Protein 6TP9 (pdb70)

Foldseek 3Di:
DDDVVVVVVVVCCQAPVCVVVQDFPDDDPDHGLALVVCVPPDLVVQLCCQQPNDPPDPRHHCCVVAPSVRSSVVSCCSNVSPSHD/DDPVVVVVVVVCCCQPVCQVVQDFQDDDPDHGLALVRCVVPDLVVQLCCAQDNDPPDPRHHDPVVAPSVRSSVVSVCSNVRPPHD/DDPVVVVVVVVCCQAPVCVVVNDFQCDDLHHGLALVVCPPPPLVVQLVCAQCNDPPGPTHHCVVPADSVRSSVVSVCSNVVVPRD/DDPVVVVVVVCCCCPPVCPVVPPFQDDDPDHGLALVVCPPPDLVNQLCCQQCNDDPDPTHHCNPVADSVRSSVVSVVSND/DDPVVVVVVVVCCVPPVVLPDDDDDDPDDDDDLALVRCVPPDLVVQLCCAQPNDPPDPSHHCVVPAPSVRSSVVSVCSNVVVSHD/DDPVVVVVVVVCCQAVVCVVVNDFQCDDLHHGLALVVCVPPDLVVQLCCAQPNDPPGPGHHCVVPDDSVRSSVVSVCSNVVVPGD/DDPVVVVVLLCCCQVPVCVQCNNQQCGHVHHRLALVVCVPPDLVVQLCCAQPNDPPGPRHHCVVVAPSVSSSVVSVCSNVVPSGD/DDPVVVVVVVVCCCPPVVVPDDDDDDDDDQQALVVPVDDDLLVQLVCAQPPDPPDPDHHCVVPADSVRSSVVSVVSNHD/DDPVVVVVVVCCCQAVVCVVVHDFQCDDLHHGLALVVCVPPDLVVQLCCAQPPDPPGPGHHCCVVAPSVRSSVVNVCSNVGHDGD/DDPVVVVVVVCCCCPPVVVPDDDDQPDLRDDDLAQVRCPPPDLVVQLCCAQDPPPPGNRHHCPVVAPSVRSSVVSVCSNVVPPDD/DDPVVVVVVVCCCCPPVCVPDPDDQDDLRDDDLAQVRCVPPDLVVQLCCAQDNDPPGNRHHCNVVAPSVRSSVVSVCSNVVNPDD

Secondary structure (DSSP, 8-state):
--HHHHHHHHHIIIIIIHHHTTEES-SSSSPP-STTTTTTS-HHHHHHHHHH--TTSS----TTTS-HHHHHHHHHHHHTT-S--/--HHHHHHHHHIIIIIIHHHTTEES-SSSS---SHHHHTTS-HHHHHHHHHH--TTSS----TTTS-HHHHHHHHHHHHHT-S--/--HHHHHHHHHHIIIIIHHHH--EE--SSSPP-STTTTTT--HHHHHHHHHH--TTSS----TTT--HHHHHHHHHHHHH-----/--HHHHHHHHHHIIIIITTTTTEES-SSSS---STTTTTT--HHHHHHHHHH--TTSS----BTTB-HHHHHHHHHHHH-/--HHHHHHHHHHIIIIIHHHS--SPP-S---B-STTTTSSS-HHHHHHHHHH--TTSS----TTT--HHHHHHHHHHHHHT----/--HHHHHHHHHHIIIIIHHHH--EE--SSSPP-STTTTTTS-HHHHHHHHHH--TTSS----TTT--HHHHHHHHHHHHHT----/--HHHHHHHHHHIIIIIHHHH-TTSS-SSS---STTTTTTS-HHHHHHHHHH--TTSS----TTTS-HHHHHHHHHHHHHT-S--/--HHHHHHHHHHHHHTGGGTS--S-------STTTTSSS-HHHHHHHHHTT-TT-SS---TTTS-HHHHHHHHHHHHT-/--HHHHHHHHHHIIIIIHHHS-----TT-----STTTTSSS-HHHHHHHHHH--TTSS----TTTS-HHHHHHHHHHHHHT----/--HHHHHHHHHHIIIIIHHHH--EE--SSS---SHHHHTTS-HHHHHHHHHH--TTSS----TTTS-HHHHHHHHHHHHH-----/--HHHHHHHHHIIIIIIHHHSB----SS-----STTTTTT--HHHHHHHHHS--TTSS----TTTS-HHHHHHHHHHHHTT----

B-factor: mean 35.27, std 17.25, range [4.65, 140.79]

Nearest PDB structures (foldseek):
  6tp9-assembly5_G  TM=7.086E-01  e=2.129E-14  Pseudomonas aeruginosa PAO1
  6tp9-assembly3_D  TM=8.929E-01  e=5.628E-13  Pseudomonas aeruginosa PAO1
  6tp9-assembly4_K  TM=6.549E-01  e=8.337E-13  Pseudomonas aeruginosa PAO1
  6tp9-assembly6_H  TM=6.369E-01  e=4.243E-11  Pseudomonas aeruginosa PAO1
  6rte-assembly1_A  TM=7.461E-01  e=1.902E-03  Pseudomonas aeruginosa

CATH classification: 1.10.760.10

Radius of gyration: 40.91 Å; Cα contacts (8 Å, |Δi|>4): 1411; chains: 11; bounding box: 80×92×128 Å

Structure (mmCIF, N/CA/C/O backbone):
data_6TP9
#
_entry.id   6TP9
#
_cell.length_a   78.017
_cell.length_b   81.366
_cell.length_c   198.314
_cell.angle_alpha   90.000
_cell.angle_beta   90.000
_cell.angle_gamma   90.000
#
_symmetry.space_group_name_H-M   'P 21 21 21'
#
loop_
_entity.id
_entity.type
_entity.pdbx_description
1 polymer 'Cytochrome c55X'
2 non-polymer 'HEME C'
3 water water
#
loop_
_atom_site.group_PDB
_atom_site.id
_atom_site.type_symbol
_atom_site.label_atom_id
_atom_site.label_alt_id
_atom_site.label_comp_id
_atom_site.label_asym_id
_atom_site.label_entity_id
_atom_site.label_seq_id
_atom_site.pdbx_PDB_ins_code
_atom_site.Cartn_x
_atom_site.Cartn_y
_atom_site.Cartn_z
_atom_site.occupancy
_atom_site.B_iso_or_equiv
_atom_site.auth_seq_id
_atom_site.auth_comp_id
_atom_site.auth_asym_id
_atom_site.auth_atom_id
_atom_site.pdbx_PDB_model_num
ATOM 1 N N . PRO A 1 8 ? 6.922 40.546 172.601 1.00 38.35 4 PRO A N 1
ATOM 2 C CA . PRO A 1 8 ? 6.778 39.182 173.127 1.00 38.50 4 PRO A CA 1
ATOM 3 C C . PRO A 1 8 ? 5.333 38.699 173.091 1.00 39.16 4 PRO A C 1
ATOM 4 O O . PRO A 1 8 ? 4.432 39.461 173.439 1.00 38.87 4 PRO A O 1
ATOM 15 N N . ASP A 1 9 ? 5.116 37.450 172.691 1.00 42.45 5 ASP A N 1
ATOM 16 C CA . ASP A 1 9 ? 3.768 36.924 172.559 1.00 45.04 5 ASP A CA 1
ATOM 17 C C . ASP A 1 9 ? 3.270 36.384 173.900 1.00 49.81 5 ASP A C 1
ATOM 18 O O . ASP A 1 9 ? 3.961 36.430 174.920 1.00 50.89 5 ASP A O 1
ATOM 27 N N . ALA A 1 10 ? 2.048 35.848 173.884 1.00 51.69 6 ALA A N 1
ATOM 28 C CA . ALA A 1 10 ? 1.397 35.380 175.103 1.00 46.42 6 ALA A CA 1
ATOM 29 C C . ALA A 1 10 ? 2.309 34.470 175.920 1.00 39.84 6 ALA A C 1
ATOM 30 O O . ALA A 1 10 ? 2.662 34.783 177.062 1.00 37.91 6 ALA A O 1
ATOM 37 N N . ARG A 1 11 ? 2.689 33.325 175.348 1.00 40.15 7 ARG A N 1
ATOM 38 C CA . ARG A 1 11 ? 3.472 32.350 176.101 1.00 39.53 7 ARG A CA 1
ATOM 39 C C . ARG A 1 11 ? 4.775 32.956 176.605 1.00 36.26 7 ARG A C 1
ATOM 40 O O . ARG A 1 11 ? 5.239 32.626 177.703 1.00 31.91 7 ARG A O 1
ATOM 44 N N . ARG A 1 12 ? 5.377 33.850 175.818 1.00 37.16 8 ARG A N 1
ATOM 45 C CA . ARG A 1 12 ? 6.653 34.442 176.208 1.00 33.19 8 ARG A CA 1
ATOM 46 C C . ARG A 1 12 ? 6.485 35.400 177.380 1.00 31.43 8 ARG A C 1
ATOM 47 O O . ARG A 1 12 ? 7.290 35.386 178.318 1.00 34.72 8 ARG A O 1
ATOM 68 N N . GLN A 1 13 ? 5.448 36.240 177.347 1.00 29.89 9 GLN A N 1
ATOM 69 C CA . GLN A 1 13 ? 5.210 37.154 178.459 1.00 31.05 9 GLN A CA 1
ATOM 70 C C . GLN A 1 13 ? 5.129 36.398 179.779 1.00 26.72 9 GLN A C 1
ATOM 71 O O . GLN A 1 13 ? 5.576 36.895 180.818 1.00 26.99 9 GLN A O 1
ATOM 85 N N . ALA A 1 14 ? 4.568 35.187 179.756 1.00 28.04 10 ALA A N 1
ATOM 86 C CA . ALA A 1 14 ? 4.483 34.392 180.975 1.00 29.12 10 ALA A CA 1
ATOM 87 C C . ALA A 1 14 ? 5.864 33.946 181.441 1.00 30.53 10 ALA A C 1
ATOM 88 O O . ALA A 1 14 ? 6.169 34.000 182.638 1.00 32.31 10 ALA A O 1
ATOM 95 N N . GLN A 1 15 ? 6.710 33.496 180.511 1.00 29.05 11 GLN A N 1
ATOM 96 C CA . GLN A 1 15 ? 8.076 33.136 180.875 1.00 26.44 11 GLN A CA 1
ATOM 97 C C . GLN A 1 15 ? 8.798 34.309 181.518 1.00 21.94 11 GLN A C 1
ATOM 98 O O . GLN A 1 15 ? 9.524 34.142 182.504 1.00 24.86 11 GLN A O 1
ATOM 112 N N . LEU A 1 16 ? 8.625 35.504 180.955 1.00 19.22 12 LEU A N 1
ATOM 113 C CA . LEU A 1 16 ? 9.294 36.680 181.493 1.00 23.29 12 LEU A CA 1
ATOM 114 C C . LEU A 1 16 ? 8.751 37.035 182.871 1.00 24.20 12 LEU A C 1
ATOM 115 O O . LEU A 1 16 ? 9.517 37.410 183.767 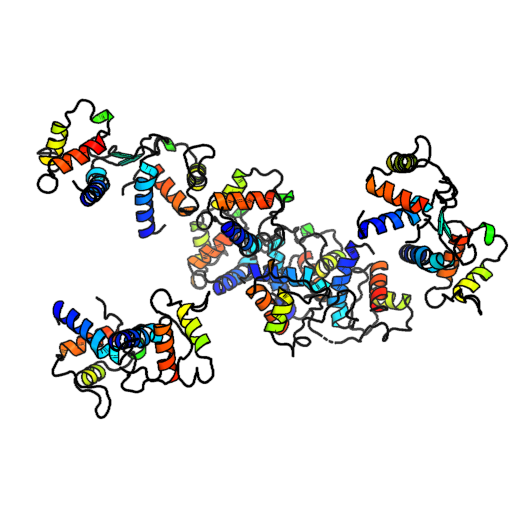1.00 27.24 12 LEU A O 1
ATOM 131 N N . ARG A 1 17 ? 7.435 36.912 183.066 1.00 27.01 13 ARG A N 1
ATOM 132 C CA . ARG A 1 17 ? 6.867 37.136 184.392 1.00 25.02 13 ARG A CA 1
ATOM 133 C C . ARG A 1 17 ? 7.422 36.140 185.400 1.00 22.44 13 ARG A C 1
ATOM 134 O O . ARG A 1 17 ? 7.760 36.511 186.530 1.00 23.62 13 ARG A O 1
ATOM 155 N N . HIS A 1 18 ? 7.520 34.867 185.014 1.00 20.72 14 HIS A N 1
ATOM 156 C CA . HIS A 1 18 ? 8.089 33.875 185.919 1.00 22.49 14 HIS A CA 1
ATOM 157 C C . HIS A 1 18 ? 9.546 34.196 186.222 1.00 21.42 14 HIS A C 1
ATOM 158 O O . HIS A 1 18 ? 9.963 34.216 187.386 1.00 24.97 14 HIS A O 1
ATOM 172 N N . LEU A 1 19 ? 10.336 34.458 185.179 1.00 19.01 15 LEU A N 1
ATOM 173 C CA . LEU A 1 19 ? 11.736 34.818 185.370 1.00 17.61 15 LEU A CA 1
ATOM 174 C C . LEU A 1 19 ? 11.871 35.997 186.325 1.00 19.28 15 LEU A C 1
ATOM 175 O O . LEU A 1 19 ? 12.693 35.978 187.248 1.00 18.00 15 LEU A O 1
ATOM 191 N N . LEU A 1 20 ? 11.062 37.038 186.114 1.00 19.11 16 LEU A N 1
ATOM 192 C CA . LEU A 1 20 ? 11.142 38.219 186.967 1.00 20.60 16 LEU A CA 1
ATOM 193 C C . LEU A 1 20 ? 10.889 37.862 188.425 1.00 21.91 16 LEU A C 1
ATOM 194 O O . LEU A 1 20 ? 11.609 38.318 189.323 1.00 16.98 16 LEU A O 1
ATOM 210 N N . LEU A 1 21 ? 9.874 37.042 188.680 1.00 26.41 17 LEU A N 1
ATOM 211 C CA . LEU A 1 21 ? 9.436 36.817 190.049 1.00 21.96 17 LEU A CA 1
ATOM 212 C C . LEU A 1 21 ? 10.347 35.847 190.791 1.00 17.19 17 LEU A C 1
ATOM 213 O O . LEU A 1 21 ? 10.600 36.034 191.986 1.00 20.90 17 LEU A O 1
ATOM 229 N N . GLN A 1 22 ? 10.860 34.819 190.115 1.00 20.78 18 GLN A N 1
ATOM 230 C CA . GLN A 1 22 ? 11.599 33.771 190.810 1.00 27.91 18 GLN A CA 1
ATOM 231 C C . GLN A 1 22 ? 13.108 33.843 190.622 1.00 20.12 18 GLN A C 1
ATOM 232 O O . GLN A 1 22 ? 13.843 33.380 191.499 1.00 19.93 18 GLN A O 1
ATOM 246 N N . ASP A 1 23 ? 13.604 34.416 189.525 1.00 19.58 19 ASP A N 1
ATOM 247 C CA . ASP A 1 23 ? 15.044 34.586 189.343 1.00 18.39 19 ASP A CA 1
ATOM 248 C C . ASP A 1 23 ? 15.494 36.002 189.691 1.00 20.59 19 ASP A C 1
ATOM 249 O O . ASP A 1 23 ? 16.360 36.189 190.550 1.00 25.38 19 ASP A O 1
ATOM 258 N N . CYS A 1 24 ? 14.919 37.009 189.029 1.00 20.63 20 CYS A N 1
ATOM 259 C CA . CYS A 1 24 ? 15.296 38.389 189.316 1.00 18.43 20 CYS A CA 1
ATOM 260 C C . CYS A 1 24 ? 14.924 38.775 190.741 1.00 18.12 20 CYS A C 1
ATOM 261 O O . CYS A 1 24 ? 15.646 39.534 191.397 1.00 23.20 20 CYS A O 1
ATOM 268 N N . GLY A 1 25 ? 13.802 38.252 191.242 1.00 18.42 21 GLY A N 1
ATOM 269 C CA . GLY A 1 25 ? 13.302 38.648 192.546 1.00 19.28 21 GLY A CA 1
ATOM 270 C C . GLY A 1 25 ? 14.186 38.249 193.709 1.00 23.47 21 GLY A C 1
ATOM 271 O O . GLY A 1 25 ? 14.072 38.841 194.788 1.00 24.07 21 GLY A O 1
ATOM 275 N N . SER A 1 26 ? 15.056 37.256 193.525 1.00 23.05 22 SER A N 1
ATOM 276 C CA . SER A 1 26 ? 15.957 36.860 194.603 1.00 26.02 22 SER A CA 1
ATOM 277 C C . SER A 1 26 ? 16.864 38.020 194.999 1.00 29.89 22 SER A C 1
ATOM 278 O O . SER A 1 26 ? 16.826 38.501 196.138 1.00 32.96 22 SER A O 1
ATOM 286 N N . CYS A 1 27 ? 17.688 38.488 194.060 1.00 27.54 23 CYS A N 1
ATOM 287 C CA . CYS A 1 27 ? 18.597 39.588 194.356 1.00 24.26 23 CYS A CA 1
ATOM 288 C C . CYS A 1 27 ? 17.840 40.887 194.598 1.00 21.93 23 CYS A C 1
ATOM 289 O O . CYS A 1 27 ? 18.200 41.664 195.490 1.00 20.56 23 CYS A O 1
ATOM 296 N N . HIS A 1 28 ? 16.798 41.146 193.811 1.00 26.26 24 HIS A N 1
ATOM 297 C CA . HIS A 1 28 ? 16.067 42.404 193.875 1.00 26.42 24 HIS A CA 1
ATOM 298 C C . HIS A 1 28 ? 14.934 42.380 194.896 1.00 20.40 24 HIS A C 1
ATOM 299 O O . HIS A 1 28 ? 14.100 43.290 194.900 1.00 21.40 24 HIS A O 1
ATOM 313 N N . GLY A 1 29 ? 14.885 41.364 195.751 1.00 19.09 25 GLY A N 1
ATOM 314 C CA . GLY A 1 29 ? 14.041 41.399 196.928 1.00 23.34 25 GLY A CA 1
ATOM 315 C C . GLY A 1 29 ? 12.548 41.388 196.678 1.00 29.20 25 GLY A C 1
ATOM 316 O O . GLY A 1 29 ? 11.849 42.332 197.057 1.00 32.98 25 GLY A O 1
ATOM 320 N N . LEU A 1 30 ? 12.040 40.327 196.058 1.00 29.84 26 LEU A N 1
ATOM 321 C CA . LEU A 1 30 ? 10.598 40.173 195.925 1.00 24.64 26 LEU A CA 1
ATOM 322 C C . LEU A 1 30 ? 9.967 39.987 197.301 1.00 27.21 26 LEU A C 1
ATOM 323 O O . LEU A 1 30 ? 10.470 39.230 198.137 1.00 30.67 26 LEU A O 1
ATOM 339 N N . ARG A 1 31 ? 8.863 40.693 197.532 1.00 21.79 27 ARG A N 1
ATOM 340 C CA . ARG A 1 31 ? 8.151 40.647 198.799 1.00 19.27 27 ARG A CA 1
ATOM 341 C C . ARG A 1 31 ? 6.657 40.699 198.521 1.00 19.89 27 ARG A C 1
ATOM 342 O O . ARG A 1 31 ? 6.218 41.201 197.484 1.00 24.33 27 ARG A O 1
ATOM 363 N N . LEU A 1 32 ? 5.873 40.177 199.463 1.00 22.53 28 LEU A N 1
ATOM 364 C CA . LEU A 1 32 ? 4.415 40.279 199.388 1.00 24.42 28 LEU A CA 1
ATOM 365 C C . LEU A 1 32 ? 3.994 41.510 200.180 1.00 27.44 28 LEU A C 1
ATOM 366 O O . LEU A 1 32 ? 3.787 41.459 201.393 1.00 26.76 28 LEU A O 1
ATOM 382 N N . THR A 1 33 ? 3.870 42.632 199.477 1.00 30.31 29 THR A N 1
ATOM 383 C CA . THR A 1 33 ? 3.479 43.892 200.090 1.00 27.38 29 THR A CA 1
ATOM 384 C C . THR A 1 33 ? 3.010 44.830 198.988 1.00 28.47 29 THR A C 1
ATOM 385 O O . THR A 1 33 ? 3.277 44.608 197.805 1.00 29.90 29 THR A O 1
ATOM 396 N N . GLY A 1 34 ? 2.295 45.877 199.391 1.00 29.33 30 GLY A N 1
ATOM 397 C CA . GLY A 1 34 ? 1.790 46.855 198.454 1.00 24.28 30 GLY A CA 1
ATOM 398 C C . GLY A 1 34 ? 0.425 46.553 197.876 1.00 22.14 30 GLY A C 1
ATOM 399 O O . GLY A 1 34 ? -0.075 47.344 197.065 1.00 24.44 30 GLY A O 1
ATOM 403 N N . GLY A 1 35 ? -0.191 45.432 198.250 1.00 23.92 31 GLY A N 1
ATOM 404 C CA . GLY A 1 35 ? -1.543 45.137 197.834 1.00 22.76 31 GLY A CA 1
ATOM 405 C C . GLY A 1 35 ? -2.559 45.735 198.787 1.00 26.20 31 GLY A C 1
ATOM 406 O O . GLY A 1 35 ? -2.225 46.378 199.781 1.00 31.75 31 GLY A O 1
ATOM 410 N N . LEU A 1 36 ? -3.835 45.518 198.464 1.00 21.22 32 LEU A N 1
ATOM 411 C CA . LEU A 1 36 ? -4.892 45.961 199.366 1.00 20.71 32 LEU A CA 1
ATOM 412 C C . LEU A 1 36 ? -4.706 45.356 200.753 1.00 24.40 32 LEU A C 1
ATOM 413 O O . LEU A 1 36 ? -4.919 46.031 201.767 1.00 30.59 32 LEU A O 1
ATOM 429 N N . GLY A 1 37 ? -4.289 44.092 200.817 1.00 22.40 33 GLY A N 1
ATOM 430 C CA . GLY A 1 37 ? -4.063 43.422 202.078 1.00 21.05 33 GLY A CA 1
ATOM 431 C C . GLY A 1 37 ? -2.780 43.867 202.743 1.00 21.45 33 GLY A C 1
ATOM 432 O O . GLY A 1 37 ? -1.958 44.604 202.176 1.00 25.12 33 GLY A O 1
ATOM 436 N N . PRO A 1 38 ? -2.584 43.404 203.975 1.00 20.73 34 PRO A N 1
ATOM 437 C CA . PRO A 1 38 ? -1.438 43.865 204.769 1.00 21.79 34 PRO A CA 1
ATOM 438 C C . PRO A 1 38 ? -0.115 43.367 204.210 1.00 28.88 34 PRO A C 1
ATOM 439 O O . PRO A 1 38 ? -0.044 42.452 203.388 1.00 33.12 34 PRO A O 1
ATOM 450 N N . ALA A 1 39 ? 0.958 43.995 204.689 1.00 29.52 35 ALA A N 1
ATOM 451 C CA . ALA A 1 39 ? 2.304 43.616 204.293 1.00 26.92 35 ALA A CA 1
ATOM 452 C C . ALA A 1 39 ? 2.713 42.321 204.982 1.00 33.37 35 ALA A C 1
ATOM 453 O O . ALA A 1 39 ? 2.529 42.168 206.194 1.00 36.48 35 ALA A O 1
ATOM 460 N N . LEU A 1 40 ? 3.273 41.393 204.207 1.00 33.65 36 LEU A N 1
ATOM 461 C CA . LEU A 1 40 ? 3.812 40.145 204.732 1.00 31.61 36 LEU A CA 1
ATOM 462 C C . LEU A 1 40 ? 5.336 40.119 204.663 1.00 33.99 36 LEU A C 1
ATOM 463 O O . LEU A 1 40 ? 5.939 39.053 204.517 1.00 39.80 36 LEU A O 1
ATOM 479 N N . THR A 1 41 ? 5.968 41.285 204.765 1.00 29.83 37 THR A N 1
ATOM 480 C CA . THR A 1 41 ? 7.417 41.370 204.705 1.00 26.55 37 THR A CA 1
ATOM 481 C C . THR A 1 41 ? 8.028 40.946 206.037 1.00 31.81 37 THR A C 1
ATOM 482 O O . THR A 1 41 ? 7.336 40.878 207.055 1.00 39.09 37 THR A O 1
ATOM 493 N N . PRO A 1 42 ? 9.329 40.646 206.056 1.00 32.15 38 PRO A N 1
ATOM 494 C CA . PRO A 1 42 ? 9.968 40.309 207.340 1.00 30.10 38 PRO A CA 1
ATOM 495 C C . PRO A 1 42 ? 9.850 41.418 208.369 1.00 29.07 38 PRO A C 1
ATOM 496 O O . PRO A 1 42 ? 9.662 41.144 209.561 1.00 28.93 38 PRO A O 1
ATOM 507 N N . GLU A 1 43 ? 9.956 42.675 207.933 1.00 30.08 39 GLU A N 1
ATOM 508 C CA . GLU A 1 43 ? 9.857 43.792 208.866 1.00 25.62 39 GLU A CA 1
ATOM 509 C C . GLU A 1 43 ? 8.487 43.829 209.532 1.00 23.07 39 GLU A C 1
ATOM 510 O O . GLU A 1 43 ? 8.376 44.141 210.723 1.00 27.65 39 GLU A O 1
ATOM 522 N N . ALA A 1 44 ? 7.433 43.502 208.780 1.00 22.15 40 ALA A N 1
ATOM 523 C CA . ALA A 1 44 ? 6.072 43.588 209.294 1.00 22.93 40 ALA A CA 1
ATOM 524 C C . ALA A 1 44 ? 5.691 42.408 210.178 1.00 28.47 40 ALA A C 1
ATOM 525 O O . ALA A 1 44 ? 4.768 42.534 210.989 1.00 33.30 40 ALA A O 1
ATOM 532 N N . LEU A 1 45 ? 6.366 41.269 210.039 1.00 28.24 41 LEU A N 1
ATOM 533 C CA . LEU A 1 45 ? 6.076 40.088 210.838 1.00 32.33 41 LEU A CA 1
ATOM 534 C C . LEU A 1 45 ? 7.085 39.883 211.960 1.00 39.91 41 LEU A C 1
ATOM 535 O O . LEU A 1 45 ? 7.082 38.823 212.595 1.00 38.25 41 LEU A O 1
ATOM 551 N N . ARG A 1 46 ? 7.932 40.879 212.229 1.00 45.68 42 ARG A N 1
ATOM 552 C CA . ARG A 1 46 ? 9.111 40.645 213.056 1.00 47.01 42 ARG A CA 1
ATOM 553 C C . ARG A 1 46 ? 8.736 40.190 214.461 1.00 47.29 42 ARG A C 1
ATOM 554 O O . ARG A 1 46 ? 9.367 39.282 215.014 1.00 51.27 42 ARG A O 1
ATOM 575 N N . GLY A 1 47 ? 7.714 40.802 215.055 1.00 43.18 43 GLY A N 1
ATOM 576 C CA . GLY A 1 47 ? 7.350 40.485 216.420 1.00 43.96 43 GLY A CA 1
ATOM 577 C C . GLY A 1 47 ? 6.319 39.396 216.594 1.00 42.42 43 GLY A C 1
ATOM 578 O O . GLY A 1 47 ? 6.073 38.966 217.725 1.00 42.83 43 GLY A O 1
ATOM 582 N N . LYS A 1 48 ? 5.711 38.925 215.512 1.00 38.79 44 LYS A N 1
ATOM 583 C CA . LYS A 1 48 ? 4.586 38.010 215.676 1.00 33.13 44 LYS A CA 1
ATOM 584 C C . LYS A 1 48 ? 5.072 36.564 215.738 1.00 30.15 44 LYS A C 1
ATOM 585 O O . LYS A 1 48 ? 5.921 36.168 214.926 1.00 27.56 44 LYS A O 1
ATOM 604 N N . PRO A 1 49 ? 4.575 35.754 216.672 1.00 31.21 45 PRO A N 1
ATOM 605 C CA . PRO A 1 49 ? 5.059 34.373 216.776 1.00 30.64 45 PRO A CA 1
ATOM 606 C C . PRO A 1 49 ? 4.731 33.555 215.536 1.00 33.91 45 PRO A C 1
ATOM 607 O O . PRO A 1 49 ? 3.708 33.756 214.878 1.00 35.27 45 PRO A O 1
ATOM 618 N N . ARG A 1 50 ? 5.619 32.605 215.234 1.00 34.64 46 ARG A N 1
ATOM 619 C CA . ARG A 1 50 ? 5.460 31.783 214.040 1.00 29.41 46 ARG A CA 1
ATOM 620 C C . ARG A 1 50 ? 4.160 30.990 214.075 1.00 29.96 46 ARG A C 1
ATOM 621 O O . ARG A 1 50 ? 3.441 30.921 213.071 1.00 32.04 46 ARG A O 1
ATOM 642 N N . GLU A 1 51 ? 3.843 30.375 215.218 1.00 32.43 47 GLU A N 1
ATOM 643 C CA . GLU A 1 51 ? 2.624 29.576 215.301 1.00 33.61 47 GLU A CA 1
ATOM 644 C C . GLU A 1 51 ? 1.383 30.428 215.071 1.00 29.80 47 GLU A C 1
ATOM 645 O O . GLU A 1 51 ? 0.381 29.935 214.540 1.00 29.55 47 GLU A O 1
ATOM 657 N N . SER A 1 52 ? 1.426 31.700 215.472 1.00 24.20 48 SER A N 1
ATOM 658 C CA . SER A 1 52 ? 0.296 32.589 215.229 1.00 27.08 48 SER A CA 1
ATOM 659 C C . SER A 1 52 ? 0.070 32.775 213.736 1.00 27.21 48 SER A C 1
ATOM 660 O O . SER A 1 52 ? -1.051 32.616 213.237 1.00 30.48 48 SER A O 1
ATOM 668 N N . LEU A 1 53 ? 1.134 33.107 213.004 1.00 27.04 49 LEU A N 1
ATOM 669 C CA . LEU A 1 53 ? 1.019 33.293 211.563 1.00 23.28 49 LEU A CA 1
ATOM 670 C C . LEU A 1 53 ? 0.601 32.000 210.876 1.00 24.40 49 LEU A C 1
ATOM 671 O O . LEU A 1 53 ? -0.226 32.016 209.956 1.00 23.08 49 LEU A O 1
ATOM 687 N N . VAL A 1 54 ? 1.157 30.866 211.309 1.00 21.21 50 VAL A N 1
ATOM 688 C CA . VAL A 1 54 ? 0.760 29.585 210.734 1.00 19.29 50 VAL A CA 1
ATOM 689 C C . VAL A 1 54 ? -0.721 29.333 210.979 1.00 20.26 50 VAL A C 1
ATOM 690 O O . VAL A 1 54 ? -1.451 28.899 210.079 1.00 20.90 50 VAL A O 1
ATOM 703 N N . ALA A 1 55 ? -1.186 29.594 212.201 1.00 23.74 51 ALA A N 1
ATOM 704 C CA . ALA A 1 55 ? -2.609 29.470 212.491 1.00 23.41 51 ALA A CA 1
ATOM 705 C C . ALA A 1 55 ? -3.431 30.319 211.531 1.00 24.59 51 ALA A C 1
ATOM 706 O O . ALA A 1 55 ? -4.399 29.839 210.930 1.00 30.46 51 ALA A O 1
ATOM 713 N N . THR A 1 56 ? -3.048 31.589 211.368 1.00 19.59 52 THR A N 1
ATOM 714 C CA . THR A 1 56 ? -3.779 32.473 210.466 1.00 18.49 52 THR A CA 1
ATOM 715 C C . THR A 1 56 ? -3.862 31.887 209.063 1.00 18.16 52 THR A C 1
ATOM 716 O O . THR A 1 56 ? -4.904 31.980 208.404 1.00 24.08 52 THR A O 1
ATOM 727 N N . VAL A 1 57 ? -2.771 31.288 208.583 1.00 20.66 53 VAL A N 1
ATOM 728 C CA . VAL A 1 57 ? -2.784 30.683 207.255 1.00 19.36 53 VAL A CA 1
ATOM 729 C C . VAL A 1 57 ? -3.775 29.527 207.214 1.00 22.70 53 VAL A C 1
ATOM 730 O O . VAL A 1 57 ? -4.601 29.422 206.301 1.00 29.37 53 VAL A O 1
ATOM 743 N N . LEU A 1 58 ? -3.706 28.642 208.210 1.00 26.67 54 LEU A N 1
ATOM 744 C CA . LEU A 1 58 ? -4.543 27.450 208.200 1.00 29.65 54 LEU A CA 1
ATOM 745 C C . LEU A 1 58 ? -6.006 27.779 208.458 1.00 31.48 54 LEU A C 1
ATOM 746 O O . LEU A 1 58 ? -6.892 27.114 207.910 1.00 31.47 54 LEU A O 1
ATOM 762 N N . MET A 1 59 ? -6.279 28.794 209.279 1.00 31.61 55 MET A N 1
ATOM 763 C CA . MET A 1 59 ? -7.636 29.108 209.699 1.00 34.42 55 MET A CA 1
ATOM 764 C C . MET A 1 59 ? -8.124 30.472 209.234 1.00 34.93 55 MET A C 1
ATOM 765 O O . MET A 1 59 ? -9.262 30.842 209.545 1.00 32.71 55 MET A O 1
ATOM 779 N N . GLY A 1 60 ? -7.312 31.226 208.501 1.00 31.10 56 GLY A N 1
ATOM 780 C CA . GLY A 1 60 ? -7.738 32.551 208.112 1.00 28.31 56 GLY A CA 1
ATOM 781 C C . GLY A 1 60 ? -8.033 33.413 209.332 1.00 24.35 56 GLY A C 1
ATOM 782 O O . GLY A 1 60 ? -7.783 33.046 210.478 1.00 19.19 56 GLY A O 1
ATOM 786 N N . ARG A 1 61 ? -8.579 34.589 209.047 1.00 27.17 57 ARG A N 1
ATOM 787 C CA . ARG A 1 61 ? -9.045 35.503 210.090 1.00 26.45 57 ARG A CA 1
ATOM 788 C C . ARG A 1 61 ? -10.534 35.743 209.922 1.00 25.43 57 ARG A C 1
ATOM 789 O O . ARG A 1 61 ? -10.948 36.349 208.915 1.00 24.63 57 ARG A O 1
ATOM 810 N N . PRO A 1 62 ? -11.376 35.299 210.855 1.00 34.16 58 PRO A N 1
ATOM 811 C CA . PRO A 1 62 ? -12.816 35.535 210.708 1.00 35.99 58 PRO A CA 1
ATOM 812 C C . PRO A 1 62 ? -13.127 37.014 210.551 1.00 32.89 58 PRO A C 1
ATOM 813 O O . PRO A 1 62 ? -12.406 37.883 211.047 1.00 32.86 58 PRO A O 1
ATOM 824 N N . GLN A 1 63 ? -14.224 37.291 209.846 1.00 29.13 59 GLN A N 1
ATOM 825 C CA . GLN A 1 63 ? -14.658 38.658 209.571 1.00 32.41 59 GLN A CA 1
ATOM 826 C C . GLN A 1 63 ? -13.593 39.434 208.800 1.00 28.19 59 GLN A C 1
ATOM 827 O O . GLN A 1 63 ? -13.414 40.638 209.002 1.00 30.98 59 GLN A O 1
ATOM 841 N N . THR A 1 64 ? -12.865 38.747 207.927 1.00 26.13 60 THR A N 1
ATOM 842 C CA . THR A 1 64 ? -11.965 39.388 206.977 1.00 19.09 60 THR A CA 1
ATOM 843 C C . THR A 1 64 ? -11.966 38.559 205.707 1.00 23.84 60 THR A C 1
ATOM 844 O O . THR A 1 64 ? -12.490 37.438 205.684 1.00 32.88 60 THR A O 1
ATOM 855 N N . PRO A 1 65 ? -11.374 39.073 204.623 1.00 23.31 61 PRO A N 1
ATOM 856 C CA . PRO A 1 65 ? -11.216 38.258 203.413 1.00 19.46 61 PRO A CA 1
ATOM 857 C C . PRO A 1 65 ? -10.018 37.321 203.448 1.00 21.85 61 PRO A C 1
ATOM 858 O O . PRO A 1 65 ? -9.794 36.601 202.469 1.00 21.19 61 PRO A O 1
ATOM 869 N N . MET A 1 66 ? -9.242 37.314 204.525 1.00 23.38 62 MET A N 1
ATOM 870 C CA . MET A 1 66 ? -8.134 36.372 204.663 1.00 18.22 62 MET A CA 1
ATOM 871 C C . MET A 1 66 ? -8.690 34.962 204.808 1.00 21.15 62 MET A C 1
ATOM 872 O O . MET A 1 66 ? -9.201 34.625 205.884 1.00 24.62 62 MET A O 1
ATOM 886 N N . PRO A 1 67 ? -8.611 34.112 203.789 1.00 20.35 63 PRO A N 1
ATOM 887 C CA . PRO A 1 67 ? -9.312 32.830 203.843 1.00 18.96 63 PRO A CA 1
ATOM 888 C C . PRO A 1 67 ? -8.490 31.772 204.553 1.00 25.94 63 PRO A C 1
ATOM 889 O O . PRO A 1 67 ? -7.277 31.939 204.751 1.00 33.07 63 PRO A O 1
ATOM 900 N N . PRO A 1 68 ? -9.118 30.671 204.956 1.00 28.03 64 PRO A N 1
ATOM 901 C CA . PRO A 1 68 ? -8.362 29.543 205.502 1.00 27.95 64 PRO A CA 1
ATOM 902 C C . PRO A 1 68 ? -7.829 28.657 204.390 1.00 24.63 64 PRO A C 1
ATOM 903 O O . PRO A 1 68 ? -8.458 28.483 203.343 1.00 20.61 64 PRO A O 1
ATOM 914 N N . TRP A 1 69 ? -6.651 28.084 204.635 1.00 22.09 65 TRP A N 1
ATOM 915 C CA . TRP A 1 69 ? -5.956 27.297 203.625 1.00 22.09 65 TRP A CA 1
ATOM 916 C C . TRP A 1 69 ? -5.670 25.867 204.067 1.00 25.06 65 TRP A C 1
ATOM 917 O O . TRP A 1 69 ? -4.947 25.148 203.367 1.00 29.24 65 TRP A O 1
ATOM 938 N N . ALA A 1 70 ? -6.235 25.423 205.191 1.00 28.67 66 ALA A N 1
ATOM 939 C CA . ALA A 1 70 ? -5.862 24.122 205.739 1.00 30.84 66 ALA A CA 1
ATOM 940 C C . ALA A 1 70 ? -6.232 22.981 204.797 1.00 34.42 66 ALA A C 1
ATOM 941 O O . ALA A 1 70 ? -5.474 22.014 204.657 1.00 40.66 66 ALA A O 1
ATOM 948 N N . GLY A 1 71 ? -7.397 23.059 204.155 1.00 30.45 67 GLY A N 1
ATOM 949 C CA . GLY A 1 71 ? -7.782 21.994 203.242 1.00 31.14 67 GLY A CA 1
ATOM 950 C C . GLY A 1 71 ? -6.748 21.768 202.156 1.00 32.65 67 GLY A C 1
ATOM 951 O O . GLY A 1 71 ? -6.388 20.626 201.851 1.00 31.22 67 GLY A O 1
ATOM 955 N N . LEU A 1 72 ? -6.248 22.852 201.567 1.00 29.32 68 LEU A N 1
ATOM 956 C CA . LEU A 1 72 ? -5.278 22.755 200.487 1.00 24.59 68 LEU A CA 1
ATOM 957 C C . LEU A 1 72 ? -3.849 22.603 200.992 1.00 23.20 68 LEU A C 1
ATOM 958 O O . LEU A 1 72 ? -3.000 22.087 200.257 1.00 24.14 68 LEU A O 1
ATOM 974 N N . LEU A 1 73 ? -3.566 23.023 202.223 1.00 25.88 69 LEU A N 1
ATOM 975 C CA . LEU A 1 73 ? -2.216 23.036 202.763 1.00 25.49 69 LEU A CA 1
ATOM 976 C C . LEU A 1 73 ? -2.141 22.213 204.042 1.00 25.47 69 LEU A C 1
ATOM 977 O O . LEU A 1 73 ? -3.024 22.300 204.900 1.00 27.15 69 LEU A O 1
ATOM 993 N N . SER A 1 74 ? -1.074 21.431 204.173 1.00 28.37 70 SER A N 1
ATOM 994 C CA . SER A 1 74 ? -0.786 20.762 205.431 1.00 24.60 70 SER A CA 1
ATOM 995 C C . SER A 1 74 ? -0.259 21.777 206.446 1.00 25.68 70 SER A C 1
ATOM 996 O O . SER A 1 74 ? -0.119 22.970 206.163 1.00 27.44 70 SER A O 1
ATOM 1004 N N . ALA A 1 75 ? 0.037 21.295 207.654 1.00 27.90 71 ALA A N 1
ATOM 1005 C CA . ALA A 1 75 ? 0.686 22.156 208.636 1.00 22.90 71 ALA A CA 1
ATOM 1006 C C . ALA A 1 75 ? 2.112 22.476 208.210 1.00 28.30 71 ALA A C 1
ATOM 1007 O O . ALA A 1 75 ? 2.592 23.596 208.417 1.00 31.25 71 ALA A O 1
ATOM 1014 N N . ASP A 1 76 ? 2.801 21.503 207.608 1.00 34.41 72 ASP A N 1
ATOM 1015 C CA . ASP A 1 76 ? 4.153 21.745 207.116 1.00 33.02 72 ASP A CA 1
ATOM 1016 C C . ASP A 1 76 ? 4.145 22.753 205.976 1.00 30.38 72 ASP A C 1
ATOM 1017 O O . ASP A 1 76 ? 4.981 23.664 205.938 1.00 32.10 72 ASP A O 1
ATOM 1026 N N . ASP A 1 77 ? 3.207 22.606 205.039 1.00 27.70 73 ASP A N 1
ATOM 1027 C CA . ASP A 1 77 ? 3.082 23.568 203.949 1.00 26.19 73 ASP A CA 1
ATOM 1028 C C . ASP A 1 77 ? 2.965 24.990 204.485 1.00 25.58 73 ASP A C 1
ATOM 1029 O O . ASP A 1 77 ? 3.671 25.899 204.036 1.00 26.19 73 ASP A O 1
ATOM 1038 N N . ALA A 1 78 ? 2.075 25.197 205.459 1.00 27.42 74 ALA A N 1
ATOM 1039 C CA . ALA A 1 78 ? 1.875 26.536 206.002 1.00 26.87 74 ALA A CA 1
ATOM 1040 C C . ALA A 1 78 ? 3.129 27.041 206.701 1.00 30.86 74 ALA A C 1
ATOM 1041 O O . ALA A 1 78 ? 3.507 28.209 206.546 1.00 34.08 74 ALA A O 1
ATOM 1048 N N . GLY A 1 79 ? 3.786 26.181 207.482 1.00 30.39 75 GLY A N 1
ATOM 1049 C CA . GLY A 1 79 ? 5.005 26.599 208.153 1.00 26.96 75 GLY A CA 1
ATOM 1050 C C . GLY A 1 79 ? 6.105 26.962 207.176 1.00 21.09 75 GLY A C 1
ATOM 1051 O O . GLY A 1 79 ? 6.880 27.893 207.411 1.00 19.34 75 GLY A O 1
ATOM 1055 N N . TRP A 1 80 ? 6.191 26.227 206.067 1.00 19.73 76 TRP A N 1
ATOM 1056 C CA . TRP A 1 80 ? 7.135 26.581 205.013 1.00 19.06 76 TRP A CA 1
ATOM 1057 C C . TRP A 1 80 ? 6.818 27.959 204.446 1.00 18.50 76 TRP A C 1
ATOM 1058 O O . TRP A 1 80 ? 7.689 28.834 204.387 1.00 22.39 76 TRP A O 1
ATOM 1079 N N . LEU A 1 81 ? 5.568 28.171 204.027 1.00 15.16 77 LEU A N 1
ATOM 1080 C CA . LEU A 1 81 ? 5.175 29.468 203.487 1.00 16.59 77 LEU A CA 1
ATOM 1081 C C . LEU A 1 81 ? 5.563 30.591 204.439 1.00 23.18 77 LEU A C 1
ATOM 1082 O O . LEU A 1 81 ? 6.122 31.613 204.026 1.00 24.84 77 LEU A O 1
ATOM 1098 N N . VAL A 1 82 ? 5.275 30.407 205.729 1.00 26.85 78 VAL A N 1
ATOM 1099 C CA . VAL A 1 82 ? 5.579 31.432 206.722 1.00 23.49 78 VAL A CA 1
ATOM 1100 C C . VAL A 1 82 ? 7.079 31.685 206.790 1.00 26.14 78 VAL A C 1
ATOM 1101 O O . VAL A 1 82 ? 7.523 32.837 206.869 1.00 31.15 78 VAL A O 1
ATOM 1114 N N . ASP A 1 83 ? 7.884 30.620 206.763 1.00 26.08 79 ASP A N 1
ATOM 1115 C CA . ASP A 1 83 ? 9.333 30.801 206.759 1.00 23.56 79 ASP A CA 1
ATOM 1116 C C . ASP A 1 83 ? 9.767 31.677 205.590 1.00 22.79 79 ASP A C 1
ATOM 1117 O O . ASP A 1 83 ? 10.627 32.551 205.744 1.00 27.03 79 ASP A O 1
ATOM 1126 N N . ARG A 1 84 ? 9.176 31.459 204.412 1.00 23.86 80 ARG A N 1
ATOM 1127 C CA . ARG A 1 84 ? 9.536 32.254 203.244 1.00 24.09 80 ARG A CA 1
ATOM 1128 C C . ARG A 1 84 ? 9.185 33.721 203.452 1.00 25.37 80 ARG A C 1
ATOM 1129 O O . ARG A 1 84 ? 9.957 34.611 203.077 1.00 26.52 80 ARG A O 1
ATOM 1150 N N . LEU A 1 85 ? 8.016 33.994 204.035 1.00 26.70 81 LEU A N 1
ATOM 1151 C CA . LEU A 1 85 ? 7.647 35.372 204.335 1.00 24.12 81 LEU A CA 1
ATOM 1152 C C . LEU A 1 85 ? 8.624 35.984 205.328 1.00 25.30 81 LEU A C 1
ATOM 1153 O O . LEU A 1 85 ? 9.086 37.118 205.153 1.00 26.33 81 LEU A O 1
ATOM 1169 N N . ILE A 1 86 ? 8.954 35.235 206.380 1.00 26.61 82 ILE A N 1
ATOM 1170 C CA . ILE A 1 86 ? 9.806 35.760 207.440 1.00 27.21 82 ILE A CA 1
ATOM 1171 C C . ILE A 1 86 ? 11.223 35.980 206.930 1.00 33.14 82 ILE A C 1
ATOM 1172 O O . ILE A 1 86 ? 11.841 37.018 207.193 1.00 35.67 82 ILE A O 1
ATOM 1188 N N . GLU A 1 87 ? 11.763 35.007 206.201 1.00 32.37 83 GLU A N 1
ATOM 1189 C CA . GLU A 1 87 ? 13.159 35.025 205.790 1.00 30.48 83 GLU A CA 1
ATOM 1190 C C . GLU A 1 87 ? 13.378 35.725 204.454 1.00 29.85 83 GLU A C 1
ATOM 1191 O O . GLU A 1 87 ? 14.482 35.652 203.905 1.00 31.42 83 GLU A O 1
ATOM 1203 N N . GLY A 1 88 ? 12.366 36.410 203.931 1.00 32.01 84 GLY A N 1
ATOM 1204 C CA . GLY A 1 88 ? 12.519 37.121 202.671 1.00 24.94 84 GLY A CA 1
ATOM 1205 C C . GLY A 1 88 ? 12.952 36.238 201.522 1.00 27.18 84 GLY A C 1
ATOM 1206 O O . GLY A 1 88 ? 13.833 36.622 200.744 1.00 30.22 84 GLY A O 1
ATOM 1210 N N . GLU A 1 89 ? 12.340 35.064 201.388 1.00 28.28 85 GLU A N 1
ATOM 1211 C CA . GLU A 1 89 ? 12.723 34.072 200.389 1.00 26.24 85 GLU A CA 1
ATOM 1212 C C . GLU A 1 89 ? 11.523 33.656 199.549 1.00 28.54 85 GLU A C 1
ATOM 1213 O O . GLU A 1 89 ? 11.214 32.473 199.394 1.00 31.32 85 GLU A O 1
ATOM 1225 N N . ILE A 1 90 ? 10.825 34.637 198.978 1.00 27.67 86 ILE A N 1
ATOM 1226 C CA . ILE A 1 90 ? 9.739 34.309 198.060 1.00 24.99 86 ILE A CA 1
ATOM 1227 C C . ILE A 1 90 ? 10.300 33.873 196.714 1.00 25.58 86 ILE A C 1
ATOM 1228 O O . ILE A 1 90 ? 9.793 32.932 196.094 1.00 28.05 86 ILE A O 1
ATOM 1244 N N . ALA A 1 91 ? 11.346 34.541 196.244 1.00 22.21 87 ALA A N 1
ATOM 1245 C CA . ALA A 1 91 ? 12.130 33.988 195.151 1.00 22.03 87 ALA A CA 1
ATOM 1246 C C . ALA A 1 91 ? 13.107 32.954 195.708 1.00 27.13 87 ALA A C 1
ATOM 1247 O O . ALA A 1 91 ? 13.692 33.169 196.773 1.00 28.31 87 ALA A O 1
ATOM 1254 N N . PRO A 1 92 ? 13.296 31.814 195.025 1.00 27.23 88 PRO A N 1
ATOM 1255 C CA . PRO A 1 92 ? 14.222 30.819 195.579 1.00 25.46 88 PRO A CA 1
ATOM 1256 C C . PRO A 1 92 ? 15.614 31.390 195.822 1.00 36.11 88 PRO A C 1
ATOM 1257 O O . PRO A 1 92 ? 16.421 30.798 196.539 1.00 42.72 88 PRO A O 1
ATOM 1269 N N . PRO B 1 8 ? 0.734 -12.795 180.264 1.00 52.07 4 PRO B N 1
ATOM 1270 C CA . PRO B 1 8 ? -0.253 -12.797 179.177 1.00 51.45 4 PRO B CA 1
ATOM 1271 C C . PRO B 1 8 ? -0.564 -14.200 178.659 1.00 57.72 4 PRO B C 1
ATOM 1272 O O . PRO B 1 8 ? 0.299 -15.076 178.702 1.00 59.68 4 PRO B O 1
ATOM 1283 N N . ASP B 1 9 ? -1.788 -14.402 178.175 1.00 64.16 5 ASP B N 1
ATOM 1284 C CA . ASP B 1 9 ? -2.212 -15.706 177.691 1.00 64.08 5 ASP B CA 1
ATOM 1285 C C . ASP B 1 9 ? -1.621 -15.986 176.309 1.00 65.73 5 ASP B C 1
ATOM 1286 O O . ASP B 1 9 ? -1.051 -15.110 175.653 1.00 64.59 5 ASP B O 1
ATOM 1295 N N . ALA B 1 10 ? -1.782 -17.234 175.860 1.00 63.95 6 ALA B N 1
ATOM 1296 C CA . ALA B 1 10 ? -1.140 -17.674 174.624 1.00 57.24 6 ALA B CA 1
ATOM 1297 C C . ALA B 1 10 ? -1.594 -16.844 173.430 1.00 54.49 6 ALA B C 1
ATOM 1298 O O . ALA B 1 10 ? -0.776 -16.435 172.600 1.00 52.65 6 ALA B O 1
ATOM 1305 N N . ARG B 1 11 ? -2.903 -16.601 173.312 1.00 54.05 7 ARG B N 1
ATOM 1306 C CA . ARG B 1 11 ? -3.391 -15.766 172.218 1.00 48.58 7 ARG B CA 1
ATOM 1307 C C . ARG B 1 11 ? -2.706 -14.406 172.227 1.00 41.04 7 ARG B C 1
ATOM 1308 O O . ARG B 1 11 ? -2.413 -13.838 171.169 1.00 36.39 7 ARG B O 1
ATOM 1312 N N . ARG B 1 12 ? -2.432 -13.874 173.419 1.00 39.12 8 ARG B N 1
ATOM 1313 C CA . ARG B 1 12 ? -1.789 -12.568 173.518 1.00 35.45 8 ARG B CA 1
ATOM 1314 C C . ARG B 1 12 ? -0.321 -12.647 173.119 1.00 36.52 8 ARG B C 1
ATOM 1315 O O . ARG B 1 12 ? 0.181 -11.772 172.404 1.00 38.88 8 ARG B O 1
ATOM 1336 N N . GLN B 1 13 ? 0.382 -13.693 173.561 1.00 35.63 9 GLN B N 1
ATOM 1337 C CA . GLN B 1 13 ? 1.802 -13.814 173.247 1.00 33.71 9 GLN B CA 1
ATOM 1338 C C . GLN B 1 13 ? 2.036 -13.818 171.742 1.00 34.07 9 GLN B C 1
ATOM 1339 O O . GLN B 1 13 ? 3.019 -13.247 171.257 1.00 37.43 9 GLN B O 1
ATOM 1353 N N . ALA B 1 14 ? 1.145 -14.460 170.984 1.00 38.14 10 ALA B N 1
ATOM 1354 C CA . ALA B 1 14 ? 1.252 -14.405 169.530 1.00 38.13 10 ALA B CA 1
ATOM 1355 C C . ALA B 1 14 ? 0.879 -13.023 169.009 1.00 34.62 10 ALA B C 1
ATOM 1356 O O . ALA B 1 14 ? 1.543 -12.491 168.111 1.00 32.28 10 ALA B O 1
ATOM 1363 N N . GLN B 1 15 ? -0.184 -12.429 169.556 1.00 35.26 11 GLN B N 1
ATOM 1364 C CA . GLN B 1 15 ? -0.566 -11.082 169.144 1.00 34.07 11 GLN B CA 1
ATOM 1365 C C . GLN B 1 15 ? 0.567 -10.095 169.390 1.00 30.34 11 GLN B C 1
ATOM 1366 O O . GLN B 1 15 ? 0.841 -9.230 168.549 1.00 29.69 11 GLN B O 1
ATOM 1380 N N . LEU B 1 16 ? 1.249 -10.220 170.531 1.00 29.50 12 LEU B N 1
ATOM 1381 C CA . LEU B 1 16 ? 2.343 -9.307 170.845 1.00 28.45 12 LEU B CA 1
ATOM 1382 C C . LEU B 1 16 ? 3.544 -9.544 169.940 1.00 29.20 12 LEU B C 1
ATOM 1383 O O . LEU B 1 16 ? 4.222 -8.592 169.537 1.00 32.79 12 LEU B O 1
ATOM 1399 N N . ARG B 1 17 ? 3.836 -10.806 169.620 1.00 30.08 13 ARG B N 1
ATOM 1400 C CA . ARG B 1 17 ? 4.977 -11.085 168.755 1.00 30.10 13 ARG B CA 1
ATOM 1401 C C . ARG B 1 17 ? 4.716 -10.613 167.331 1.00 25.68 13 ARG B C 1
ATOM 1402 O O . ARG B 1 17 ? 5.648 -10.193 166.638 1.00 24.75 13 ARG B O 1
ATOM 1423 N N . HIS B 1 18 ? 3.462 -10.669 166.881 1.00 26.54 14 HIS B N 1
ATOM 1424 C CA . HIS B 1 18 ? 3.120 -10.111 165.577 1.00 26.61 14 HIS B CA 1
ATOM 1425 C C . HIS B 1 18 ? 3.390 -8.613 165.546 1.00 25.36 14 HIS B C 1
ATOM 1426 O O . HIS B 1 18 ? 4.008 -8.098 164.607 1.00 26.82 14 HIS B O 1
ATOM 1440 N N . LEU B 1 19 ? 2.929 -7.894 166.572 1.00 24.08 15 LEU B N 1
ATOM 1441 C CA . LEU B 1 19 ? 3.203 -6.464 166.660 1.00 22.48 15 LEU B CA 1
ATOM 1442 C C . LEU B 1 19 ? 4.701 -6.199 166.660 1.00 22.89 15 LEU B C 1
ATOM 1443 O O . LEU B 1 19 ? 5.189 -5.315 165.947 1.00 26.84 15 LEU B O 1
ATOM 1459 N N . LEU B 1 20 ? 5.450 -6.965 167.457 1.00 25.47 16 LEU B N 1
ATOM 1460 C CA . LEU B 1 20 ? 6.886 -6.734 167.575 1.00 23.63 16 LEU B CA 1
ATOM 1461 C C . LEU B 1 20 ? 7.588 -6.874 166.230 1.00 21.18 16 LEU B C 1
ATOM 1462 O O . LEU B 1 20 ? 8.458 -6.065 165.890 1.00 20.28 16 LEU B O 1
ATOM 1478 N N . LEU B 1 21 ? 7.223 -7.888 165.447 1.00 21.85 17 LEU B N 1
ATOM 1479 C CA . LEU B 1 21 ? 7.970 -8.184 164.229 1.00 19.22 17 LEU B CA 1
ATOM 1480 C C . LEU B 1 21 ? 7.560 -7.269 163.075 1.00 26.47 17 LEU B C 1
ATOM 1481 O O . LEU B 1 21 ? 8.405 -6.589 162.484 1.00 29.79 17 LEU B O 1
ATOM 1497 N N . GLN B 1 22 ? 6.268 -7.232 162.737 1.00 33.12 18 GLN B N 1
ATOM 1498 C CA . GLN B 1 22 ? 5.841 -6.428 161.594 1.00 36.04 18 GLN B CA 1
ATOM 1499 C C . GLN B 1 22 ? 6.044 -4.939 161.850 1.00 32.31 18 GLN B C 1
ATOM 1500 O O . GLN B 1 22 ? 6.535 -4.211 160.981 1.00 35.62 18 GLN B O 1
ATOM 1514 N N . ASP B 1 23 ? 5.657 -4.463 163.034 1.00 30.27 19 ASP B N 1
ATOM 1515 C CA . ASP B 1 23 ? 5.560 -3.026 163.282 1.00 27.21 19 ASP B CA 1
ATOM 1516 C C . ASP B 1 23 ? 6.833 -2.464 163.910 1.00 25.74 19 ASP B C 1
ATOM 1517 O O . ASP B 1 23 ? 7.510 -1.627 163.304 1.00 27.50 19 ASP B O 1
ATOM 1526 N N . CYS B 1 24 ? 7.171 -2.910 165.122 1.00 20.64 20 CYS B N 1
ATOM 1527 C CA . CYS B 1 24 ? 8.389 -2.424 165.763 1.00 21.97 20 CYS B CA 1
ATOM 1528 C C . CYS B 1 24 ? 9.608 -2.656 164.878 1.00 22.13 20 CYS B C 1
ATOM 1529 O O . CYS B 1 24 ? 10.507 -1.810 164.810 1.00 19.25 20 CYS B O 1
ATOM 1536 N N . GLY B 1 25 ? 9.655 -3.801 164.195 1.00 22.15 21 GLY B N 1
ATOM 1537 C CA . GLY B 1 25 ? 10.824 -4.163 163.415 1.00 16.59 21 GLY B CA 1
ATOM 1538 C C . GLY B 1 25 ? 11.145 -3.204 162.290 1.00 15.54 21 GLY B C 1
ATOM 1539 O O . GLY B 1 25 ? 12.278 -3.199 161.799 1.00 17.63 21 GLY B O 1
ATOM 1543 N N . SER B 1 26 ? 10.178 -2.390 161.865 1.00 18.47 22 SER B N 1
ATOM 1544 C CA . SER B 1 26 ? 10.429 -1.473 160.758 1.00 23.18 22 SER B CA 1
ATOM 1545 C C . SER B 1 26 ? 11.432 -0.396 161.157 1.00 26.56 22 SER B C 1
ATOM 1546 O O . SER B 1 26 ? 12.456 -0.208 160.490 1.00 33.97 22 SER B O 1
ATOM 1554 N N . CYS B 1 27 ? 11.156 0.321 162.247 1.00 24.06 23 CYS B N 1
ATOM 1555 C CA . CYS B 1 27 ? 12.077 1.352 162.709 1.00 23.25 23 CYS B CA 1
ATOM 1556 C C . CYS B 1 27 ? 13.309 0.764 163.386 1.00 16.69 23 CYS B C 1
ATOM 1557 O O . CYS B 1 27 ? 14.387 1.367 163.332 1.00 16.07 23 CYS B O 1
ATOM 1564 N N . HIS B 1 28 ? 13.173 -0.396 164.033 1.00 13.30 24 HIS B N 1
ATOM 1565 C CA . HIS B 1 28 ? 14.251 -0.992 164.809 1.00 16.75 24 HIS B CA 1
ATOM 1566 C C . HIS B 1 28 ? 15.024 -2.048 164.026 1.00 19.37 24 HIS B C 1
ATOM 1567 O O . HIS B 1 28 ? 15.736 -2.860 164.627 1.00 20.73 24 HIS B O 1
ATOM 1581 N N . GLY B 1 29 ? 14.886 -2.062 162.702 1.00 20.82 25 GLY B N 1
ATOM 1582 C CA . GLY B 1 29 ? 15.761 -2.841 161.845 1.00 19.57 25 GLY B CA 1
ATOM 1583 C C . GLY B 1 29 ? 15.682 -4.347 161.996 1.00 20.06 25 GLY B C 1
ATOM 1584 O O . GLY B 1 29 ? 16.688 -4.994 162.302 1.00 23.38 25 GLY B O 1
ATOM 1588 N N . LEU B 1 30 ? 14.505 -4.924 161.773 1.00 19.31 26 LEU B N 1
ATOM 1589 C CA . LEU B 1 30 ? 14.381 -6.376 161.771 1.00 17.63 26 LEU B CA 1
ATOM 1590 C C . LEU B 1 30 ? 15.251 -6.965 160.669 1.00 18.82 26 LEU B C 1
ATOM 1591 O O . LEU B 1 30 ? 15.258 -6.475 159.536 1.00 24.65 26 LEU B O 1
ATOM 1607 N N . ARG B 1 31 ? 15.991 -8.017 161.010 1.00 21.94 27 ARG B N 1
ATOM 1608 C CA . ARG B 1 31 ? 16.912 -8.657 160.084 1.00 18.87 27 ARG B CA 1
ATOM 1609 C C . ARG B 1 31 ? 16.937 -10.147 160.380 1.00 20.61 27 ARG B C 1
ATOM 1610 O O . ARG B 1 31 ? 16.725 -10.569 161.520 1.00 22.82 27 ARG B O 1
ATOM 1631 N N . LEU B 1 32 ? 17.195 -10.943 159.342 1.00 22.07 28 LEU B N 1
ATOM 1632 C CA . LEU B 1 32 ? 17.367 -12.386 159.504 1.00 16.88 28 LEU B CA 1
ATOM 1633 C C . LEU B 1 32 ? 18.853 -12.664 159.709 1.00 15.18 28 LEU B C 1
ATOM 1634 O O . LEU B 1 32 ? 19.598 -12.991 158.783 1.00 17.81 28 LEU B O 1
ATOM 1650 N N . THR B 1 33 ? 19.287 -12.518 160.960 1.00 21.94 29 THR B N 1
ATOM 1651 C CA . THR B 1 33 ? 20.679 -12.734 161.323 1.00 20.30 29 THR B CA 1
ATOM 1652 C C . THR B 1 33 ? 20.743 -13.144 162.787 1.00 18.93 29 THR B C 1
ATOM 1653 O O . THR B 1 33 ? 19.768 -13.021 163.533 1.00 20.83 29 THR B O 1
ATOM 1664 N N . GLY B 1 34 ? 21.908 -13.641 163.192 1.00 19.69 30 GLY B N 1
ATOM 1665 C CA . GLY B 1 34 ? 22.115 -14.063 164.561 1.00 21.66 30 GLY B CA 1
ATOM 1666 C C . GLY B 1 34 ? 21.695 -15.480 164.870 1.00 22.56 30 GLY B C 1
ATOM 1667 O O . GLY B 1 34 ? 21.561 -15.828 166.048 1.00 24.71 30 GLY B O 1
ATOM 1671 N N . GLY B 1 35 ? 21.490 -16.316 163.853 1.00 23.27 31 GLY B N 1
ATOM 1672 C CA . GLY B 1 35 ? 21.023 -17.666 164.041 1.00 21.85 31 GLY B CA 1
ATOM 1673 C C . GLY B 1 35 ? 22.102 -18.703 163.794 1.00 22.63 31 GLY B C 1
ATOM 1674 O O . GLY B 1 35 ? 23.287 -18.399 163.646 1.00 24.00 31 GLY B O 1
ATOM 1678 N N . LEU B 1 36 ? 21.662 -19.961 163.757 1.00 19.29 32 LEU B N 1
ATOM 1679 C CA . LEU B 1 36 ? 22.578 -21.066 163.515 1.00 19.21 32 LEU B CA 1
ATOM 1680 C C . LEU B 1 36 ? 22.961 -21.170 162.049 1.00 20.68 32 LEU B C 1
ATOM 1681 O O . LEU B 1 36 ? 24.055 -21.649 161.730 1.00 24.49 32 LEU B O 1
ATOM 1697 N N . GLY B 1 37 ? 22.077 -20.745 161.154 1.00 20.74 33 GLY B N 1
ATOM 1698 C CA . GLY B 1 37 ? 22.360 -20.750 159.743 1.00 16.73 33 GLY B CA 1
ATOM 1699 C C . GLY B 1 37 ? 23.017 -19.456 159.321 1.00 18.35 33 GLY B C 1
ATOM 1700 O O . GLY B 1 37 ? 23.185 -18.528 160.119 1.00 20.70 33 GLY B O 1
ATOM 1704 N N . PRO B 1 38 ? 23.401 -19.365 158.053 1.00 16.58 34 PRO B N 1
ATOM 1705 C CA . PRO B 1 38 ? 24.068 -18.150 157.576 1.00 20.77 34 PRO B CA 1
ATOM 1706 C C . PRO B 1 38 ? 23.156 -16.937 157.674 1.00 19.68 34 PRO B C 1
ATOM 1707 O O . PRO B 1 38 ? 21.929 -17.044 157.729 1.00 16.97 34 PRO B O 1
ATOM 1718 N N . ALA B 1 39 ? 23.782 -15.765 157.699 1.00 18.95 35 ALA B N 1
ATOM 1719 C CA . ALA B 1 39 ? 23.044 -14.514 157.746 1.00 15.18 35 ALA B CA 1
ATOM 1720 C C . ALA B 1 39 ? 22.447 -14.201 156.382 1.00 18.22 35 ALA B C 1
ATOM 1721 O O . ALA B 1 39 ? 23.097 -14.372 155.347 1.00 18.01 35 ALA B O 1
ATOM 1728 N N . LEU B 1 40 ? 21.197 -13.741 156.389 1.00 21.53 36 LEU B N 1
ATOM 1729 C CA . LEU B 1 40 ? 20.521 -13.324 155.168 1.00 16.13 36 LEU B CA 1
ATOM 1730 C C . LEU B 1 40 ? 20.286 -11.820 155.206 1.00 17.72 36 LEU B C 1
ATOM 1731 O O . LEU B 1 40 ? 19.155 -11.352 155.041 1.00 16.98 36 LEU B O 1
ATOM 1747 N N . THR B 1 41 ? 21.352 -11.066 155.432 1.00 21.92 37 THR B N 1
ATOM 1748 C CA . THR B 1 41 ? 21.336 -9.618 155.518 1.00 21.99 37 THR B CA 1
ATOM 1749 C C . THR B 1 41 ? 21.724 -9.001 154.186 1.00 17.26 37 THR B C 1
ATOM 1750 O O . THR B 1 41 ? 22.315 -9.663 153.328 1.00 17.23 37 THR B O 1
ATOM 1761 N N . PRO B 1 42 ? 21.404 -7.723 153.973 1.00 16.11 38 PRO B N 1
ATOM 1762 C CA . PRO B 1 42 ? 21.914 -7.052 152.768 1.00 15.02 38 PRO B CA 1
ATOM 1763 C C . PRO B 1 42 ? 23.425 -7.106 152.675 1.00 18.49 38 PRO B C 1
ATOM 1764 O O . PRO B 1 42 ? 23.975 -7.319 151.589 1.00 24.44 38 PRO B O 1
ATOM 1775 N N . GLU B 1 43 ? 24.113 -6.932 153.804 1.00 22.52 39 GLU B N 1
ATOM 1776 C CA . GLU B 1 43 ? 25.571 -6.963 153.800 1.00 22.61 39 GLU B CA 1
ATOM 1777 C C . GLU B 1 43 ? 26.092 -8.350 153.441 1.00 20.78 39 GLU B C 1
ATOM 1778 O O . GLU B 1 43 ? 27.099 -8.477 152.735 1.00 19.14 39 GLU B O 1
ATOM 1790 N N . ALA B 1 44 ? 25.419 -9.401 153.911 1.00 25.21 40 ALA B N 1
ATOM 1791 C CA . ALA B 1 44 ? 25.856 -10.762 153.629 1.00 30.03 40 ALA B CA 1
ATOM 1792 C C . ALA B 1 44 ? 25.428 -11.248 152.250 1.00 34.54 40 ALA B C 1
ATOM 1793 O O . ALA B 1 44 ? 26.074 -12.147 151.701 1.00 34.54 40 ALA B O 1
ATOM 1800 N N . LEU B 1 45 ? 24.364 -10.677 151.678 1.00 36.73 41 LEU B N 1
ATOM 1801 C CA . LEU B 1 45 ? 23.839 -11.138 150.401 1.00 35.75 41 LEU B CA 1
ATOM 1802 C C . LEU B 1 45 ? 24.138 -10.208 149.236 1.00 39.24 41 LEU B C 1
ATOM 1803 O O . LEU B 1 45 ? 24.091 -10.657 148.087 1.00 42.13 41 LEU B O 1
ATOM 1819 N N . ARG B 1 46 ? 24.428 -8.935 149.491 1.00 41.56 42 ARG B N 1
ATOM 1820 C CA . ARG B 1 46 ? 24.946 -8.079 148.433 1.00 44.18 42 ARG B CA 1
ATOM 1821 C C . ARG B 1 46 ? 26.243 -8.673 147.900 1.00 42.55 42 ARG B C 1
ATOM 1822 O O . ARG B 1 46 ? 27.142 -9.025 148.671 1.00 41.98 42 ARG B O 1
ATOM 1843 N N . GLY B 1 47 ? 26.334 -8.797 146.579 1.00 33.56 43 GLY B N 1
ATOM 1844 C CA . GLY B 1 47 ? 27.461 -9.422 145.933 1.00 28.45 43 GLY B CA 1
ATOM 1845 C C . GLY B 1 47 ? 27.210 -10.843 145.480 1.00 26.59 43 GLY B C 1
ATOM 1846 O O . GLY B 1 47 ? 27.905 -11.323 144.576 1.00 30.13 43 GLY B O 1
ATOM 1850 N N . LYS B 1 48 ? 26.243 -11.529 146.084 1.00 26.65 44 LYS B N 1
ATOM 1851 C CA . LYS B 1 48 ? 25.896 -12.867 145.620 1.00 24.30 44 LYS B CA 1
ATOM 1852 C C . LYS B 1 48 ? 24.866 -12.774 144.496 1.00 18.99 44 LYS B C 1
ATOM 1853 O O . LYS B 1 48 ? 23.970 -11.925 144.545 1.00 20.06 44 LYS B O 1
ATOM 1872 N N . PRO B 1 49 ? 24.957 -13.609 143.461 1.00 18.15 45 PRO B N 1
ATOM 1873 C CA . PRO B 1 49 ? 24.005 -13.495 142.348 1.00 16.93 45 PRO B CA 1
ATOM 1874 C C . PRO B 1 49 ? 22.580 -13.765 142.810 1.00 20.94 45 PRO B C 1
ATOM 1875 O O . PRO B 1 49 ? 22.311 -14.740 143.514 1.00 26.04 45 PRO B O 1
ATOM 1886 N N . ARG B 1 50 ? 21.661 -12.890 142.398 1.00 21.61 46 ARG B N 1
ATOM 1887 C CA . ARG B 1 50 ? 20.260 -13.073 142.759 1.00 16.03 46 ARG B CA 1
ATOM 1888 C C . ARG B 1 50 ? 19.741 -14.429 142.294 1.00 18.17 46 ARG B C 1
ATOM 1889 O O . ARG B 1 50 ? 19.039 -15.122 143.038 1.00 21.03 46 ARG B O 1
ATOM 1910 N N . GLU B 1 51 ? 20.064 -14.820 141.060 1.00 21.38 47 GLU B N 1
ATOM 1911 C CA . GLU B 1 51 ? 19.540 -16.076 140.532 1.00 26.18 47 GLU B CA 1
ATOM 1912 C C . GLU B 1 51 ? 20.010 -17.261 141.369 1.00 25.66 47 GLU B C 1
ATOM 1913 O O . GLU B 1 51 ? 19.260 -18.224 141.570 1.00 22.25 47 GLU B O 1
ATOM 1925 N N . SER B 1 52 ? 21.247 -17.206 141.872 1.00 26.34 48 SER B N 1
ATOM 1926 C CA . SER B 1 52 ? 21.767 -18.308 142.676 1.00 25.39 48 SER B CA 1
ATOM 1927 C C . SER B 1 52 ? 21.067 -18.384 144.026 1.00 26.32 48 SER B C 1
ATOM 1928 O O . SER B 1 52 ? 20.809 -19.480 144.537 1.00 26.53 48 SER B O 1
ATOM 1936 N N . LEU B 1 53 ? 20.757 -17.231 144.624 1.00 24.33 49 LEU B N 1
ATOM 1937 C CA . LEU B 1 53 ? 20.009 -17.233 145.875 1.00 18.26 49 LEU B CA 1
ATOM 1938 C C . LEU B 1 53 ? 18.607 -17.794 145.672 1.00 19.44 49 LEU B C 1
ATOM 1939 O O . LEU B 1 53 ? 18.114 -18.572 146.497 1.00 21.05 49 LEU B O 1
ATOM 1955 N N . VAL B 1 54 ? 17.946 -17.403 144.580 1.00 16.29 50 VAL B N 1
ATOM 1956 C CA . VAL B 1 54 ? 16.603 -17.905 144.311 1.00 16.53 50 VAL B CA 1
ATOM 1957 C C . VAL B 1 54 ? 16.636 -19.415 144.127 1.00 18.57 50 VAL B C 1
ATOM 1958 O O . VAL B 1 54 ? 15.769 -20.138 144.634 1.00 21.37 50 VAL B O 1
ATOM 1971 N N . ALA B 1 55 ? 17.638 -19.914 143.401 1.00 20.11 51 ALA B N 1
ATOM 1972 C CA . ALA B 1 55 ? 17.779 -21.355 143.230 1.00 23.66 51 ALA B CA 1
ATOM 1973 C C . ALA B 1 55 ? 17.914 -22.054 144.576 1.00 25.20 51 ALA B C 1
ATOM 1974 O O . ALA B 1 55 ? 17.301 -23.103 144.804 1.00 28.52 51 ALA B O 1
ATOM 1981 N N . THR B 1 56 ? 18.710 -21.484 145.482 1.00 24.36 52 THR B N 1
ATOM 1982 C CA . THR B 1 56 ? 18.870 -22.082 146.803 1.00 20.71 52 THR B CA 1
ATOM 1983 C C . THR B 1 56 ? 17.534 -22.181 147.528 1.00 18.59 52 THR B C 1
ATOM 1984 O O . THR B 1 56 ? 17.240 -23.196 148.170 1.00 19.11 52 THR B O 1
ATOM 1995 N N . VAL B 1 57 ? 16.707 -21.138 147.433 1.00 17.22 53 VAL B N 1
ATOM 1996 C CA . VAL B 1 57 ? 15.420 -21.147 148.124 1.00 17.28 53 VAL B CA 1
ATOM 1997 C C . VAL B 1 57 ? 14.520 -22.237 147.555 1.00 16.03 53 VAL B C 1
ATOM 1998 O O . VAL B 1 57 ? 13.909 -23.014 148.298 1.00 16.83 53 VAL B O 1
ATOM 2011 N N . LEU B 1 58 ? 14.430 -22.316 146.226 1.00 18.56 54 LEU B N 1
ATOM 2012 C CA . LEU B 1 58 ? 13.465 -23.213 145.600 1.00 15.88 54 LEU B CA 1
ATOM 2013 C C . LEU B 1 58 ? 13.910 -24.669 145.632 1.00 18.55 54 LEU B C 1
ATOM 2014 O O . LEU B 1 58 ? 13.061 -25.567 145.611 1.00 21.07 54 LEU B O 1
ATOM 2030 N N . MET B 1 59 ? 15.216 -24.926 145.693 1.00 19.58 55 MET B N 1
ATOM 2031 C CA . MET B 1 59 ? 15.738 -26.282 145.629 1.00 20.01 55 MET B CA 1
ATOM 2032 C C . MET B 1 59 ? 16.600 -26.663 146.823 1.00 22.91 55 MET B C 1
ATOM 2033 O O . MET B 1 59 ? 17.071 -27.805 146.884 1.00 21.53 55 MET B O 1
ATOM 2047 N N . GLY B 1 60 ? 16.810 -25.760 147.774 1.00 27.51 56 GLY B N 1
ATOM 2048 C CA . GLY B 1 60 ? 17.720 -26.067 148.853 1.00 23.78 56 GLY B CA 1
ATOM 2049 C C . GLY B 1 60 ? 19.115 -26.306 148.293 1.00 22.34 56 GLY B C 1
ATOM 2050 O O . GLY B 1 60 ? 19.397 -26.100 147.116 1.00 24.70 56 GLY B O 1
ATOM 2054 N N . ARG B 1 61 ? 19.998 -26.749 149.184 1.00 25.87 57 ARG B N 1
ATOM 2055 C CA . ARG B 1 61 ? 21.329 -27.195 148.788 1.00 29.19 57 ARG B CA 1
ATOM 2056 C C . ARG B 1 61 ? 21.524 -28.628 149.265 1.00 30.02 57 ARG B C 1
ATOM 2057 O O . ARG B 1 61 ? 21.427 -28.891 150.476 1.00 35.33 57 ARG B O 1
ATOM 2078 N N . PRO B 1 62 ? 21.786 -29.582 148.368 1.00 26.28 58 PRO B N 1
ATOM 2079 C CA . PRO B 1 62 ? 21.803 -30.992 148.778 1.00 22.39 58 PRO B CA 1
ATOM 2080 C C . PRO B 1 62 ? 22.794 -31.259 149.899 1.00 24.73 58 PRO B C 1
ATOM 2081 O O . PRO B 1 62 ? 23.876 -30.671 149.958 1.00 27.85 58 PRO B O 1
ATOM 2092 N N . GLN B 1 63 ? 22.408 -32.169 150.792 1.00 30.89 59 GLN B N 1
ATOM 2093 C CA . GLN B 1 63 ? 23.267 -32.618 151.885 1.00 32.13 59 GLN B CA 1
ATOM 2094 C C . GLN B 1 63 ? 23.639 -31.471 152.817 1.00 28.54 59 GLN B C 1
ATOM 2095 O O . GLN B 1 63 ? 24.703 -31.478 153.441 1.00 25.77 59 GLN B O 1
ATOM 2109 N N . THR B 1 64 ? 22.764 -30.480 152.906 1.00 28.04 60 THR B N 1
ATOM 2110 C CA . THR B 1 64 ? 22.806 -29.434 153.917 1.00 25.69 60 THR B CA 1
ATOM 2111 C C . THR B 1 64 ? 21.414 -29.314 154.510 1.00 20.38 60 THR B C 1
ATOM 2112 O O . THR B 1 64 ? 20.454 -29.895 153.994 1.00 23.26 60 THR B O 1
ATOM 2123 N N . PRO B 1 65 ? 21.265 -28.564 155.604 1.00 19.24 61 PRO B N 1
ATOM 2124 C CA . PRO B 1 65 ? 19.928 -28.406 156.199 1.00 16.82 61 PRO B CA 1
ATOM 2125 C C . PRO B 1 65 ? 18.996 -27.537 155.376 1.00 20.79 61 PRO B C 1
ATOM 2126 O O . PRO B 1 65 ? 17.783 -27.563 155.615 1.00 21.07 61 PRO B O 1
ATOM 2137 N N . MET B 1 66 ? 19.513 -26.770 154.430 1.00 23.76 62 MET B N 1
ATOM 2138 C CA . MET B 1 66 ? 18.678 -25.849 153.669 1.00 20.66 62 MET B CA 1
ATOM 2139 C C . MET B 1 66 ? 17.738 -26.630 152.761 1.00 20.12 62 MET B C 1
ATOM 2140 O O . MET B 1 66 ? 18.202 -27.215 151.773 1.00 19.31 62 MET B O 1
ATOM 2154 N N . PRO B 1 67 ? 16.435 -26.663 153.032 1.00 23.49 63 PRO B N 1
ATOM 2155 C CA . PRO B 1 67 ? 15.539 -27.521 152.255 1.00 15.20 63 PRO B CA 1
ATOM 2156 C C . PRO B 1 67 ? 14.993 -26.802 151.037 1.00 19.79 63 PRO B C 1
ATOM 2157 O O . PRO B 1 67 ? 15.153 -25.581 150.896 1.00 27.63 63 PRO B O 1
ATOM 2168 N N . PRO B 1 68 ? 14.342 -27.529 150.131 1.00 13.68 64 PRO B N 1
ATOM 2169 C CA . PRO B 1 68 ? 13.678 -26.880 148.996 1.00 13.95 64 PRO B CA 1
ATOM 2170 C C . PRO B 1 68 ? 12.290 -26.392 149.378 1.00 14.34 64 PRO B C 1
ATOM 2171 O O . PRO B 1 68 ? 11.579 -27.027 150.161 1.00 16.17 64 PRO B O 1
ATOM 2182 N N . TRP B 1 69 ? 11.904 -25.249 148.805 1.00 16.78 65 TRP B N 1
ATOM 2183 C CA . TRP B 1 69 ? 10.635 -24.600 149.117 1.00 16.07 65 TRP B CA 1
ATOM 2184 C C . TRP B 1 69 ? 9.763 -24.407 147.880 1.00 18.58 65 TRP B C 1
ATOM 2185 O O . TRP B 1 69 ? 8.820 -23.608 147.908 1.00 17.70 65 TRP B O 1
ATOM 2206 N N . ALA B 1 70 ? 10.045 -25.137 146.801 1.00 21.76 66 ALA B N 1
ATOM 2207 C CA . ALA B 1 70 ? 9.390 -24.863 145.526 1.00 24.05 66 ALA B CA 1
ATOM 2208 C C . ALA B 1 70 ? 7.879 -25.046 145.618 1.00 31.41 66 ALA B C 1
ATOM 2209 O O . ALA B 1 70 ? 7.111 -24.181 145.185 1.00 41.23 66 ALA B O 1
ATOM 2216 N N . GLY B 1 71 ? 7.430 -26.173 146.168 1.00 27.07 67 GLY B N 1
ATOM 2217 C CA . GLY B 1 71 ? 6.001 -26.445 146.187 1.00 31.91 67 GLY B CA 1
ATOM 2218 C C . GLY B 1 71 ? 5.200 -25.332 146.835 1.00 32.33 67 GLY B C 1
ATOM 2219 O O . GLY B 1 71 ? 4.150 -24.930 146.328 1.00 33.31 67 GLY B O 1
ATOM 2223 N N . LEU B 1 72 ? 5.691 -24.815 147.955 1.00 33.42 68 LEU B N 1
ATOM 2224 C CA . LEU B 1 72 ? 4.991 -23.796 148.720 1.00 26.72 68 LEU B CA 1
ATOM 2225 C C . LEU B 1 72 ? 5.283 -22.385 148.233 1.00 22.75 68 LEU B C 1
ATOM 2226 O O . LEU B 1 72 ? 4.535 -21.460 148.572 1.00 19.36 68 LEU B O 1
ATOM 2242 N N . LEU B 1 73 ? 6.340 -22.203 147.443 1.00 23.70 69 LEU B N 1
ATOM 2243 C CA . LEU B 1 73 ? 6.758 -20.893 146.964 1.00 24.36 69 LEU B CA 1
ATOM 2244 C C . LEU B 1 73 ? 6.898 -20.921 145.452 1.00 19.89 69 LEU B C 1
ATOM 2245 O O . LEU B 1 73 ? 7.579 -21.793 144.905 1.00 19.48 69 LEU B O 1
ATOM 2261 N N . SER B 1 74 ? 6.276 -19.959 144.781 1.00 19.73 70 SER B N 1
ATOM 2262 C CA . SER B 1 74 ? 6.505 -19.793 143.358 1.00 19.41 70 SER B CA 1
ATOM 2263 C C . SER B 1 74 ? 7.949 -19.355 143.116 1.00 23.65 70 SER B C 1
ATOM 2264 O O . SER B 1 74 ? 8.710 -19.077 144.048 1.00 29.32 70 SER B O 1
ATOM 2272 N N . ALA B 1 75 ? 8.333 -19.300 141.841 1.00 21.24 71 ALA B N 1
ATOM 2273 C CA . ALA B 1 75 ? 9.600 -18.660 141.506 1.00 20.41 71 ALA B CA 1
ATOM 2274 C C . ALA B 1 75 ? 9.535 -17.168 141.802 1.00 17.82 71 ALA B C 1
ATOM 2275 O O . ALA B 1 75 ? 10.520 -16.573 142.255 1.00 17.28 71 ALA B O 1
ATOM 2282 N N . ASP B 1 76 ? 8.374 -16.550 141.566 1.00 18.78 72 ASP B N 1
ATOM 2283 C CA . ASP B 1 76 ? 8.198 -15.143 141.908 1.00 23.81 72 ASP B CA 1
ATOM 2284 C C . ASP B 1 76 ? 8.234 -14.933 143.417 1.00 24.20 72 ASP B C 1
ATOM 2285 O O . ASP B 1 76 ? 8.813 -13.952 143.898 1.00 23.43 72 ASP B O 1
ATOM 2294 N N . ASP B 1 77 ? 7.615 -15.837 144.180 1.00 24.37 73 ASP B N 1
ATOM 2295 C CA . ASP B 1 77 ? 7.645 -15.715 145.634 1.00 19.80 73 ASP B CA 1
ATOM 2296 C C . ASP B 1 77 ? 9.078 -15.743 146.150 1.00 16.41 73 ASP B C 1
ATOM 2297 O O . ASP B 1 77 ? 9.475 -14.906 146.970 1.00 17.14 73 ASP B O 1
ATOM 2306 N N . ALA B 1 78 ? 9.874 -16.704 145.674 1.00 15.58 74 ALA B N 1
ATOM 2307 C CA . ALA B 1 78 ? 11.252 -16.821 146.136 1.00 11.28 74 ALA B CA 1
ATOM 2308 C C . ALA B 1 78 ? 12.083 -15.621 145.704 1.00 17.68 74 ALA B C 1
ATOM 2309 O O . ALA B 1 78 ? 12.907 -15.119 146.478 1.00 21.50 74 ALA B O 1
ATOM 2316 N N . GLY B 1 79 ? 11.890 -15.152 144.471 1.00 20.16 75 GLY B N 1
ATOM 2317 C CA . GLY B 1 79 ? 12.530 -13.914 144.061 1.00 17.29 75 GLY B CA 1
ATOM 2318 C C . GLY B 1 79 ? 12.130 -12.743 144.938 1.00 19.68 75 GLY B C 1
ATOM 2319 O O . GLY B 1 79 ? 12.972 -11.930 145.328 1.00 23.79 75 GLY B O 1
ATOM 2323 N N . TRP B 1 80 ? 10.841 -12.648 145.269 1.00 16.36 76 TRP B N 1
ATOM 2324 C CA . TRP B 1 80 ? 10.369 -11.553 146.111 1.00 15.12 76 TRP B CA 1
ATOM 2325 C C . TRP B 1 80 ? 11.005 -11.613 147.493 1.00 18.61 76 TRP B C 1
ATOM 2326 O O . TRP B 1 80 ? 11.484 -10.599 148.014 1.00 22.07 76 TRP B O 1
ATOM 2347 N N . LEU B 1 81 ? 11.014 -12.797 148.109 1.00 19.84 77 LEU B N 1
ATOM 2348 C CA . LEU B 1 81 ? 11.650 -12.942 149.414 1.00 18.92 77 LEU B CA 1
ATOM 2349 C C . LEU B 1 81 ? 13.129 -12.584 149.338 1.00 18.57 77 LEU B C 1
ATOM 2350 O O . LEU B 1 81 ? 13.650 -11.860 150.193 1.00 22.84 77 LEU B O 1
ATOM 2366 N N . VAL B 1 82 ? 13.821 -13.080 148.311 1.00 18.73 78 VAL B N 1
ATOM 2367 C CA . VAL B 1 82 ? 15.248 -12.804 148.176 1.00 22.08 78 VAL B CA 1
ATOM 2368 C C . VAL B 1 82 ? 15.496 -11.304 148.073 1.00 24.38 78 VAL B C 1
ATOM 2369 O O . VAL B 1 82 ? 16.466 -10.781 148.636 1.00 28.55 78 VAL B O 1
ATOM 2382 N N . ASP B 1 83 ? 14.627 -10.585 147.359 1.00 22.18 79 ASP B N 1
ATOM 2383 C CA . ASP B 1 83 ? 14.808 -9.143 147.229 1.00 21.19 79 ASP B CA 1
ATOM 2384 C C . ASP B 1 83 ? 14.658 -8.444 148.574 1.00 21.61 79 ASP B C 1
ATOM 2385 O O . ASP B 1 83 ? 15.431 -7.535 148.900 1.00 18.74 79 ASP B O 1
ATOM 2394 N N . ARG B 1 84 ? 13.662 -8.848 149.367 1.00 24.96 80 ARG B N 1
ATOM 2395 C CA . ARG B 1 84 ? 13.487 -8.252 150.687 1.00 18.73 80 ARG B CA 1
ATOM 2396 C C . ARG B 1 84 ? 14.700 -8.499 151.570 1.00 22.91 80 ARG B C 1
ATOM 2397 O O . ARG B 1 84 ? 15.025 -7.669 152.426 1.00 32.51 80 ARG B O 1
ATOM 2418 N N . LEU B 1 85 ? 15.373 -9.637 151.386 1.00 17.86 81 LEU B N 1
ATOM 2419 C CA . LEU B 1 85 ? 16.593 -9.902 152.138 1.00 17.37 81 LEU B CA 1
ATOM 2420 C C . LEU B 1 85 ? 17.733 -9.017 151.652 1.00 22.50 81 LEU B C 1
ATOM 2421 O O . LEU B 1 85 ? 18.493 -8.470 152.459 1.00 29.02 81 LEU B O 1
ATOM 2437 N N . ILE B 1 86 ? 17.857 -8.858 150.334 1.00 21.79 82 ILE B N 1
ATOM 2438 C CA . ILE B 1 86 ? 18.928 -8.039 149.776 1.00 17.73 82 ILE B CA 1
ATOM 2439 C C . ILE B 1 86 ? 18.698 -6.566 150.084 1.00 23.07 82 ILE B C 1
ATOM 2440 O O . ILE B 1 86 ? 19.638 -5.834 150.412 1.00 31.19 82 ILE B O 1
ATOM 2456 N N . GLU B 1 87 ? 17.451 -6.104 149.979 1.00 23.65 83 GLU B N 1
ATOM 2457 C CA . GLU B 1 87 ? 17.177 -4.680 150.137 1.00 21.61 83 GLU B CA 1
ATOM 2458 C C . GLU B 1 87 ? 17.039 -4.291 151.604 1.00 19.93 83 GLU B C 1
ATOM 2459 O O . GLU B 1 87 ? 17.484 -3.207 152.001 1.00 21.07 83 GLU B O 1
ATOM 2471 N N . GLY B 1 88 ? 16.434 -5.141 152.418 1.00 23.63 84 GLY B N 1
ATOM 2472 C CA . GLY B 1 88 ? 16.347 -4.914 153.839 1.00 21.35 84 GLY B CA 1
ATOM 2473 C C . GLY B 1 88 ? 14.992 -4.497 154.375 1.00 21.96 84 GLY B C 1
ATOM 2474 O O . GLY B 1 88 ? 14.933 -3.958 155.488 1.00 18.33 84 GLY B O 1
ATOM 2478 N N . GLU B 1 89 ? 13.911 -4.716 153.628 1.00 26.75 85 GLU B N 1
ATOM 2479 C CA . GLU B 1 89 ? 12.563 -4.526 154.158 1.00 23.51 85 GLU B CA 1
ATOM 2480 C C . GLU B 1 89 ? 12.026 -5.899 154.553 1.00 24.02 85 GLU B C 1
ATOM 2481 O O . GLU B 1 89 ? 11.285 -6.547 153.816 1.00 26.75 85 GLU B O 1
ATOM 2493 N N . ILE B 1 90 ? 12.433 -6.351 155.737 1.00 26.82 86 ILE B N 1
ATOM 2494 C CA . ILE B 1 90 ? 11.847 -7.557 156.313 1.00 22.26 86 ILE B CA 1
ATOM 2495 C C . ILE B 1 90 ? 10.490 -7.239 156.924 1.00 21.61 86 ILE B C 1
ATOM 2496 O O . ILE B 1 90 ? 9.463 -7.815 156.546 1.00 23.46 86 ILE B O 1
ATOM 2512 N N . ALA B 1 91 ? 10.469 -6.324 157.871 1.00 19.81 87 ALA B N 1
ATOM 2513 C CA . ALA B 1 91 ? 9.205 -5.787 158.342 1.00 24.76 87 ALA B CA 1
ATOM 2514 C C . ALA B 1 91 ? 8.738 -4.689 157.390 1.00 29.77 87 ALA B C 1
ATOM 2515 O O . ALA B 1 91 ? 9.552 -3.882 156.930 1.00 33.91 87 ALA B O 1
ATOM 2522 N N . PRO B 1 92 ? 7.437 -4.633 157.069 1.00 28.78 88 PRO B N 1
ATOM 2523 C CA . PRO B 1 92 ? 6.981 -3.667 156.063 1.00 30.03 88 PRO B CA 1
ATOM 2524 C C . PRO B 1 92 ? 7.364 -2.235 156.416 1.00 36.54 88 PRO B C 1
ATOM 2525 O O . PRO B 1 92 ? 7.470 -1.882 157.591 1.00 37.92 88 PRO B O 1
ATOM 2537 N N . PRO C 1 8 ? 8.270 19.548 203.116 1.00 37.21 4 PRO C N 1
ATOM 2538 C CA . PRO C 1 8 ? 7.823 19.433 201.722 1.00 35.15 4 PRO C CA 1
ATOM 2539 C C . PRO C 1 8 ? 8.975 19.243 200.739 1.00 34.90 4 PRO C C 1
ATOM 2540 O O . PRO C 1 8 ? 10.030 19.857 200.900 1.00 31.01 4 PRO C O 1
ATOM 2551 N N . ASP C 1 9 ? 8.768 18.399 199.731 1.00 38.10 5 ASP C N 1
ATOM 2552 C CA . ASP C 1 9 ? 9.811 18.119 198.759 1.00 35.76 5 ASP C CA 1
ATOM 2553 C C . ASP C 1 9 ? 9.889 19.234 197.717 1.00 35.18 5 ASP C C 1
ATOM 2554 O O . ASP C 1 9 ? 9.049 20.136 197.662 1.00 35.89 5 ASP C O 1
ATOM 2563 N N . ALA C 1 10 ? 10.923 19.154 196.875 1.00 31.31 6 ALA C N 1
ATOM 2564 C CA . ALA C 1 10 ? 11.174 20.210 195.899 1.00 25.86 6 ALA C CA 1
ATOM 2565 C C . ALA C 1 10 ? 9.962 20.445 195.009 1.00 26.44 6 ALA C C 1
ATOM 2566 O O . ALA C 1 10 ? 9.619 21.594 194.702 1.00 21.94 6 ALA C O 1
ATOM 2573 N N . ARG C 1 11 ? 9.308 19.368 194.574 1.00 31.47 7 ARG C N 1
ATOM 2574 C CA . ARG C 1 11 ? 8.108 19.516 193.760 1.00 27.03 7 ARG C CA 1
ATOM 2575 C C . ARG C 1 11 ? 7.031 20.289 194.509 1.00 25.82 7 ARG C C 1
ATOM 2576 O O . ARG C 1 11 ? 6.349 21.142 193.928 1.00 28.69 7 ARG C O 1
ATOM 2597 N N . ARG C 1 12 ? 6.864 20.005 195.801 1.00 25.66 8 ARG C N 1
ATOM 2598 C CA . ARG C 1 12 ? 5.871 20.721 196.596 1.00 22.87 8 ARG C CA 1
ATOM 2599 C C . ARG C 1 12 ? 6.279 22.175 196.805 1.00 26.29 8 ARG C C 1
ATOM 2600 O O . ARG C 1 12 ? 5.444 23.080 196.690 1.00 29.99 8 ARG C O 1
ATOM 2621 N N . GLN C 1 13 ? 7.557 22.419 197.109 1.00 27.25 9 GLN C N 1
ATOM 2622 C CA . GLN C 1 13 ? 8.039 23.789 197.248 1.00 25.06 9 GLN C CA 1
ATOM 2623 C C . GLN C 1 13 ? 7.672 24.631 196.032 1.00 24.65 9 GLN C C 1
ATOM 2624 O O . GLN C 1 13 ? 7.304 25.804 196.164 1.00 24.42 9 GLN C O 1
ATOM 2638 N N . ALA C 1 14 ? 7.781 24.052 194.834 1.00 22.79 10 ALA C N 1
ATOM 2639 C CA . ALA C 1 14 ? 7.449 24.798 193.626 1.00 19.21 10 ALA C CA 1
ATOM 2640 C C . ALA C 1 14 ? 5.962 25.114 193.573 1.00 24.24 10 ALA C C 1
ATOM 2641 O O . ALA C 1 14 ? 5.571 26.232 193.219 1.00 32.23 10 ALA C O 1
ATOM 2648 N N . GLN C 1 15 ? 5.119 24.140 193.921 1.00 24.54 11 GLN C N 1
ATOM 2649 C CA . GLN C 1 15 ? 3.683 24.391 193.976 1.00 24.73 11 GLN C CA 1
ATOM 2650 C C . GLN C 1 15 ? 3.343 25.456 195.008 1.00 22.00 11 GLN C C 1
ATOM 2651 O O . GLN C 1 15 ? 2.399 26.230 194.813 1.00 21.83 11 GLN C O 1
ATOM 2665 N N . LEU C 1 16 ? 4.104 25.523 196.102 1.00 18.00 12 LEU C N 1
ATOM 2666 C CA . LEU C 1 16 ? 3.830 26.514 197.134 1.00 18.78 12 LEU C CA 1
ATOM 2667 C C . LEU C 1 16 ? 4.316 27.905 196.742 1.00 20.15 12 LEU C C 1
ATOM 2668 O O . LEU C 1 16 ? 3.676 28.899 197.103 1.00 27.57 12 LEU C O 1
ATOM 2684 N N . ARG C 1 17 ? 5.431 28.007 196.015 1.00 20.40 13 ARG C N 1
ATOM 2685 C CA . ARG C 1 17 ? 5.847 29.315 195.517 1.00 19.82 13 ARG C CA 1
ATOM 2686 C C . ARG C 1 17 ? 4.818 29.873 194.548 1.00 21.46 13 ARG C C 1
ATOM 2687 O O . ARG C 1 17 ? 4.513 31.070 194.573 1.00 28.93 13 ARG C O 1
ATOM 2708 N N . HIS C 1 18 ? 4.270 29.018 193.685 1.00 23.40 14 HIS C N 1
ATOM 2709 C CA . HIS C 1 18 ? 3.230 29.470 192.771 1.00 31.46 14 HIS C CA 1
ATOM 2710 C C . HIS C 1 18 ? 2.047 30.041 193.543 1.00 29.85 14 HIS C C 1
ATOM 2711 O O . HIS C 1 18 ? 1.589 31.156 193.267 1.00 29.50 14 HIS C O 1
ATOM 2725 N N . LEU C 1 19 ? 1.544 29.290 194.525 1.00 27.95 15 LEU C N 1
ATOM 2726 C CA . LEU C 1 19 ? 0.449 29.787 195.350 1.00 23.53 15 LEU C CA 1
ATOM 2727 C C . LEU C 1 19 ? 0.801 31.135 195.961 1.00 22.10 15 LEU C C 1
ATOM 2728 O O . LEU C 1 19 ? -0.024 32.056 195.984 1.00 21.45 15 LEU C O 1
ATOM 2744 N N . LEU C 1 20 ? 2.029 31.261 196.465 1.00 21.77 16 LEU C N 1
ATOM 2745 C CA . LEU C 1 20 ? 2.481 32.518 197.047 1.00 22.44 16 LEU C CA 1
ATOM 2746 C C . LEU C 1 20 ? 2.350 33.666 196.055 1.00 19.45 16 LEU C C 1
ATOM 2747 O O . LEU C 1 20 ? 1.922 34.768 196.418 1.00 19.85 16 LEU C O 1
ATOM 2763 N N . LEU C 1 21 ? 2.709 33.425 194.794 1.00 17.68 17 LEU C N 1
ATOM 2764 C CA . LEU C 1 21 ? 2.766 34.501 193.814 1.00 20.66 17 LEU C CA 1
ATOM 2765 C C . LEU C 1 21 ? 1.391 34.833 193.249 1.00 23.74 17 LEU C C 1
ATOM 2766 O O . LEU C 1 21 ? 1.079 36.009 193.027 1.00 29.05 17 LEU C O 1
ATOM 2782 N N . GLN C 1 22 ? 0.559 33.822 193.008 1.00 21.06 18 GLN C N 1
ATOM 2783 C CA . GLN C 1 22 ? -0.728 34.045 192.363 1.00 22.86 18 GLN C CA 1
ATOM 2784 C C . GLN C 1 22 ? -1.837 34.356 193.363 1.00 22.14 18 GLN C C 1
ATOM 2785 O O . GLN C 1 22 ? -2.545 35.357 193.215 1.00 23.80 18 GLN C O 1
ATOM 2799 N N . ASP C 1 23 ? -2.009 33.514 194.380 1.00 22.45 19 ASP C N 1
ATOM 2800 C CA . ASP C 1 23 ? -3.121 33.679 195.312 1.00 21.19 19 ASP C CA 1
ATOM 2801 C C . ASP C 1 23 ? -2.781 34.658 196.433 1.00 19.57 19 ASP C C 1
ATOM 2802 O O . ASP C 1 23 ? -3.445 35.687 196.587 1.00 23.58 19 ASP C O 1
ATOM 2811 N N . CYS C 1 24 ? -1.752 34.350 197.224 1.00 17.84 20 CYS C N 1
ATOM 2812 C CA . CYS C 1 24 ? -1.377 35.244 198.314 1.00 19.03 20 CYS C CA 1
ATOM 2813 C C . CYS C 1 24 ? -1.006 36.625 197.788 1.00 21.97 20 CYS C C 1
ATOM 2814 O O . CYS C 1 24 ? -1.324 37.643 198.413 1.00 25.62 20 CYS C O 1
ATOM 2821 N N . GLY C 1 25 ? -0.330 36.679 196.639 1.00 23.63 21 GLY C N 1
ATOM 2822 C CA . GLY C 1 25 ? 0.089 37.959 196.097 1.00 23.10 21 GLY C CA 1
ATOM 2823 C C . GLY C 1 25 ? -1.063 38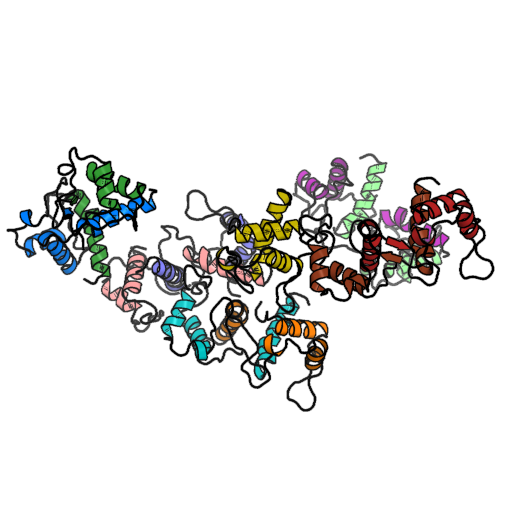.814 195.616 1.00 22.48 21 GLY C C 1
ATOM 2824 O O . GLY C 1 25 ? -0.952 40.043 195.577 1.00 26.38 21 GLY C O 1
ATOM 2828 N N . SER C 1 26 ? -2.181 38.187 195.245 1.00 20.36 22 SER C N 1
ATOM 2829 C CA . SER C 1 26 ? -3.336 38.949 194.781 1.00 17.41 22 SER C CA 1
ATOM 2830 C C . SER C 1 26 ? -3.790 39.953 195.835 1.00 17.54 22 SER C C 1
ATOM 2831 O O . SER C 1 26 ? -3.932 41.147 195.550 1.00 24.78 22 SER C O 1
ATOM 2839 N N . CYS C 1 27 ? -4.015 39.486 197.067 1.00 17.21 23 CYS C N 1
ATOM 2840 C CA . CYS C 1 27 ? -4.465 40.381 198.128 1.00 19.87 23 CYS C CA 1
ATOM 2841 C C . CYS C 1 27 ? -3.301 41.109 198.789 1.00 25.26 23 CYS C C 1
ATOM 2842 O O . CYS C 1 27 ? -3.405 42.303 199.092 1.00 31.32 23 CYS C O 1
ATOM 2849 N N . HIS C 1 28 ? -2.196 40.407 199.038 1.00 20.62 24 HIS C N 1
ATOM 2850 C CA . HIS C 1 28 ? -1.069 40.977 199.763 1.00 18.79 24 HIS C CA 1
ATOM 2851 C C . HIS C 1 28 ? -0.093 41.726 198.864 1.00 23.44 24 HIS C C 1
ATOM 2852 O O . HIS C 1 28 ? 0.852 42.337 199.378 1.00 24.20 24 HIS C O 1
ATOM 2866 N N . GLY C 1 29 ? -0.297 41.700 197.547 1.00 22.69 25 GLY C N 1
ATOM 2867 C CA . GLY C 1 29 ? 0.533 42.448 196.623 1.00 20.19 25 GLY C CA 1
ATOM 2868 C C . GLY C 1 29 ? 1.908 41.851 196.402 1.00 22.67 25 GLY C C 1
ATOM 2869 O O . GLY C 1 29 ? 2.374 41.038 197.204 1.00 24.50 25 GLY C O 1
ATOM 2873 N N . LEU C 1 30 ? 2.564 42.249 195.310 1.00 21.23 26 LEU C N 1
ATOM 2874 C CA . LEU C 1 30 ? 3.932 41.844 195.011 1.00 24.25 26 LEU C CA 1
ATOM 2875 C C . LEU C 1 30 ? 4.753 43.079 194.669 1.00 26.70 26 LEU C C 1
ATOM 2876 O O . LEU C 1 30 ? 4.332 43.900 193.847 1.00 26.89 26 LEU C O 1
ATOM 2892 N N . ARG C 1 31 ? 5.926 43.202 195.287 1.00 20.04 27 ARG C N 1
ATOM 2893 C CA . ARG C 1 31 ? 6.822 44.317 195.028 1.00 21.37 27 ARG C CA 1
ATOM 2894 C C . ARG C 1 31 ? 8.264 43.845 195.106 1.00 20.65 27 ARG C C 1
ATOM 2895 O O . ARG C 1 31 ? 8.600 42.974 195.912 1.00 23.45 27 ARG C O 1
ATOM 2916 N N . LEU C 1 32 ? 9.108 44.431 194.256 1.00 20.17 28 LEU C N 1
ATOM 2917 C CA . LEU C 1 32 ? 10.543 44.168 194.254 1.00 18.48 28 LEU C CA 1
ATOM 2918 C C . LEU C 1 32 ? 11.208 45.269 195.074 1.00 15.03 28 LEU C C 1
ATOM 2919 O O . LEU C 1 32 ? 11.681 46.273 194.552 1.00 14.95 28 LEU C O 1
ATOM 2935 N N . THR C 1 33 ? 11.238 45.062 196.394 1.00 18.07 29 THR C N 1
ATOM 2936 C CA . THR C 1 33 ? 11.710 46.079 197.326 1.00 19.99 29 THR C CA 1
ATOM 2937 C C . THR C 1 33 ? 13.226 46.119 197.455 1.00 23.18 29 THR C C 1
ATOM 2938 O O . THR C 1 33 ? 13.744 46.952 198.207 1.00 23.82 29 THR C O 1
ATOM 2949 N N . GLY C 1 34 ? 13.947 45.248 196.755 1.00 25.81 30 GLY C N 1
ATOM 2950 C CA . GLY C 1 34 ? 15.394 45.294 196.767 1.00 21.99 30 GLY C CA 1
ATOM 2951 C C . GLY C 1 34 ? 16.017 44.467 197.869 1.00 19.31 30 GLY C C 1
ATOM 2952 O O . GLY C 1 34 ? 15.542 44.472 199.008 1.00 20.15 30 GLY C O 1
ATOM 2956 N N . GLY C 1 35 ? 17.079 43.741 197.531 1.00 23.59 31 GLY C N 1
ATOM 2957 C CA . GLY C 1 35 ? 17.850 42.997 198.506 1.00 24.58 31 GLY C CA 1
ATOM 2958 C C . GLY C 1 35 ? 19.330 43.229 198.289 1.00 27.92 31 GLY C C 1
ATOM 2959 O O . GLY C 1 35 ? 19.858 44.283 198.657 1.00 26.66 31 GLY C O 1
ATOM 2963 N N . LEU C 1 36 ? 20.011 42.254 197.685 1.00 32.12 32 LEU C N 1
ATOM 2964 C CA . LEU C 1 36 ? 21.378 42.490 197.234 1.00 29.06 32 LEU C CA 1
ATOM 2965 C C . LEU C 1 36 ? 21.403 43.549 196.139 1.00 29.46 32 LEU C C 1
ATOM 2966 O O . LEU C 1 36 ? 22.288 44.412 196.115 1.00 28.70 32 LEU C O 1
ATOM 2982 N N . GLY C 1 37 ? 20.440 43.494 195.224 1.00 29.93 33 GLY C N 1
ATOM 2983 C CA . GLY C 1 37 ? 20.310 44.486 194.186 1.00 26.90 33 GLY C CA 1
ATOM 2984 C C . GLY C 1 37 ? 19.316 45.557 194.580 1.00 24.37 33 GLY C C 1
ATOM 2985 O O . GLY C 1 37 ? 18.532 45.392 195.519 1.00 25.29 33 GLY C O 1
ATOM 2989 N N . PRO C 1 38 ? 19.327 46.679 193.867 1.00 18.51 34 PRO C N 1
ATOM 2990 C CA . PRO C 1 38 ? 18.431 47.780 194.223 1.00 21.75 34 PRO C CA 1
ATOM 2991 C C . PRO C 1 38 ? 16.973 47.416 193.991 1.00 25.99 34 PRO C C 1
ATOM 2992 O O . PRO C 1 38 ? 16.641 46.437 193.316 1.00 28.84 34 PRO C O 1
ATOM 3003 N N . ALA C 1 39 ? 16.098 48.226 194.574 1.00 25.34 35 ALA C N 1
ATOM 3004 C CA . ALA C 1 39 ? 14.670 48.055 194.360 1.00 19.71 35 ALA C CA 1
ATOM 3005 C C . ALA C 1 39 ? 14.323 48.302 192.899 1.00 22.32 35 ALA C C 1
ATOM 3006 O O . ALA C 1 39 ? 14.844 49.224 192.266 1.00 26.74 35 ALA C O 1
ATOM 3013 N N . LEU C 1 40 ? 13.443 47.463 192.362 1.00 23.10 36 LEU C N 1
ATOM 3014 C CA . LEU C 1 40 ? 12.898 47.634 191.021 1.00 21.09 36 LEU C CA 1
ATOM 3015 C C . LEU C 1 40 ? 11.436 48.062 191.095 1.00 21.28 36 LEU C C 1
ATOM 3016 O O . LEU C 1 40 ? 10.590 47.599 190.327 1.00 19.69 36 LEU C O 1
ATOM 3032 N N . THR C 1 41 ? 11.129 48.941 192.033 1.00 24.16 37 THR C N 1
ATOM 3033 C CA . THR C 1 41 ? 9.779 49.452 192.189 1.00 29.75 37 THR C CA 1
ATOM 3034 C C . THR C 1 41 ? 9.574 50.676 191.303 1.00 31.39 37 THR C C 1
ATOM 3035 O O . THR C 1 41 ? 10.533 51.390 190.990 1.00 33.28 37 THR C O 1
ATOM 3046 N N . PRO C 1 42 ? 8.336 50.944 190.883 1.00 31.62 38 PRO C N 1
ATOM 3047 C CA . PRO C 1 42 ? 8.093 52.149 190.075 1.00 28.78 38 PRO C CA 1
ATOM 3048 C C . PRO C 1 42 ? 8.633 53.404 190.727 1.00 31.89 38 PRO C C 1
ATOM 3049 O O . PRO C 1 42 ? 9.083 54.321 190.028 1.00 33.53 38 PRO C O 1
ATOM 3060 N N . GLU C 1 43 ? 8.615 53.460 192.061 1.00 35.99 39 GLU C N 1
ATOM 3061 C CA . GLU C 1 43 ? 9.113 54.632 192.770 1.00 35.55 39 GLU C CA 1
ATOM 3062 C C . GLU C 1 43 ? 10.628 54.752 192.652 1.00 35.56 39 GLU C C 1
ATOM 3063 O O . GLU C 1 43 ? 11.156 55.857 192.480 1.00 37.36 39 GLU C O 1
ATOM 3075 N N . ALA C 1 44 ? 11.344 53.629 192.737 1.00 33.58 40 ALA C N 1
ATOM 3076 C CA . ALA C 1 44 ? 12.799 53.660 192.671 1.00 32.04 40 ALA C CA 1
ATOM 3077 C C . ALA C 1 44 ? 13.323 53.846 191.254 1.00 32.17 40 ALA C C 1
ATOM 3078 O O . ALA C 1 44 ? 14.468 54.281 191.083 1.00 33.01 40 ALA C O 1
ATOM 3085 N N . LEU C 1 45 ? 12.525 53.520 190.239 1.00 30.02 41 LEU C N 1
ATOM 3086 C CA . LEU C 1 45 ? 12.903 53.725 188.849 1.00 29.76 41 LEU C CA 1
ATOM 3087 C C . LEU C 1 45 ? 12.320 55.010 188.278 1.00 35.71 41 LEU C C 1
ATOM 3088 O O . LEU C 1 45 ? 12.335 55.199 187.058 1.00 33.44 41 LEU C O 1
ATOM 3104 N N . ARG C 1 46 ? 11.810 55.892 189.134 1.00 40.83 42 ARG C N 1
ATOM 3105 C CA . ARG C 1 46 ? 11.208 57.133 188.670 1.00 44.93 42 ARG C CA 1
ATOM 3106 C C . ARG C 1 46 ? 12.227 57.972 187.909 1.00 46.46 42 ARG C C 1
ATOM 3107 O O . ARG C 1 46 ? 13.345 58.197 188.382 1.00 41.97 42 ARG C O 1
ATOM 3128 N N . GLY C 1 47 ? 11.836 58.426 186.718 1.00 57.15 43 GLY C N 1
ATOM 3129 C CA . GLY C 1 47 ? 12.622 59.364 185.946 1.00 57.07 43 GLY C CA 1
ATOM 3130 C C . GLY C 1 47 ? 13.846 58.805 185.258 1.00 54.52 43 GLY C C 1
ATOM 3131 O O . GLY C 1 47 ? 14.473 59.528 184.473 1.00 54.79 43 GLY C O 1
ATOM 3135 N N . LYS C 1 48 ? 14.214 57.556 185.513 1.00 47.26 44 LYS C N 1
ATOM 3136 C CA . LYS C 1 48 ? 15.423 57.007 184.908 1.00 38.07 44 LYS C CA 1
ATOM 3137 C C . LYS C 1 48 ? 15.160 56.657 183.448 1.00 39.65 44 LYS C C 1
ATOM 3138 O O . LYS C 1 48 ? 14.144 56.022 183.145 1.00 41.61 44 LYS C O 1
ATOM 3157 N N . PRO C 1 49 ? 16.033 57.059 182.524 1.00 36.27 45 PRO C N 1
ATOM 3158 C CA . PRO C 1 49 ? 15.828 56.710 181.113 1.00 31.95 45 PRO C CA 1
ATOM 3159 C C . PRO C 1 49 ? 15.474 55.240 180.954 1.00 32.91 45 PRO C C 1
ATOM 3160 O O . PRO C 1 49 ? 16.155 54.357 181.479 1.00 35.85 45 PRO C O 1
ATOM 3171 N N . ARG C 1 50 ? 14.385 54.980 180.231 1.00 30.94 46 ARG C N 1
ATOM 3172 C CA . ARG C 1 50 ? 13.939 53.603 180.048 1.00 28.71 46 ARG C CA 1
ATOM 3173 C C . ARG C 1 50 ? 15.003 52.773 179.339 1.00 33.56 46 ARG C C 1
ATOM 3174 O O . ARG C 1 50 ? 15.292 51.641 179.740 1.00 34.11 46 ARG C O 1
ATOM 3195 N N . GLU C 1 51 ? 15.591 53.319 178.271 1.00 38.98 47 GLU C N 1
ATOM 3196 C CA . GLU C 1 51 ? 16.620 52.586 177.542 1.00 39.90 47 GLU C CA 1
ATOM 3197 C C . GLU C 1 51 ? 17.840 52.312 178.411 1.00 32.94 47 GLU C C 1
ATOM 3198 O O . GLU C 1 51 ? 18.596 51.377 178.126 1.00 32.15 47 GLU C O 1
ATOM 3210 N N . SER C 1 52 ? 18.047 53.103 179.466 1.00 29.84 48 SER C N 1
ATOM 3211 C CA . SER C 1 52 ? 19.127 52.818 180.404 1.00 34.10 48 SER C CA 1
ATOM 3212 C C . SER C 1 52 ? 18.843 51.550 181.201 1.00 30.47 48 SER C C 1
ATOM 3213 O O . SER C 1 52 ? 19.755 50.758 181.467 1.00 25.36 48 SER C O 1
ATOM 3221 N N . LEU C 1 53 ? 17.584 51.342 181.592 1.00 27.97 49 LEU C N 1
ATOM 3222 C CA . LEU C 1 53 ? 17.235 50.144 182.345 1.00 22.85 49 LEU C CA 1
ATOM 3223 C C . LEU C 1 53 ? 17.280 48.907 181.458 1.00 17.45 49 LEU C C 1
ATOM 3224 O O . LEU C 1 53 ? 17.662 47.823 181.912 1.00 19.49 49 LEU C O 1
ATOM 3240 N N . VAL C 1 54 ? 16.894 49.049 180.191 1.00 17.76 50 VAL C N 1
ATOM 3241 C CA . VAL C 1 54 ? 16.992 47.927 179.265 1.00 19.79 50 VAL C CA 1
ATOM 3242 C C . VAL C 1 54 ? 18.451 47.585 179.000 1.00 22.40 50 VAL C C 1
ATOM 3243 O O . VAL C 1 54 ? 18.816 46.409 178.885 1.00 20.61 50 VAL C O 1
ATOM 3256 N N . ALA C 1 55 ? 19.309 48.603 178.898 1.00 24.50 51 ALA C N 1
ATOM 3257 C CA . ALA C 1 55 ? 20.731 48.349 178.698 1.00 22.84 51 ALA C CA 1
ATOM 3258 C C . ALA C 1 55 ? 21.313 47.554 179.859 1.00 21.00 51 ALA C C 1
ATOM 3259 O O . ALA C 1 55 ? 22.095 46.618 179.653 1.00 22.14 51 ALA C O 1
ATOM 3266 N N . THR C 1 56 ? 20.941 47.914 181.089 1.00 18.68 52 THR C N 1
ATOM 3267 C CA . THR C 1 56 ? 21.461 47.207 182.255 1.00 15.27 52 THR C CA 1
ATOM 3268 C C . THR C 1 56 ? 21.039 45.744 182.246 1.00 18.69 52 THR C C 1
ATOM 3269 O O . THR C 1 56 ? 21.797 44.868 182.676 1.00 25.62 52 THR C O 1
ATOM 3280 N N . VAL C 1 57 ? 19.830 45.459 181.760 1.00 21.14 53 VAL C N 1
ATOM 3281 C CA . VAL C 1 57 ? 19.344 44.084 181.748 1.00 20.06 53 VAL C CA 1
ATOM 3282 C C . VAL C 1 57 ? 20.087 43.262 180.701 1.00 21.53 53 VAL C C 1
ATOM 3283 O O . VAL C 1 57 ? 20.475 42.115 180.954 1.00 25.00 53 VAL C O 1
ATOM 3296 N N . LEU C 1 58 ? 20.310 43.836 179.517 1.00 21.31 54 LEU C N 1
ATOM 3297 C CA . LEU C 1 58 ? 20.885 43.064 178.421 1.00 20.67 54 LEU C CA 1
ATOM 3298 C C . LEU C 1 58 ? 22.375 42.816 178.623 1.00 20.53 54 LEU C C 1
ATOM 3299 O O . LEU C 1 58 ? 22.885 41.750 178.258 1.00 19.83 54 LEU C O 1
ATOM 3315 N N . MET C 1 59 ? 23.092 43.786 179.190 1.00 22.55 55 MET C N 1
ATOM 3316 C CA . MET C 1 59 ? 24.541 43.710 179.306 1.00 21.05 55 MET C CA 1
ATOM 3317 C C . MET C 1 59 ? 25.026 43.662 180.747 1.00 19.39 55 MET C C 1
ATOM 3318 O O . MET C 1 59 ? 26.232 43.507 180.973 1.00 17.65 55 MET C O 1
ATOM 3332 N N . GLY C 1 60 ? 24.130 43.774 181.725 1.00 23.45 56 GLY C N 1
ATOM 3333 C CA . GLY C 1 60 ? 24.520 43.707 183.116 1.00 22.46 56 GLY C CA 1
ATOM 3334 C C . GLY C 1 60 ? 25.314 44.929 183.551 1.00 24.86 56 GLY C C 1
ATOM 3335 O O . GLY C 1 60 ? 25.408 45.940 182.856 1.00 26.69 56 GLY C O 1
ATOM 3339 N N . ARG C 1 61 ? 25.889 44.813 184.743 1.00 27.78 57 ARG C N 1
ATOM 3340 C CA . ARG C 1 61 ? 26.763 45.843 185.303 1.00 31.52 57 ARG C CA 1
ATOM 3341 C C . ARG C 1 61 ? 28.078 45.183 185.695 1.00 31.43 57 ARG C C 1
ATOM 3342 O O . ARG C 1 61 ? 28.114 44.432 186.693 1.00 28.44 57 ARG C O 1
ATOM 3363 N N . PRO C 1 62 ? 29.162 45.410 184.950 1.00 31.45 58 PRO C N 1
ATOM 3364 C CA . PRO C 1 62 ? 30.429 44.738 185.267 1.00 33.85 58 PRO C CA 1
ATOM 3365 C C . PRO C 1 62 ? 30.870 44.987 186.701 1.00 35.13 58 PRO C C 1
ATOM 3366 O O . PRO C 1 62 ? 30.588 46.031 187.292 1.00 36.07 58 PRO C O 1
ATOM 3377 N N . GLN C 1 63 ? 31.576 44.001 187.256 1.00 32.54 59 GLN C N 1
ATOM 3378 C CA . GLN C 1 63 ? 32.080 44.038 188.628 1.00 37.10 59 GLN C CA 1
ATOM 3379 C C . GLN C 1 63 ? 30.958 44.142 189.658 1.00 35.47 59 GLN C C 1
ATOM 3380 O O . GLN C 1 63 ? 31.176 44.635 190.769 1.00 35.17 59 GLN C O 1
ATOM 3394 N N . THR C 1 64 ? 29.753 43.691 189.307 1.00 35.04 60 THR C N 1
ATOM 3395 C CA . THR C 1 64 ? 28.653 43.597 190.259 1.00 28.93 60 THR C CA 1
ATOM 3396 C C . THR C 1 64 ? 27.943 42.264 190.052 1.00 20.20 60 THR C C 1
ATOM 3397 O O . THR C 1 64 ? 28.155 41.605 189.026 1.00 23.35 60 THR C O 1
ATOM 3408 N N . PRO C 1 65 ? 27.097 41.831 190.990 1.00 22.32 61 PRO C N 1
ATOM 3409 C CA . PRO C 1 65 ? 26.381 40.558 190.801 1.00 23.43 61 PRO C CA 1
ATOM 3410 C C . PRO C 1 65 ? 25.308 40.607 189.720 1.00 26.07 61 PRO C C 1
ATOM 3411 O O . PRO C 1 65 ? 24.757 39.550 189.382 1.00 25.84 61 PRO C O 1
ATOM 3422 N N . MET C 1 66 ? 25.000 41.774 189.169 1.00 23.20 62 MET C N 1
ATOM 3423 C CA . MET C 1 66 ? 23.973 41.887 188.136 1.00 19.10 62 MET C CA 1
ATOM 3424 C C . MET C 1 66 ? 24.476 41.303 186.823 1.00 16.84 62 MET C C 1
ATOM 3425 O O . MET C 1 66 ? 25.329 41.925 186.176 1.00 18.63 62 MET C O 1
ATOM 3439 N N . PRO C 1 67 ? 23.981 40.152 186.378 1.00 15.16 63 PRO C N 1
ATOM 3440 C CA . PRO C 1 67 ? 24.543 39.529 185.183 1.00 16.13 63 PRO C CA 1
ATOM 3441 C C . PRO C 1 67 ? 23.960 40.124 183.916 1.00 19.34 63 PRO C C 1
ATOM 3442 O O . PRO C 1 67 ? 22.998 40.906 183.962 1.00 27.75 63 PRO C O 1
ATOM 3453 N N . PRO C 1 68 ? 24.534 39.786 182.767 1.00 17.56 64 PRO C N 1
ATOM 3454 C CA . PRO C 1 68 ? 23.945 40.180 181.483 1.00 17.84 64 PRO C CA 1
ATOM 3455 C C . PRO C 1 68 ? 22.915 39.167 181.021 1.00 19.67 64 PRO C C 1
ATOM 3456 O O . PRO C 1 68 ? 23.195 37.965 181.025 1.00 19.33 64 PRO C O 1
ATOM 3467 N N . TRP C 1 69 ? 21.735 39.620 180.607 1.00 19.54 65 TRP C N 1
ATOM 3468 C CA . TRP C 1 69 ? 20.669 38.711 180.209 1.00 15.51 65 TRP C CA 1
ATOM 3469 C C . TRP C 1 69 ? 20.480 38.633 178.702 1.00 15.78 65 TRP C C 1
ATOM 3470 O O . TRP C 1 69 ? 19.564 37.945 178.242 1.00 19.95 65 TRP C O 1
ATOM 3491 N N . ALA C 1 70 ? 21.334 39.299 177.922 1.00 18.28 66 ALA C N 1
ATOM 3492 C CA . ALA C 1 70 ? 21.245 39.183 176.471 1.00 16.52 66 ALA C CA 1
ATOM 3493 C C . ALA C 1 70 ? 21.346 37.734 176.018 1.00 15.05 66 ALA C C 1
ATOM 3494 O O . ALA C 1 70 ? 20.782 37.369 174.982 1.00 13.19 66 ALA C O 1
ATOM 3501 N N . GLY C 1 71 ? 22.058 36.893 176.768 1.00 19.28 67 GLY C N 1
ATOM 3502 C CA . GLY C 1 71 ? 22.159 35.494 176.390 1.00 20.47 67 GLY C CA 1
ATOM 3503 C C . GLY C 1 71 ? 20.813 34.808 176.291 1.00 17.88 67 GLY C C 1
ATOM 3504 O O . GLY C 1 71 ? 20.683 33.807 175.574 1.00 17.90 67 GLY C O 1
ATOM 3508 N N . LEU C 1 72 ? 19.810 35.322 176.990 1.00 14.99 68 LEU C N 1
ATOM 3509 C CA . LEU C 1 72 ? 18.477 34.740 177.003 1.00 20.28 68 LEU C CA 1
ATOM 3510 C C . LEU C 1 72 ? 17.389 35.680 176.518 1.00 21.88 68 LEU C C 1
ATOM 3511 O O . LEU C 1 72 ? 16.359 35.207 176.032 1.00 25.16 68 LEU C O 1
ATOM 3527 N N . LEU C 1 73 ? 17.583 36.989 176.635 1.00 20.01 69 LEU C N 1
ATOM 3528 C CA . LEU C 1 73 ? 16.531 37.964 176.401 1.00 18.42 69 LEU C CA 1
ATOM 3529 C C . LEU C 1 73 ? 16.885 38.840 175.211 1.00 20.34 69 LEU C C 1
ATOM 3530 O O . LEU C 1 73 ? 17.991 39.386 175.141 1.00 21.56 69 LEU C O 1
ATOM 3546 N N . SER C 1 74 ? 15.943 38.974 174.283 1.00 24.81 70 SER C N 1
ATOM 3547 C CA . SER C 1 74 ? 16.085 39.933 173.204 1.00 22.86 70 SER C CA 1
ATOM 3548 C C . SER C 1 74 ? 15.875 41.348 173.742 1.00 23.16 70 SER C C 1
ATOM 3549 O O . SER C 1 74 ? 15.570 41.561 174.919 1.00 24.84 70 SER C O 1
ATOM 3557 N N . ALA C 1 75 ? 16.042 42.333 172.858 1.00 23.43 71 ALA C N 1
ATOM 3558 C CA . ALA C 1 75 ? 15.758 43.711 173.237 1.00 22.88 71 ALA C CA 1
ATOM 3559 C C . ALA C 1 75 ? 14.267 43.925 173.464 1.00 25.12 71 ALA C C 1
ATOM 3560 O O . ALA C 1 75 ? 13.878 44.791 174.256 1.00 22.49 71 ALA C O 1
ATOM 3567 N N . ASP C 1 76 ? 13.422 43.152 172.778 1.00 27.51 72 ASP C N 1
ATOM 3568 C CA . ASP C 1 76 ? 11.988 43.206 173.038 1.00 24.40 72 ASP C CA 1
ATOM 3569 C C . ASP C 1 76 ? 11.673 42.675 174.430 1.00 23.99 72 ASP C C 1
ATOM 3570 O O . ASP C 1 76 ? 10.927 43.299 175.193 1.00 31.09 72 ASP C O 1
ATOM 3579 N N . ASP C 1 77 ? 12.241 41.519 174.777 1.00 21.65 73 ASP C N 1
ATOM 3580 C CA . ASP C 1 77 ? 12.004 40.934 176.092 1.00 16.95 73 ASP C CA 1
ATOM 3581 C C . ASP C 1 77 ? 12.407 41.897 177.202 1.00 18.97 73 ASP C C 1
ATOM 3582 O O . ASP C 1 77 ? 11.631 42.155 178.130 1.00 20.92 73 ASP C O 1
ATOM 3591 N N . ALA C 1 78 ? 13.624 42.441 177.123 1.00 20.00 74 ALA C N 1
ATOM 3592 C CA . ALA C 1 78 ? 14.104 43.324 178.181 1.00 22.54 74 ALA C CA 1
ATOM 3593 C C . ALA C 1 78 ? 13.242 44.574 178.288 1.00 18.68 74 ALA C C 1
ATOM 3594 O O . ALA C 1 78 ? 12.984 45.068 179.392 1.00 12.55 74 ALA C O 1
ATOM 3601 N N . GLY C 1 79 ? 12.790 45.104 177.151 1.00 22.49 75 GLY C N 1
ATOM 3602 C CA . GLY C 1 79 ? 11.919 46.266 177.190 1.00 25.47 75 GLY C CA 1
ATOM 3603 C C . GLY C 1 79 ? 10.574 45.954 177.814 1.00 26.77 75 GLY C C 1
ATOM 3604 O O . GLY C 1 79 ? 10.031 46.756 178.579 1.00 26.81 75 GLY C O 1
ATOM 3608 N N . TRP C 1 80 ? 10.020 44.781 177.503 1.00 26.78 76 TRP C N 1
ATOM 3609 C CA . TRP C 1 80 ? 8.757 44.380 178.110 1.00 29.49 76 TRP C CA 1
ATOM 3610 C C . TRP C 1 80 ? 8.879 44.318 179.628 1.00 31.33 76 TRP C C 1
ATOM 3611 O O . TRP C 1 80 ? 8.090 44.935 180.352 1.00 34.93 76 TRP C O 1
ATOM 3632 N N . LEU C 1 81 ? 9.873 43.579 180.129 1.00 28.67 77 LEU C N 1
ATOM 3633 C CA . LEU C 1 81 ? 10.104 43.526 181.569 1.00 21.02 77 LEU C CA 1
ATOM 3634 C C . LEU C 1 81 ? 10.215 44.926 182.158 1.00 17.89 77 LEU C C 1
ATOM 3635 O O . LEU C 1 81 ? 9.553 45.252 183.149 1.00 20.74 77 LEU C O 1
ATOM 3651 N N . VAL C 1 82 ? 11.058 45.769 181.558 1.00 20.49 78 VAL C N 1
ATOM 3652 C CA . VAL C 1 82 ? 11.260 47.117 182.082 1.00 20.95 78 VAL C CA 1
ATOM 3653 C C . VAL C 1 82 ? 9.939 47.870 182.143 1.00 22.75 78 VAL C C 1
ATOM 3654 O O . VAL C 1 82 ? 9.668 48.601 183.103 1.00 28.09 78 VAL C O 1
ATOM 3667 N N . ASP C 1 83 ? 9.097 47.710 181.121 1.00 22.09 79 ASP C N 1
ATOM 3668 C CA . ASP C 1 83 ? 7.779 48.331 181.166 1.00 24.73 79 ASP C CA 1
ATOM 3669 C C . ASP C 1 83 ? 6.984 47.825 182.364 1.00 27.73 79 ASP C C 1
ATOM 3670 O O . ASP C 1 83 ? 6.347 48.612 183.074 1.00 28.27 79 ASP C O 1
ATOM 3679 N N . ARG C 1 84 ? 7.026 46.514 182.615 1.00 29.90 80 ARG C N 1
ATOM 3680 C CA . ARG C 1 84 ? 6.311 45.955 183.757 1.00 28.35 80 ARG C CA 1
ATOM 3681 C C . ARG C 1 84 ? 6.847 46.511 185.070 1.00 27.92 80 ARG C C 1
ATOM 3682 O O . ARG C 1 84 ? 6.077 46.790 185.997 1.00 28.18 80 ARG C O 1
ATOM 3703 N N . LEU C 1 85 ? 8.168 46.669 185.174 1.00 28.45 81 LEU C N 1
ATOM 3704 C CA . LEU C 1 85 ? 8.748 47.242 186.383 1.00 24.91 81 LEU C CA 1
ATOM 3705 C C . LEU C 1 85 ? 8.337 48.698 186.550 1.00 28.00 81 LEU C C 1
ATOM 3706 O O . LEU C 1 85 ? 8.086 49.155 187.671 1.00 34.04 81 LEU C O 1
ATOM 3722 N N . ILE C 1 86 ? 8.263 49.441 185.445 1.00 28.20 82 ILE C N 1
ATOM 3723 C CA . ILE C 1 86 ? 7.880 50.847 185.516 1.00 34.13 82 ILE C CA 1
ATOM 3724 C C . ILE C 1 86 ? 6.414 50.984 185.915 1.00 38.35 82 ILE C C 1
ATOM 3725 O O . ILE C 1 86 ? 6.059 51.840 186.735 1.00 40.91 82 ILE C O 1
ATOM 3741 N N . GLU C 1 87 ? 5.541 50.145 185.350 1.00 36.58 83 GLU C N 1
ATOM 3742 C CA . GLU C 1 87 ? 4.135 50.174 185.738 1.00 35.69 83 GLU C CA 1
ATOM 3743 C C . GLU C 1 87 ? 3.929 49.691 187.168 1.00 40.03 83 GLU C C 1
ATOM 3744 O O . GLU C 1 87 ? 3.022 50.169 187.858 1.00 44.67 83 GLU C O 1
ATOM 3756 N N . GLY C 1 88 ? 4.743 48.738 187.620 1.00 39.85 84 GLY C N 1
ATOM 3757 C CA . GLY C 1 88 ? 4.486 48.025 188.850 1.00 38.55 84 GLY C CA 1
ATOM 3758 C C . GLY C 1 88 ? 3.661 46.768 188.681 1.00 39.37 84 GLY C C 1
ATOM 3759 O O . GLY C 1 88 ? 3.496 46.017 189.651 1.00 38.66 84 GLY C O 1
ATOM 3763 N N . GLU C 1 89 ? 3.145 46.511 187.478 1.00 38.94 85 GLU C N 1
ATOM 3764 C CA . GLU C 1 89 ? 2.291 45.353 187.216 1.00 36.51 85 GLU C CA 1
ATOM 3765 C C . GLU C 1 89 ? 3.182 44.135 186.982 1.00 30.36 85 GLU C C 1
ATOM 3766 O O . GLU C 1 89 ? 3.382 43.674 185.855 1.00 32.59 85 GLU C O 1
ATOM 3778 N N . ILE C 1 90 ? 3.731 43.604 188.078 1.00 28.44 86 ILE C N 1
ATOM 3779 C CA . ILE C 1 90 ? 4.577 42.417 188.010 1.00 31.80 86 ILE C CA 1
ATOM 3780 C C . ILE C 1 90 ? 3.838 41.148 188.406 1.00 39.30 86 ILE C C 1
ATOM 3781 O O . ILE C 1 90 ? 4.425 40.058 188.349 1.00 38.82 86 ILE C O 1
ATOM 3797 N N . ALA C 1 91 ? 2.582 41.253 188.820 1.00 46.62 87 ALA C N 1
ATOM 3798 C CA . ALA C 1 91 ? 1.843 40.066 189.218 1.00 50.08 87 ALA C CA 1
ATOM 3799 C C . ALA C 1 91 ? 1.794 39.078 188.056 1.00 53.51 87 ALA C C 1
ATOM 3800 O O . ALA C 1 91 ? 1.617 39.487 186.902 1.00 58.33 87 ALA C O 1
ATOM 3807 N N . PRO C 1 92 ? 1.954 37.772 188.315 1.00 54.83 88 PRO C N 1
ATOM 3808 C CA . PRO C 1 92 ? 1.883 36.809 187.210 1.00 55.17 88 PRO C CA 1
ATOM 3809 C C . PRO C 1 92 ? 0.481 36.735 186.614 1.00 59.84 88 PRO C C 1
ATOM 3810 O O . PRO C 1 92 ? 0.309 36.429 185.434 1.00 62.84 88 PRO C O 1
ATOM 3822 N N . PRO D 1 8 ? 11.893 -3.234 129.597 1.00 52.10 4 PRO D N 1
ATOM 3823 C CA . PRO D 1 8 ? 10.701 -2.854 128.826 1.00 54.72 4 PRO D CA 1
ATOM 3824 C C . PRO D 1 8 ? 10.221 -3.952 127.878 1.00 55.76 4 PRO D C 1
ATOM 3825 O O . PRO D 1 8 ? 11.016 -4.799 127.465 1.00 54.14 4 PRO D O 1
ATOM 3836 N N . ASP D 1 9 ? 8.933 -3.933 127.541 1.00 55.19 5 ASP D N 1
ATOM 3837 C CA . ASP D 1 9 ? 8.354 -4.949 126.677 1.00 54.68 5 ASP D CA 1
ATOM 3838 C C . ASP D 1 9 ? 8.493 -4.564 125.204 1.00 59.16 5 ASP D C 1
ATOM 3839 O O . ASP D 1 9 ? 8.846 -3.436 124.853 1.00 60.89 5 ASP D O 1
ATOM 3848 N N . ALA D 1 10 ? 8.192 -5.539 124.341 1.00 60.43 6 ALA D N 1
ATOM 3849 C CA . ALA D 1 10 ? 8.345 -5.374 122.897 1.00 56.68 6 ALA D CA 1
ATOM 3850 C C . ALA D 1 10 ? 7.735 -4.068 122.401 1.00 48.84 6 ALA D C 1
ATOM 3851 O O . ALA D 1 10 ? 8.382 -3.304 121.675 1.00 47.54 6 ALA D O 1
ATOM 3858 N N . ARG D 1 11 ? 6.481 -3.796 122.775 1.00 42.07 7 ARG D N 1
ATOM 3859 C CA . ARG D 1 11 ? 5.824 -2.580 122.305 1.00 42.91 7 ARG D CA 1
ATOM 3860 C C . ARG D 1 11 ? 6.523 -1.339 122.844 1.00 47.11 7 ARG D C 1
ATOM 3861 O O . ARG D 1 11 ? 6.621 -0.320 122.150 1.00 50.07 7 ARG D O 1
ATOM 3865 N N . ARG D 1 12 ? 7.032 -1.412 124.078 1.00 44.11 8 ARG D N 1
ATOM 3866 C CA . ARG D 1 12 ? 7.711 -0.262 124.667 1.00 38.99 8 ARG D CA 1
ATOM 3867 C C . ARG D 1 12 ? 9.050 -0.003 123.984 1.00 40.96 8 ARG D C 1
ATOM 3868 O O . ARG D 1 12 ? 9.443 1.154 123.794 1.00 41.03 8 ARG D O 1
ATOM 3889 N N . GLN D 1 13 ? 9.760 -1.066 123.598 1.00 41.99 9 GLN D N 1
ATOM 3890 C CA . GLN D 1 13 ? 11.043 -0.889 122.924 1.00 42.72 9 GLN D CA 1
ATOM 3891 C C . GLN D 1 13 ? 10.870 -0.192 121.581 1.00 42.24 9 GLN D C 1
ATOM 3892 O O . GLN D 1 13 ? 11.706 0.629 121.186 1.00 45.39 9 GLN D O 1
ATOM 3906 N N . ALA D 1 14 ? 9.796 -0.514 120.857 1.00 41.55 10 ALA D N 1
ATOM 3907 C CA . ALA D 1 14 ? 9.539 0.157 119.588 1.00 44.49 10 ALA D CA 1
ATOM 3908 C C . ALA D 1 14 ? 9.319 1.649 119.797 1.00 39.47 10 ALA D C 1
ATOM 3909 O O . ALA D 1 14 ? 9.825 2.475 119.027 1.00 38.34 10 ALA D O 1
ATOM 3916 N N . GLN D 1 15 ? 8.568 2.014 120.839 1.00 34.83 11 GLN D N 1
ATOM 3917 C CA . GLN D 1 15 ? 8.328 3.424 121.125 1.00 31.97 11 GLN D CA 1
ATOM 3918 C C . GLN D 1 15 ? 9.629 4.149 121.446 1.00 26.98 11 GLN D C 1
ATOM 3919 O O . GLN D 1 15 ? 9.834 5.292 121.018 1.00 21.06 11 GLN D O 1
ATOM 3933 N N . LEU D 1 16 ? 10.519 3.502 122.201 1.00 25.94 12 LEU D N 1
ATOM 3934 C CA . LEU D 1 16 ? 11.765 4.151 122.594 1.00 28.12 12 LEU D CA 1
ATOM 3935 C C . LEU D 1 16 ? 12.715 4.289 121.410 1.00 32.39 12 LEU D C 1
ATOM 3936 O O . LEU D 1 16 ? 13.394 5.314 121.270 1.00 27.45 12 LEU D O 1
ATOM 3952 N N . ARG D 1 17 ? 12.786 3.268 120.550 1.00 39.02 13 ARG D N 1
ATOM 3953 C CA . ARG D 1 17 ? 13.609 3.380 119.349 1.00 38.33 13 ARG D CA 1
ATOM 3954 C C . ARG D 1 17 ? 13.143 4.537 118.476 1.00 35.72 13 ARG D C 1
ATOM 3955 O O . ARG D 1 17 ? 13.962 5.291 117.937 1.00 39.04 13 ARG D O 1
ATOM 3976 N N . HIS D 1 18 ? 11.828 4.692 118.324 1.00 32.51 14 HIS D N 1
ATOM 3977 C CA . HIS D 1 18 ? 11.295 5.820 117.567 1.00 35.55 14 HIS D CA 1
ATOM 3978 C C . HIS D 1 18 ? 11.660 7.142 118.231 1.00 34.84 14 HIS D C 1
ATOM 3979 O O . HIS D 1 18 ? 12.113 8.081 117.566 1.00 32.57 14 HIS D O 1
ATOM 3993 N N . LEU D 1 19 ? 11.474 7.232 119.551 1.00 37.97 15 LEU D N 1
ATOM 3994 C CA . LEU D 1 19 ? 11.796 8.464 120.262 1.00 35.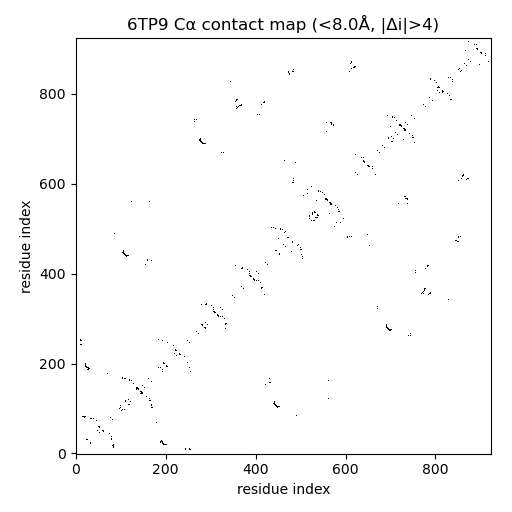54 15 LEU D CA 1
ATOM 3995 C C . LEU D 1 19 ? 13.266 8.826 120.102 1.00 32.96 15 LEU D C 1
ATOM 3996 O O . LEU D 1 19 ? 13.612 10.002 119.940 1.00 34.64 15 LEU D O 1
ATOM 4012 N N . LEU D 1 20 ? 14.146 7.828 120.168 1.00 30.46 16 LEU D N 1
ATOM 4013 C CA . LEU D 1 20 ? 15.577 8.093 120.087 1.00 30.69 16 LEU D CA 1
ATOM 4014 C C . LEU D 1 20 ? 15.915 8.864 118.820 1.00 32.40 16 LEU D C 1
ATOM 4015 O O . LEU D 1 20 ? 16.672 9.841 118.854 1.00 32.33 16 LEU D O 1
ATOM 4031 N N . LEU D 1 21 ? 15.351 8.441 117.691 1.00 35.90 17 LEU D N 1
ATOM 4032 C CA . LEU D 1 21 ? 15.653 9.071 116.413 1.00 32.58 17 LEU D CA 1
ATOM 4033 C C . LEU D 1 21 ? 14.856 10.356 116.218 1.00 35.08 17 LEU D C 1
ATOM 4034 O O . LEU D 1 21 ? 15.381 11.340 115.685 1.00 33.63 17 LEU D O 1
ATOM 4050 N N . GLN D 1 22 ? 13.595 10.368 116.657 1.00 40.32 18 GLN D N 1
ATOM 4051 C CA . GLN D 1 22 ? 12.713 11.488 116.346 1.00 46.85 18 GLN D CA 1
ATOM 4052 C C . GLN D 1 22 ? 13.074 12.733 117.149 1.00 46.99 18 GLN D C 1
ATOM 4053 O O . GLN D 1 22 ? 13.077 13.843 116.605 1.00 49.78 18 GLN D O 1
ATOM 4067 N N . ASP D 1 23 ? 13.382 12.577 118.440 1.00 44.41 19 ASP D N 1
ATOM 4068 C CA . ASP D 1 23 ? 13.596 13.721 119.317 1.00 45.62 19 ASP D CA 1
ATOM 4069 C C . ASP D 1 23 ? 15.021 13.860 119.838 1.00 43.30 19 ASP D C 1
ATOM 4070 O O . ASP D 1 23 ? 15.347 14.909 120.403 1.00 47.64 19 ASP D O 1
ATOM 4079 N N . CYS D 1 24 ? 15.877 12.845 119.676 1.00 36.93 20 CYS D N 1
ATOM 4080 C CA . CYS D 1 24 ? 17.289 12.981 120.011 1.00 30.90 20 CYS D CA 1
ATOM 4081 C C . CYS D 1 24 ? 18.199 13.051 118.794 1.00 29.71 20 CYS D C 1
ATOM 4082 O O . CYS D 1 24 ? 19.298 13.607 118.897 1.00 29.19 20 CYS D O 1
ATOM 4089 N N . GLY D 1 25 ? 17.773 12.507 117.656 1.00 33.28 21 GLY D N 1
ATOM 4090 C CA . GLY D 1 25 ? 18.683 12.346 116.534 1.00 32.08 21 GLY D CA 1
ATOM 4091 C C . GLY D 1 25 ? 19.277 13.652 116.046 1.00 34.44 21 GLY D C 1
ATOM 4092 O O . GLY D 1 25 ? 20.442 13.703 115.644 1.00 37.79 21 GLY D O 1
ATOM 4096 N N . SER D 1 26 ? 18.488 14.728 116.069 1.00 35.14 22 SER D N 1
ATOM 4097 C CA . SER D 1 26 ? 18.969 16.000 115.541 1.00 35.53 22 SER D CA 1
ATOM 4098 C C . SER D 1 26 ? 20.143 16.528 116.360 1.00 30.12 22 SER D C 1
ATOM 4099 O O . SER D 1 26 ? 21.249 16.706 115.838 1.00 28.12 22 SER D O 1
ATOM 4107 N N . CYS D 1 27 ? 19.919 16.786 117.652 1.00 30.24 23 CYS D N 1
ATOM 4108 C CA . CYS D 1 27 ? 20.983 17.338 118.486 1.00 33.42 23 CYS D CA 1
ATOM 4109 C C . CYS D 1 27 ? 22.239 16.475 118.438 1.00 34.60 23 CYS D C 1
ATOM 4110 O O . CYS D 1 27 ? 23.360 16.996 118.411 1.00 36.94 23 CYS D O 1
ATOM 4117 N N . HIS D 1 28 ? 22.075 15.151 118.425 1.00 29.06 24 HIS D N 1
ATOM 4118 C CA . HIS D 1 28 ? 23.198 14.228 118.500 1.00 30.09 24 HIS D CA 1
ATOM 4119 C C . HIS D 1 28 ? 23.610 13.686 117.134 1.00 26.01 24 HIS D C 1
ATOM 4120 O O . HIS D 1 28 ? 24.320 12.676 117.061 1.00 20.01 24 HIS D O 1
ATOM 4134 N N . GLY D 1 29 ? 23.181 14.337 116.054 1.00 28.45 25 GLY D N 1
ATOM 4135 C CA . GLY D 1 29 ? 23.689 14.050 114.725 1.00 31.35 25 GLY D CA 1
ATOM 4136 C C . GLY D 1 29 ? 23.422 12.654 114.201 1.00 35.05 25 GLY D C 1
ATOM 4137 O O . GLY D 1 29 ? 24.359 11.901 113.921 1.00 39.19 25 GLY D O 1
ATOM 4141 N N . LEU D 1 30 ? 22.149 12.300 114.051 1.00 30.70 26 LEU D N 1
ATOM 4142 C CA . LEU D 1 30 ? 21.796 11.029 113.435 1.00 26.31 26 LEU D CA 1
ATOM 4143 C C . LEU D 1 30 ? 22.232 11.025 111.976 1.00 27.46 26 LEU D C 1
ATOM 4144 O O . LEU D 1 30 ? 21.862 11.917 111.206 1.00 25.59 26 LEU D O 1
ATOM 4160 N N . ARG D 1 31 ? 23.016 10.015 111.596 1.00 31.61 27 ARG D N 1
ATOM 4161 C CA . ARG D 1 31 ? 23.588 9.923 110.261 1.00 29.29 27 ARG D CA 1
ATOM 4162 C C . ARG D 1 31 ? 23.460 8.498 109.746 1.00 27.02 27 ARG D C 1
ATOM 4163 O O . ARG D 1 31 ? 23.533 7.536 110.515 1.00 27.44 27 ARG D O 1
ATOM 4184 N N . LEU D 1 32 ? 23.267 8.368 108.435 1.00 30.83 28 LEU D N 1
ATOM 4185 C CA . LEU D 1 32 ? 23.226 7.055 107.791 1.00 33.98 28 LEU D CA 1
ATOM 4186 C C . LEU D 1 32 ? 24.663 6.622 107.530 1.00 36.20 28 LEU D C 1
ATOM 4187 O O . LEU D 1 32 ? 25.261 6.946 106.503 1.00 40.26 28 LEU D O 1
ATOM 4203 N N . THR D 1 33 ? 25.223 5.881 108.481 1.00 34.06 29 THR D N 1
ATOM 4204 C CA . THR D 1 33 ? 26.610 5.450 108.401 1.00 33.50 29 THR D CA 1
ATOM 4205 C C . THR D 1 33 ? 26.819 4.330 109.409 1.00 36.37 29 THR D C 1
ATOM 4206 O O . THR D 1 33 ? 26.046 4.172 110.358 1.00 38.04 29 THR D O 1
ATOM 4217 N N . GLY D 1 34 ? 27.875 3.554 109.189 1.00 33.84 30 GLY D N 1
ATOM 4218 C CA . GLY D 1 34 ? 28.229 2.485 110.096 1.00 31.68 30 GLY D CA 1
ATOM 4219 C C . GLY D 1 34 ? 27.591 1.146 109.803 1.00 34.34 30 GLY D C 1
ATOM 4220 O O . GLY D 1 34 ? 27.690 0.239 110.637 1.00 35.82 30 GLY D O 1
ATOM 4224 N N . GLY D 1 35 ? 26.943 0.990 108.648 1.00 30.87 31 GLY D N 1
ATOM 4225 C CA . GLY D 1 35 ? 26.330 -0.256 108.262 1.00 32.17 31 GLY D CA 1
ATOM 4226 C C . GLY D 1 35 ? 27.095 -0.968 107.162 1.00 36.34 31 GLY D C 1
ATOM 4227 O O . GLY D 1 35 ? 28.200 -0.580 106.775 1.00 38.91 31 GLY D O 1
ATOM 4231 N N . LEU D 1 36 ? 26.480 -2.040 106.658 1.00 39.33 32 LEU D N 1
ATOM 4232 C CA . LEU D 1 36 ? 27.070 -2.782 105.548 1.00 41.27 32 LEU D CA 1
ATOM 4233 C C . LEU D 1 36 ? 27.387 -1.853 104.384 1.00 42.15 32 LEU D C 1
ATOM 4234 O O . LEU D 1 36 ? 28.491 -1.883 103.828 1.00 43.91 32 LEU D O 1
ATOM 4250 N N . GLY D 1 37 ? 26.422 -1.020 104.004 1.00 39.54 33 GLY D N 1
ATOM 4251 C CA . GLY D 1 37 ? 26.606 -0.118 102.891 1.00 38.21 33 GLY D CA 1
ATOM 4252 C C . GLY D 1 37 ? 27.493 1.047 103.256 1.00 37.59 33 GLY D C 1
ATOM 4253 O O . GLY D 1 37 ? 27.937 1.214 104.399 1.00 37.36 33 GLY D O 1
ATOM 4257 N N . PRO D 1 38 ? 27.766 1.891 102.261 1.00 33.08 34 PRO D N 1
ATOM 4258 C CA . PRO D 1 38 ? 28.669 3.026 102.477 1.00 29.76 34 PRO D CA 1
ATOM 4259 C C . PRO D 1 38 ? 28.014 4.120 103.303 1.00 27.48 34 PRO D C 1
ATOM 4260 O O . PRO D 1 38 ? 26.793 4.190 103.451 1.00 29.76 34 PRO D O 1
ATOM 4271 N N . ALA D 1 39 ? 28.863 4.989 103.844 1.00 28.43 35 ALA D N 1
ATOM 4272 C CA . ALA D 1 39 ? 28.383 6.116 104.628 1.00 27.29 35 ALA D CA 1
ATOM 4273 C C . ALA D 1 39 ? 27.748 7.156 103.715 1.00 26.78 35 ALA D C 1
ATOM 4274 O O . ALA D 1 39 ? 28.355 7.592 102.732 1.00 29.46 35 ALA D O 1
ATOM 4281 N N . LEU D 1 40 ? 26.520 7.553 104.042 1.00 26.05 36 LEU D N 1
ATOM 4282 C CA . LEU D 1 40 ? 25.810 8.608 103.322 1.00 28.73 36 LEU D CA 1
ATOM 4283 C C . LEU D 1 40 ? 25.839 9.920 104.094 1.00 28.68 36 LEU D C 1
ATOM 4284 O O . LEU D 1 40 ? 24.837 10.638 104.165 1.00 30.05 36 LEU D O 1
ATOM 4300 N N . THR D 1 41 ? 26.979 10.249 104.681 1.00 27.66 37 THR D N 1
ATOM 4301 C CA . THR D 1 41 ? 27.143 11.463 105.462 1.00 28.97 37 THR D CA 1
ATOM 4302 C C . THR D 1 41 ? 27.562 12.618 104.565 1.00 32.06 37 THR D C 1
ATOM 4303 O O . THR D 1 41 ? 27.995 12.412 103.427 1.00 37.29 37 THR D O 1
ATOM 4314 N N . PRO D 1 42 ? 27.439 13.859 105.043 1.00 33.88 38 PRO D N 1
ATOM 4315 C CA . PRO D 1 42 ? 27.908 14.988 104.222 1.00 35.93 38 PRO D CA 1
ATOM 4316 C C . PRO D 1 42 ? 29.375 14.871 103.847 1.00 37.69 38 PRO D C 1
ATOM 4317 O O . PRO D 1 42 ? 29.754 15.202 102.716 1.00 34.94 38 PRO D O 1
ATOM 4328 N N . GLU D 1 43 ? 30.212 14.395 104.771 1.00 42.08 39 GLU D N 1
ATOM 4329 C CA . GLU D 1 43 ? 31.637 14.264 104.487 1.00 42.76 39 GLU D CA 1
ATOM 4330 C C . GLU D 1 43 ? 31.896 13.209 103.415 1.00 47.28 39 GLU D C 1
ATOM 4331 O O . GLU D 1 43 ? 32.736 13.411 102.531 1.00 52.68 39 GLU D O 1
ATOM 4343 N N . ALA D 1 44 ? 31.182 12.080 103.473 1.00 43.90 40 ALA D N 1
ATOM 4344 C CA . ALA D 1 44 ? 31.412 11.011 102.507 1.00 38.19 40 ALA D CA 1
ATOM 4345 C C . ALA D 1 44 ? 30.905 11.378 101.120 1.00 39.91 40 ALA D C 1
ATOM 4346 O O . ALA D 1 44 ? 31.439 10.887 100.118 1.00 41.65 40 ALA D O 1
ATOM 4353 N N . LEU D 1 45 ? 29.882 12.226 101.037 1.00 46.02 41 LEU D N 1
ATOM 4354 C CA . LEU D 1 45 ? 29.274 12.601 99.769 1.00 47.41 41 LEU D CA 1
ATOM 4355 C C . LEU D 1 45 ? 29.776 13.942 99.249 1.00 49.14 41 LEU D C 1
ATOM 4356 O O . LEU D 1 45 ? 29.204 14.478 98.294 1.00 42.82 41 LEU D O 1
ATOM 4372 N N . ARG D 1 46 ? 30.824 14.497 99.854 1.00 53.96 42 ARG D N 1
ATOM 4373 C CA . ARG D 1 46 ? 31.368 15.766 99.391 1.00 54.02 42 ARG D CA 1
ATOM 4374 C C . ARG D 1 46 ? 31.977 15.595 98.006 1.00 51.97 42 ARG D C 1
ATOM 4375 O O . ARG D 1 46 ? 32.740 14.655 97.763 1.00 49.11 42 ARG D O 1
ATOM 4379 N N . GLY D 1 47 ? 31.631 16.502 97.096 1.00 56.29 43 GLY D N 1
ATOM 4380 C CA . GLY D 1 47 ? 32.157 16.474 95.750 1.00 58.10 43 GLY D CA 1
ATOM 4381 C C . GLY D 1 47 ? 31.400 15.598 94.777 1.00 61.33 43 GLY D C 1
ATOM 4382 O O . GLY D 1 47 ? 31.790 15.528 93.603 1.00 64.89 43 GLY D O 1
ATOM 4386 N N . LYS D 1 48 ? 30.334 14.926 95.217 1.00 55.71 44 LYS D N 1
ATOM 4387 C CA . LYS D 1 48 ? 29.561 14.061 94.335 1.00 43.10 44 LYS D CA 1
ATOM 4388 C C . LYS D 1 48 ? 28.322 14.799 93.858 1.00 38.91 44 LYS D C 1
ATOM 4389 O O . LYS D 1 48 ? 27.502 15.212 94.694 1.00 40.84 44 LYS D O 1
ATOM 4408 N N . PRO D 1 49 ? 28.139 14.993 92.552 1.00 32.29 45 PRO D N 1
ATOM 4409 C CA . PRO D 1 49 ? 26.965 15.732 92.073 1.00 32.54 45 PRO D CA 1
ATOM 4410 C C . PRO D 1 49 ? 25.667 15.168 92.632 1.00 37.70 45 PRO D C 1
ATOM 4411 O O . PRO D 1 49 ? 25.515 13.957 92.809 1.00 45.20 45 PRO D O 1
ATOM 4422 N N . ARG D 1 50 ? 24.722 16.066 92.908 1.00 35.89 46 ARG D N 1
ATOM 4423 C CA . ARG D 1 50 ? 23.419 15.642 93.406 1.00 33.21 46 ARG D CA 1
ATOM 4424 C C . ARG D 1 50 ? 22.727 14.718 92.408 1.00 37.11 46 ARG D C 1
ATOM 4425 O O . ARG D 1 50 ? 22.224 13.651 92.777 1.00 39.73 46 ARG D O 1
ATOM 4446 N N . GLU D 1 51 ? 22.698 15.112 91.132 1.00 38.59 47 GLU D N 1
ATOM 4447 C CA . GLU D 1 51 ? 22.034 14.291 90.122 1.00 41.31 47 GLU D CA 1
ATOM 4448 C C . GLU D 1 51 ? 22.720 12.939 89.969 1.00 34.55 47 GLU D C 1
ATOM 4449 O O . GLU D 1 51 ? 22.072 11.952 89.600 1.00 30.88 47 GLU D O 1
ATOM 4461 N N . SER D 1 52 ? 24.024 12.873 90.244 1.00 33.33 48 SER D N 1
ATOM 4462 C CA . SER D 1 52 ? 24.710 11.586 90.269 1.00 35.76 48 SER D CA 1
ATOM 4463 C C . SER D 1 52 ? 24.169 10.708 91.389 1.00 33.86 48 SER D C 1
ATOM 4464 O O . SER D 1 52 ? 23.853 9.531 91.177 1.00 34.55 48 SER D O 1
ATOM 4472 N N . LEU D 1 53 ? 24.053 11.268 92.595 1.00 30.91 49 LEU D N 1
ATOM 4473 C CA . LEU D 1 53 ? 23.522 10.504 93.719 1.00 29.44 49 LEU D CA 1
ATOM 4474 C C . LEU D 1 53 ? 22.093 10.048 93.449 1.00 26.78 49 LEU D C 1
ATOM 4475 O O . LEU D 1 53 ? 21.725 8.911 93.768 1.00 25.81 49 LEU D O 1
ATOM 4491 N N . VAL D 1 54 ? 21.272 10.922 92.864 1.00 25.93 50 VAL D N 1
ATOM 4492 C CA . VAL D 1 54 ? 19.898 10.546 92.543 1.00 26.24 50 VAL D CA 1
ATOM 4493 C C . VAL D 1 54 ? 19.881 9.364 91.583 1.00 26.14 50 VAL D C 1
ATOM 4494 O O . VAL D 1 54 ? 19.008 8.491 91.664 1.00 28.56 50 VAL D O 1
ATOM 4507 N N . ALA D 1 55 ? 20.838 9.318 90.654 1.00 25.93 51 ALA D N 1
ATOM 4508 C CA . ALA D 1 55 ? 20.876 8.221 89.694 1.00 26.15 51 ALA D CA 1
ATOM 4509 C C . ALA D 1 55 ? 21.119 6.891 90.394 1.00 26.73 51 ALA D C 1
ATOM 4510 O O . ALA D 1 55 ? 20.493 5.879 90.058 1.00 32.26 51 ALA D O 1
ATOM 4517 N N . THR D 1 56 ? 22.030 6.874 91.369 1.00 20.69 52 THR D N 1
ATOM 4518 C CA . THR D 1 56 ? 22.287 5.646 92.111 1.00 22.92 52 THR D CA 1
ATOM 4519 C C . THR D 1 56 ? 21.033 5.173 92.833 1.00 21.82 52 THR D C 1
ATOM 4520 O O . THR D 1 56 ? 20.786 3.967 92.940 1.00 20.91 52 THR D O 1
ATOM 4531 N N . VAL D 1 57 ? 20.227 6.112 93.331 1.00 23.88 53 VAL D N 1
ATOM 4532 C CA . VAL D 1 57 ? 18.976 5.750 93.989 1.00 23.15 53 VAL D CA 1
ATOM 4533 C C . VAL D 1 57 ? 17.992 5.171 92.980 1.00 23.80 53 VAL D C 1
ATOM 4534 O O . VAL D 1 57 ? 17.381 4.121 93.212 1.00 25.32 53 VAL D O 1
ATOM 4547 N N . LEU D 1 58 ? 17.825 5.846 91.842 1.00 23.27 54 LEU D N 1
ATOM 4548 C CA . LEU D 1 58 ? 16.837 5.414 90.860 1.00 26.07 54 LEU D CA 1
ATOM 4549 C C . LEU D 1 58 ? 17.275 4.133 90.162 1.00 25.47 54 LEU D C 1
ATOM 4550 O O . LEU D 1 58 ? 16.521 3.154 90.106 1.00 24.59 54 LEU D O 1
ATOM 4566 N N . MET D 1 59 ? 18.491 4.124 89.616 1.00 27.60 55 MET D N 1
ATOM 4567 C CA . MET D 1 59 ? 18.959 2.973 88.855 1.00 29.71 55 MET D CA 1
ATOM 4568 C C . MET D 1 59 ? 19.548 1.886 89.744 1.00 26.36 55 MET D C 1
ATOM 4569 O O . MET D 1 59 ? 19.536 0.710 89.363 1.00 26.65 55 MET D O 1
ATOM 4583 N N . GLY D 1 60 ? 20.060 2.247 90.917 1.00 24.57 56 GLY D N 1
ATOM 4584 C CA . GLY D 1 60 ? 20.788 1.306 91.738 1.00 24.81 56 GLY D CA 1
ATOM 4585 C C . GLY D 1 60 ? 22.202 1.116 91.219 1.00 28.44 56 GLY D C 1
ATOM 4586 O O . GLY D 1 60 ? 22.652 1.796 90.295 1.00 32.44 56 GLY D O 1
ATOM 4590 N N . ARG D 1 61 ? 22.916 0.182 91.843 1.00 31.62 57 ARG D N 1
ATOM 4591 C CA . ARG D 1 61 ? 24.162 -0.310 91.268 1.00 38.39 57 ARG D CA 1
ATOM 4592 C C . ARG D 1 61 ? 23.983 -1.766 90.865 1.00 40.47 57 ARG D C 1
ATOM 4593 O O . ARG D 1 61 ? 23.556 -2.586 91.689 1.00 42.04 57 ARG D O 1
ATOM 4614 N N . PRO D 1 62 ? 24.300 -2.120 89.617 1.00 41.45 58 PRO D N 1
ATOM 4615 C CA . PRO D 1 62 ? 23.722 -3.343 89.029 1.00 46.46 58 PRO D CA 1
ATOM 4616 C C . PRO D 1 62 ? 24.104 -4.652 89.709 1.00 44.56 58 PRO D C 1
ATOM 4617 O O . PRO D 1 62 ? 23.320 -5.607 89.636 1.00 44.01 58 PRO D O 1
ATOM 4628 N N . GLN D 1 63 ? 25.267 -4.752 90.348 1.00 37.98 59 GLN D N 1
ATOM 4629 C CA . GLN D 1 63 ? 25.680 -6.001 90.985 1.00 40.49 59 GLN D CA 1
ATOM 4630 C C . GLN D 1 63 ? 26.156 -5.756 92.408 1.00 35.39 59 GLN D C 1
ATOM 4631 O O . GLN D 1 63 ? 27.171 -6.303 92.849 1.00 35.52 59 GLN D O 1
ATOM 4645 N N . THR D 1 64 ? 25.429 -4.934 93.148 1.00 35.85 60 THR D N 1
ATOM 4646 C CA . THR D 1 64 ? 25.703 -4.654 94.549 1.00 34.05 60 THR D CA 1
ATOM 4647 C C . THR D 1 64 ? 24.404 -4.720 95.331 1.00 34.25 60 THR D C 1
ATOM 4648 O O . THR D 1 64 ? 23.313 -4.726 94.752 1.00 36.91 60 THR D O 1
ATOM 4659 N N . PRO D 1 65 ? 24.486 -4.778 96.661 1.00 30.60 61 PRO D N 1
ATOM 4660 C CA . PRO D 1 65 ? 23.257 -4.850 97.472 1.00 31.46 61 PRO D CA 1
ATOM 4661 C C . PRO D 1 65 ? 22.293 -3.695 97.233 1.00 34.03 61 PRO D C 1
ATOM 4662 O O . PRO D 1 65 ? 21.097 -3.843 97.517 1.00 35.72 61 PRO D O 1
ATOM 4673 N N . MET D 1 66 ? 22.774 -2.567 96.724 1.00 30.94 62 MET D N 1
ATOM 4674 C CA . MET D 1 66 ? 21.973 -1.365 96.488 1.00 21.66 62 MET D CA 1
ATOM 4675 C C . MET D 1 66 ? 20.904 -1.599 95.429 1.00 16.07 62 MET D C 1
ATOM 4676 O O . MET D 1 66 ? 21.249 -1.757 94.247 1.00 22.49 62 MET D O 1
ATOM 4690 N N . PRO D 1 67 ? 19.623 -1.607 95.776 1.00 15.83 63 PRO D N 1
ATOM 4691 C CA . PRO D 1 67 ? 18.595 -1.910 94.783 1.00 17.08 63 PRO D CA 1
ATOM 4692 C C . PRO D 1 67 ? 18.176 -0.665 94.026 1.00 19.25 63 PRO D C 1
ATOM 4693 O O . PRO D 1 67 ? 18.551 0.457 94.399 1.00 21.62 63 PRO D O 1
ATOM 4704 N N . PRO D 1 68 ? 17.399 -0.824 92.952 1.00 17.56 64 PRO D N 1
ATOM 4705 C CA . PRO D 1 68 ? 16.849 0.344 92.254 1.00 20.07 64 PRO D CA 1
ATOM 4706 C C . PRO D 1 68 ? 15.527 0.785 92.858 1.00 22.66 64 PRO D C 1
ATOM 4707 O O . PRO D 1 68 ? 14.649 -0.047 93.110 1.00 23.74 64 PRO D O 1
ATOM 4718 N N . TRP D 1 69 ? 15.367 2.086 93.087 1.00 21.00 65 TRP D N 1
ATOM 4719 C CA . TRP D 1 69 ? 14.168 2.620 93.715 1.00 18.92 65 TRP D CA 1
ATOM 4720 C C . TRP D 1 69 ? 13.244 3.324 92.736 1.00 20.53 65 TRP D C 1
ATOM 4721 O O . TRP D 1 69 ? 12.215 3.864 93.154 1.00 24.40 65 TRP D O 1
ATOM 4742 N N . ALA D 1 70 ? 13.570 3.322 91.447 1.00 23.93 66 ALA D N 1
ATOM 4743 C CA . ALA D 1 70 ? 12.655 3.857 90.452 1.00 24.93 66 ALA D CA 1
ATOM 4744 C C . ALA D 1 70 ? 11.345 3.081 90.481 1.00 23.76 66 ALA D C 1
ATOM 4745 O O . ALA D 1 70 ? 11.298 1.914 90.876 1.00 24.06 66 ALA D O 1
ATOM 4752 N N . GLY D 1 71 ? 10.274 3.734 90.051 1.00 25.61 67 GLY D N 1
ATOM 4753 C CA . GLY D 1 71 ? 8.937 3.165 90.105 1.00 24.89 67 GLY D CA 1
ATOM 4754 C C . GLY D 1 71 ? 8.262 3.415 91.436 1.00 25.24 67 GLY D C 1
ATOM 4755 O O . GLY D 1 71 ? 7.072 3.732 91.485 1.00 28.52 67 GLY D O 1
ATOM 4759 N N . LEU D 1 72 ? 9.011 3.271 92.528 1.00 22.90 68 LEU D N 1
ATOM 4760 C CA . LEU D 1 72 ? 8.533 3.653 93.849 1.00 27.06 68 LEU D CA 1
ATOM 4761 C C . LEU D 1 72 ? 8.843 5.110 94.159 1.00 30.05 68 LEU D C 1
ATOM 4762 O O . LEU D 1 72 ? 8.013 5.812 94.748 1.00 28.86 68 LEU D O 1
ATOM 4778 N N . LEU D 1 73 ? 10.027 5.573 93.770 1.00 30.29 69 LEU D N 1
ATOM 4779 C CA . LEU D 1 73 ? 10.487 6.922 94.057 1.00 26.92 69 LEU D CA 1
ATOM 4780 C C . LEU D 1 73 ? 10.606 7.707 92.761 1.00 25.91 69 LEU D C 1
ATOM 4781 O O . LEU D 1 73 ? 11.247 7.251 91.808 1.00 27.08 69 LEU D O 1
ATOM 4797 N N . SER D 1 74 ? 9.984 8.881 92.727 1.00 27.12 70 SER D N 1
ATOM 4798 C CA . SER D 1 74 ? 10.199 9.801 91.627 1.00 21.12 70 SER D CA 1
ATOM 4799 C C . SER D 1 74 ? 11.624 10.345 91.678 1.00 23.29 70 SER D C 1
ATOM 4800 O O . SER D 1 74 ? 12.376 10.110 92.629 1.00 20.43 70 SER D O 1
ATOM 4808 N N . ALA D 1 75 ? 11.996 11.084 90.632 1.00 29.88 71 ALA D N 1
ATOM 4809 C CA . ALA D 1 75 ? 13.233 11.851 90.697 1.00 28.63 71 ALA D CA 1
ATOM 4810 C C . ALA D 1 75 ? 13.160 12.896 91.801 1.00 30.06 71 ALA D C 1
ATOM 4811 O O . ALA D 1 75 ? 14.169 13.187 92.454 1.00 30.66 71 ALA D O 1
ATOM 4818 N N . ASP D 1 76 ? 11.969 13.454 92.037 1.00 29.80 72 ASP D N 1
ATOM 4819 C CA . ASP D 1 76 ? 11.802 14.417 93.121 1.00 32.43 72 ASP D CA 1
ATOM 4820 C C . ASP D 1 76 ? 11.924 13.744 94.483 1.00 30.52 72 ASP D C 1
ATOM 4821 O O . ASP D 1 76 ? 12.517 14.312 95.409 1.00 31.53 72 ASP D O 1
ATOM 4830 N N . ASP D 1 77 ? 11.370 12.539 94.632 1.00 28.04 73 ASP D N 1
ATOM 4831 C CA . ASP D 1 77 ? 11.544 11.804 95.882 1.00 22.94 73 ASP D CA 1
ATOM 4832 C C . ASP D 1 77 ? 13.016 11.495 96.124 1.00 18.71 73 ASP D C 1
ATOM 4833 O O . ASP D 1 77 ? 13.531 11.683 97.232 1.00 22.75 73 ASP D O 1
ATOM 4842 N N . ALA D 1 78 ? 13.711 11.015 95.091 1.00 23.08 74 ALA D N 1
ATOM 4843 C CA . ALA D 1 78 ? 15.126 10.696 95.240 1.00 23.92 74 ALA D CA 1
ATOM 4844 C C . ALA D 1 78 ? 15.934 11.940 95.586 1.00 22.55 74 ALA D C 1
ATOM 4845 O O . ALA D 1 78 ? 16.872 11.879 96.389 1.00 21.38 74 ALA D O 1
ATOM 4852 N N . GLY D 1 79 ? 15.584 13.081 94.991 1.00 24.05 75 GLY D N 1
ATOM 4853 C CA . GLY D 1 79 ? 16.286 14.310 95.318 1.00 25.51 75 GLY D CA 1
ATOM 4854 C C . GLY D 1 79 ? 16.055 14.735 96.755 1.00 27.77 75 GLY D C 1
ATOM 4855 O O . GLY D 1 79 ? 17.001 15.041 97.486 1.00 30.41 75 GLY D O 1
ATOM 4859 N N . TRP D 1 80 ? 14.790 14.760 97.179 1.00 24.84 76 TRP D N 1
ATOM 4860 C CA . TRP D 1 80 ? 14.475 15.098 98.562 1.00 24.15 76 TRP D CA 1
ATOM 4861 C C . TRP D 1 80 ? 15.269 14.222 99.524 1.00 23.64 76 TRP D C 1
ATOM 4862 O O . TRP D 1 80 ? 15.874 14.718 100.481 1.00 26.39 76 TRP D O 1
ATOM 4883 N N . LEU D 1 81 ? 15.287 12.911 99.275 1.00 25.25 77 LEU D N 1
ATOM 4884 C CA . LEU D 1 81 ? 16.098 12.014 100.091 1.00 24.07 77 LEU D CA 1
ATOM 4885 C C . LEU D 1 81 ? 17.564 12.425 100.059 1.00 24.03 77 LEU D C 1
ATOM 4886 O O . LEU D 1 81 ? 18.228 12.490 101.099 1.00 29.17 77 LEU D O 1
ATOM 4902 N N . VAL D 1 82 ? 18.090 12.699 98.864 1.00 27.47 78 VAL D N 1
ATOM 4903 C CA . VAL D 1 82 ? 19.487 13.103 98.746 1.00 28.46 78 VAL D CA 1
ATOM 4904 C C . VAL D 1 82 ? 19.729 14.403 99.501 1.00 29.27 78 VAL D C 1
ATOM 4905 O O . VAL D 1 82 ? 20.772 14.583 100.140 1.00 31.15 78 VAL D O 1
ATOM 4918 N N . ASP D 1 83 ? 18.769 15.330 99.445 1.00 33.51 79 ASP D N 1
ATOM 4919 C CA . ASP D 1 83 ? 18.925 16.594 100.157 1.00 34.45 79 ASP D CA 1
ATOM 4920 C C . ASP D 1 83 ? 19.064 16.365 101.657 1.00 37.68 79 ASP D C 1
ATOM 4921 O O . ASP D 1 83 ? 19.854 17.040 102.326 1.00 42.68 79 ASP D O 1
ATOM 4930 N N . ARG D 1 84 ? 18.306 15.412 102.204 1.00 35.87 80 ARG D N 1
ATOM 4931 C CA . ARG D 1 84 ? 18.422 15.112 103.627 1.00 39.86 80 ARG D CA 1
ATOM 4932 C C . ARG D 1 84 ? 19.785 14.515 103.951 1.00 43.36 80 ARG D C 1
ATOM 4933 O O . ARG D 1 84 ? 20.358 14.796 105.011 1.00 46.56 80 ARG D O 1
ATOM 4954 N N . LEU D 1 85 ? 20.320 13.688 103.051 1.00 47.00 81 LEU D N 1
ATOM 4955 C CA . LEU D 1 85 ? 21.634 13.095 103.274 1.00 46.75 81 LEU D CA 1
ATOM 4956 C C . LEU D 1 85 ? 22.728 14.156 103.237 1.00 44.75 81 LEU D C 1
ATOM 4957 O O . LEU D 1 85 ? 23.568 14.227 104.141 1.00 44.27 81 LEU D O 1
ATOM 4973 N N . ILE D 1 86 ? 22.733 14.992 102.195 1.00 43.08 82 ILE D N 1
ATOM 4974 C CA . ILE D 1 86 ? 23.765 16.018 102.067 1.00 43.01 82 ILE D CA 1
ATOM 4975 C C . ILE D 1 86 ? 23.664 17.017 103.214 1.00 40.09 82 ILE D C 1
ATOM 4976 O O . ILE D 1 86 ? 24.642 17.276 103.926 1.00 43.72 82 ILE D O 1
ATOM 4992 N N . GLU D 1 87 ? 22.487 17.602 103.400 1.00 33.57 83 GLU D N 1
ATOM 4993 C CA . GLU D 1 87 ? 22.278 18.576 104.463 1.00 30.20 83 GLU D CA 1
ATOM 4994 C C . GLU D 1 87 ? 22.318 17.895 105.827 1.00 29.79 83 GLU D C 1
ATOM 4995 O O . GLU D 1 87 ? 22.676 18.512 106.829 1.00 31.03 83 GLU D O 1
ATOM 4999 N N . PRO E 1 8 ? -19.812 -20.961 106.723 1.00 15.80 4 PRO E N 1
ATOM 5000 C CA . PRO E 1 8 ? -19.956 -19.740 105.919 1.00 17.18 4 PRO E CA 1
ATOM 5001 C C . PRO E 1 8 ? -18.620 -19.064 105.622 1.00 18.56 4 PRO E C 1
ATOM 5002 O O . PRO E 1 8 ? -17.711 -19.106 106.449 1.00 19.36 4 PRO E O 1
ATOM 5013 N N . ASP E 1 9 ? -18.512 -18.443 104.451 1.00 18.29 5 ASP E N 1
ATOM 5014 C CA . ASP E 1 9 ? -17.250 -17.879 104.004 1.00 15.85 5 ASP E CA 1
ATOM 5015 C C . ASP E 1 9 ? -17.018 -16.516 104.652 1.00 18.16 5 ASP E C 1
ATOM 5016 O O . ASP E 1 9 ? -17.863 -15.988 105.378 1.00 21.53 5 ASP E O 1
ATOM 5025 N N . ALA E 1 10 ? -15.851 -15.931 104.370 1.00 21.22 6 ALA E N 1
ATOM 5026 C CA . ALA E 1 10 ? -15.462 -14.688 105.024 1.00 18.30 6 ALA E CA 1
ATOM 5027 C C . ALA E 1 10 ? -16.519 -13.606 104.854 1.00 19.83 6 ALA E C 1
ATOM 5028 O O . ALA E 1 10 ? -16.858 -12.902 105.812 1.00 26.19 6 ALA E O 1
ATOM 5035 N N . ARG E 1 11 ? -17.046 -13.448 103.638 1.00 21.55 7 ARG E N 1
ATOM 5036 C CA . ARG E 1 11 ? -18.051 -12.415 103.408 1.00 22.02 7 ARG E CA 1
ATOM 5037 C C . ARG E 1 11 ? -19.312 -12.696 104.214 1.00 17.76 7 ARG E C 1
ATOM 5038 O O . ARG E 1 11 ? -19.830 -11.813 104.906 1.00 20.52 7 ARG E O 1
ATOM 5059 N N . ARG E 1 12 ? -19.822 -13.928 104.134 1.00 10.62 8 ARG E N 1
ATOM 5060 C CA . ARG E 1 12 ? -21.037 -14.264 104.869 1.00 10.58 8 ARG E CA 1
ATOM 5061 C C . ARG E 1 12 ? -20.864 -14.003 106.360 1.00 18.88 8 ARG E C 1
ATOM 5062 O O . ARG E 1 12 ? -21.813 -13.591 107.037 1.00 26.04 8 ARG E O 1
ATOM 5083 N N . GLN E 1 13 ? -19.659 -14.231 106.890 1.00 17.55 9 GLN E N 1
ATOM 5084 C CA . GLN E 1 13 ? -19.440 -14.033 108.320 1.00 16.21 9 GLN E CA 1
ATOM 5085 C C . GLN E 1 13 ? -19.595 -12.566 108.703 1.00 16.89 9 GLN E C 1
ATOM 5086 O O . GLN E 1 13 ? -20.090 -12.252 109.791 1.00 15.23 9 GLN E O 1
ATOM 5100 N N . ALA E 1 14 ? -19.173 -11.652 107.826 1.00 21.22 10 ALA E N 1
ATOM 5101 C CA . ALA E 1 14 ? -19.381 -10.233 108.096 1.00 20.99 10 ALA E CA 1
ATOM 5102 C C . ALA E 1 14 ? -20.866 -9.898 108.122 1.00 18.78 10 ALA E C 1
ATOM 5103 O O . ALA E 1 14 ? -21.331 -9.167 109.004 1.00 21.51 10 ALA E O 1
ATOM 5110 N N . GLN E 1 15 ? -21.626 -10.427 107.163 1.00 19.37 11 GLN E N 1
ATOM 5111 C CA . GLN E 1 15 ? -23.070 -10.219 107.159 1.00 19.48 11 GLN E CA 1
ATOM 5112 C C . GLN E 1 15 ? -23.702 -10.779 108.426 1.00 15.76 11 GLN E C 1
ATOM 5113 O O . GLN E 1 15 ? -24.516 -10.112 109.076 1.00 17.11 11 GLN E O 1
ATOM 5127 N N . LEU E 1 16 ? -23.327 -12.004 108.801 1.00 11.78 12 LEU E N 1
ATOM 5128 C CA . LEU E 1 16 ? -23.848 -12.588 110.032 1.00 9.29 12 LEU E CA 1
ATOM 5129 C C . LEU E 1 16 ? -23.451 -11.757 111.245 1.00 8.71 12 LEU E C 1
ATOM 5130 O O . LEU E 1 16 ? -24.225 -11.633 112.201 1.00 9.90 12 LEU E O 1
ATOM 5146 N N . ARG E 1 17 ? -22.246 -11.180 111.228 1.00 10.04 13 ARG E N 1
ATOM 5147 C CA . ARG E 1 17 ? -21.834 -10.317 112.331 1.00 9.69 13 ARG E CA 1
ATOM 5148 C C . ARG E 1 17 ? -22.700 -9.067 112.394 1.00 13.68 13 ARG E C 1
ATOM 5149 O O . ARG E 1 17 ? -23.126 -8.651 113.477 1.00 18.15 13 ARG E O 1
ATOM 5170 N N . HIS E 1 18 ? -22.976 -8.458 111.239 1.00 11.72 14 HIS E N 1
ATOM 5171 C CA . HIS E 1 18 ? -23.817 -7.267 111.208 1.00 11.87 14 HIS E CA 1
ATOM 5172 C C . HIS E 1 18 ? -25.245 -7.590 111.630 1.00 16.72 14 HIS E C 1
ATOM 5173 O O . HIS E 1 18 ? -25.877 -6.811 112.352 1.00 14.32 14 HIS E O 1
ATOM 5187 N N . LEU E 1 19 ? -25.772 -8.732 111.185 1.00 23.26 15 LEU E N 1
ATOM 5188 C CA . LEU E 1 19 ? -27.100 -9.145 111.622 1.00 21.23 15 LEU E CA 1
ATOM 5189 C C . LEU E 1 19 ? -27.153 -9.284 113.137 1.00 19.43 15 LEU E C 1
ATOM 5190 O O . LEU E 1 19 ? -28.117 -8.848 113.777 1.00 22.64 15 LEU E O 1
ATOM 5206 N N . LEU E 1 20 ? -26.124 -9.895 113.726 1.00 17.92 16 LEU E N 1
ATOM 5207 C CA . LEU E 1 20 ? -26.076 -10.038 115.176 1.00 16.53 16 LEU E CA 1
ATOM 5208 C C . LEU E 1 20 ? -26.144 -8.682 115.864 1.00 16.92 16 LEU E C 1
ATOM 5209 O O . LEU E 1 20 ? -26.869 -8.512 116.852 1.00 16.32 16 LEU E O 1
ATOM 5225 N N . LEU E 1 21 ? -25.400 -7.701 115.350 1.00 15.10 17 LEU E N 1
ATOM 5226 C CA . LEU E 1 21 ? -25.343 -6.395 115.995 1.00 12.63 17 LEU E CA 1
ATOM 5227 C C . LEU E 1 21 ? -26.625 -5.605 115.773 1.00 17.02 17 LEU E C 1
ATOM 5228 O O . LEU E 1 21 ? -27.151 -4.989 116.708 1.00 22.41 17 LEU E O 1
ATOM 5244 N N . GLN E 1 22 ? -27.138 -5.606 114.544 1.00 15.01 18 GLN E N 1
ATOM 5245 C CA . GLN E 1 22 ? -28.246 -4.724 114.199 1.00 20.82 18 GLN E CA 1
ATOM 5246 C C . GLN E 1 22 ? -29.583 -5.300 114.651 1.00 23.93 18 GLN E C 1
ATOM 5247 O O . GLN E 1 22 ? -30.403 -4.589 115.243 1.00 22.03 18 GLN E O 1
ATOM 5261 N N . ASP E 1 23 ? -29.817 -6.588 114.394 1.00 26.03 19 ASP E N 1
ATOM 5262 C CA . ASP E 1 23 ? -31.109 -7.213 114.664 1.00 23.77 19 ASP E CA 1
ATOM 5263 C C . ASP E 1 23 ? -31.108 -8.022 115.958 1.00 21.00 19 ASP E C 1
ATOM 5264 O O . ASP E 1 23 ? -31.928 -7.770 116.846 1.00 22.53 19 ASP E O 1
ATOM 5273 N N . CYS E 1 24 ? -30.205 -8.996 116.088 1.00 18.93 20 CYS E N 1
ATOM 5274 C CA . CYS E 1 24 ? -30.148 -9.764 117.327 1.00 19.39 20 CYS E CA 1
ATOM 5275 C C . CYS E 1 24 ? -29.803 -8.866 118.509 1.00 20.95 20 CYS E C 1
ATOM 5276 O O . CYS E 1 24 ? -30.364 -9.016 119.601 1.00 18.55 20 CYS E O 1
ATOM 5283 N N . GLY E 1 25 ? -28.873 -7.932 118.311 1.00 20.03 21 GLY E N 1
ATOM 5284 C CA . GLY E 1 25 ? -28.442 -7.058 119.387 1.00 20.67 21 GLY E CA 1
ATOM 5285 C C . GLY E 1 25 ? -29.521 -6.138 119.915 1.00 17.97 21 GLY E C 1
ATOM 5286 O O . GLY E 1 25 ? -29.341 -5.558 120.994 1.00 23.09 21 GLY E O 1
ATOM 5290 N N . SER E 1 26 ? -30.628 -5.982 119.188 1.00 17.89 22 SER E N 1
ATOM 5291 C CA . SER E 1 26 ? -31.723 -5.155 119.680 1.00 19.99 22 SER E CA 1
ATOM 5292 C C . SER E 1 26 ? -32.377 -5.770 120.910 1.00 24.02 22 SER E C 1
ATOM 5293 O O . SER E 1 26 ? -32.829 -5.039 121.799 1.00 30.81 22 SER E O 1
ATOM 5301 N N . CYS E 1 27 ? -32.425 -7.100 120.986 1.00 21.06 23 CYS E N 1
ATOM 5302 C CA . CYS E 1 27 ? -33.038 -7.801 122.104 1.00 18.16 23 CYS E CA 1
ATOM 5303 C C . CYS E 1 27 ? -32.040 -8.461 123.042 1.00 21.76 23 CYS E C 1
ATOM 5304 O O . CYS E 1 27 ? -32.356 -8.653 124.218 1.00 27.22 23 CYS E O 1
ATOM 5311 N N . HIS E 1 28 ? -30.853 -8.824 122.558 1.00 23.14 24 HIS E N 1
ATOM 5312 C CA . HIS E 1 28 ? -29.899 -9.612 123.326 1.00 23.24 24 HIS E CA 1
ATOM 5313 C C . HIS E 1 28 ? -28.662 -8.794 123.668 1.00 19.88 24 HIS E C 1
ATOM 5314 O O . HIS E 1 28 ? -28.163 -8.024 122.840 1.00 14.13 24 HIS E O 1
ATOM 5328 N N . GLY E 1 29 ? -28.164 -8.978 124.889 1.00 23.13 25 GLY E N 1
ATOM 5329 C CA . GLY E 1 29 ? -26.894 -8.389 125.276 1.00 22.44 25 GLY E CA 1
ATOM 5330 C C . GLY E 1 29 ? -25.750 -9.274 124.823 1.00 24.47 25 GLY E C 1
ATOM 5331 O O . GLY E 1 29 ? -25.778 -10.494 125.016 1.00 23.14 25 GLY E O 1
ATOM 5335 N N . LEU E 1 30 ? -24.733 -8.658 124.217 1.00 30.21 26 LEU E N 1
ATOM 5336 C CA . LEU E 1 30 ? -23.636 -9.403 123.617 1.00 33.55 26 LEU E CA 1
ATOM 5337 C C . LEU E 1 30 ? -22.297 -9.213 124.311 1.00 31.41 26 LEU E C 1
ATOM 5338 O O . LEU E 1 30 ? -21.396 -10.031 124.104 1.00 28.13 26 LEU E O 1
ATOM 5354 N N . ARG E 1 31 ? -22.138 -8.170 125.119 1.00 34.95 27 ARG E N 1
ATOM 5355 C CA . ARG E 1 31 ? -20.822 -7.794 125.613 1.00 31.90 27 ARG E CA 1
ATOM 5356 C C . ARG E 1 31 ? -20.518 -8.478 126.937 1.00 33.76 27 ARG E C 1
ATOM 5357 O O . ARG E 1 31 ? -21.314 -8.417 127.879 1.00 36.20 27 ARG E O 1
ATOM 5378 N N . LEU E 1 32 ? -19.359 -9.133 126.991 1.00 36.64 28 LEU E N 1
ATOM 5379 C CA . LEU E 1 32 ? -18.881 -9.748 128.220 1.00 41.32 28 LEU E CA 1
ATOM 5380 C C . LEU E 1 32 ? -18.948 -8.755 129.373 1.00 40.89 28 LEU E C 1
ATOM 5381 O O . LEU E 1 32 ? -18.497 -7.613 129.252 1.00 38.14 28 LEU E O 1
ATOM 5397 N N . THR E 1 33 ? -19.513 -9.201 130.493 1.00 45.73 29 THR E N 1
ATOM 5398 C CA . THR E 1 33 ? -19.670 -8.343 131.662 1.00 50.56 29 THR E CA 1
ATOM 5399 C C . THR E 1 33 ? -18.351 -7.682 132.033 1.00 54.43 29 THR E C 1
ATOM 5400 O O . THR E 1 33 ? -17.383 -8.359 132.390 1.00 57.61 29 THR E O 1
ATOM 5411 N N . GLY E 1 34 ? -18.322 -6.354 131.954 1.00 54.83 30 GLY E N 1
ATOM 5412 C CA . GLY E 1 34 ? -17.127 -5.602 132.277 1.00 59.39 30 GLY E CA 1
ATOM 5413 C C . GLY E 1 34 ? -17.126 -5.044 133.685 1.00 66.15 30 GLY E C 1
ATOM 5414 O O . GLY E 1 34 ? -16.602 -3.952 133.923 1.00 73.31 30 GLY E O 1
ATOM 5418 N N . GLY E 1 35 ? -17.706 -5.775 134.622 1.00 67.74 31 GLY E N 1
ATOM 5419 C CA . GLY E 1 35 ? -17.734 -5.374 136.017 1.00 68.87 31 GLY E CA 1
ATOM 5420 C C . GLY E 1 35 ? -19.093 -5.628 136.639 1.00 71.10 31 GLY E C 1
ATOM 5421 O O . GLY E 1 35 ? -20.100 -5.823 135.958 1.00 73.68 31 GLY E O 1
ATOM 5425 N N . LEU E 1 36 ? -19.120 -5.622 137.970 1.00 67.27 32 LEU E N 1
ATOM 5426 C CA . LEU E 1 36 ? -20.340 -5.849 138.738 1.00 65.16 32 LEU E CA 1
ATOM 5427 C C . LEU E 1 36 ? -20.834 -4.506 139.265 1.00 60.96 32 LEU E C 1
ATOM 5428 O O . LEU E 1 36 ? -20.244 -3.939 140.191 1.00 62.39 32 LEU E O 1
ATOM 5444 N N . GLY E 1 37 ? -21.913 -4.001 138.672 1.00 51.12 33 GLY E N 1
ATOM 5445 C CA . GLY E 1 37 ? -22.476 -2.731 139.058 1.00 45.04 33 GLY E CA 1
ATOM 5446 C C . GLY E 1 37 ? -23.888 -2.865 139.592 1.00 39.06 33 GLY E C 1
ATOM 5447 O O . GLY E 1 37 ? -24.488 -3.944 139.566 1.00 38.68 33 GLY E O 1
ATOM 5451 N N . PRO E 1 38 ? -24.448 -1.762 140.088 1.00 39.13 34 PRO E N 1
ATOM 5452 C CA . PRO E 1 38 ? -25.790 -1.818 140.676 1.00 38.15 34 PRO E CA 1
ATOM 5453 C C . PRO E 1 38 ? -26.842 -2.177 139.639 1.00 37.26 34 PRO E C 1
ATOM 5454 O O . PRO E 1 38 ? -26.639 -2.045 138.431 1.00 40.55 34 PRO E O 1
ATOM 5465 N N . ALA E 1 39 ? -27.988 -2.634 140.137 1.00 33.67 35 ALA E N 1
ATOM 5466 C CA . ALA E 1 39 ? -29.128 -2.922 139.281 1.00 31.19 35 ALA E CA 1
ATOM 5467 C C . ALA E 1 39 ? -29.843 -1.624 138.928 1.00 29.08 35 ALA E C 1
ATOM 5468 O O . ALA E 1 39 ? -30.197 -0.839 139.813 1.00 32.75 35 ALA E O 1
ATOM 5475 N N . LEU E 1 40 ? -30.044 -1.394 137.632 1.00 27.06 36 LEU E N 1
ATOM 5476 C CA . LEU E 1 40 ? -30.786 -0.236 137.143 1.00 28.13 36 LEU E CA 1
ATOM 5477 C C . LEU E 1 40 ? -32.228 -0.606 136.825 1.00 30.11 36 LEU E C 1
ATOM 5478 O O . LEU E 1 40 ? -32.779 -0.203 135.796 1.00 33.90 36 LEU E O 1
ATOM 5494 N N . THR E 1 41 ? -32.847 -1.394 137.697 1.00 32.84 37 THR E N 1
ATOM 5495 C CA . THR E 1 41 ? -34.243 -1.767 137.567 1.00 30.48 37 THR E CA 1
ATOM 5496 C C . THR E 1 41 ? -35.131 -0.641 138.081 1.00 33.94 37 THR E C 1
ATOM 5497 O O . THR E 1 41 ? -34.692 0.194 138.875 1.00 41.47 37 THR E O 1
ATOM 5508 N N . PRO E 1 42 ? -36.392 -0.591 137.649 1.00 35.17 38 PRO E N 1
ATOM 5509 C CA . PRO E 1 42 ? -37.325 0.351 138.288 1.00 37.69 38 PRO E CA 1
ATOM 5510 C C . PRO E 1 42 ? -37.443 0.124 139.784 1.00 43.52 38 PRO E C 1
ATOM 5511 O O . PRO E 1 42 ? -37.669 1.080 140.536 1.00 43.02 38 PRO E O 1
ATOM 5522 N N . GLU E 1 43 ? -37.280 -1.122 140.239 1.00 54.58 39 GLU E N 1
ATOM 5523 C CA . GLU E 1 43 ? -37.331 -1.407 141.668 1.00 54.25 39 GLU E CA 1
ATOM 5524 C C . GLU E 1 43 ? -36.136 -0.803 142.398 1.00 48.34 39 GLU E C 1
ATOM 5525 O O . GLU E 1 43 ? -36.279 -0.274 143.507 1.00 44.58 39 GLU E O 1
ATOM 5537 N N . ALA E 1 44 ? -34.946 -0.885 141.796 1.00 41.17 40 ALA E N 1
ATOM 5538 C CA . ALA E 1 44 ? -33.733 -0.420 142.458 1.00 33.62 40 ALA E CA 1
ATOM 5539 C C . ALA E 1 44 ? -33.630 1.099 142.468 1.00 35.31 40 ALA E C 1
ATOM 5540 O O . ALA E 1 44 ? -32.998 1.668 143.365 1.00 36.70 40 ALA E O 1
ATOM 5547 N N . LEU E 1 45 ? -34.236 1.765 141.486 1.00 35.97 41 LEU E N 1
ATOM 5548 C CA . LEU E 1 45 ? -34.235 3.219 141.386 1.00 39.49 41 LEU E CA 1
ATOM 5549 C C . LEU E 1 45 ? -35.578 3.813 141.796 1.00 52.02 41 LEU E C 1
ATOM 5550 O O . LEU E 1 45 ? -35.983 4.859 141.277 1.00 56.93 41 LEU E O 1
ATOM 5566 N N . ARG E 1 46 ? -36.269 3.161 142.733 1.00 62.11 42 ARG E N 1
ATOM 5567 C CA . ARG E 1 46 ? -37.654 3.512 143.030 1.00 64.84 42 ARG E CA 1
ATOM 5568 C C . ARG E 1 46 ? -37.771 4.940 143.547 1.00 60.80 42 ARG E C 1
ATOM 5569 O O . ARG E 1 46 ? -38.710 5.660 143.185 1.00 66.35 42 ARG E O 1
ATOM 5590 N N . GLY E 1 47 ? -36.825 5.376 144.378 1.00 48.45 43 GLY E N 1
ATOM 5591 C CA . GLY E 1 47 ? -36.934 6.674 145.016 1.00 49.91 43 GLY E CA 1
ATOM 5592 C C . GLY E 1 47 ? -35.724 7.572 144.857 1.00 52.33 43 GLY E C 1
ATOM 5593 O O . GLY E 1 47 ? -35.609 8.588 145.552 1.00 53.32 43 GLY E O 1
ATOM 5597 N N . LYS E 1 48 ? -34.816 7.220 143.953 1.00 52.75 44 LYS E N 1
ATOM 5598 C CA . LYS E 1 48 ? -33.624 8.041 143.739 1.00 43.12 44 LYS E CA 1
ATOM 5599 C C . LYS E 1 48 ? -33.942 9.164 142.757 1.00 38.73 44 LYS E C 1
ATOM 5600 O O . LYS E 1 48 ? -34.539 8.911 141.707 1.00 38.12 44 LYS E O 1
ATOM 5619 N N . PRO E 1 49 ? -33.570 10.410 143.063 1.00 33.68 45 PRO E N 1
ATOM 5620 C CA . PRO E 1 49 ? -34.041 11.537 142.244 1.00 32.34 45 PRO E CA 1
ATOM 5621 C C . PRO E 1 49 ? -33.403 11.575 140.862 1.00 31.85 45 PRO E C 1
ATOM 5622 O O . PRO E 1 49 ? -32.211 11.307 140.694 1.00 32.56 45 PRO E O 1
ATOM 5633 N N . ARG E 1 50 ? -34.221 11.946 139.872 1.00 35.01 46 ARG E N 1
ATOM 5634 C CA . ARG E 1 50 ? -33.809 11.888 138.471 1.00 36.16 46 ARG E CA 1
ATOM 5635 C C . ARG E 1 50 ? -32.526 12.675 138.222 1.00 39.17 46 ARG E C 1
ATOM 5636 O O . ARG E 1 50 ? -31.567 12.150 137.644 1.00 38.25 46 ARG E O 1
ATOM 5657 N N . GLU E 1 51 ? -32.497 13.947 138.628 1.00 41.63 47 GLU E N 1
ATOM 5658 C CA . GLU E 1 51 ? -31.363 14.794 138.272 1.00 38.76 47 GLU E CA 1
ATOM 5659 C C . GLU E 1 51 ? -30.068 14.279 138.886 1.00 32.28 47 GLU E C 1
ATOM 5660 O O . GLU E 1 51 ? -28.986 14.501 138.329 1.00 30.46 47 GLU E O 1
ATOM 5672 N N . SER E 1 52 ? -30.153 13.595 140.028 1.00 28.01 48 SER E N 1
ATOM 5673 C CA . SER E 1 52 ? -28.962 12.986 140.609 1.00 27.69 48 SER E CA 1
ATOM 5674 C C . SER E 1 52 ? -28.480 11.820 139.757 1.00 23.46 48 SER E C 1
ATOM 5675 O O . SER E 1 52 ? -27.271 11.621 139.589 1.00 22.82 48 SER E O 1
ATOM 5683 N N . LEU E 1 53 ? -29.415 11.042 139.210 1.00 24.67 49 LEU E N 1
ATOM 5684 C CA . LEU E 1 53 ? -29.048 9.931 138.339 1.00 19.07 49 LEU E CA 1
ATOM 5685 C C . LEU E 1 53 ? -28.400 10.429 137.053 1.00 19.07 49 LEU E C 1
ATOM 5686 O O . LEU E 1 53 ? -27.407 9.856 136.590 1.00 20.80 49 LEU E O 1
ATOM 5702 N N . VAL E 1 54 ? -28.947 11.494 136.459 1.00 20.23 50 VAL E N 1
ATOM 5703 C CA . VAL E 1 54 ? -28.378 12.030 135.226 1.00 17.11 50 VAL E CA 1
ATOM 5704 C C . VAL E 1 54 ? -26.964 12.539 135.459 1.00 19.72 50 VAL E C 1
ATOM 5705 O O . VAL E 1 54 ? -26.107 12.448 134.571 1.00 19.62 50 VAL E O 1
ATOM 5718 N N . ALA E 1 55 ? -26.697 13.102 136.639 1.00 20.28 51 ALA E N 1
ATOM 5719 C CA . ALA E 1 55 ? -25.340 13.529 136.956 1.00 15.69 51 ALA E CA 1
ATOM 5720 C C . ALA E 1 55 ? -24.390 12.339 136.949 1.00 17.24 51 ALA E C 1
ATOM 5721 O O . ALA E 1 55 ? -23.325 12.380 136.323 1.00 19.86 51 ALA E O 1
ATOM 5728 N N . THR E 1 56 ? -24.773 11.260 137.635 1.00 22.65 52 THR E N 1
ATOM 5729 C CA . THR E 1 56 ? -23.947 10.057 137.663 1.00 19.95 52 THR E CA 1
ATOM 5730 C C . THR E 1 56 ? -23.635 9.554 136.259 1.00 20.60 52 THR E C 1
ATOM 5731 O O . THR E 1 56 ? -22.595 8.924 136.045 1.00 24.68 52 THR E O 1
ATOM 5742 N N . VAL E 1 57 ? -24.516 9.815 135.295 1.00 17.18 53 VAL E N 1
ATOM 5743 C CA . VAL E 1 57 ? -24.258 9.384 133.926 1.00 16.81 53 VAL E CA 1
ATOM 5744 C C . VAL E 1 57 ? -23.295 10.337 133.230 1.00 19.08 53 VAL E C 1
ATOM 5745 O O . VAL E 1 57 ? -22.394 9.905 132.501 1.00 20.97 53 VAL E O 1
ATOM 5758 N N . LEU E 1 58 ? -23.466 11.642 133.436 1.00 18.23 54 LEU E N 1
ATOM 5759 C CA . LEU E 1 58 ? -22.629 12.616 132.746 1.00 18.87 54 LEU E CA 1
ATOM 5760 C C . LEU E 1 58 ? -21.233 12.676 133.357 1.00 20.90 54 LEU E C 1
ATOM 5761 O O . LEU E 1 58 ? -20.230 12.662 132.636 1.00 19.77 54 LEU E O 1
ATOM 5777 N N . MET E 1 59 ? -21.149 12.724 134.684 1.00 23.25 55 MET E N 1
ATOM 5778 C CA . MET E 1 59 ? -19.878 12.881 135.376 1.00 21.18 55 MET E CA 1
ATOM 5779 C C . MET E 1 59 ? -19.402 11.610 136.064 1.00 18.58 55 MET E C 1
ATOM 5780 O O . MET E 1 59 ? -18.308 11.609 136.637 1.00 17.15 55 MET E O 1
ATOM 5794 N N . GLY E 1 60 ? -20.180 10.532 136.019 1.00 22.55 56 GLY E N 1
ATOM 5795 C CA . GLY E 1 60 ? -19.732 9.279 136.594 1.00 25.58 56 GLY E CA 1
ATOM 5796 C C . GLY E 1 60 ? -19.555 9.363 138.099 1.00 30.49 56 GLY E C 1
ATOM 5797 O O . GLY E 1 60 ? -20.197 10.158 138.793 1.00 35.83 56 GLY E O 1
ATOM 5801 N N . ARG E 1 61 ? -18.676 8.505 138.614 1.00 33.35 57 ARG E N 1
ATOM 5802 C CA . ARG E 1 61 ? -18.278 8.530 140.021 1.00 39.09 57 ARG E CA 1
ATOM 5803 C C . ARG E 1 61 ? -16.777 8.278 140.072 1.00 47.04 57 ARG E C 1
ATOM 5804 O O . ARG E 1 61 ? -16.326 7.135 139.891 1.00 49.45 57 ARG E O 1
ATOM 5825 N N . PRO E 1 62 ? -15.973 9.319 140.289 1.00 53.24 58 PRO E N 1
ATOM 5826 C CA . PRO E 1 62 ? -14.516 9.143 140.278 1.00 53.44 58 PRO E CA 1
ATOM 5827 C C . PRO E 1 62 ? -14.052 8.035 141.214 1.00 54.10 58 PRO E C 1
ATOM 5828 O O . PRO E 1 62 ? -14.666 7.763 142.248 1.00 52.60 58 PRO E O 1
ATOM 5839 N N . GLN E 1 63 ? -12.946 7.395 140.828 1.00 55.11 59 GLN E N 1
ATOM 5840 C CA . GLN E 1 63 ? -12.371 6.262 141.555 1.00 55.69 59 GLN E CA 1
ATOM 5841 C C . GLN E 1 63 ? -13.369 5.115 141.714 1.00 51.78 59 GLN E C 1
ATOM 5842 O O . GLN E 1 63 ? -13.350 4.392 142.714 1.00 47.39 59 GLN E O 1
ATOM 5856 N N . THR E 1 64 ? -14.249 4.936 140.726 1.00 48.85 60 THR E N 1
ATOM 5857 C CA . THR E 1 64 ? -15.095 3.750 140.646 1.00 41.49 60 THR E CA 1
ATOM 5858 C C . THR E 1 64 ? -15.217 3.350 139.178 1.00 35.06 60 THR E C 1
ATOM 5859 O O . THR E 1 64 ? -14.797 4.110 138.295 1.00 34.13 60 THR E O 1
ATOM 5870 N N . PRO E 1 65 ? -15.777 2.176 138.871 1.00 30.52 61 PRO E N 1
ATOM 5871 C CA . PRO E 1 65 ? -15.856 1.755 137.462 1.00 27.65 61 PRO E CA 1
ATOM 5872 C C . PRO E 1 65 ? -16.880 2.518 136.636 1.00 28.31 61 PRO E C 1
ATOM 5873 O O . PRO E 1 65 ? -16.764 2.518 135.404 1.00 31.97 61 PRO E O 1
ATOM 5884 N N . MET E 1 66 ? -17.875 3.157 137.254 1.00 27.04 62 MET E N 1
ATOM 5885 C CA . MET E 1 66 ? -18.870 3.909 136.492 1.00 24.89 62 MET E CA 1
ATOM 5886 C C . MET E 1 66 ? -18.190 5.066 135.769 1.00 26.72 62 MET E C 1
ATOM 5887 O O . MET E 1 66 ? -17.718 6.006 136.420 1.00 35.13 62 MET E O 1
ATOM 5901 N N . PRO E 1 67 ? -18.122 5.048 134.441 1.00 20.27 63 PRO E N 1
ATOM 5902 C CA . PRO E 1 67 ? -17.381 6.088 133.730 1.00 18.92 63 PRO E CA 1
ATOM 5903 C C . PRO E 1 67 ? -18.264 7.277 133.403 1.00 20.67 63 PRO E C 1
ATOM 5904 O O . PRO E 1 67 ? -19.500 7.173 133.415 1.00 24.00 63 PRO E O 1
ATOM 5915 N N . PRO E 1 68 ? -17.662 8.432 133.112 1.00 19.53 64 PRO E N 1
ATOM 5916 C CA . PRO E 1 68 ? -18.444 9.598 132.677 1.00 21.76 64 PRO E CA 1
ATOM 5917 C C . PRO E 1 68 ? -18.709 9.550 131.178 1.00 24.12 64 PRO E C 1
ATOM 5918 O O . PRO E 1 68 ? -17.798 9.319 130.380 1.00 26.27 64 PRO E O 1
ATOM 5929 N N . TRP E 1 69 ? -19.965 9.783 130.800 1.00 22.98 65 TRP E N 1
ATOM 5930 C CA . TRP E 1 69 ? -20.395 9.701 129.411 1.00 20.15 65 TRP E CA 1
ATOM 5931 C C . TRP E 1 69 ? -20.632 11.069 128.785 1.00 18.13 65 TRP E C 1
ATOM 5932 O O . TRP E 1 69 ? -21.183 11.147 127.680 1.00 17.36 65 TRP E O 1
ATOM 5953 N N . ALA E 1 70 ? -20.217 12.146 129.455 1.00 19.39 66 ALA E N 1
ATOM 5954 C CA . ALA E 1 70 ? -20.490 13.488 128.948 1.00 22.03 66 ALA E CA 1
ATOM 5955 C C . ALA E 1 70 ? -19.888 13.696 127.564 1.00 24.65 66 ALA E C 1
ATOM 5956 O O . ALA E 1 70 ? -20.506 14.329 126.700 1.00 30.37 66 ALA E O 1
ATOM 5963 N N . GLY E 1 71 ? -18.680 13.182 127.335 1.00 21.74 67 GLY E N 1
ATOM 5964 C CA . GLY E 1 71 ? -18.070 13.325 126.024 1.00 25.42 67 GLY E CA 1
ATOM 5965 C C . GLY E 1 71 ? -18.953 12.803 124.908 1.00 24.58 67 GLY E C 1
ATOM 5966 O O . GLY E 1 71 ? -18.974 13.360 123.807 1.00 23.99 67 GLY E O 1
ATOM 5970 N N . LEU E 1 72 ? -19.699 11.731 125.177 1.00 25.20 68 LEU E N 1
ATOM 5971 C CA . LEU E 1 72 ? -20.552 11.107 124.174 1.00 26.03 68 LEU E CA 1
ATOM 5972 C C . LEU E 1 72 ? -22.017 11.502 124.282 1.00 25.31 68 LEU E C 1
ATOM 5973 O O . LEU E 1 72 ? -22.699 11.585 123.255 1.00 25.86 68 LEU E O 1
ATOM 5989 N N . LEU E 1 73 ? -22.523 11.736 125.489 1.00 22.18 69 LEU E N 1
ATOM 5990 C CA . LEU E 1 73 ? -23.949 11.908 125.721 1.00 19.77 69 LEU E CA 1
ATOM 5991 C C . LEU E 1 73 ? -24.248 13.337 126.148 1.00 18.16 69 LEU E C 1
ATOM 5992 O O . LEU E 1 73 ? -23.592 13.875 127.046 1.00 15.76 69 LEU E O 1
ATOM 6008 N N . SER E 1 74 ? -25.236 13.946 125.499 1.00 20.66 70 SER E N 1
ATOM 6009 C CA . SER E 1 74 ? -25.747 15.230 125.940 1.00 21.20 70 SER E CA 1
ATOM 6010 C C . SER E 1 74 ? -26.491 15.065 127.262 1.00 24.94 70 SER E C 1
ATOM 6011 O O . SER E 1 74 ? -26.708 13.952 127.751 1.00 29.59 70 SER E O 1
ATOM 6019 N N . ALA E 1 75 ? -26.886 16.196 127.850 1.00 22.58 71 ALA E N 1
ATOM 6020 C CA . ALA E 1 75 ? -27.719 16.134 129.045 1.00 23.79 71 ALA E CA 1
ATOM 6021 C C . ALA E 1 75 ? -29.079 15.531 128.722 1.00 22.12 71 ALA E C 1
ATOM 6022 O O . ALA E 1 75 ? -29.644 14.783 129.528 1.00 23.13 71 ALA E O 1
ATOM 6029 N N . ASP E 1 76 ? -29.615 15.842 127.540 1.00 24.09 72 ASP E N 1
ATOM 6030 C CA . ASP E 1 76 ? -30.871 15.237 127.112 1.00 27.49 72 ASP E CA 1
ATOM 6031 C C . ASP E 1 76 ? -30.700 13.747 126.844 1.00 27.83 72 ASP E C 1
ATOM 6032 O O . ASP E 1 76 ? -31.602 12.952 127.136 1.00 28.61 72 ASP E O 1
ATOM 6041 N N . ASP E 1 77 ? -29.550 13.345 126.295 1.00 28.32 73 ASP E N 1
ATOM 6042 C CA . ASP E 1 77 ? -29.276 11.922 126.116 1.00 28.41 73 ASP E CA 1
ATOM 6043 C C . ASP E 1 77 ? -29.281 11.196 127.457 1.00 22.73 73 ASP E C 1
ATOM 6044 O O . ASP E 1 77 ? -29.895 10.133 127.601 1.00 19.32 73 ASP E O 1
ATOM 6053 N N . ALA E 1 78 ? -28.589 11.757 128.451 1.00 21.73 74 ALA E N 1
ATOM 6054 C CA . ALA E 1 78 ? -28.549 11.128 129.765 1.00 22.82 74 ALA E CA 1
ATOM 6055 C C . ALA E 1 78 ? -29.931 11.104 130.403 1.00 26.78 74 ALA E C 1
ATOM 6056 O O . ALA E 1 78 ? -30.327 10.102 131.008 1.00 29.62 74 ALA E O 1
ATOM 6063 N N . GLY E 1 79 ? -30.681 12.200 130.275 1.00 29.92 75 GLY E N 1
ATOM 6064 C CA . GLY E 1 79 ? -32.022 12.231 130.834 1.00 27.59 75 GLY E CA 1
ATOM 6065 C C . GLY E 1 79 ? -32.941 11.203 130.205 1.00 24.32 75 GLY E C 1
ATOM 6066 O O . GLY E 1 79 ? -33.717 10.543 130.898 1.00 27.23 75 GLY E O 1
ATOM 6070 N N . TRP E 1 80 ? -32.867 11.053 128.881 1.00 25.22 76 TRP E N 1
ATOM 6071 C CA . TRP E 1 80 ? -33.682 10.049 128.204 1.00 28.01 76 TRP E CA 1
ATOM 6072 C C . TRP E 1 80 ? -33.379 8.653 128.737 1.00 27.86 76 TRP E C 1
ATOM 6073 O O . TRP E 1 80 ? -34.285 7.928 129.163 1.00 31.86 76 TRP E O 1
ATOM 6094 N N . LEU E 1 81 ? -32.102 8.259 128.725 1.00 24.58 77 LEU E N 1
ATOM 6095 C CA . LEU E 1 81 ? -31.725 6.948 129.244 1.00 26.00 77 LEU E CA 1
ATOM 6096 C C . LEU E 1 81 ? -32.287 6.726 130.642 1.00 27.74 77 LEU E C 1
ATOM 6097 O O . LEU E 1 81 ? -32.861 5.671 130.937 1.00 29.23 77 LEU E O 1
ATOM 6113 N N . VAL E 1 82 ? -32.120 7.714 131.523 1.00 25.27 78 VAL E N 1
ATOM 6114 C CA . VAL E 1 82 ? -32.578 7.565 132.900 1.00 23.01 78 VAL E CA 1
ATOM 6115 C C . VAL E 1 82 ? -34.082 7.330 132.936 1.00 29.44 78 VAL E C 1
ATOM 6116 O O . VAL E 1 82 ? -34.577 6.489 133.696 1.00 30.56 78 VAL E O 1
ATOM 6129 N N . ASP E 1 83 ? -34.830 8.062 132.110 1.00 29.45 79 ASP E N 1
ATOM 6130 C CA . ASP E 1 83 ? -36.274 7.868 132.054 1.00 26.53 79 ASP E CA 1
ATOM 6131 C C . ASP E 1 83 ? -36.620 6.426 131.697 1.00 21.59 79 ASP E C 1
ATOM 6132 O O . ASP E 1 83 ? -37.430 5.787 132.377 1.00 21.67 79 ASP E O 1
ATOM 6141 N N . ARG E 1 84 ? -36.003 5.887 130.640 1.00 22.25 80 ARG E N 1
ATOM 6142 C CA . ARG E 1 84 ? -36.297 4.511 130.252 1.00 23.59 80 ARG E CA 1
ATOM 6143 C C . ARG E 1 84 ? -35.970 3.538 131.379 1.00 27.04 80 ARG E C 1
ATOM 6144 O O . ARG E 1 84 ? -36.706 2.573 131.611 1.00 33.51 80 ARG E O 1
ATOM 6165 N N . LEU E 1 85 ? -34.858 3.766 132.081 1.00 25.52 81 LEU E N 1
ATOM 6166 C CA . LEU E 1 85 ? -34.496 2.883 133.184 1.00 29.02 81 LEU E CA 1
ATOM 6167 C C . LEU E 1 85 ? -35.509 2.978 134.316 1.00 33.52 81 LEU E C 1
ATOM 6168 O O . LEU E 1 85 ? -35.807 1.977 134.978 1.00 38.13 81 LEU E O 1
ATOM 6184 N N . ILE E 1 86 ? -36.049 4.175 134.550 1.00 33.23 82 ILE E N 1
ATOM 6185 C CA . ILE E 1 86 ? -37.011 4.365 135.629 1.00 31.97 82 ILE E CA 1
ATOM 6186 C C . ILE E 1 86 ? -38.332 3.680 135.305 1.00 32.72 82 ILE E C 1
ATOM 6187 O O . ILE E 1 86 ? -39.015 3.177 136.206 1.00 33.85 82 ILE E O 1
ATOM 6203 N N . GLU E 1 87 ? -38.716 3.650 134.029 1.00 36.97 83 GLU E N 1
ATOM 6204 C CA . GLU E 1 87 ? -39.965 3.032 133.608 1.00 36.36 83 GLU E CA 1
ATOM 6205 C C . GLU E 1 87 ? -39.830 1.544 133.315 1.00 43.11 83 GLU E C 1
ATOM 6206 O O . GLU E 1 87 ? -40.836 0.826 133.354 1.00 44.99 83 GLU E O 1
ATOM 6218 N N . GLY E 1 88 ? -38.623 1.070 133.018 1.00 45.04 84 GLY E N 1
ATOM 6219 C CA . GLY E 1 88 ? -38.422 -0.288 132.561 1.00 46.44 84 GLY E CA 1
ATOM 6220 C C . GLY E 1 88 ? -38.592 -0.493 131.073 1.00 50.15 84 GLY E C 1
ATOM 6221 O O . GLY E 1 88 ? -38.622 -1.644 130.621 1.00 50.81 84 GLY E O 1
ATOM 6225 N N . GLU E 1 89 ? -38.695 0.584 130.294 1.00 51.18 85 GLU E N 1
ATOM 6226 C CA . GLU E 1 89 ? -38.985 0.492 128.863 1.00 49.92 85 GLU E CA 1
ATOM 6227 C C . GLU E 1 89 ? -37.687 0.512 128.050 1.00 50.01 85 GLU E C 1
ATOM 6228 O O . GLU E 1 89 ? -37.425 1.408 127.248 1.00 46.53 85 GLU E O 1
ATOM 6240 N N . ILE E 1 90 ? -36.875 -0.523 128.271 1.00 55.42 86 ILE E N 1
ATOM 6241 C CA . ILE E 1 90 ? -35.581 -0.627 127.610 1.00 57.60 86 ILE E CA 1
ATOM 6242 C C . ILE E 1 90 ? -35.668 -1.264 126.226 1.00 64.20 86 ILE E C 1
ATOM 6243 O O . ILE E 1 90 ? -34.764 -1.062 125.404 1.00 66.92 86 ILE E O 1
ATOM 6259 N N . ALA E 1 91 ? -36.722 -2.028 125.950 1.00 73.77 87 ALA E N 1
ATOM 6260 C CA . ALA E 1 91 ? -36.876 -2.771 124.705 1.00 79.39 87 ALA E CA 1
ATOM 6261 C C . ALA E 1 91 ? -36.863 -1.855 123.487 1.00 78.31 87 ALA E C 1
ATOM 6262 O O . ALA E 1 91 ? -36.985 -0.632 123.631 1.00 82.36 87 ALA E O 1
ATOM 6269 N N . PRO E 1 92 ? -36.732 -2.404 122.266 1.00 68.57 88 PRO E N 1
ATOM 6270 C CA . PRO E 1 92 ? -36.675 -1.578 121.053 1.00 63.00 88 PRO E CA 1
ATOM 6271 C C . PRO E 1 92 ? -38.034 -1.054 120.595 1.00 57.19 88 PRO E C 1
ATOM 6272 O O . PRO E 1 92 ? -38.111 -0.075 119.851 1.00 54.09 88 PRO E O 1
ATOM 6284 N N . PRO F 1 8 ? 4.301 -10.170 143.821 1.00 44.46 4 PRO F N 1
ATOM 6285 C CA . PRO F 1 8 ? 3.105 -10.828 144.342 1.00 41.31 4 PRO F CA 1
ATOM 6286 C C . PRO F 1 8 ? 2.015 -9.897 144.851 1.00 40.04 4 PRO F C 1
ATOM 6287 O O . PRO F 1 8 ? 2.217 -8.693 145.014 1.00 36.55 4 PRO F O 1
ATOM 6298 N N . ASP F 1 9 ? 0.858 -10.501 145.112 1.00 43.90 5 ASP F N 1
ATOM 6299 C CA . ASP F 1 9 ? -0.322 -9.801 145.591 1.00 44.58 5 ASP F CA 1
ATOM 6300 C C . ASP F 1 9 ? -0.143 -9.387 147.051 1.00 46.23 5 ASP F C 1
ATOM 6301 O O . ASP F 1 9 ? 0.636 -9.977 147.802 1.00 51.05 5 ASP F O 1
ATOM 6310 N N . ALA F 1 10 ? -0.892 -8.354 147.453 1.00 43.81 6 ALA F N 1
ATOM 6311 C CA . ALA F 1 10 ? -0.749 -7.817 148.804 1.00 37.63 6 ALA F CA 1
ATOM 6312 C C . ALA F 1 10 ? -1.082 -8.866 149.859 1.00 35.67 6 ALA F C 1
ATOM 6313 O O . ALA F 1 10 ? -0.387 -8.977 150.877 1.00 31.90 6 ALA F O 1
ATOM 6320 N N . ARG F 1 11 ? -2.149 -9.639 149.642 1.00 34.53 7 ARG F N 1
ATOM 6321 C CA . ARG F 1 11 ? -2.437 -10.750 150.542 1.00 24.72 7 ARG F CA 1
ATOM 6322 C C . ARG F 1 11 ? -1.324 -11.788 150.504 1.00 23.06 7 ARG F C 1
ATOM 6323 O O . ARG F 1 11 ? -1.030 -12.423 151.522 1.00 24.50 7 ARG F O 1
ATOM 6327 N N . ARG F 1 12 ? -0.688 -11.968 149.344 1.00 20.98 8 ARG F N 1
ATOM 6328 C CA . ARG F 1 12 ? 0.407 -12.927 149.244 1.00 25.23 8 ARG F CA 1
ATOM 6329 C C . ARG F 1 12 ? 1.654 -12.415 149.957 1.00 27.67 8 ARG F C 1
ATOM 6330 O O . ARG F 1 12 ? 2.368 -13.191 150.601 1.00 29.54 8 ARG F O 1
ATOM 6351 N N . GLN F 1 13 ? 1.927 -11.110 149.864 1.00 27.10 9 GLN F N 1
ATOM 6352 C CA . GLN F 1 13 ? 3.122 -10.562 150.500 1.00 19.74 9 GLN F CA 1
ATOM 6353 C C . GLN F 1 13 ? 3.095 -10.788 152.006 1.00 19.78 9 GLN F C 1
ATOM 6354 O O . GLN F 1 13 ? 4.130 -11.079 152.615 1.00 26.28 9 GLN F O 1
ATOM 6368 N N . ALA F 1 14 ? 1.919 -10.656 152.627 1.00 19.88 10 ALA F N 1
ATOM 6369 C CA . ALA F 1 14 ? 1.808 -10.936 154.055 1.00 22.05 10 ALA F CA 1
ATOM 6370 C C . ALA F 1 14 ? 2.045 -12.413 154.343 1.00 22.29 10 ALA F C 1
ATOM 6371 O O . ALA F 1 14 ? 2.655 -12.764 155.360 1.00 24.12 10 ALA F O 1
ATOM 6378 N N . GLN F 1 15 ? 1.561 -13.292 153.464 1.00 21.17 11 GLN F N 1
ATOM 6379 C CA . GLN F 1 15 ? 1.833 -14.718 153.608 1.00 22.50 11 GLN F CA 1
ATOM 6380 C C . GLN F 1 15 ? 3.329 -14.995 153.529 1.00 17.12 11 GLN F C 1
ATOM 6381 O O . GLN F 1 15 ? 3.893 -15.688 154.383 1.00 15.84 11 GLN F O 1
ATOM 6395 N N . LEU F 1 16 ? 3.992 -14.451 152.507 1.00 20.20 12 LEU F N 1
ATOM 6396 C CA . LEU F 1 16 ? 5.430 -14.654 152.366 1.00 23.39 12 LEU F CA 1
ATOM 6397 C C . LEU F 1 16 ? 6.191 -14.055 153.542 1.00 23.77 12 LEU F C 1
ATOM 6398 O O . LEU F 1 16 ? 7.146 -14.657 154.048 1.00 21.17 12 LEU F O 1
ATOM 6414 N N . ARG F 1 17 ? 5.781 -12.868 153.992 1.00 21.96 13 ARG F N 1
ATOM 6415 C CA . ARG F 1 17 ? 6.478 -12.215 155.094 1.00 18.42 13 ARG F CA 1
ATOM 6416 C C . ARG F 1 17 ? 6.329 -13.008 156.387 1.00 17.93 13 ARG F C 1
ATOM 6417 O O . ARG F 1 17 ? 7.269 -13.087 157.186 1.00 20.68 13 ARG F O 1
ATOM 6438 N N . HIS F 1 18 ? 5.156 -13.604 156.608 1.00 19.36 14 HIS F N 1
ATOM 6439 C CA . HIS F 1 18 ? 4.949 -14.434 157.791 1.00 21.89 14 HIS F CA 1
ATOM 6440 C C . HIS F 1 18 ? 5.823 -15.682 157.742 1.00 24.54 14 HIS F C 1
ATOM 6441 O O . HIS F 1 18 ? 6.443 -16.055 158.746 1.00 22.22 14 HIS F O 1
ATOM 6455 N N . LEU F 1 19 ? 5.885 -16.338 156.581 1.00 25.39 15 LEU F N 1
ATOM 6456 C CA . LEU F 1 19 ? 6.769 -17.488 156.418 1.00 26.12 15 LEU F CA 1
ATOM 6457 C C . LEU F 1 19 ? 8.223 -17.109 156.657 1.00 24.74 15 LEU F C 1
ATOM 6458 O O . LEU F 1 19 ? 8.968 -17.846 157.314 1.00 28.06 15 LEU F O 1
ATOM 6474 N N . LEU F 1 20 ? 8.651 -15.975 156.102 1.00 23.96 16 LEU F N 1
ATOM 6475 C CA . LEU F 1 20 ? 10.039 -15.552 156.238 1.00 22.63 16 LEU F CA 1
ATOM 6476 C C . LEU F 1 20 ? 10.468 -15.523 157.698 1.00 29.25 16 LEU F C 1
ATOM 6477 O O . LEU F 1 20 ? 11.557 -15.992 158.046 1.00 33.40 16 LEU F O 1
ATOM 6493 N N . LEU F 1 21 ? 9.615 -14.990 158.572 1.00 25.22 17 LEU F N 1
ATOM 6494 C CA . LEU F 1 21 ? 10.001 -14.813 159.966 1.00 21.12 17 LEU F CA 1
ATOM 6495 C C . LEU F 1 21 ? 10.006 -16.141 160.712 1.00 17.82 17 LEU F C 1
ATOM 6496 O O . LEU F 1 21 ? 10.968 -16.466 161.418 1.00 16.78 17 LEU F O 1
ATOM 6512 N N . GLN F 1 22 ? 8.940 -16.925 160.561 1.00 19.24 18 GLN F N 1
ATOM 6513 C CA . GLN F 1 22 ? 8.752 -18.098 161.407 1.00 20.27 18 GLN F CA 1
ATOM 6514 C C . GLN F 1 22 ? 9.523 -19.303 160.883 1.00 19.21 18 GLN F C 1
ATOM 6515 O O . GLN F 1 22 ? 10.229 -19.974 161.644 1.00 21.47 18 GLN F O 1
ATOM 6529 N N . ASP F 1 23 ? 9.403 -19.594 159.590 1.00 16.11 19 ASP F N 1
ATOM 6530 C CA . ASP F 1 23 ? 10.004 -20.801 159.036 1.00 15.43 19 ASP F CA 1
ATOM 6531 C C . ASP F 1 23 ? 11.442 -20.590 158.582 1.00 21.00 19 ASP F C 1
ATOM 6532 O O . ASP F 1 23 ? 12.272 -21.494 158.733 1.00 27.99 19 ASP F O 1
ATOM 6541 N N . CYS F 1 24 ? 11.763 -19.421 158.025 1.00 23.29 20 CYS F N 1
ATOM 6542 C CA . CYS F 1 24 ? 13.148 -19.142 157.665 1.00 21.88 20 CYS F CA 1
ATOM 6543 C C . CYS F 1 24 ? 13.930 -18.605 158.858 1.00 16.32 20 CYS F C 1
ATOM 6544 O O . CYS F 1 24 ? 15.108 -18.936 159.032 1.00 14.34 20 CYS F O 1
ATOM 6551 N N . GLY F 1 25 ? 13.290 -17.785 159.693 1.00 19.59 21 GLY F N 1
ATOM 6552 C CA . GLY F 1 25 ? 13.995 -17.157 160.797 1.00 18.26 21 GLY F CA 1
ATOM 6553 C C . GLY F 1 25 ? 14.529 -18.138 161.819 1.00 25.53 21 GLY F C 1
ATOM 6554 O O . GLY F 1 25 ? 15.486 -17.817 162.536 1.00 31.42 21 GLY F O 1
ATOM 6558 N N . SER F 1 26 ? 13.932 -19.324 161.914 1.00 21.20 22 SER F N 1
ATOM 6559 C CA . SER F 1 26 ? 14.387 -20.306 162.892 1.00 15.81 22 SER F CA 1
ATOM 6560 C C . SER F 1 26 ? 15.868 -20.615 162.704 1.00 16.82 22 SER F C 1
ATOM 6561 O O . SER F 1 26 ? 16.678 -20.434 163.619 1.00 22.79 22 SER F O 1
ATOM 6569 N N . CYS F 1 27 ? 16.242 -21.082 161.511 1.00 16.11 23 CYS F N 1
ATOM 6570 C CA . CYS F 1 27 ? 17.638 -21.408 161.247 1.00 16.92 23 CYS F CA 1
ATOM 6571 C C . CYS F 1 27 ? 18.474 -20.156 161.018 1.00 22.26 23 CYS F C 1
ATOM 6572 O O . CYS F 1 27 ? 19.613 -20.070 161.491 1.00 25.64 23 CYS F O 1
ATOM 6579 N N . HIS F 1 28 ? 17.928 -19.181 160.294 1.00 22.70 24 HIS F N 1
ATOM 6580 C CA . HIS F 1 28 ? 18.668 -17.987 159.914 1.00 17.00 24 HIS F CA 1
ATOM 6581 C C . HIS F 1 28 ? 18.580 -16.869 160.944 1.00 13.97 24 HIS F C 1
ATOM 6582 O O . HIS F 1 28 ? 19.261 -15.850 160.787 1.00 15.39 24 HIS F O 1
ATOM 6596 N N . GLY F 1 29 ? 17.768 -17.028 161.980 1.00 17.08 25 GLY F N 1
ATOM 6597 C CA . GLY F 1 29 ? 17.744 -16.095 163.084 1.00 19.87 25 GLY F CA 1
ATOM 6598 C C . GLY F 1 29 ? 16.883 -14.873 162.815 1.00 19.22 25 GLY F C 1
ATOM 6599 O O . GLY F 1 29 ? 16.553 -14.536 161.681 1.00 21.30 25 GLY F O 1
ATOM 6603 N N . LEU F 1 30 ? 16.506 -14.208 163.907 1.00 19.55 26 LEU F N 1
ATOM 6604 C CA . LEU F 1 30 ? 15.824 -12.922 163.869 1.00 18.90 26 LEU F CA 1
ATOM 6605 C C . LEU F 1 30 ? 16.475 -12.007 164.894 1.00 22.21 26 LEU F C 1
ATOM 6606 O O . LEU F 1 30 ? 16.709 -12.418 166.036 1.00 26.94 26 LEU F O 1
ATOM 6622 N N . ARG F 1 31 ? 16.763 -10.773 164.490 1.00 20.99 27 ARG F N 1
ATOM 6623 C CA . ARG F 1 31 ? 17.363 -9.794 165.383 1.00 21.60 27 ARG F CA 1
ATOM 6624 C C . ARG F 1 31 ? 16.900 -8.407 164.970 1.00 20.47 27 ARG F C 1
ATOM 6625 O O . ARG F 1 31 ? 16.747 -8.125 163.779 1.00 27.20 27 ARG F O 1
ATOM 6646 N N . LEU F 1 32 ? 16.678 -7.549 165.961 1.00 22.24 28 LEU F N 1
ATOM 6647 C CA . LEU F 1 32 ? 16.343 -6.146 165.722 1.00 21.53 28 LEU F CA 1
ATOM 6648 C C . LEU F 1 32 ? 17.646 -5.359 165.788 1.00 17.97 28 LEU F C 1
ATOM 6649 O O . LEU F 1 32 ? 18.059 -4.878 166.844 1.00 14.60 28 LEU F O 1
ATOM 6665 N N . THR F 1 33 ? 18.305 -5.232 164.637 1.00 17.44 29 THR F N 1
ATOM 6666 C CA . THR F 1 33 ? 19.635 -4.642 164.564 1.00 19.83 29 THR F CA 1
ATOM 6667 C C . THR F 1 33 ? 19.620 -3.119 164.583 1.00 17.29 29 THR F C 1
ATOM 6668 O O . THR F 1 33 ? 20.692 -2.505 164.591 1.00 13.13 29 THR F O 1
ATOM 6679 N N . GLY F 1 34 ? 18.447 -2.495 164.583 1.00 17.14 30 GLY F N 1
ATOM 6680 C CA . GLY F 1 34 ? 18.373 -1.051 164.644 1.00 14.63 30 GLY F CA 1
ATOM 6681 C C . GLY F 1 34 ? 18.354 -0.382 163.287 1.00 17.31 30 GLY F C 1
ATOM 6682 O O . GLY F 1 34 ? 19.151 -0.713 162.404 1.00 23.75 30 GLY F O 1
ATOM 6686 N N . GLY F 1 35 ? 17.434 0.562 163.112 1.00 14.74 31 GLY F N 1
ATOM 6687 C CA . GLY F 1 35 ? 17.376 1.369 161.912 1.00 13.00 31 GLY F CA 1
ATOM 6688 C C . GLY F 1 35 ? 17.203 2.826 162.281 1.00 16.01 31 GLY F C 1
ATOM 6689 O O . GLY F 1 35 ? 18.111 3.434 162.856 1.00 22.24 31 GLY F O 1
ATOM 6693 N N . LEU F 1 36 ? 16.043 3.402 161.963 1.00 19.46 32 LEU F N 1
ATOM 6694 C CA . LEU F 1 36 ? 15.712 4.712 162.509 1.00 20.40 32 LEU F CA 1
ATOM 6695 C C . LEU F 1 36 ? 15.790 4.688 164.029 1.00 22.16 32 LEU F C 1
ATOM 6696 O O . LEU F 1 36 ? 16.256 5.648 164.654 1.00 23.84 32 LEU F O 1
ATOM 6712 N N . GLY F 1 37 ? 15.335 3.597 164.637 1.00 19.90 33 GLY F N 1
ATOM 6713 C CA . GLY F 1 37 ? 15.427 3.420 166.062 1.00 16.68 33 GLY F CA 1
ATOM 6714 C C . GLY F 1 37 ? 16.647 2.606 166.434 1.00 20.65 33 GLY F C 1
ATOM 6715 O O . GLY F 1 37 ? 17.287 1.976 165.586 1.00 21.43 33 GLY F O 1
ATOM 6719 N N . PRO F 1 38 ? 16.996 2.607 167.716 1.00 16.85 34 PRO F N 1
ATOM 6720 C CA . PRO F 1 38 ? 18.184 1.871 168.156 1.00 15.52 34 PRO F CA 1
ATOM 6721 C C . PRO F 1 38 ? 17.953 0.370 168.148 1.00 17.12 34 PRO F C 1
ATOM 6722 O O . PRO F 1 38 ? 16.823 -0.120 168.103 1.00 21.46 34 PRO F O 1
ATOM 6733 N N . ALA F 1 39 ? 19.060 -0.364 168.193 1.00 13.81 35 ALA F N 1
ATOM 6734 C CA . ALA F 1 39 ? 18.983 -1.816 168.238 1.00 14.39 35 ALA F CA 1
ATOM 6735 C C . ALA F 1 39 ? 18.262 -2.260 169.502 1.00 19.41 35 ALA F C 1
ATOM 6736 O O . ALA F 1 39 ? 18.400 -1.647 170.564 1.00 26.84 35 ALA F O 1
ATOM 6743 N N . LEU F 1 40 ? 17.480 -3.327 169.381 1.00 17.01 36 LEU F N 1
ATOM 6744 C CA . LEU F 1 40 ? 16.802 -3.948 170.510 1.00 14.29 36 LEU F CA 1
ATOM 6745 C C . LEU F 1 40 ? 17.312 -5.370 170.707 1.00 17.43 36 LEU F C 1
ATOM 6746 O O . LEU F 1 40 ? 16.557 -6.289 171.031 1.00 23.48 36 LEU F O 1
ATOM 6762 N N . THR F 1 41 ? 18.611 -5.559 170.502 1.00 15.51 37 THR F N 1
ATOM 6763 C CA . THR F 1 41 ? 19.247 -6.849 170.696 1.00 14.80 37 THR F CA 1
ATOM 6764 C C . THR F 1 41 ? 19.609 -7.043 172.163 1.00 17.85 37 THR F C 1
ATOM 6765 O O . THR F 1 41 ? 19.638 -6.083 172.937 1.00 22.95 37 THR F O 1
ATOM 6776 N N . PRO F 1 42 ? 19.881 -8.280 172.583 1.00 20.70 38 PRO F N 1
ATOM 6777 C CA . PRO F 1 42 ? 20.350 -8.478 173.963 1.00 20.91 38 PRO F CA 1
ATOM 6778 C C . PRO F 1 42 ? 21.640 -7.734 174.247 1.00 20.03 38 PRO F C 1
ATOM 6779 O O . PRO F 1 42 ? 21.840 -7.238 175.364 1.00 23.84 38 PRO F O 1
ATOM 6790 N N . GLU F 1 43 ? 22.521 -7.635 173.253 1.00 25.77 39 GLU F N 1
ATOM 6791 C CA . GLU F 1 43 ? 23.778 -6.923 173.439 1.00 27.49 39 GLU F CA 1
ATOM 6792 C C . GLU F 1 43 ? 23.539 -5.441 173.708 1.00 31.57 39 GLU F C 1
ATOM 6793 O O . GLU F 1 43 ? 24.231 -4.833 174.534 1.00 37.24 39 GLU F O 1
ATOM 6805 N N . ALA F 1 44 ? 22.556 -4.844 173.029 1.00 27.76 40 ALA F N 1
ATOM 6806 C CA . ALA F 1 44 ? 22.341 -3.404 173.111 1.00 25.22 40 ALA F CA 1
ATOM 6807 C C . ALA F 1 44 ? 21.540 -2.982 174.336 1.00 28.67 40 ALA F C 1
ATOM 6808 O O . ALA F 1 44 ? 21.627 -1.818 174.742 1.00 32.70 40 ALA F O 1
ATOM 6815 N N . LEU F 1 45 ? 20.763 -3.887 174.930 1.00 27.98 41 LEU F N 1
ATOM 6816 C CA . LEU F 1 45 ? 19.957 -3.587 176.106 1.00 29.79 41 LEU F CA 1
ATOM 6817 C C . LEU F 1 45 ? 20.579 -4.145 177.380 1.00 36.50 41 LEU F C 1
ATOM 6818 O O . LEU F 1 45 ? 19.882 -4.316 178.386 1.00 35.49 41 LEU F O 1
ATOM 6834 N N . ARG F 1 46 ? 21.888 -4.401 177.355 1.00 46.41 42 ARG F N 1
ATOM 6835 C CA . ARG F 1 46 ? 22.543 -5.163 178.414 1.00 49.30 42 ARG F CA 1
ATOM 6836 C C . ARG F 1 46 ? 22.445 -4.458 179.762 1.00 46.34 42 ARG F C 1
ATOM 6837 O O . ARG F 1 46 ? 21.975 -5.040 180.747 1.00 44.55 42 ARG F O 1
ATOM 6858 N N . GLY F 1 47 ? 22.889 -3.208 179.830 1.00 43.13 43 GLY F N 1
ATOM 6859 C CA . GLY F 1 47 ? 22.974 -2.492 181.084 1.00 40.25 43 GLY F CA 1
ATOM 6860 C C . GLY F 1 47 ? 21.757 -1.678 181.454 1.00 37.88 43 GLY F C 1
ATOM 6861 O O . GLY F 1 47 ? 21.840 -0.846 182.364 1.00 40.46 43 GLY F O 1
ATOM 6865 N N . LYS F 1 48 ? 20.625 -1.897 180.797 1.00 35.81 44 LYS F N 1
ATOM 6866 C CA . LYS F 1 48 ? 19.493 -1.010 181.017 1.00 32.55 44 LYS F CA 1
ATOM 6867 C C . LYS F 1 48 ? 18.483 -1.639 181.968 1.00 27.87 44 LYS F C 1
ATOM 6868 O O . LYS F 1 48 ? 18.197 -2.838 181.866 1.00 23.51 44 LYS F O 1
ATOM 6887 N N . PRO F 1 49 ? 17.929 -0.880 182.915 1.00 27.42 45 PRO F N 1
ATOM 6888 C CA . PRO F 1 49 ? 16.918 -1.460 183.806 1.00 27.94 45 PRO F CA 1
ATOM 6889 C C . PRO F 1 49 ? 15.676 -1.864 183.037 1.00 27.97 45 PRO F C 1
ATOM 6890 O O . PRO F 1 49 ? 15.204 -1.145 182.153 1.00 29.41 45 PRO F O 1
ATOM 6901 N N . ARG F 1 50 ? 15.144 -3.028 183.399 1.00 23.51 46 ARG F N 1
ATOM 6902 C CA . ARG F 1 50 ? 13.925 -3.523 182.777 1.00 18.97 46 ARG F CA 1
ATOM 6903 C C . ARG F 1 50 ? 12.828 -2.467 182.793 1.00 21.00 46 ARG F C 1
ATOM 6904 O O . ARG F 1 50 ? 12.211 -2.176 181.762 1.00 22.28 46 ARG F O 1
ATOM 6925 N N . GLU F 1 51 ? 12.578 -1.873 183.962 1.00 24.39 47 GLU F N 1
ATOM 6926 C CA . GLU F 1 51 ? 11.462 -0.944 184.094 1.00 26.85 47 GLU F CA 1
ATOM 6927 C C . GLU F 1 51 ? 11.642 0.289 183.216 1.00 29.17 47 GLU F C 1
ATOM 6928 O O . GLU F 1 51 ? 10.652 0.862 182.745 1.00 26.42 47 GLU F O 1
ATOM 6940 N N . SER F 1 52 ? 12.885 0.714 182.983 1.00 28.70 48 SER F N 1
ATOM 6941 C CA . SER F 1 52 ? 13.109 1.871 182.121 1.00 28.04 48 SER F CA 1
ATOM 6942 C C . SER F 1 52 ? 12.694 1.571 180.687 1.00 29.37 48 SER F C 1
ATOM 6943 O O . SER F 1 52 ? 12.054 2.402 180.032 1.00 26.46 48 SER F O 1
ATOM 6951 N N . LEU F 1 53 ? 13.049 0.387 180.184 1.00 28.09 49 LEU F N 1
ATOM 6952 C CA . LEU F 1 53 ? 12.669 0.018 178.826 1.00 22.89 49 LEU F CA 1
ATOM 6953 C C . LEU F 1 53 ? 11.157 -0.117 178.697 1.00 24.95 49 LEU F C 1
ATOM 6954 O O . LEU F 1 53 ? 10.573 0.315 177.696 1.00 28.32 49 LEU F O 1
ATOM 6970 N N . VAL F 1 54 ? 10.505 -0.712 179.698 1.00 20.23 50 VAL F N 1
ATOM 6971 C CA . VAL F 1 54 ? 9.052 -0.847 179.651 1.00 18.31 50 VAL F CA 1
ATOM 6972 C C . VAL F 1 54 ? 8.395 0.527 179.620 1.00 22.32 50 VAL F C 1
ATOM 6973 O O . VAL F 1 54 ? 7.370 0.728 178.957 1.00 24.44 50 VAL F O 1
ATOM 6986 N N . ALA F 1 55 ? 8.973 1.494 180.336 1.00 25.54 51 ALA F N 1
ATOM 6987 C CA . ALA F 1 55 ? 8.418 2.842 180.333 1.00 22.78 51 ALA F CA 1
ATOM 6988 C C . ALA F 1 55 ? 8.499 3.465 178.946 1.00 21.86 51 ALA F C 1
ATOM 6989 O O . ALA F 1 55 ? 7.536 4.082 178.475 1.00 23.36 51 ALA F O 1
ATOM 6996 N N . THR F 1 56 ? 9.644 3.314 178.275 1.00 19.69 52 THR F N 1
ATOM 6997 C CA . THR F 1 56 ? 9.796 3.886 176.942 1.00 14.17 52 THR F CA 1
ATOM 6998 C C . THR F 1 56 ? 8.767 3.308 175.980 1.00 16.89 52 THR F C 1
ATOM 6999 O O . THR F 1 56 ? 8.251 4.018 175.109 1.00 22.93 52 THR F O 1
ATOM 7010 N N . VAL F 1 57 ? 8.454 2.020 176.126 1.00 17.34 53 VAL F N 1
ATOM 7011 C CA . VAL F 1 57 ? 7.455 1.393 175.266 1.00 16.24 53 VAL F CA 1
ATOM 7012 C C . VAL F 1 57 ? 6.083 2.011 175.505 1.00 14.21 53 VAL F C 1
ATOM 7013 O O . VAL F 1 57 ? 5.391 2.418 174.564 1.00 17.93 53 VAL F O 1
ATOM 7026 N N . LEU F 1 58 ? 5.670 2.091 176.771 1.00 12.68 54 LEU F N 1
ATOM 7027 C CA . LEU F 1 58 ? 4.302 2.496 177.078 1.00 15.12 54 LEU F CA 1
ATOM 7028 C C . LEU F 1 58 ? 4.070 3.974 176.793 1.00 19.64 54 LEU F C 1
ATOM 7029 O O . LEU F 1 58 ? 2.979 4.359 176.360 1.00 21.84 54 LEU F O 1
ATOM 7045 N N . MET F 1 59 ? 5.079 4.817 177.028 1.00 19.29 55 MET F N 1
ATOM 7046 C CA . MET F 1 59 ? 4.918 6.261 176.932 1.00 18.35 55 MET F CA 1
ATOM 7047 C C . MET F 1 59 ? 5.834 6.908 175.902 1.00 20.67 55 MET F C 1
ATOM 7048 O O . MET F 1 59 ? 5.800 8.136 175.753 1.00 23.64 55 MET F O 1
ATOM 7062 N N . GLY F 1 60 ? 6.637 6.130 175.181 1.00 21.25 56 GLY F N 1
ATOM 7063 C CA . GLY F 1 60 ? 7.442 6.669 174.105 1.00 22.90 56 GLY F CA 1
ATOM 7064 C C . GLY F 1 60 ? 8.506 7.648 174.578 1.00 27.47 56 GLY F C 1
ATOM 7065 O O . GLY F 1 60 ? 8.765 7.824 175.767 1.00 30.02 56 GLY F O 1
ATOM 7069 N N . ARG F 1 61 ? 9.135 8.283 173.595 1.00 32.13 57 ARG F N 1
ATOM 7070 C CA . ARG F 1 61 ? 10.122 9.338 173.828 1.00 38.20 57 ARG F CA 1
ATOM 7071 C C . ARG F 1 61 ? 9.643 10.592 173.112 1.00 39.93 57 ARG F C 1
ATOM 7072 O O . ARG F 1 61 ? 9.648 10.625 171.867 1.00 42.21 57 ARG F O 1
ATOM 7093 N N . PRO F 1 62 ? 9.213 11.639 173.816 1.00 39.73 58 PRO F N 1
ATOM 7094 C CA . PRO F 1 62 ? 8.629 12.787 173.116 1.00 40.08 58 PRO F CA 1
ATOM 7095 C C . PRO F 1 62 ? 9.673 13.533 172.303 1.00 36.38 58 PRO F C 1
ATOM 7096 O O . PRO F 1 62 ? 10.866 13.522 172.615 1.00 37.31 58 PRO F O 1
ATOM 7107 N N . GLN F 1 63 ? 9.199 14.190 171.247 1.00 32.39 59 GLN F N 1
ATOM 7108 C CA . GLN F 1 63 ? 10.050 14.869 170.275 1.00 30.09 59 GLN F CA 1
ATOM 7109 C C . GLN F 1 63 ? 10.941 13.889 169.517 1.00 26.40 59 GLN F C 1
ATOM 7110 O O . GLN F 1 63 ? 11.993 14.275 169.000 1.00 27.07 59 GLN F O 1
ATOM 7124 N N . THR F 1 64 ? 10.527 12.617 169.444 1.00 26.61 60 THR F N 1
ATOM 7125 C CA . THR F 1 64 ? 11.196 11.597 168.644 1.00 22.28 60 THR F CA 1
ATOM 7126 C C . THR F 1 64 ? 10.145 10.733 167.949 1.00 18.22 60 THR F C 1
ATOM 7127 O O . THR F 1 64 ? 8.963 10.777 168.315 1.00 17.73 60 THR F O 1
ATOM 7138 N N . PRO F 1 65 ? 10.532 9.931 166.952 1.00 17.95 61 PRO F N 1
ATOM 7139 C CA . PRO F 1 65 ? 9.543 9.083 166.262 1.00 20.42 61 PRO F CA 1
ATOM 7140 C C . PRO F 1 65 ? 9.070 7.879 167.069 1.00 25.39 61 PRO F C 1
ATOM 7141 O O . PRO F 1 65 ? 8.165 7.174 166.603 1.00 27.02 61 PRO F O 1
ATOM 7152 N N . MET F 1 66 ? 9.640 7.611 168.236 1.00 24.75 62 MET F N 1
ATOM 7153 C CA . MET F 1 66 ? 9.233 6.446 169.021 1.00 22.47 62 MET F CA 1
ATOM 7154 C C . MET F 1 66 ? 7.873 6.698 169.657 1.00 25.66 62 MET F C 1
ATOM 7155 O O . MET F 1 66 ? 7.799 7.448 170.639 1.00 30.90 62 MET F O 1
ATOM 7169 N N . PRO F 1 67 ? 6.791 6.098 169.167 1.00 22.37 63 PRO F N 1
ATOM 7170 C CA . PRO F 1 67 ? 5.464 6.440 169.683 1.00 23.19 63 PRO F CA 1
ATOM 7171 C C . PRO F 1 67 ? 5.175 5.721 170.986 1.00 22.40 63 PRO F C 1
ATOM 7172 O O . PRO F 1 67 ? 5.831 4.721 171.314 1.00 23.62 63 PRO F O 1
ATOM 7183 N N . PRO F 1 68 ? 4.203 6.207 171.760 1.00 16.40 64 PRO F N 1
ATOM 7184 C CA . PRO F 1 68 ? 3.775 5.481 172.960 1.00 14.23 64 PRO F CA 1
ATOM 7185 C C . PRO F 1 68 ? 2.782 4.389 172.601 1.00 13.22 64 PRO F C 1
ATOM 7186 O O . PRO F 1 68 ? 1.935 4.559 171.721 1.00 18.75 64 PRO F O 1
ATOM 7197 N N . TRP F 1 69 ? 2.889 3.256 173.295 1.00 7.72 65 TRP F N 1
ATOM 7198 C CA . TRP F 1 69 ? 2.083 2.083 172.980 1.00 14.45 65 TRP F CA 1
ATOM 7199 C C . TRP F 1 69 ? 1.133 1.699 174.105 1.00 20.92 65 TRP F C 1
ATOM 7200 O O . TRP F 1 69 ? 0.550 0.608 174.066 1.00 21.67 65 TRP F O 1
ATOM 7221 N N . ALA F 1 70 ? 0.953 2.568 175.102 1.00 26.86 66 ALA F N 1
ATOM 7222 C CA . ALA F 1 70 ? -0.005 2.285 176.164 1.00 28.26 66 ALA F CA 1
ATOM 7223 C C . ALA F 1 70 ? -1.400 2.046 175.600 1.00 29.30 66 ALA F C 1
ATOM 7224 O O . ALA F 1 70 ? -2.146 1.201 176.107 1.00 32.40 66 ALA F O 1
ATOM 7231 N N . GLY F 1 71 ? -1.770 2.781 174.549 1.00 27.62 67 GLY F N 1
ATOM 7232 C CA . GLY F 1 71 ? -3.088 2.608 173.961 1.00 30.83 67 GLY F CA 1
ATOM 7233 C C . GLY F 1 71 ? -3.387 1.175 173.575 1.00 36.37 67 GLY F C 1
ATOM 7234 O O . GLY F 1 71 ? -4.542 0.741 173.625 1.00 41.32 67 GLY F O 1
ATOM 7238 N N . LEU F 1 72 ? -2.360 0.419 173.190 1.00 33.28 68 LEU F N 1
ATOM 7239 C CA . LEU F 1 72 ? -2.528 -0.975 172.811 1.00 26.95 68 LEU F CA 1
ATOM 7240 C C . LEU F 1 72 ? -2.053 -1.958 173.872 1.00 27.20 68 LEU F C 1
ATOM 7241 O O . LEU F 1 72 ? -2.521 -3.101 173.882 1.00 30.28 68 LEU F O 1
ATOM 7257 N N . LEU F 1 73 ? -1.145 -1.553 174.759 1.00 29.61 69 LEU F N 1
ATOM 7258 C CA . LEU F 1 73 ? -0.446 -2.484 175.632 1.00 29.82 69 LEU F CA 1
ATOM 7259 C C . LEU F 1 73 ? -0.626 -2.116 177.096 1.00 26.73 69 LEU F C 1
ATOM 7260 O O . LEU F 1 73 ? -0.533 -0.944 177.473 1.00 26.26 69 LEU F O 1
ATOM 7276 N N . SER F 1 74 ? -0.880 -3.134 177.914 1.00 27.89 70 SER F N 1
ATOM 7277 C CA . SER F 1 74 ? -0.814 -3.003 179.358 1.00 26.43 70 SER F CA 1
ATOM 7278 C C . SER F 1 74 ? 0.640 -3.086 179.815 1.00 24.29 70 SER F C 1
ATOM 7279 O O . SER F 1 74 ? 1.547 -3.389 179.036 1.00 26.56 70 SER F O 1
ATOM 7287 N N . ALA F 1 75 ? 0.863 -2.812 181.102 1.00 22.37 71 ALA F N 1
ATOM 7288 C CA . ALA F 1 75 ? 2.213 -2.928 181.641 1.00 21.33 71 ALA F CA 1
ATOM 7289 C C . ALA F 1 75 ? 2.697 -4.372 181.616 1.00 22.86 71 ALA F C 1
ATOM 7290 O O . ALA F 1 75 ? 3.902 -4.619 181.500 1.00 24.52 71 ALA F O 1
ATOM 7297 N N . ASP F 1 76 ? 1.778 -5.334 181.721 1.00 25.57 72 ASP F N 1
ATOM 7298 C CA . ASP F 1 76 ? 2.158 -6.737 181.595 1.00 32.32 72 ASP F CA 1
ATOM 7299 C C . ASP F 1 76 ? 2.567 -7.061 180.163 1.00 30.96 72 ASP F C 1
ATOM 7300 O O . ASP F 1 76 ? 3.595 -7.707 179.930 1.00 31.64 72 ASP F O 1
ATOM 7309 N N . ASP F 1 77 ? 1.773 -6.616 179.186 1.00 31.63 73 ASP F N 1
ATOM 7310 C CA . ASP F 1 77 ? 2.131 -6.829 177.788 1.00 29.77 73 ASP F CA 1
ATOM 7311 C C . ASP F 1 77 ? 3.494 -6.222 177.479 1.00 24.30 73 ASP F C 1
ATOM 7312 O O . ASP F 1 77 ? 4.383 -6.897 176.948 1.00 26.30 73 ASP F O 1
ATOM 7321 N N . ALA F 1 78 ? 3.674 -4.941 177.805 1.00 17.84 74 ALA F N 1
ATOM 7322 C CA . ALA F 1 78 ? 4.952 -4.289 177.546 1.00 19.08 74 ALA F CA 1
ATOM 7323 C C . ALA F 1 78 ? 6.077 -4.967 178.313 1.00 23.04 74 ALA F C 1
ATOM 7324 O O . ALA F 1 78 ? 7.192 -5.110 177.798 1.00 27.93 74 ALA F O 1
ATOM 7331 N N . GLY F 1 79 ? 5.807 -5.386 179.550 1.00 22.33 75 GLY F N 1
ATOM 7332 C CA . GLY F 1 79 ? 6.814 -6.115 180.302 1.00 19.78 75 GLY F CA 1
ATOM 7333 C C . GLY F 1 79 ? 7.183 -7.425 179.636 1.00 22.02 75 GLY F C 1
ATOM 7334 O O . GLY F 1 79 ? 8.351 -7.822 179.624 1.00 22.11 75 GLY F O 1
ATOM 7338 N N . TRP F 1 80 ? 6.192 -8.109 179.063 1.00 27.56 76 TRP F N 1
ATOM 7339 C CA . TRP F 1 80 ? 6.461 -9.362 178.368 1.00 27.04 76 TRP F CA 1
ATOM 7340 C C . TRP F 1 80 ? 7.375 -9.135 177.170 1.00 26.07 76 TRP F C 1
ATOM 7341 O O . TRP F 1 80 ? 8.380 -9.834 177.001 1.00 26.50 76 TRP F O 1
ATOM 7362 N N . LEU F 1 81 ? 7.048 -8.149 176.332 1.00 25.44 77 LEU F N 1
ATOM 7363 C CA . LEU F 1 81 ? 7.869 -7.870 175.157 1.00 23.43 77 LEU F CA 1
ATOM 7364 C C . LEU F 1 81 ? 9.296 -7.509 175.553 1.00 23.60 77 LEU F C 1
ATOM 7365 O O . LEU F 1 81 ? 10.262 -8.016 174.972 1.00 26.65 77 LEU F O 1
ATOM 7381 N N . VAL F 1 82 ? 9.448 -6.619 176.537 1.00 22.32 78 VAL F N 1
ATOM 7382 C CA . VAL F 1 82 ? 10.785 -6.224 176.972 1.00 20.18 78 VAL F CA 1
ATOM 7383 C C . VAL F 1 82 ? 11.571 -7.441 177.441 1.00 20.15 78 VAL F C 1
ATOM 7384 O O . VAL F 1 82 ? 12.767 -7.575 177.155 1.00 20.54 78 VAL F O 1
ATOM 7397 N N . ASP F 1 83 ? 10.912 -8.351 178.162 1.00 17.96 79 ASP F N 1
ATOM 7398 C CA . ASP F 1 83 ? 11.591 -9.559 178.615 1.00 16.72 79 ASP F CA 1
ATOM 7399 C C . ASP F 1 83 ? 12.042 -10.411 177.435 1.00 18.94 79 ASP F C 1
ATOM 7400 O O . ASP F 1 83 ? 13.131 -10.996 177.465 1.00 24.56 79 ASP F O 1
ATOM 7409 N N . ARG F 1 84 ? 11.225 -10.493 176.381 1.00 21.99 80 ARG F N 1
ATOM 7410 C CA . ARG F 1 84 ? 11.653 -11.222 175.192 1.00 18.69 80 ARG F CA 1
ATOM 7411 C C . ARG F 1 84 ? 12.867 -10.554 174.556 1.00 20.68 80 ARG F C 1
ATOM 7412 O O . ARG F 1 84 ? 13.813 -11.231 174.139 1.00 23.49 80 ARG F O 1
ATOM 7433 N N . LEU F 1 85 ? 12.852 -9.222 174.464 1.00 24.06 81 LEU F N 1
ATOM 7434 C CA . LEU F 1 85 ? 13.969 -8.516 173.847 1.00 22.06 81 LEU F CA 1
ATOM 7435 C C . LEU F 1 85 ? 15.253 -8.732 174.635 1.00 25.29 81 LEU F C 1
ATOM 7436 O O . LEU F 1 85 ? 16.336 -8.857 174.053 1.00 28.30 81 LEU F O 1
ATOM 7452 N N . ILE F 1 86 ? 15.148 -8.786 175.964 1.00 23.65 82 ILE F N 1
ATOM 7453 C CA . ILE F 1 86 ? 16.339 -8.881 176.799 1.00 25.24 82 ILE F CA 1
ATOM 7454 C C . ILE F 1 86 ? 17.024 -10.230 176.614 1.00 30.88 82 ILE F C 1
ATOM 7455 O O . ILE F 1 86 ? 18.253 -10.300 176.505 1.00 32.78 82 ILE F O 1
ATOM 7471 N N . GLU F 1 87 ? 16.254 -11.319 176.575 1.00 37.73 83 GLU F N 1
ATOM 7472 C CA . GLU F 1 87 ? 16.848 -12.627 176.330 1.00 43.34 83 GLU F CA 1
ATOM 7473 C C . GLU F 1 87 ? 16.980 -12.944 174.846 1.00 44.73 83 GLU F C 1
ATOM 7474 O O . GLU F 1 87 ? 17.718 -13.868 174.487 1.00 45.59 83 GLU F O 1
ATOM 7486 N N . GLY F 1 88 ? 16.293 -12.202 173.981 1.00 48.50 84 GLY F N 1
ATOM 7487 C CA . GLY F 1 88 ? 16.454 -12.379 172.553 1.00 46.71 84 GLY F CA 1
ATOM 7488 C C . GLY F 1 88 ? 15.638 -13.495 171.950 1.00 43.77 84 GLY F C 1
ATOM 7489 O O . GLY F 1 88 ? 15.979 -13.980 170.867 1.00 38.46 84 GLY F O 1
ATOM 7493 N N . GLU F 1 89 ? 14.570 -13.920 172.614 1.00 45.75 85 GLU F N 1
ATOM 7494 C CA . GLU F 1 89 ? 13.703 -14.979 172.098 1.00 49.19 85 GLU F CA 1
ATOM 7495 C C . GLU F 1 89 ? 12.478 -14.372 171.418 1.00 48.71 85 GLU F C 1
ATOM 7496 O O . GLU F 1 89 ? 11.334 -14.539 171.845 1.00 48.12 85 GLU F O 1
ATOM 7508 N N . ILE F 1 90 ? 12.749 -13.642 170.331 1.00 47.63 86 ILE F N 1
ATOM 7509 C CA . ILE F 1 90 ? 11.692 -12.975 169.580 1.00 45.96 86 ILE F CA 1
ATOM 7510 C C . ILE F 1 90 ? 11.138 -13.840 168.458 1.00 50.94 86 ILE F C 1
ATOM 7511 O O . ILE F 1 90 ? 10.125 -13.469 167.845 1.00 50.59 86 ILE F O 1
ATOM 7527 N N . ALA F 1 91 ? 11.759 -14.976 168.173 1.00 60.56 87 ALA F N 1
ATOM 7528 C CA . ALA F 1 91 ? 11.294 -15.830 167.088 1.00 64.22 87 ALA F CA 1
ATOM 7529 C C . ALA F 1 91 ? 9.937 -16.429 167.443 1.00 66.82 87 ALA F C 1
ATOM 7530 O O . ALA F 1 91 ? 9.750 -16.896 168.573 1.00 70.88 87 ALA F O 1
ATOM 7537 N N . PRO F 1 92 ? 8.963 -16.431 166.518 1.00 59.09 88 PRO F N 1
ATOM 7538 C CA . PRO F 1 92 ? 7.664 -17.050 166.801 1.00 61.17 88 PRO F CA 1
ATOM 7539 C C . PRO F 1 92 ? 7.655 -18.554 166.547 1.00 65.52 88 PRO F C 1
ATOM 7540 O O . PRO F 1 92 ? 6.896 -19.295 167.175 1.00 65.26 88 PRO F O 1
ATOM 7552 N N . PRO G 1 8 ? 7.609 23.100 137.587 1.00 22.48 4 PRO G N 1
ATOM 7553 C CA . PRO G 1 8 ? 6.397 22.381 137.999 1.00 20.68 4 PRO G CA 1
ATOM 7554 C C . PRO G 1 8 ? 5.202 23.313 138.194 1.00 21.40 4 PRO G C 1
ATOM 7555 O O . PRO G 1 8 ? 5.284 24.266 138.970 1.00 20.80 4 PRO G O 1
ATOM 7566 N N . ASP G 1 9 ? 4.108 23.025 137.489 1.00 23.92 5 ASP G N 1
ATOM 7567 C CA . ASP G 1 9 ? 2.897 23.829 137.587 1.00 25.56 5 ASP G CA 1
ATOM 7568 C C . ASP G 1 9 ? 2.477 24.014 139.039 1.00 25.37 5 ASP G C 1
ATOM 7569 O O . ASP G 1 9 ? 2.761 23.181 139.902 1.00 29.63 5 ASP G O 1
ATOM 7578 N N . ALA G 1 10 ? 1.772 25.118 139.299 1.00 24.35 6 ALA G N 1
ATOM 7579 C CA . ALA G 1 10 ? 1.157 25.313 140.608 1.00 22.15 6 ALA G CA 1
ATOM 7580 C C . ALA G 1 10 ? 0.317 24.101 140.991 1.00 21.97 6 ALA G C 1
ATOM 7581 O O . ALA G 1 10 ? 0.467 23.541 142.081 1.00 24.78 6 ALA G O 1
ATOM 7588 N N . ARG G 1 11 ? -0.570 23.674 140.092 1.00 21.21 7 ARG G N 1
ATOM 7589 C CA . ARG G 1 11 ? -1.371 22.484 140.360 1.00 17.37 7 ARG G CA 1
ATOM 7590 C C . ARG G 1 11 ? -0.485 21.264 140.576 1.00 19.56 7 ARG G C 1
ATOM 7591 O O . ARG G 1 11 ? -0.737 20.459 141.481 1.00 26.52 7 ARG G O 1
ATOM 7612 N N . ARG G 1 12 ? 0.563 21.111 139.762 1.00 14.56 8 ARG G N 1
ATOM 7613 C CA . ARG G 1 12 ? 1.480 19.990 139.951 1.00 16.54 8 ARG G CA 1
ATOM 7614 C C . ARG G 1 12 ? 2.088 20.011 141.348 1.00 19.82 8 ARG G C 1
ATOM 7615 O O . ARG G 1 12 ? 2.256 18.960 141.977 1.00 25.58 8 ARG G O 1
ATOM 7636 N N . GLN G 1 13 ? 2.423 21.200 141.852 1.00 20.40 9 GLN G N 1
ATOM 7637 C CA . GLN G 1 13 ? 2.989 21.295 143.194 1.00 22.19 9 GLN G CA 1
ATOM 7638 C C . GLN G 1 13 ? 2.033 20.723 144.232 1.00 24.50 9 GLN G C 1
ATOM 7639 O O . GLN G 1 13 ? 2.457 20.022 145.158 1.00 27.37 9 GLN G O 1
ATOM 7653 N N . ALA G 1 14 ? 0.738 21.011 144.092 1.00 21.77 10 ALA G N 1
ATOM 7654 C CA . ALA G 1 14 ? -0.241 20.465 145.025 1.00 22.02 10 ALA G CA 1
ATOM 7655 C C . ALA G 1 14 ? -0.279 18.946 144.945 1.00 24.87 10 ALA G C 1
ATOM 7656 O O . ALA G 1 14 ? -0.419 18.265 145.968 1.00 30.27 10 ALA G O 1
ATOM 7663 N N . GLN G 1 15 ? -0.159 18.397 143.735 1.00 20.38 11 GLN G N 1
ATOM 7664 C CA . GLN G 1 15 ? -0.101 16.948 143.584 1.00 17.45 11 GLN G CA 1
ATOM 7665 C C . GLN G 1 15 ? 1.179 16.387 144.186 1.00 18.66 11 GLN G C 1
ATOM 7666 O O . GLN G 1 15 ? 1.152 15.361 144.876 1.00 19.76 11 GLN G O 1
ATOM 7680 N N . LEU G 1 16 ? 2.312 17.043 143.928 1.00 17.62 12 LEU G N 1
ATOM 7681 C CA . LEU G 1 16 ? 3.572 16.596 144.509 1.00 13.72 12 LEU G CA 1
ATOM 7682 C C . LEU G 1 16 ? 3.498 16.585 146.029 1.00 17.60 12 LEU G C 1
ATOM 7683 O O . LEU G 1 16 ? 3.983 15.650 146.674 1.00 25.74 12 LEU G O 1
ATOM 7699 N N . ARG G 1 17 ? 2.882 17.612 146.622 1.00 18.93 13 ARG G N 1
ATOM 7700 C CA . ARG G 1 17 ? 2.755 17.650 148.076 1.00 22.89 13 ARG G CA 1
ATOM 7701 C C . ARG G 1 17 ? 1.917 16.484 148.585 1.00 16.17 13 ARG G C 1
ATOM 7702 O O . ARG G 1 17 ? 2.277 15.839 149.576 1.00 13.40 13 ARG G O 1
ATOM 7723 N N . HIS G 1 18 ? 0.786 16.208 147.932 1.00 15.42 14 HIS G N 1
ATOM 7724 C CA . HIS G 1 18 ? -0.031 15.067 148.331 1.00 19.94 14 HIS G CA 1
ATOM 7725 C C . HIS G 1 18 ? 0.748 13.768 148.188 1.00 20.96 14 HIS G C 1
ATOM 7726 O O . HIS G 1 18 ? 0.686 12.896 149.062 1.00 17.81 14 HIS G O 1
ATOM 7740 N N . LEU G 1 19 ? 1.488 13.622 147.087 1.00 23.19 15 LEU G N 1
ATOM 7741 C CA . LEU G 1 19 ? 2.296 12.424 146.891 1.00 21.43 15 LEU G CA 1
ATOM 7742 C C . LEU G 1 19 ? 3.316 12.265 148.008 1.00 17.57 15 LEU G C 1
ATOM 7743 O O . LEU G 1 19 ? 3.520 11.159 148.521 1.00 23.01 15 LEU G O 1
ATOM 7759 N N . LEU G 1 20 ? 3.970 13.360 148.392 1.00 17.65 16 LEU G N 1
ATOM 7760 C CA . LEU G 1 20 ? 5.036 13.282 149.384 1.00 19.42 16 LEU G CA 1
ATOM 7761 C C . LEU G 1 20 ? 4.533 12.675 150.688 1.00 21.32 16 LEU G C 1
ATOM 7762 O O . LEU G 1 20 ? 5.191 11.811 151.278 1.00 26.88 16 LEU G O 1
ATOM 7778 N N . LEU G 1 21 ? 3.366 13.114 151.155 1.00 19.84 17 LEU G N 1
ATOM 7779 C CA . LEU G 1 21 ? 2.866 12.621 152.433 1.00 24.85 17 LEU G CA 1
ATOM 7780 C C . LEU G 1 21 ? 2.170 11.273 152.284 1.00 29.80 17 LEU G C 1
ATOM 7781 O O . LEU G 1 21 ? 2.341 10.387 153.129 1.00 36.86 17 LEU G O 1
ATOM 7797 N N . GLN G 1 22 ? 1.393 11.095 151.214 1.00 26.82 18 GLN G N 1
ATOM 7798 C CA . GLN G 1 22 ? 0.602 9.877 151.071 1.00 27.11 18 GLN G CA 1
ATOM 7799 C C . GLN G 1 22 ? 1.484 8.679 150.731 1.00 28.63 18 GLN G C 1
ATOM 7800 O O . GLN G 1 22 ? 1.374 7.619 151.359 1.00 32.32 18 GLN G O 1
ATOM 7814 N N . ASP G 1 23 ? 2.370 8.828 149.745 1.00 27.48 19 ASP G N 1
ATOM 7815 C CA . ASP G 1 23 ? 3.162 7.716 149.232 1.00 28.80 19 ASP G CA 1
ATOM 7816 C C . ASP G 1 23 ? 4.587 7.697 149.772 1.00 26.36 19 ASP G C 1
ATOM 7817 O O . ASP G 1 23 ? 5.039 6.668 150.285 1.00 23.65 19 ASP G O 1
ATOM 7826 N N . CYS G 1 24 ? 5.316 8.808 149.660 1.00 25.47 20 CYS G N 1
ATOM 7827 C CA . CYS G 1 24 ? 6.665 8.846 150.216 1.00 25.55 20 CYS G CA 1
ATOM 7828 C C . CYS G 1 24 ? 6.635 8.720 151.733 1.00 24.25 20 CYS G C 1
ATOM 7829 O O . CYS G 1 24 ? 7.533 8.116 152.331 1.00 23.53 20 CYS G O 1
ATOM 7836 N N . GLY G 1 25 ? 5.611 9.288 152.374 1.00 23.77 21 GLY G N 1
ATOM 7837 C CA . GLY G 1 25 ? 5.543 9.281 153.823 1.00 21.43 21 GLY G CA 1
ATOM 7838 C C . GLY G 1 25 ? 5.345 7.908 154.427 1.00 20.66 21 GLY G C 1
ATOM 7839 O O . GLY G 1 25 ? 5.623 7.722 155.616 1.00 20.72 21 GLY G O 1
ATOM 7843 N N . SER G 1 26 ? 4.869 6.941 153.638 1.00 18.84 22 SER G N 1
ATOM 7844 C CA . SER G 1 26 ? 4.664 5.596 154.165 1.00 20.37 22 SER G CA 1
ATOM 7845 C C . SER G 1 26 ? 5.983 4.939 154.549 1.00 19.36 22 SER G C 1
ATOM 7846 O O . SER G 1 26 ? 6.021 4.128 155.481 1.00 24.01 22 SER G O 1
ATOM 7854 N N . CYS G 1 27 ? 7.066 5.270 153.847 1.00 20.09 23 CYS G N 1
ATOM 7855 C CA . CYS G 1 27 ? 8.393 4.766 154.169 1.00 19.48 23 CYS G CA 1
ATOM 7856 C C . CYS G 1 27 ? 9.244 5.766 154.934 1.00 17.52 23 CYS G C 1
ATOM 7857 O O . CYS G 1 27 ? 10.090 5.358 155.737 1.00 14.23 23 CYS G O 1
ATOM 7864 N N . HIS G 1 28 ? 9.057 7.061 154.684 1.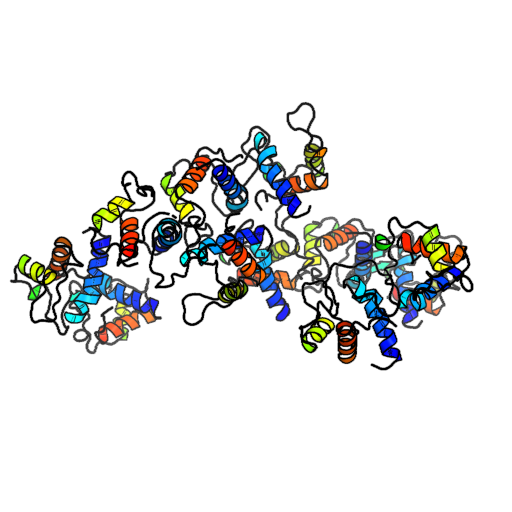00 19.43 24 HIS G N 1
ATOM 7865 C CA . HIS G 1 28 ? 9.852 8.110 155.306 1.00 18.25 24 HIS G CA 1
ATOM 7866 C C . HIS G 1 28 ? 9.138 8.784 156.466 1.00 16.89 24 HIS G C 1
ATOM 7867 O O . HIS G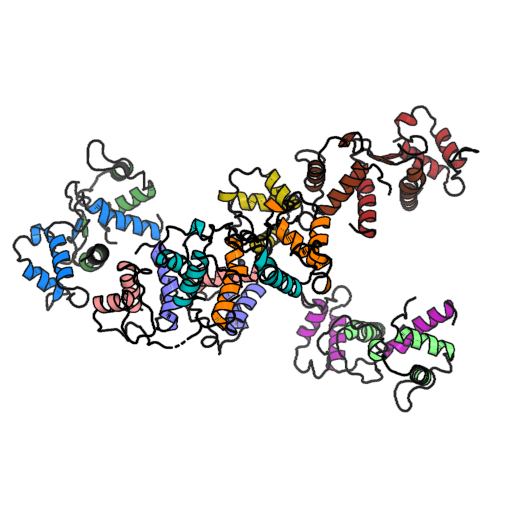 1 28 ? 9.670 9.745 157.031 1.00 15.53 24 HIS G O 1
ATOM 7881 N N . GLY G 1 29 ? 7.950 8.316 156.828 1.00 19.93 25 GLY G N 1
ATOM 7882 C CA . GLY G 1 29 ? 7.214 8.926 157.911 1.00 22.69 25 GLY G CA 1
ATOM 7883 C C . GLY G 1 29 ? 6.136 9.875 157.433 1.00 18.49 25 GLY G C 1
ATOM 7884 O O . GLY G 1 29 ? 6.379 10.747 156.594 1.00 15.69 25 GLY G O 1
ATOM 7888 N N . LEU G 1 30 ? 4.928 9.696 157.965 1.00 19.89 26 LEU G N 1
ATOM 7889 C CA . LEU G 1 30 ? 3.844 10.629 157.690 1.00 19.25 26 LEU G CA 1
ATOM 7890 C C . LEU G 1 30 ? 4.264 12.065 157.955 1.00 20.29 26 LEU G C 1
ATOM 7891 O O . LEU G 1 30 ? 3.770 12.990 157.301 1.00 22.74 26 LEU G O 1
ATOM 7907 N N . ARG G 1 31 ? 5.167 12.272 158.914 1.00 24.33 27 ARG G N 1
ATOM 7908 C CA . ARG G 1 31 ? 5.724 13.585 159.208 1.00 23.78 27 ARG G CA 1
ATOM 7909 C C . ARG G 1 31 ? 7.173 13.703 158.748 1.00 21.06 27 ARG G C 1
ATOM 7910 O O . ARG G 1 31 ? 7.891 14.608 159.183 1.00 18.74 27 ARG G O 1
ATOM 7931 N N . LEU G 1 32 ? 7.611 12.797 157.874 1.00 25.23 28 LEU G N 1
ATOM 7932 C CA . LEU G 1 32 ? 8.927 12.839 157.244 1.00 22.81 28 LEU G CA 1
ATOM 7933 C C . LEU G 1 32 ? 10.067 12.753 158.253 1.00 24.39 28 LEU G C 1
ATOM 7934 O O . LEU G 1 32 ? 11.219 13.044 157.915 1.00 25.65 28 LEU G O 1
ATOM 7950 N N . THR G 1 33 ? 9.777 12.344 159.486 1.00 25.26 29 THR G N 1
ATOM 7951 C CA . THR G 1 33 ? 10.809 12.162 160.497 1.00 23.36 29 THR G CA 1
ATOM 7952 C C . THR G 1 33 ? 11.453 10.783 160.444 1.00 26.19 29 THR G C 1
ATOM 7953 O O . THR G 1 33 ? 12.357 10.508 161.239 1.00 27.24 29 THR G O 1
ATOM 7964 N N . GLY G 1 34 ? 11.005 9.912 159.546 1.00 31.98 30 GLY G N 1
ATOM 7965 C CA . GLY G 1 34 ? 11.625 8.619 159.341 1.00 29.11 30 GLY G CA 1
ATOM 7966 C C . GLY G 1 34 ? 10.636 7.478 159.462 1.00 25.15 30 GLY G C 1
ATOM 7967 O O . GLY G 1 34 ? 9.508 7.627 159.930 1.00 22.93 30 GLY G O 1
ATOM 7971 N N . GLY G 1 35 ? 11.100 6.308 159.028 1.00 19.49 31 GLY G N 1
ATOM 7972 C CA . GLY G 1 35 ? 10.327 5.084 159.064 1.00 19.76 31 GLY G CA 1
ATOM 7973 C C . GLY G 1 35 ? 11.168 3.927 158.567 1.00 17.77 31 GLY G C 1
ATOM 7974 O O . GLY G 1 35 ? 12.210 3.620 159.155 1.00 15.51 31 GLY G O 1
ATOM 7978 N N . LEU G 1 36 ? 10.737 3.274 157.486 1.00 18.89 32 LEU G N 1
ATOM 7979 C CA . LEU G 1 36 ? 11.620 2.326 156.816 1.00 19.55 32 LEU G CA 1
ATOM 7980 C C . LEU G 1 36 ? 12.801 3.052 156.187 1.00 23.31 32 LEU G C 1
ATOM 7981 O O . LEU G 1 36 ? 13.929 2.546 156.201 1.00 31.81 32 LEU G O 1
ATOM 7997 N N . GLY G 1 37 ? 12.557 4.238 155.632 1.00 19.63 33 GLY G N 1
ATOM 7998 C CA . GLY G 1 37 ? 13.610 5.073 155.110 1.00 21.21 33 GLY G CA 1
ATOM 7999 C C . GLY G 1 37 ? 13.966 6.186 156.075 1.00 18.85 33 GLY G C 1
ATOM 8000 O O . GLY G 1 37 ? 13.340 6.350 157.127 1.00 24.13 33 GLY G O 1
ATOM 8004 N N . PRO G 1 38 ? 14.974 6.977 155.733 1.00 11.97 34 PRO G N 1
ATOM 8005 C CA . PRO G 1 38 ? 15.445 8.021 156.647 1.00 16.08 34 PRO G CA 1
ATOM 8006 C C . PRO G 1 38 ? 14.498 9.213 156.683 1.00 21.50 34 PRO G C 1
ATOM 8007 O O . PRO G 1 38 ? 13.556 9.330 155.898 1.00 22.87 34 PRO G O 1
ATOM 8018 N N . ALA G 1 39 ? 14.775 10.110 157.625 1.00 19.73 35 ALA G N 1
ATOM 8019 C CA . ALA G 1 39 ? 14.029 11.356 157.713 1.00 22.66 35 ALA G CA 1
ATOM 8020 C C . ALA G 1 39 ? 14.398 12.270 156.552 1.00 24.13 35 ALA G C 1
ATOM 8021 O O . ALA G 1 39 ? 15.555 12.325 156.126 1.00 23.42 35 ALA G O 1
ATOM 8028 N N . LEU G 1 40 ? 13.402 12.990 156.036 1.00 25.20 36 LEU G N 1
ATOM 8029 C CA . LEU G 1 40 ? 13.601 13.952 154.960 1.00 25.87 36 LEU G CA 1
ATOM 8030 C C . LEU G 1 40 ? 13.434 15.384 155.461 1.00 31.08 36 LEU G C 1
ATOM 8031 O O . LEU G 1 40 ? 13.000 16.269 154.720 1.00 34.34 36 LEU G O 1
ATOM 8047 N N . THR G 1 41 ? 13.778 15.609 156.723 1.00 34.89 37 THR G N 1
ATOM 8048 C CA . THR G 1 41 ? 13.716 16.910 157.366 1.00 31.40 37 THR G CA 1
ATOM 8049 C C . THR G 1 41 ? 14.953 17.729 157.002 1.00 29.00 37 THR G C 1
ATOM 8050 O O . THR G 1 41 ? 15.967 17.174 156.571 1.00 27.74 37 THR G O 1
ATOM 8061 N N . PRO G 1 42 ? 14.893 19.061 157.138 1.00 25.98 38 PRO G N 1
ATOM 8062 C CA . PRO G 1 42 ? 16.084 19.868 156.816 1.00 24.25 38 PRO G CA 1
ATOM 8063 C C . PRO G 1 42 ? 17.348 19.381 157.501 1.00 28.58 38 PRO G C 1
ATOM 8064 O O . PRO G 1 42 ? 18.426 19.386 156.893 1.00 30.54 38 PRO G O 1
ATOM 8075 N N . GLU G 1 43 ? 17.238 18.953 158.759 1.00 30.70 39 GLU G N 1
ATOM 8076 C CA . GLU G 1 43 ? 18.422 18.559 159.515 1.00 31.91 39 GLU G CA 1
ATOM 8077 C C . GLU G 1 43 ? 19.085 17.329 158.907 1.00 27.84 39 GLU G C 1
ATOM 8078 O O . GLU G 1 43 ? 20.313 17.287 158.761 1.00 28.35 39 GLU G O 1
ATOM 8090 N N . ALA G 1 44 ? 18.292 16.322 158.537 1.00 27.08 40 ALA G N 1
ATOM 8091 C CA . ALA G 1 44 ? 18.853 15.077 158.027 1.00 27.81 40 ALA G CA 1
ATOM 8092 C C . ALA G 1 44 ? 19.453 15.227 156.636 1.00 23.42 40 ALA G C 1
ATOM 8093 O O . ALA G 1 44 ? 20.297 14.412 156.250 1.00 26.04 40 ALA G O 1
ATOM 8100 N N . LEU G 1 45 ? 19.042 16.243 155.876 1.00 20.38 41 LEU G N 1
ATOM 8101 C CA . LEU G 1 45 ? 19.524 16.457 154.517 1.00 22.76 41 LEU G CA 1
ATOM 8102 C C . LEU G 1 45 ? 20.482 17.639 154.420 1.00 30.84 41 LEU G C 1
ATOM 8103 O O . LEU G 1 45 ? 20.705 18.163 153.325 1.00 37.55 41 LEU G O 1
ATOM 8119 N N . ARG G 1 46 ? 21.068 18.055 155.544 1.00 37.81 42 ARG G N 1
ATOM 8120 C CA . ARG G 1 46 ? 21.766 19.336 155.595 1.00 38.98 42 ARG G CA 1
ATOM 8121 C C . ARG G 1 46 ? 22.924 19.384 154.603 1.00 38.25 42 ARG G C 1
ATOM 8122 O O . ARG G 1 46 ? 22.979 20.262 153.734 1.00 43.86 42 ARG G O 1
ATOM 8143 N N . GLY G 1 47 ? 23.862 18.451 154.717 1.00 30.12 43 GLY G N 1
ATOM 8144 C CA . GLY G 1 47 ? 25.079 18.491 153.936 1.00 31.84 43 GLY G CA 1
ATOM 8145 C C . GLY G 1 47 ? 25.077 17.681 152.659 1.00 34.35 43 GLY G C 1
ATOM 8146 O O . GLY G 1 47 ? 26.126 17.582 152.011 1.00 37.61 43 GLY G O 1
ATOM 8150 N N . LYS G 1 48 ? 23.947 17.112 152.265 1.00 35.78 44 LYS G N 1
ATOM 8151 C CA . LYS G 1 48 ? 23.958 16.191 151.130 1.00 31.13 44 LYS G CA 1
ATOM 8152 C C . LYS G 1 48 ? 23.700 16.951 149.833 1.00 30.13 44 LYS G C 1
ATOM 8153 O O . LYS G 1 48 ? 22.783 17.779 149.780 1.00 30.34 44 LYS G O 1
ATOM 8172 N N . PRO G 1 49 ? 24.480 16.703 148.780 1.00 29.08 45 PRO G N 1
ATOM 8173 C CA . PRO G 1 49 ? 24.357 17.524 147.568 1.00 28.33 45 PRO G CA 1
ATOM 8174 C C . PRO G 1 49 ? 23.030 17.315 146.854 1.00 30.66 45 PRO G C 1
ATOM 8175 O O . PRO G 1 49 ? 22.542 16.191 146.711 1.00 31.38 45 PRO G O 1
ATOM 8186 N N . ARG G 1 50 ? 22.467 18.429 146.381 1.00 33.72 46 ARG G N 1
ATOM 8187 C CA . ARG G 1 50 ? 21.128 18.423 145.800 1.00 29.32 46 ARG G CA 1
ATOM 8188 C C . ARG G 1 50 ? 21.018 17.443 144.637 1.00 24.30 46 ARG G C 1
ATOM 8189 O O . ARG G 1 50 ? 20.065 16.659 144.562 1.00 22.97 46 ARG G O 1
ATOM 8210 N N . GLU G 1 51 ? 21.973 17.482 143.704 1.00 26.18 47 GLU G N 1
ATOM 8211 C CA . GLU G 1 51 ? 21.880 16.614 142.534 1.00 31.42 47 GLU G CA 1
ATOM 8212 C C . GLU G 1 51 ? 21.801 15.146 142.932 1.00 27.30 47 GLU G C 1
ATOM 8213 O O . GLU G 1 51 ? 21.148 14.352 142.246 1.00 27.02 47 GLU G O 1
ATOM 8225 N N . SER G 1 52 ? 22.458 14.766 144.029 1.00 26.79 48 SER G N 1
ATOM 8226 C CA . SER G 1 52 ? 22.398 13.381 144.485 1.00 28.77 48 SER G CA 1
ATOM 8227 C C . SER G 1 52 ? 20.999 13.027 144.972 1.00 27.28 48 SER G C 1
ATOM 8228 O O . SER G 1 52 ? 20.462 11.964 144.638 1.00 27.47 48 SER G O 1
ATOM 8236 N N . LEU G 1 53 ? 20.392 13.909 145.766 1.00 21.77 49 LEU G N 1
ATOM 8237 C CA . LEU G 1 53 ? 19.046 13.652 146.266 1.00 18.99 49 LEU G CA 1
ATOM 8238 C C . LEU G 1 53 ? 18.052 13.534 145.118 1.00 19.86 49 LEU G C 1
ATOM 8239 O O . LEU G 1 53 ? 17.218 12.622 145.094 1.00 27.93 49 LEU G O 1
ATOM 8255 N N . VAL G 1 54 ? 18.124 14.453 144.153 1.00 17.37 50 VAL G N 1
ATOM 8256 C CA . VAL G 1 54 ? 17.231 14.382 143.001 1.00 12.09 50 VAL G CA 1
ATOM 8257 C C . VAL G 1 54 ? 17.459 13.086 142.236 1.00 12.69 50 VAL G C 1
ATOM 8258 O O . VAL G 1 54 ? 16.508 12.449 141.766 1.00 17.79 50 VAL G O 1
ATOM 8271 N N . ALA G 1 55 ? 18.720 12.672 142.100 1.00 15.92 51 ALA G N 1
ATOM 8272 C CA . ALA G 1 55 ? 19.008 11.418 141.412 1.00 19.36 51 ALA G CA 1
ATOM 8273 C C . ALA G 1 55 ? 18.454 10.230 142.187 1.00 21.59 51 ALA G C 1
ATOM 8274 O O . ALA G 1 55 ? 17.909 9.293 141.592 1.00 23.70 51 ALA G O 1
ATOM 8281 N N . THR G 1 56 ? 18.584 10.251 143.515 1.00 22.15 52 THR G N 1
ATOM 8282 C CA . THR G 1 56 ? 18.020 9.177 144.326 1.00 21.15 52 THR G CA 1
ATOM 8283 C C . THR G 1 56 ? 16.511 9.088 144.138 1.00 22.15 52 THR G C 1
ATOM 8284 O O . THR G 1 56 ? 15.947 7.988 144.083 1.00 26.86 52 THR G O 1
ATOM 8295 N N . VAL G 1 57 ? 15.841 10.236 144.032 1.00 18.10 53 VAL G N 1
ATOM 8296 C CA . VAL G 1 57 ? 14.394 10.236 143.846 1.00 18.11 53 VAL G CA 1
ATOM 8297 C C . VAL G 1 57 ? 14.033 9.629 142.497 1.00 22.29 53 VAL G C 1
ATOM 8298 O O . VAL G 1 57 ? 13.129 8.792 142.394 1.00 27.00 53 VAL G O 1
ATOM 8311 N N . LEU G 1 58 ? 14.740 10.039 141.443 1.00 21.21 54 LEU G N 1
ATOM 8312 C CA . LEU G 1 58 ? 14.393 9.620 140.092 1.00 20.26 54 LEU G CA 1
ATOM 8313 C C . LEU G 1 58 ? 14.813 8.183 139.814 1.00 23.28 54 LEU G C 1
ATOM 8314 O O . LEU G 1 58 ? 14.053 7.416 139.212 1.00 21.67 54 LEU G O 1
ATOM 8330 N N . MET G 1 59 ? 16.020 7.806 140.237 1.00 25.07 55 MET G N 1
ATOM 8331 C CA . MET G 1 59 ? 16.588 6.506 139.916 1.00 26.62 55 MET G CA 1
ATOM 8332 C C . MET G 1 59 ? 16.577 5.535 141.086 1.00 27.24 55 MET G C 1
ATOM 8333 O O . MET G 1 59 ? 16.898 4.358 140.891 1.00 24.86 55 MET G O 1
ATOM 8347 N N . GLY G 1 60 ? 16.211 5.985 142.282 1.00 26.36 56 GLY G N 1
ATOM 8348 C CA . GLY G 1 60 ? 16.267 5.133 143.451 1.00 20.31 56 GLY G CA 1
ATOM 8349 C C . GLY G 1 60 ? 17.699 4.837 143.838 1.00 16.15 56 GLY G C 1
ATOM 8350 O O . GLY G 1 60 ? 18.626 5.192 143.105 1.00 19.33 56 GLY G O 1
ATOM 8354 N N . ARG G 1 61 ? 17.901 4.208 144.992 1.00 19.26 57 ARG G N 1
ATOM 8355 C CA . ARG G 1 61 ? 19.214 3.711 145.377 1.00 21.63 57 ARG G CA 1
ATOM 8356 C C . ARG G 1 61 ? 19.191 2.197 145.248 1.00 21.34 57 ARG G C 1
ATOM 8357 O O . ARG G 1 61 ? 18.416 1.542 145.960 1.00 20.93 57 ARG G O 1
ATOM 8378 N N . PRO G 1 62 ? 19.980 1.597 144.358 1.00 27.21 58 PRO G N 1
ATOM 8379 C CA . PRO G 1 62 ? 19.778 0.178 144.044 1.00 26.22 58 PRO G CA 1
ATOM 8380 C C . PRO G 1 62 ? 20.104 -0.732 145.216 1.00 24.10 58 PRO G C 1
ATOM 8381 O O . PRO G 1 62 ? 20.957 -0.435 146.056 1.00 23.12 58 PRO G O 1
ATOM 8392 N N . GLN G 1 63 ? 19.400 -1.865 145.254 1.00 26.02 59 GLN G N 1
ATOM 8393 C CA . GLN G 1 63 ? 19.525 -2.846 146.330 1.00 26.46 59 GLN G CA 1
ATOM 8394 C C . GLN G 1 63 ? 19.157 -2.235 147.678 1.00 22.49 59 GLN G C 1
ATOM 8395 O O . GLN G 1 63 ? 19.718 -2.604 148.714 1.00 25.07 59 GLN G O 1
ATOM 8409 N N . THR G 1 64 ? 18.218 -1.303 147.664 1.00 24.03 60 THR G N 1
ATOM 8410 C CA . THR G 1 64 ? 17.586 -0.764 148.860 1.00 23.25 60 THR G CA 1
ATOM 8411 C C . THR G 1 64 ? 16.094 -0.655 148.573 1.00 14.60 60 THR G C 1
ATOM 8412 O O . THR G 1 64 ? 15.678 -0.737 147.420 1.00 12.24 60 THR G O 1
ATOM 8423 N N . PRO G 1 65 ? 15.265 -0.487 149.614 1.00 16.13 61 PRO G N 1
ATOM 8424 C CA . PRO G 1 65 ? 13.813 -0.363 149.368 1.00 19.08 61 PRO G CA 1
ATOM 8425 C C . PRO G 1 65 ? 13.393 0.947 148.716 1.00 19.79 61 PRO G C 1
ATOM 8426 O O . PRO G 1 65 ? 12.188 1.170 148.551 1.00 21.42 61 PRO G O 1
ATOM 8437 N N . MET G 1 66 ? 14.331 1.817 148.332 1.00 18.16 62 MET G N 1
ATOM 8438 C CA . MET G 1 66 ? 13.990 3.106 147.740 1.00 15.36 62 MET G CA 1
ATOM 8439 C C . MET G 1 66 ? 13.808 2.937 146.238 1.00 14.02 62 MET G C 1
ATOM 8440 O O . MET G 1 66 ? 14.802 2.729 145.527 1.00 16.51 62 MET G O 1
ATOM 8454 N N . PRO G 1 67 ? 12.591 3.035 145.708 1.00 14.09 63 PRO G N 1
ATOM 8455 C CA . PRO G 1 67 ? 12.383 2.753 144.289 1.00 16.52 63 PRO G CA 1
ATOM 8456 C C . PRO G 1 67 ? 12.684 3.969 143.436 1.00 18.11 63 PRO G C 1
ATOM 8457 O O . PRO G 1 67 ? 12.836 5.084 143.956 1.00 22.43 63 PRO G O 1
ATOM 8468 N N . PRO G 1 68 ? 12.787 3.792 142.120 1.00 13.84 64 PRO G N 1
ATOM 8469 C CA . PRO G 1 68 ? 12.896 4.948 141.225 1.00 11.78 64 PRO G CA 1
ATOM 8470 C C . PRO G 1 68 ? 11.525 5.516 140.905 1.00 15.57 64 PRO G C 1
ATOM 8471 O O . PRO G 1 68 ? 10.569 4.779 140.645 1.00 16.70 64 PRO G O 1
ATOM 8482 N N . TRP G 1 69 ? 11.435 6.845 140.928 1.00 20.33 65 TRP G N 1
ATOM 8483 C CA . TRP G 1 69 ? 10.201 7.554 140.622 1.00 21.66 65 TRP G CA 1
ATOM 8484 C C . TRP G 1 69 ? 10.260 8.276 139.285 1.00 26.89 65 TRP G C 1
ATOM 8485 O O . TRP G 1 69 ? 9.335 9.027 138.957 1.00 32.99 65 TRP G O 1
ATOM 8506 N N . ALA G 1 70 ? 11.319 8.062 138.502 1.00 31.28 66 ALA G N 1
ATOM 8507 C CA . ALA G 1 70 ? 11.492 8.816 137.266 1.00 31.33 66 ALA G CA 1
ATOM 8508 C C . ALA G 1 70 ? 10.262 8.725 136.375 1.00 30.09 66 ALA G C 1
ATOM 8509 O O . ALA G 1 70 ? 9.831 9.728 135.794 1.00 36.10 66 ALA G O 1
ATOM 8516 N N . GLY G 1 71 ? 9.688 7.532 136.243 1.00 26.45 67 GLY G N 1
ATOM 8517 C CA . GLY G 1 71 ? 8.492 7.368 135.441 1.00 32.90 67 GLY G CA 1
ATOM 8518 C C . GLY G 1 71 ? 7.392 8.339 135.822 1.00 31.22 67 GLY G C 1
ATOM 8519 O O . GLY G 1 71 ? 6.959 9.157 135.005 1.00 28.08 67 GLY G O 1
ATOM 8523 N N . LEU G 1 72 ? 6.962 8.278 137.085 1.00 31.70 68 LEU G N 1
ATOM 8524 C CA . LEU G 1 72 ? 5.826 9.073 137.539 1.00 26.63 68 LEU G CA 1
ATOM 8525 C C . LEU G 1 72 ? 6.181 10.546 137.699 1.00 23.08 68 LEU G C 1
ATOM 8526 O O . LEU G 1 72 ? 5.313 11.410 137.535 1.00 25.41 68 LEU G O 1
ATOM 8542 N N . LEU G 1 73 ? 7.437 10.857 138.007 1.00 22.64 69 LEU G N 1
ATOM 8543 C CA . LEU G 1 73 ? 7.851 12.211 138.340 1.00 25.09 69 LEU G CA 1
ATOM 8544 C C . LEU G 1 73 ? 8.838 12.745 137.310 1.00 22.15 69 LEU G C 1
ATOM 8545 O O . LEU G 1 73 ? 9.738 12.026 136.868 1.00 13.39 69 LEU G O 1
ATOM 8561 N N . SER G 1 74 ? 8.677 14.018 136.950 1.00 26.66 70 SER G N 1
ATOM 8562 C CA . SER G 1 74 ? 9.639 14.696 136.096 1.00 25.32 70 SER G CA 1
ATOM 8563 C C . SER G 1 74 ? 10.932 14.981 136.861 1.00 21.52 70 SER G C 1
ATOM 8564 O O . SER G 1 74 ? 11.030 14.783 138.076 1.00 22.35 70 SER G O 1
ATOM 8572 N N . ALA G 1 75 ? 11.940 15.458 136.130 1.00 18.79 71 ALA G N 1
ATOM 8573 C CA . ALA G 1 75 ? 13.130 15.987 136.789 1.00 23.88 71 ALA G CA 1
ATOM 8574 C C . ALA G 1 75 ? 12.810 17.289 137.515 1.00 27.15 71 ALA G C 1
ATOM 8575 O O . ALA G 1 75 ? 13.341 17.549 138.602 1.00 26.31 71 ALA G O 1
ATOM 8582 N N . ASP G 1 76 ? 11.938 18.117 136.932 1.00 28.29 72 ASP G N 1
ATOM 8583 C CA . ASP G 1 76 ? 11.455 19.296 137.643 1.00 27.66 72 ASP G CA 1
ATOM 8584 C C . ASP G 1 76 ? 10.704 18.896 138.904 1.00 22.61 72 ASP G C 1
ATOM 8585 O O . ASP G 1 76 ? 10.883 19.505 139.965 1.00 22.67 72 ASP G O 1
ATOM 8594 N N . ASP G 1 77 ? 9.855 17.872 138.804 1.00 23.20 73 ASP G N 1
ATOM 8595 C CA . ASP G 1 77 ? 9.118 17.389 139.966 1.00 22.21 73 ASP G CA 1
ATOM 8596 C C . ASP G 1 77 ? 10.071 16.970 141.077 1.00 24.31 73 ASP G C 1
ATOM 8597 O O . ASP G 1 77 ? 9.998 17.471 142.204 1.00 29.76 73 ASP G O 1
ATOM 8606 N N . ALA G 1 78 ? 10.974 16.035 140.773 1.00 21.77 74 ALA G N 1
ATOM 8607 C CA . ALA G 1 78 ? 11.921 15.570 141.779 1.00 18.62 74 ALA G CA 1
ATOM 8608 C C . ALA G 1 78 ? 12.734 16.729 142.337 1.00 19.93 74 ALA G C 1
ATOM 8609 O O . ALA G 1 78 ? 12.917 16.840 143.555 1.00 22.81 74 ALA G O 1
ATOM 8616 N N . GLY G 1 79 ? 13.222 17.610 141.464 1.00 20.48 75 GLY G N 1
ATOM 8617 C CA . GLY G 1 79 ? 13.978 18.756 141.939 1.00 23.04 75 GLY G CA 1
ATOM 8618 C C . GLY G 1 79 ? 13.170 19.639 142.869 1.00 19.07 75 GLY G C 1
ATOM 8619 O O . GLY G 1 79 ? 13.693 20.163 143.856 1.00 19.11 75 GLY G O 1
ATOM 8623 N N . TRP G 1 80 ? 11.881 19.809 142.573 1.00 20.52 76 TRP G N 1
ATOM 8624 C CA . TRP G 1 80 ? 11.030 20.646 143.412 1.00 20.78 76 TRP G CA 1
ATOM 8625 C C . TRP G 1 80 ? 10.835 20.022 144.789 1.00 15.55 76 TRP G C 1
ATOM 8626 O O . TRP G 1 80 ? 10.954 20.705 145.814 1.00 17.04 76 TRP G O 1
ATOM 8647 N N . LEU G 1 81 ? 10.533 18.724 144.837 1.00 16.22 77 LEU G N 1
ATOM 8648 C CA . LEU G 1 81 ? 10.372 18.054 146.124 1.00 16.87 77 LEU G CA 1
ATOM 8649 C C . LEU G 1 81 ? 11.632 18.194 146.972 1.00 18.04 77 LEU G C 1
ATOM 8650 O O . LEU G 1 81 ? 11.563 18.565 148.149 1.00 20.46 77 LEU G O 1
ATOM 8666 N N . VAL G 1 82 ? 12.798 17.908 146.385 1.00 18.58 78 VAL G N 1
ATOM 8667 C CA . VAL G 1 82 ? 14.043 17.966 147.148 1.00 18.32 78 VAL G CA 1
ATOM 8668 C C . VAL G 1 82 ? 14.264 19.364 147.711 1.00 23.05 78 VAL G C 1
ATOM 8669 O O . VAL G 1 82 ? 14.750 19.524 148.837 1.00 28.27 78 VAL G O 1
ATOM 8682 N N . ASP G 1 83 ? 13.925 20.398 146.937 1.00 23.69 79 ASP G N 1
ATOM 8683 C CA . ASP G 1 83 ? 14.074 21.762 147.436 1.00 22.39 79 ASP G CA 1
ATOM 8684 C C . ASP G 1 83 ? 13.195 21.995 148.659 1.00 24.48 79 ASP G C 1
ATOM 8685 O O . ASP G 1 83 ? 13.634 22.607 149.640 1.00 28.27 79 ASP G O 1
ATOM 8694 N N . ARG G 1 84 ? 11.953 21.506 148.624 1.00 20.88 80 ARG G N 1
ATOM 8695 C CA . ARG G 1 84 ? 11.039 21.732 149.739 1.00 15.16 80 ARG G CA 1
ATOM 8696 C C . ARG G 1 84 ? 11.499 20.997 150.991 1.00 18.21 80 ARG G C 1
ATOM 8697 O O . ARG G 1 84 ? 11.379 21.520 152.105 1.00 21.01 80 ARG G O 1
ATOM 8718 N N . LEU G 1 85 ? 12.024 19.781 150.831 1.00 22.65 81 LEU G N 1
ATOM 8719 C CA . LEU G 1 85 ? 12.517 19.031 151.982 1.00 23.80 81 LEU G CA 1
ATOM 8720 C C . LEU G 1 85 ? 13.748 19.699 152.579 1.00 25.28 81 LEU G C 1
ATOM 8721 O O . LEU G 1 85 ? 13.908 19.746 153.804 1.00 27.40 81 LEU G O 1
ATOM 8737 N N . ILE G 1 86 ? 14.626 20.222 151.723 1.00 26.45 82 ILE G N 1
ATOM 8738 C CA . ILE G 1 86 ? 15.798 20.956 152.190 1.00 26.97 82 ILE G CA 1
ATOM 8739 C C . ILE G 1 86 ? 15.372 22.248 152.872 1.00 30.74 82 ILE G C 1
ATOM 8740 O O . ILE G 1 86 ? 15.767 22.536 154.009 1.00 32.22 82 ILE G O 1
ATOM 8756 N N . GLU G 1 87 ? 14.561 23.048 152.176 1.00 36.64 83 GLU G N 1
ATOM 8757 C CA . GLU G 1 87 ? 14.069 24.310 152.719 1.00 38.87 83 GLU G CA 1
ATOM 8758 C C . GLU G 1 87 ? 13.272 24.100 153.999 1.00 39.75 83 GLU G C 1
ATOM 8759 O O . GLU G 1 87 ? 13.336 24.930 154.916 1.00 40.83 83 GLU G O 1
ATOM 8771 N N . GLY G 1 88 ? 12.539 22.996 154.091 1.00 39.00 84 GLY G N 1
ATOM 8772 C CA . GLY G 1 88 ? 11.677 22.758 155.227 1.00 38.48 84 GLY G CA 1
ATOM 8773 C C . GLY G 1 88 ? 10.307 23.374 155.095 1.00 40.60 84 GLY G C 1
ATOM 8774 O O . GLY G 1 88 ? 9.695 23.727 156.112 1.00 40.68 84 GLY G O 1
ATOM 8778 N N . GLU G 1 89 ? 9.801 23.527 153.873 1.00 47.16 85 GLU G N 1
ATOM 8779 C CA . GLU G 1 89 ? 8.526 24.195 153.664 1.00 51.56 85 GLU G CA 1
ATOM 8780 C C . GLU G 1 89 ? 7.351 23.241 153.821 1.00 54.70 85 GLU G C 1
ATOM 8781 O O . GLU G 1 89 ? 6.322 23.607 154.398 1.00 53.37 85 GLU G O 1
ATOM 8785 N N . ILE G 1 90 ? 7.503 22.005 153.336 1.00 59.37 86 ILE G N 1
ATOM 8786 C CA . ILE G 1 90 ? 6.372 21.099 153.170 1.00 63.97 86 ILE G CA 1
ATOM 8787 C C . ILE G 1 90 ? 6.092 20.260 154.407 1.00 69.23 86 ILE G C 1
ATOM 8788 O O . ILE G 1 90 ? 5.132 19.476 154.404 1.00 62.66 86 ILE G O 1
ATOM 8804 N N . ALA G 1 91 ? 6.885 20.404 155.463 1.00 87.75 87 ALA G N 1
ATOM 8805 C CA . ALA G 1 91 ? 6.706 19.578 156.649 1.00 96.82 87 ALA G CA 1
ATOM 8806 C C . ALA G 1 91 ? 5.288 19.738 157.192 1.00 104.55 87 ALA G C 1
ATOM 8807 O O . ALA G 1 91 ? 4.821 20.871 157.369 1.00 104.67 87 ALA G O 1
ATOM 8814 N N . PRO G 1 92 ? 4.566 18.636 157.462 1.00 91.62 88 PRO G N 1
ATOM 8815 C CA . PRO G 1 92 ? 3.204 18.720 157.997 1.00 86.95 88 PRO G CA 1
ATOM 8816 C C . PRO G 1 92 ? 3.157 18.738 159.521 1.00 81.36 88 PRO G C 1
ATOM 8817 O O . PRO G 1 92 ? 3.980 18.106 160.185 1.00 77.63 88 PRO G O 1
ATOM 8829 N N . PRO H 1 8 ? -5.783 2.724 152.170 1.00 30.30 4 PRO H N 1
ATOM 8830 C CA . PRO H 1 8 ? -4.473 2.770 152.825 1.00 25.71 4 PRO H CA 1
ATOM 8831 C C . PRO H 1 8 ? -3.794 1.405 152.842 1.00 25.39 4 PRO H C 1
ATOM 8832 O O . PRO H 1 8 ? -4.404 0.435 153.291 1.00 31.67 4 PRO H O 1
ATOM 8843 N N . ASP H 1 9 ? -2.554 1.330 152.363 1.00 23.62 5 ASP H N 1
ATOM 8844 C CA . ASP H 1 9 ? -1.846 0.063 152.289 1.00 26.46 5 ASP H CA 1
ATOM 8845 C C . ASP H 1 9 ? -1.133 -0.228 153.612 1.00 28.48 5 ASP H C 1
ATOM 8846 O O . ASP H 1 9 ? -1.156 0.569 154.553 1.00 34.07 5 ASP H O 1
ATOM 8855 N N . ALA H 1 10 ? -0.479 -1.390 153.678 1.00 23.10 6 ALA H N 1
ATOM 8856 C CA . ALA H 1 10 ? 0.055 -1.880 154.946 1.00 23.28 6 ALA H CA 1
ATOM 8857 C C . ALA H 1 10 ? 1.002 -0.870 155.585 1.00 24.89 6 ALA H C 1
ATOM 8858 O O . ALA H 1 10 ? 0.883 -0.560 156.777 1.00 27.31 6 ALA H O 1
ATOM 8865 N N . ARG H 1 11 ? 1.965 -0.358 154.816 1.00 27.40 7 ARG H N 1
ATOM 8866 C CA . ARG H 1 11 ? 2.837 0.687 155.342 1.00 29.20 7 ARG H CA 1
ATOM 8867 C C . ARG H 1 11 ? 2.023 1.882 155.822 1.00 30.88 7 ARG H C 1
ATOM 8868 O O . ARG H 1 11 ? 2.297 2.448 156.886 1.00 30.80 7 ARG H O 1
ATOM 8889 N N . ARG H 1 12 ? 1.026 2.287 155.031 1.00 26.48 8 ARG H N 1
ATOM 8890 C CA . ARG H 1 12 ? 0.175 3.408 155.412 1.00 25.77 8 ARG H CA 1
ATOM 8891 C C . ARG H 1 12 ? -0.548 3.124 156.720 1.00 21.21 8 ARG H C 1
ATOM 8892 O O . ARG H 1 12 ? -0.671 4.006 157.578 1.00 24.03 8 ARG H O 1
ATOM 8913 N N . GLN H 1 13 ? -1.031 1.893 156.892 1.00 15.94 9 GLN H N 1
ATOM 8914 C CA . GLN H 1 13 ? -1.750 1.547 158.113 1.00 15.81 9 GLN H CA 1
ATOM 8915 C C . GLN H 1 13 ? -0.848 1.666 159.335 1.00 16.45 9 GLN H C 1
ATOM 8916 O O . GLN H 1 13 ? -1.297 2.091 160.405 1.00 17.72 9 GLN H O 1
ATOM 8930 N N . ALA H 1 14 ? 0.428 1.301 159.196 1.00 16.59 10 ALA H N 1
ATOM 8931 C CA . ALA H 1 14 ? 1.357 1.461 160.309 1.00 14.66 10 ALA H CA 1
ATOM 8932 C C . ALA H 1 14 ? 1.521 2.931 160.672 1.00 15.50 10 ALA H C 1
ATOM 8933 O O . ALA H 1 14 ? 1.512 3.292 161.854 1.00 20.63 10 ALA H O 1
ATOM 8940 N N . GLN H 1 15 ? 1.664 3.797 159.666 1.00 16.43 11 GLN H N 1
ATOM 8941 C CA . GLN H 1 15 ? 1.746 5.230 159.932 1.00 14.43 11 GLN H CA 1
ATOM 8942 C C . GLN H 1 15 ? 0.474 5.738 160.603 1.00 11.65 11 GLN H C 1
ATOM 8943 O O . GLN H 1 15 ? 0.537 6.531 161.551 1.00 9.75 11 GLN H O 1
ATOM 8957 N N . LEU H 1 16 ? -0.692 5.294 160.127 1.00 14.71 12 LEU H N 1
ATOM 8958 C CA . LEU H 1 16 ? -1.943 5.736 160.733 1.00 18.59 12 LEU H CA 1
ATOM 8959 C C . LEU H 1 16 ? -2.084 5.210 162.154 1.00 22.50 12 LEU H C 1
ATOM 8960 O O . LEU H 1 16 ? -2.711 5.861 162.997 1.00 20.11 12 LEU H O 1
ATOM 8976 N N . ARG H 1 17 ? -1.512 4.037 162.435 1.00 25.24 13 ARG H N 1
ATOM 8977 C CA . ARG H 1 17 ? -1.508 3.525 163.800 1.00 19.13 13 ARG H CA 1
ATOM 8978 C C . ARG H 1 17 ? -0.621 4.377 164.700 1.00 16.91 13 ARG H C 1
ATOM 8979 O O . ARG H 1 17 ? -1.008 4.715 165.825 1.00 15.67 13 ARG H O 1
ATOM 9000 N N . HIS H 1 18 ? 0.570 4.739 164.219 1.00 13.92 14 HIS H N 1
ATOM 9001 C CA . HIS H 1 18 ? 1.480 5.543 165.028 1.00 14.02 14 HIS H CA 1
ATOM 9002 C C . HIS H 1 18 ? 0.882 6.911 165.326 1.00 16.16 14 HIS H C 1
ATOM 9003 O O . HIS H 1 18 ? 0.990 7.411 166.451 1.00 22.69 14 HIS H O 1
ATOM 9018 N N . LEU H 1 19 ? 0.248 7.533 164.331 1.00 15.61 15 LEU H N 1
ATOM 9019 C CA . LEU H 1 19 ? -0.425 8.807 164.564 1.00 14.13 15 LEU H CA 1
ATOM 9020 C C . LEU H 1 19 ? -1.525 8.652 165.605 1.00 14.57 15 LEU H C 1
ATOM 9021 O O . LEU H 1 19 ? -1.616 9.439 166.555 1.00 16.84 15 LEU H O 1
ATOM 9037 N N . LEU H 1 20 ? -2.369 7.631 165.443 1.00 13.07 16 LEU H N 1
ATOM 9038 C CA . LEU H 1 20 ? -3.453 7.400 166.392 1.00 13.48 16 LEU H CA 1
ATOM 9039 C C . LEU H 1 20 ? -2.939 7.362 167.825 1.00 20.28 16 LEU H C 1
ATOM 9040 O O . LEU H 1 20 ? -3.567 7.916 168.734 1.00 22.03 16 LEU H O 1
ATOM 9056 N N . LEU H 1 21 ? -1.802 6.704 168.047 1.00 21.05 17 LEU H N 1
ATOM 9057 C CA . LEU H 1 21 ? -1.243 6.620 169.391 1.00 13.83 17 LEU H CA 1
ATOM 9058 C C . LEU H 1 21 ? -0.562 7.923 169.787 1.00 13.77 17 LEU H C 1
ATOM 9059 O O . LEU H 1 21 ? -0.820 8.466 170.867 1.00 16.32 17 LEU H O 1
ATOM 9075 N N . GLN H 1 22 ? 0.302 8.444 168.916 1.00 15.40 18 GLN H N 1
ATOM 9076 C CA . GLN H 1 22 ? 1.126 9.592 169.277 1.00 21.29 18 GLN H CA 1
ATOM 9077 C C . GLN H 1 22 ? 0.285 10.848 169.468 1.00 25.37 18 GLN H C 1
ATOM 9078 O O . GLN H 1 22 ? 0.474 11.588 170.440 1.00 22.40 18 GLN H O 1
ATOM 9092 N N . ASP H 1 23 ? -0.649 11.111 168.554 1.00 26.48 19 ASP H N 1
ATOM 9093 C CA . ASP H 1 23 ? -1.387 12.369 168.545 1.00 25.28 19 ASP H CA 1
ATOM 9094 C C . ASP H 1 23 ? -2.812 12.236 169.051 1.00 24.66 19 ASP H C 1
ATOM 9095 O O . ASP H 1 23 ? -3.210 12.965 169.966 1.00 26.43 19 ASP H O 1
ATOM 9104 N N . CYS H 1 24 ? -3.608 11.327 168.484 1.00 21.09 20 CYS H N 1
ATOM 9105 C CA . CYS H 1 24 ? -4.974 11.166 168.968 1.00 19.93 20 CYS H CA 1
ATOM 9106 C C . CYS H 1 24 ? -4.984 10.687 170.414 1.00 20.65 20 CYS H C 1
ATOM 9107 O O . CYS H 1 24 ? -5.822 11.117 171.215 1.00 22.03 20 CYS H O 1
ATOM 9114 N N . GLY H 1 25 ? -4.054 9.798 170.769 1.00 26.33 21 GLY H N 1
ATOM 9115 C CA . GLY H 1 25 ? -4.022 9.240 172.108 1.00 27.62 21 GLY H CA 1
ATOM 9116 C C . GLY H 1 25 ? -3.757 10.258 173.196 1.00 24.64 21 GLY H C 1
ATOM 9117 O O . GLY H 1 25 ? -4.075 10.002 174.362 1.00 23.63 21 GLY H O 1
ATOM 9121 N N . SER H 1 26 ? -3.176 11.408 172.847 1.00 23.51 22 SER H N 1
ATOM 9122 C CA . SER H 1 26 ? -2.953 12.455 173.835 1.00 21.73 22 SER H CA 1
ATOM 9123 C C . SER H 1 26 ? -4.258 13.034 174.365 1.00 24.93 22 SER H C 1
ATOM 9124 O O . SER H 1 26 ? -4.270 13.588 175.469 1.00 33.99 22 SER H O 1
ATOM 9132 N N . CYS H 1 27 ? -5.347 12.923 173.605 1.00 22.91 23 CYS H N 1
ATOM 9133 C CA . CYS H 1 27 ? -6.646 13.447 174.003 1.00 18.77 23 CYS H CA 1
ATOM 9134 C C . CYS H 1 27 ? -7.708 12.375 174.206 1.00 23.05 23 CYS H C 1
ATOM 9135 O O . CYS H 1 27 ? -8.639 12.599 174.983 1.00 29.49 23 CYS H O 1
ATOM 9142 N N . HIS H 1 28 ? -7.599 11.224 173.539 1.00 24.82 24 HIS H N 1
ATOM 9143 C CA . HIS H 1 28 ? -8.646 10.212 173.531 1.00 25.64 24 HIS H CA 1
ATOM 9144 C C . HIS H 1 28 ? -8.148 8.908 174.137 1.00 24.86 24 HIS H C 1
ATOM 9145 O O . HIS H 1 28 ? -6.986 8.530 173.965 1.00 25.14 24 HIS H O 1
ATOM 9159 N N . GLY H 1 29 ? -9.041 8.201 174.827 1.00 26.91 25 GLY H N 1
ATOM 9160 C CA . GLY H 1 29 ? -8.744 6.858 175.299 1.00 26.88 25 GLY H CA 1
ATOM 9161 C C . GLY H 1 29 ? -9.070 5.843 174.210 1.00 31.30 25 GLY H C 1
ATOM 9162 O O . GLY H 1 29 ? -10.105 5.927 173.561 1.00 30.82 25 GLY H O 1
ATOM 9166 N N . LEU H 1 30 ? -8.155 4.880 174.017 1.00 33.89 26 LEU H N 1
ATOM 9167 C CA . LEU H 1 30 ? -8.290 3.901 172.944 1.00 34.84 26 LEU H CA 1
ATOM 9168 C C . LEU H 1 30 ? -8.263 2.451 173.413 1.00 39.45 26 LEU H C 1
ATOM 9169 O O . LEU H 1 30 ? -8.434 1.550 172.582 1.00 39.77 26 LEU H O 1
ATOM 9185 N N . ARG H 1 31 ? -8.044 2.189 174.700 1.00 46.44 27 ARG H N 1
ATOM 9186 C CA . ARG H 1 31 ? -7.893 0.821 175.177 1.00 52.25 27 ARG H CA 1
ATOM 9187 C C . ARG H 1 31 ? -9.266 0.224 175.462 1.00 56.33 27 ARG H C 1
ATOM 9188 O O . ARG H 1 31 ? -10.107 0.863 176.104 1.00 55.31 27 ARG H O 1
ATOM 9209 N N . LEU H 1 32 ? -9.487 -0.995 174.970 1.00 62.24 28 LEU H N 1
ATOM 9210 C CA . LEU H 1 32 ? -10.774 -1.665 175.121 1.00 70.73 28 LEU H CA 1
ATOM 9211 C C . LEU H 1 32 ? -11.162 -1.757 176.593 1.00 78.69 28 LEU H C 1
ATOM 9212 O O . LEU H 1 32 ? -10.365 -2.190 177.431 1.00 76.93 28 LEU H O 1
ATOM 9228 N N . THR H 1 33 ? -12.390 -1.349 176.905 1.00 88.84 29 THR H N 1
ATOM 9229 C CA . THR H 1 33 ? -12.882 -1.323 178.284 1.00 91.91 29 THR H CA 1
ATOM 9230 C C . THR H 1 33 ? -14.136 -2.180 178.415 1.00 95.42 29 THR H C 1
ATOM 9231 O O . THR H 1 33 ? -15.255 -1.671 178.343 1.00 96.94 29 THR H O 1
ATOM 9242 N N . LEU H 1 36 ? -13.491 -2.318 184.369 1.00 78.72 32 LEU H N 1
ATOM 9243 C CA . LEU H 1 36 ? -13.203 -3.166 185.520 1.00 86.10 32 LEU H CA 1
ATOM 9244 C C . LEU H 1 36 ? -13.194 -2.347 186.816 1.00 96.88 32 LEU H C 1
ATOM 9245 O O . LEU H 1 36 ? -13.984 -2.605 187.725 1.00 95.53 32 LEU H O 1
ATOM 9261 N N . GLY H 1 37 ? -12.301 -1.353 186.892 1.00 112.66 33 GLY H N 1
ATOM 9262 C CA . GLY H 1 37 ? -12.110 -0.582 188.108 1.00 117.28 33 GLY H CA 1
ATOM 9263 C C . GLY H 1 37 ? -13.126 0.540 188.253 1.00 120.75 33 GLY H C 1
ATOM 9264 O O . GLY H 1 37 ? -14.037 0.711 187.447 1.00 122.64 33 GLY H O 1
ATOM 9268 N N . PRO H 1 38 ? -12.963 1.334 189.322 1.00 103.66 34 PRO H N 1
ATOM 9269 C CA . PRO H 1 38 ? -13.949 2.373 189.649 1.00 98.78 34 PRO H CA 1
ATOM 9270 C C . PRO H 1 38 ? -13.629 3.738 189.052 1.00 93.38 34 PRO H C 1
ATOM 9271 O O . PRO H 1 38 ? -12.503 4.031 188.648 1.00 96.55 34 PRO H O 1
ATOM 9282 N N . ALA H 1 39 ? -14.656 4.589 189.042 1.00 83.75 35 ALA H N 1
ATOM 9283 C CA . ALA H 1 39 ? -14.517 5.953 188.550 1.00 83.54 35 ALA H CA 1
ATOM 9284 C C . ALA H 1 39 ? -13.671 6.765 189.520 1.00 88.80 35 ALA H C 1
ATOM 9285 O O . ALA H 1 39 ? -13.766 6.599 190.738 1.00 89.23 35 ALA H O 1
ATOM 9292 N N . LEU H 1 40 ? -12.842 7.655 188.976 1.00 102.05 36 LEU H N 1
ATOM 9293 C CA . LEU H 1 40 ? -11.788 8.318 189.739 1.00 102.85 36 LEU H CA 1
ATOM 9294 C C . LEU H 1 40 ? -11.791 9.810 189.422 1.00 97.29 36 LEU H C 1
ATOM 9295 O O . LEU H 1 40 ? -10.821 10.400 188.946 1.00 93.15 36 LEU H O 1
ATOM 9311 N N . THR H 1 41 ? -12.928 10.414 189.710 1.00 91.56 37 THR H N 1
ATOM 9312 C CA . THR H 1 41 ? -13.195 11.826 189.497 1.00 81.14 37 THR H CA 1
ATOM 9313 C C . THR H 1 41 ? -12.893 12.605 190.768 1.00 74.02 37 THR H C 1
ATOM 9314 O O . THR H 1 41 ? -12.605 12.017 191.813 1.00 72.23 37 THR H O 1
ATOM 9325 N N . PRO H 1 42 ? -12.941 13.949 190.727 1.00 77.32 38 PRO H N 1
ATOM 9326 C CA . PRO H 1 42 ? -12.912 14.698 191.997 1.00 79.76 38 PRO H CA 1
ATOM 9327 C C . PRO H 1 42 ? -14.008 14.265 192.949 1.00 85.82 38 PRO H C 1
ATOM 9328 O O . PRO H 1 42 ? -13.763 14.077 194.147 1.00 88.92 38 PRO H O 1
ATOM 9339 N N . GLU H 1 43 ? -15.221 14.087 192.423 1.00 88.85 39 GLU H N 1
ATOM 9340 C CA . GLU H 1 43 ? -16.353 13.704 193.256 1.00 88.85 39 GLU H CA 1
ATOM 9341 C C . GLU H 1 43 ? -16.135 12.341 193.901 1.00 90.90 39 GLU H C 1
ATOM 9342 O O . GLU H 1 43 ? -16.515 12.126 195.058 1.00 94.75 39 GLU H O 1
ATOM 9354 N N . ALA H 1 44 ? -15.511 11.411 193.175 1.00 83.64 40 ALA H N 1
ATOM 9355 C CA . ALA H 1 44 ? -15.324 10.062 193.701 1.00 73.86 40 ALA H CA 1
ATOM 9356 C C . ALA H 1 44 ? -14.327 10.047 194.855 1.00 71.61 40 ALA H C 1
ATOM 9357 O O . ALA H 1 44 ? -14.628 9.537 195.941 1.00 70.03 40 ALA H O 1
ATOM 9364 N N . LEU H 1 45 ? -13.136 10.595 194.640 1.00 80.25 41 LEU H N 1
ATOM 9365 C CA . LEU H 1 45 ? -12.069 10.573 195.643 1.00 76.27 41 LEU H CA 1
ATOM 9366 C C . LEU H 1 45 ? -11.908 11.931 196.317 1.00 77.22 41 LEU H C 1
ATOM 9367 O O . LEU H 1 45 ? -10.813 12.488 196.382 1.00 79.31 41 LEU H O 1
ATOM 9383 N N . ARG H 1 46 ? -13.005 12.472 196.850 1.00 78.21 42 ARG H N 1
ATOM 9384 C CA . ARG H 1 46 ? -12.954 13.808 197.433 1.00 77.53 42 ARG H CA 1
ATOM 9385 C C . ARG H 1 46 ? -12.158 13.826 198.735 1.00 77.04 42 ARG H C 1
ATOM 9386 O O . ARG H 1 46 ? -11.445 14.797 199.015 1.00 76.35 42 ARG H O 1
ATOM 9407 N N . GLY H 1 47 ? -12.250 12.764 199.537 1.00 72.17 43 GLY H N 1
ATOM 9408 C CA . GLY H 1 47 ? -11.742 12.819 200.896 1.00 64.77 43 GLY H CA 1
ATOM 9409 C C . GLY H 1 47 ? -10.662 11.828 201.286 1.00 58.43 43 GLY H C 1
ATOM 9410 O O . GLY H 1 47 ? -10.510 11.530 202.474 1.00 58.91 43 GLY H O 1
ATOM 9414 N N . LYS H 1 48 ? -9.875 11.317 200.307 1.00 53.47 44 LYS H N 1
ATOM 9415 C CA . LYS H 1 48 ? -8.860 10.346 200.697 1.00 52.95 44 LYS H CA 1
ATOM 9416 C C . LYS H 1 48 ? -7.517 11.026 200.953 1.00 51.68 44 LYS H C 1
ATOM 9417 O O . LYS H 1 48 ? -7.201 12.046 200.332 1.00 47.32 44 LYS H O 1
ATOM 9421 N N . PRO H 1 49 ? -6.705 10.489 201.866 1.00 57.93 45 PRO H N 1
ATOM 9422 C CA . PRO H 1 49 ? -5.365 11.057 202.077 1.00 58.63 45 PRO H CA 1
ATOM 9423 C C . PRO H 1 49 ? -4.527 10.969 200.810 1.00 61.45 45 PRO H C 1
ATOM 9424 O O . PRO H 1 49 ? -4.407 9.906 200.198 1.00 62.30 45 PRO H O 1
ATOM 9435 N N . ARG H 1 50 ? -3.934 12.101 200.423 1.00 64.26 46 ARG H N 1
ATOM 9436 C CA . ARG H 1 50 ? -3.244 12.157 199.138 1.00 62.45 46 ARG H CA 1
ATOM 9437 C C . ARG H 1 50 ? -1.968 11.322 199.148 1.00 64.13 46 ARG H C 1
ATOM 9438 O O . ARG H 1 50 ? -1.695 10.590 198.190 1.00 67.81 46 ARG H O 1
ATOM 9457 N N . GLU H 1 51 ? -1.163 11.424 200.210 1.00 58.80 47 GLU H N 1
ATOM 9458 C CA . GLU H 1 51 ? 0.089 10.675 200.241 1.00 57.73 47 GLU H CA 1
ATOM 9459 C C . GLU H 1 51 ? -0.144 9.170 200.227 1.00 52.98 47 GLU H C 1
ATOM 9460 O O . GLU H 1 51 ? 0.745 8.421 199.805 1.00 51.24 47 GLU H O 1
ATOM 9472 N N . SER H 1 52 ? -1.312 8.707 200.677 1.00 50.69 48 SER H N 1
ATOM 9473 C CA . SER H 1 52 ? -1.611 7.282 200.607 1.00 51.03 48 SER H CA 1
ATOM 9474 C C . SER H 1 52 ? -1.947 6.863 199.179 1.00 48.82 48 SER H C 1
ATOM 9475 O O . SER H 1 52 ? -1.529 5.790 198.728 1.00 45.60 48 SER H O 1
ATOM 9483 N N . LEU H 1 53 ? -2.697 7.698 198.456 1.00 47.32 49 LEU H N 1
ATOM 9484 C CA . LEU H 1 53 ? -3.035 7.374 197.074 1.00 42.45 49 LEU H CA 1
ATOM 9485 C C . LEU H 1 53 ? -1.786 7.247 196.211 1.00 38.34 49 LEU H C 1
ATOM 9486 O O . LEU H 1 53 ? -1.753 6.428 195.286 1.00 39.73 49 LEU H O 1
ATOM 9502 N N . VAL H 1 54 ? -0.754 8.043 196.496 1.00 34.15 50 VAL H N 1
ATOM 9503 C CA . VAL H 1 54 ? 0.509 7.905 195.778 1.00 29.54 50 VAL H CA 1
ATOM 9504 C C . VAL H 1 54 ? 1.183 6.588 196.140 1.00 30.52 50 VAL H C 1
ATOM 9505 O O . VAL H 1 54 ? 1.763 5.915 195.280 1.00 28.98 50 VAL H O 1
ATOM 9518 N N . ALA H 1 55 ? 1.117 6.199 197.416 1.00 39.79 51 ALA H N 1
ATOM 9519 C CA . ALA H 1 55 ? 1.696 4.927 197.831 1.00 46.18 51 ALA H CA 1
ATOM 9520 C C . ALA H 1 55 ? 0.991 3.758 197.153 1.00 48.92 51 ALA H C 1
ATOM 9521 O O . ALA H 1 55 ? 1.624 2.752 196.812 1.00 44.79 51 ALA H O 1
ATOM 9528 N N . THR H 1 56 ? -0.324 3.877 196.947 1.00 54.63 52 THR H N 1
ATOM 9529 C CA . THR H 1 56 ? -1.066 2.835 196.246 1.00 59.20 52 THR H CA 1
ATOM 9530 C C . THR H 1 56 ? -0.593 2.678 194.807 1.00 60.24 52 THR H C 1
ATOM 9531 O O . THR H 1 56 ? -0.659 1.576 194.249 1.00 65.91 52 THR H O 1
ATOM 9542 N N . VAL H 1 57 ? -0.140 3.764 194.184 1.00 50.95 53 VAL H N 1
ATOM 9543 C CA . VAL H 1 57 ? 0.316 3.695 192.802 1.00 40.37 53 VAL H CA 1
ATOM 9544 C C . VAL H 1 57 ? 1.684 3.035 192.721 1.00 37.88 53 VAL H C 1
ATOM 9545 O O . VAL H 1 57 ? 1.887 2.075 191.969 1.00 39.36 53 VAL H O 1
ATOM 9558 N N . LEU H 1 58 ? 2.642 3.537 193.500 1.00 39.51 54 LEU H N 1
ATOM 9559 C CA . LEU H 1 58 ? 4.016 3.054 193.407 1.00 45.83 54 LEU H CA 1
ATOM 9560 C C . LEU H 1 58 ? 4.125 1.623 193.921 1.00 49.85 54 LEU H C 1
ATOM 9561 O O . LEU H 1 58 ? 4.599 0.728 193.210 1.00 47.06 54 LEU H O 1
ATOM 9577 N N . MET H 1 59 ? 3.697 1.387 195.159 1.00 58.41 55 MET H N 1
ATOM 9578 C CA . MET H 1 59 ? 3.537 0.032 195.661 1.00 61.68 55 MET H CA 1
ATOM 9579 C C . MET H 1 59 ? 2.173 -0.511 195.242 1.00 63.87 55 MET H C 1
ATOM 9580 O O . MET H 1 59 ? 1.284 0.231 194.821 1.00 64.86 55 MET H O 1
ATOM 9584 N N . GLY H 1 60 ? 2.007 -1.826 195.366 1.00 62.73 56 GLY H N 1
ATOM 9585 C CA . GLY H 1 60 ? 0.776 -2.462 194.939 1.00 69.56 56 GLY H CA 1
ATOM 9586 C C . GLY H 1 60 ? -0.123 -2.916 196.071 1.00 75.78 56 GLY H C 1
ATOM 9587 O O . GLY H 1 60 ? 0.282 -3.741 196.896 1.00 80.68 56 GLY H O 1
ATOM 9591 N N . ARG H 1 61 ? -1.348 -2.394 196.115 1.00 76.77 57 ARG H N 1
ATOM 9592 C CA . ARG H 1 61 ? -2.310 -2.802 197.138 1.00 78.12 57 ARG H CA 1
ATOM 9593 C C . ARG H 1 61 ? -2.719 -4.251 196.891 1.00 78.92 57 ARG H C 1
ATOM 9594 O O . ARG H 1 61 ? -3.025 -4.612 195.748 1.00 77.07 57 ARG H O 1
ATOM 9615 N N . PRO H 1 62 ? -2.731 -5.112 197.911 1.00 84.27 58 PRO H N 1
ATOM 9616 C CA . PRO H 1 62 ? -3.045 -6.525 197.665 1.00 84.39 58 PRO H CA 1
ATOM 9617 C C . PRO H 1 62 ? -4.491 -6.721 197.234 1.00 85.81 58 PRO H C 1
ATOM 9618 O O . PRO H 1 62 ? -5.390 -5.968 197.618 1.00 85.61 58 PRO H O 1
ATOM 9629 N N . GLN H 1 63 ? -4.705 -7.761 196.425 1.00 82.30 59 GLN H N 1
ATOM 9630 C CA . GLN H 1 63 ? -6.027 -8.092 195.890 1.00 78.56 59 GLN H CA 1
ATOM 9631 C C . GLN H 1 63 ? -6.611 -6.921 195.099 1.00 82.60 59 GLN H C 1
ATOM 9632 O O . GLN H 1 63 ? -7.780 -6.562 195.248 1.00 78.68 59 GLN H O 1
ATOM 9636 N N . THR H 1 64 ? -5.782 -6.330 194.240 1.00 98.12 60 THR H N 1
ATOM 9637 C CA . THR H 1 64 ? -6.168 -5.185 193.426 1.00 101.71 60 THR H CA 1
ATOM 9638 C C . THR H 1 64 ? -5.723 -5.429 191.988 1.00 108.79 60 THR H C 1
ATOM 9639 O O . THR H 1 64 ? -4.603 -5.902 191.771 1.00 111.16 60 THR H O 1
ATOM 9650 N N . PRO H 1 65 ? -6.569 -5.137 190.991 1.00 114.14 61 PRO H N 1
ATOM 9651 C CA . PRO H 1 65 ? -6.264 -5.496 189.595 1.00 115.23 61 PRO H CA 1
ATOM 9652 C C . PRO H 1 65 ? -5.274 -4.588 188.877 1.00 116.40 61 PRO H C 1
ATOM 9653 O O . PRO H 1 65 ? -5.062 -4.770 187.673 1.00 124.12 61 PRO H O 1
ATOM 9664 N N . MET H 1 66 ? -4.649 -3.627 189.562 1.00 94.78 62 MET H N 1
ATOM 9665 C CA . MET H 1 66 ? -3.686 -2.759 188.898 1.00 75.23 62 MET H CA 1
ATOM 9666 C C . MET H 1 66 ? -2.282 -3.012 189.441 1.00 61.54 62 MET H C 1
ATOM 9667 O O . MET H 1 66 ? -2.117 -3.198 190.652 1.00 56.03 62 MET H O 1
ATOM 9681 N N . PRO H 1 67 ? -1.256 -3.032 188.589 1.00 61.17 63 PRO H N 1
ATOM 9682 C CA . PRO H 1 67 ? 0.089 -3.411 189.054 1.00 60.52 63 PRO H CA 1
ATOM 9683 C C . PRO H 1 67 ? 0.777 -2.262 189.763 1.00 61.31 63 PRO H C 1
ATOM 9684 O O . PRO H 1 67 ? 0.274 -1.130 189.762 1.00 68.35 63 PRO H O 1
ATOM 9695 N N . PRO H 1 68 ? 1.934 -2.521 190.398 1.00 56.95 64 PRO H N 1
ATOM 9696 C CA . PRO H 1 68 ? 2.729 -1.444 191.000 1.00 50.21 64 PRO H CA 1
ATOM 9697 C C . PRO H 1 68 ? 3.653 -0.805 189.980 1.00 43.75 64 PRO H C 1
ATOM 9698 O O . PRO H 1 68 ? 4.323 -1.503 189.203 1.00 44.65 64 PRO H O 1
ATOM 9709 N N . TRP H 1 69 ? 3.691 0.522 189.962 1.00 36.49 65 TRP H N 1
ATOM 9710 C CA . TRP H 1 69 ? 4.462 1.274 188.984 1.00 37.23 65 TRP H CA 1
ATOM 9711 C C . TRP H 1 69 ? 5.703 1.907 189.605 1.00 41.12 65 TRP H C 1
ATOM 9712 O O . TRP H 1 69 ? 6.110 3.000 189.206 1.00 46.96 65 TRP H O 1
ATOM 9733 N N . ALA H 1 70 ? 6.305 1.243 190.593 1.00 39.26 66 ALA H N 1
ATOM 9734 C CA . ALA H 1 70 ? 7.399 1.867 191.331 1.00 38.96 66 ALA H CA 1
ATOM 9735 C C . ALA H 1 70 ? 8.566 2.188 190.407 1.00 40.15 66 ALA H C 1
ATOM 9736 O O . ALA H 1 70 ? 9.066 3.319 190.388 1.00 48.84 66 ALA H O 1
ATOM 9743 N N . GLY H 1 71 ? 9.012 1.204 189.625 1.00 31.23 67 GLY H N 1
ATOM 9744 C CA . GLY H 1 71 ? 10.121 1.427 188.714 1.00 33.58 67 GLY H CA 1
ATOM 9745 C C . GLY H 1 71 ? 9.763 2.248 187.494 1.00 37.99 67 GLY H C 1
ATOM 9746 O O . GLY H 1 71 ? 10.646 2.879 186.903 1.00 34.50 67 GLY H O 1
ATOM 9750 N N . LEU H 1 72 ? 8.491 2.263 187.108 1.00 40.40 68 LEU H N 1
ATOM 9751 C CA . LEU H 1 72 ? 8.067 2.957 185.901 1.00 39.26 68 LEU H CA 1
ATOM 9752 C C . LEU H 1 72 ? 7.746 4.423 186.161 1.00 41.21 68 LEU H C 1
ATOM 9753 O O . LEU H 1 72 ? 8.053 5.281 185.326 1.00 40.89 68 LEU H O 1
ATOM 9769 N N . LEU H 1 73 ? 7.142 4.725 187.306 1.00 37.84 69 LEU H N 1
ATOM 9770 C CA . LEU H 1 73 ? 6.755 6.080 187.665 1.00 33.61 69 LEU H CA 1
ATOM 9771 C C . LEU H 1 73 ? 7.595 6.578 188.832 1.00 30.15 69 LEU H C 1
ATOM 9772 O O . LEU H 1 73 ? 7.805 5.857 189.813 1.00 26.36 69 LEU H O 1
ATOM 9788 N N . SER H 1 74 ? 8.072 7.815 188.722 1.00 34.24 70 SER H N 1
ATOM 9789 C CA . SER H 1 74 ? 8.722 8.471 189.844 1.00 29.74 70 SER H CA 1
ATOM 9790 C C . SER H 1 74 ? 7.686 8.847 190.901 1.00 29.66 70 SER H C 1
ATOM 9791 O O . SER H 1 74 ? 6.476 8.846 190.656 1.00 31.35 70 SER H O 1
ATOM 9799 N N . ALA H 1 75 ? 8.173 9.172 192.100 1.00 31.75 71 ALA H N 1
ATOM 9800 C CA . ALA H 1 75 ? 7.269 9.643 193.144 1.00 24.89 71 ALA H CA 1
ATOM 9801 C C . ALA H 1 75 ? 6.619 10.960 192.741 1.00 20.62 71 ALA H C 1
ATOM 9802 O O . ALA H 1 75 ? 5.446 11.201 193.048 1.00 19.68 71 ALA H O 1
ATOM 9809 N N . ASP H 1 76 ? 7.365 11.826 192.047 1.00 21.93 72 ASP H N 1
ATOM 9810 C CA . ASP H 1 76 ? 6.756 13.023 191.478 1.00 26.49 72 ASP H CA 1
ATOM 9811 C C . ASP H 1 76 ? 5.769 12.659 190.377 1.00 27.02 72 ASP H C 1
ATOM 9812 O O . ASP H 1 76 ? 4.718 13.297 190.239 1.00 27.29 72 ASP H O 1
ATOM 9821 N N . ASP H 1 77 ? 6.092 11.636 189.581 1.00 24.34 73 ASP H N 1
ATOM 9822 C CA . ASP H 1 77 ? 5.195 11.217 188.510 1.00 24.08 73 ASP H CA 1
ATOM 9823 C C . ASP H 1 77 ? 3.865 10.735 189.073 1.00 25.28 73 ASP H C 1
ATOM 9824 O O . ASP H 1 77 ? 2.793 11.136 188.604 1.00 27.41 73 ASP H O 1
ATOM 9833 N N . ALA H 1 78 ? 3.914 9.867 190.086 1.00 24.50 74 ALA H N 1
ATOM 9834 C CA . ALA H 1 78 ? 2.684 9.390 190.706 1.00 25.56 74 ALA H CA 1
ATOM 9835 C C . ALA H 1 78 ? 1.917 10.537 191.350 1.00 25.71 74 ALA H C 1
ATOM 9836 O O . ALA H 1 78 ? 0.682 10.582 191.289 1.00 25.34 74 ALA H O 1
ATOM 9843 N N . GLY H 1 79 ? 2.630 11.476 191.973 1.00 31.87 75 GLY H N 1
ATOM 9844 C CA . GLY H 1 79 ? 1.963 12.640 192.532 1.00 35.91 75 GLY H CA 1
ATOM 9845 C C . GLY H 1 79 ? 1.264 13.463 191.468 1.00 38.35 75 GLY H C 1
ATOM 9846 O O . GLY H 1 79 ? 0.110 13.868 191.633 1.00 40.53 75 GLY H O 1
ATOM 9850 N N . TRP H 1 80 ? 1.955 13.717 190.356 1.00 35.82 76 TRP H N 1
ATOM 9851 C CA . TRP H 1 80 ? 1.341 14.456 189.258 1.00 32.90 76 TRP H CA 1
ATOM 9852 C C . TRP H 1 80 ? 0.073 13.761 188.779 1.00 31.56 76 TRP H C 1
ATOM 9853 O O . TRP H 1 80 ? -0.983 14.391 188.650 1.00 30.62 76 TRP H O 1
ATOM 9874 N N . LEU H 1 81 ? 0.157 12.455 188.513 1.00 31.38 77 LEU H N 1
ATOM 9875 C CA . LEU H 1 81 ? -1.027 11.711 188.092 1.00 29.04 77 LEU H CA 1
ATOM 9876 C C . LEU H 1 81 ? -2.140 11.838 189.122 1.00 30.74 77 LEU H C 1
ATOM 9877 O O . LEU H 1 81 ? -3.277 12.188 188.787 1.00 33.94 77 LEU H O 1
ATOM 9893 N N . VAL H 1 82 ? -1.829 11.554 190.388 1.00 36.07 78 VAL H N 1
ATOM 9894 C CA . VAL H 1 82 ? -2.834 11.652 191.441 1.00 37.82 78 VAL H CA 1
ATOM 9895 C C . VAL H 1 82 ? -3.350 13.082 191.552 1.00 40.22 78 VAL H C 1
ATOM 9896 O O . VAL H 1 82 ? -4.550 13.309 191.750 1.00 35.69 78 VAL H O 1
ATOM 9909 N N . ASP H 1 83 ? -2.458 14.068 191.418 1.00 42.52 79 ASP H N 1
ATOM 9910 C CA . ASP H 1 83 ? -2.899 15.458 191.370 1.00 41.30 79 ASP H CA 1
ATOM 9911 C C . ASP H 1 83 ? -3.976 15.657 190.310 1.00 42.68 79 ASP H C 1
ATOM 9912 O O . ASP H 1 83 ? -4.961 16.368 190.538 1.00 44.13 79 ASP H O 1
ATOM 9921 N N . ARG H 1 84 ? -3.806 15.033 189.140 1.00 43.35 80 ARG H N 1
ATOM 9922 C CA . ARG H 1 84 ? -4.751 15.235 188.047 1.00 41.29 80 ARG H CA 1
ATOM 9923 C C . ARG H 1 84 ? -5.997 14.374 188.218 1.00 42.61 80 ARG H C 1
ATOM 9924 O O . ARG H 1 84 ? -7.110 14.828 187.934 1.00 45.93 80 ARG H O 1
ATOM 9945 N N . LEU H 1 85 ? -5.834 13.134 188.684 1.00 45.30 81 LEU H N 1
ATOM 9946 C CA . LEU H 1 85 ? -6.998 12.298 188.955 1.00 47.10 81 LEU H CA 1
ATOM 9947 C C . LEU H 1 85 ? -7.857 12.897 190.064 1.00 52.76 81 LEU H C 1
ATOM 9948 O O . LEU H 1 85 ? -9.088 12.793 190.030 1.00 55.01 81 LEU H O 1
ATOM 9964 N N . ILE H 1 86 ? -7.225 13.533 191.054 1.00 59.88 82 ILE H N 1
ATOM 9965 C CA . ILE H 1 86 ? -7.979 14.158 192.136 1.00 61.89 82 ILE H CA 1
ATOM 9966 C C . ILE H 1 86 ? -8.746 15.372 191.623 1.00 67.85 82 ILE H C 1
ATOM 9967 O O . ILE H 1 86 ? -9.859 15.658 192.079 1.00 75.60 82 ILE H O 1
ATOM 9983 N N . GLU H 1 87 ? -8.164 16.106 190.676 1.00 63.21 83 GLU H N 1
ATOM 9984 C CA . GLU H 1 87 ? -8.819 17.244 190.047 1.00 62.67 83 GLU H CA 1
ATOM 9985 C C . GLU H 1 87 ? -9.416 16.886 188.693 1.00 68.80 83 GLU H C 1
ATOM 9986 O O . GLU H 1 87 ? -9.800 17.786 187.939 1.00 73.07 83 GLU H O 1
ATOM 9998 N N . GLY H 1 88 ? -9.498 15.596 188.377 1.00 70.44 84 GLY H N 1
ATOM 9999 C CA . GLY H 1 88 ? -9.963 15.113 187.088 1.00 69.69 84 GLY H CA 1
ATOM 10000 C C . GLY H 1 88 ? -10.971 15.973 186.356 1.00 70.90 84 GLY H C 1
ATOM 10001 O O . GLY H 1 88 ? -10.721 16.431 185.241 1.00 71.44 84 GLY H O 1
ATOM 10005 N N . PRO I 1 8 ? 7.596 16.294 96.345 1.00 51.39 4 PRO J N 1
ATOM 10006 C CA . PRO I 1 8 ? 6.672 15.505 97.167 1.00 52.32 4 PRO J CA 1
ATOM 10007 C C . PRO I 1 8 ? 5.916 16.369 98.167 1.00 55.03 4 PRO J C 1
ATOM 10008 O O . PRO I 1 8 ? 6.495 17.312 98.707 1.00 56.08 4 PRO J O 1
ATOM 10019 N N . ASP I 1 9 ? 4.650 16.048 98.418 1.00 52.17 5 ASP J N 1
ATOM 10020 C CA . ASP I 1 9 ? 3.849 16.828 99.349 1.00 48.58 5 ASP J CA 1
ATOM 10021 C C . ASP I 1 9 ? 4.153 16.391 100.783 1.00 45.68 5 ASP J C 1
ATOM 10022 O O . ASP I 1 9 ? 4.960 15.491 101.030 1.00 46.69 5 ASP J O 1
ATOM 10031 N N . ALA I 1 10 ? 3.495 17.040 101.746 1.00 46.21 6 ALA J N 1
ATOM 10032 C CA . ALA I 1 10 ? 3.796 16.788 103.152 1.00 48.58 6 ALA J CA 1
ATOM 10033 C C . ALA I 1 10 ? 3.560 15.329 103.521 1.00 44.19 6 ALA J C 1
ATOM 10034 O O . ALA I 1 10 ? 4.311 14.749 104.314 1.00 38.94 6 ALA J O 1
ATOM 10041 N N . ARG I 1 11 ? 2.518 14.720 102.956 1.00 42.93 7 ARG J N 1
ATOM 10042 C CA .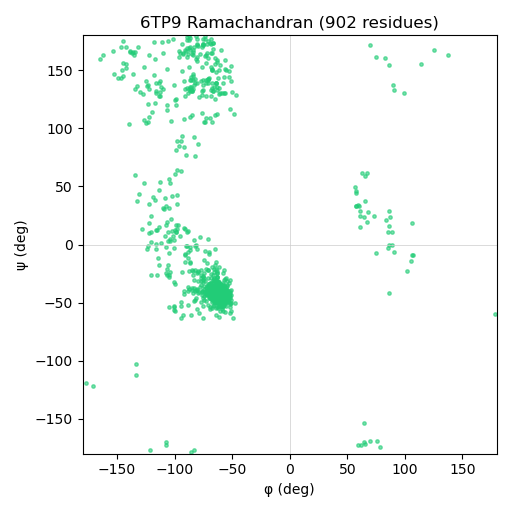 ARG I 1 11 ? 2.208 13.329 103.266 1.00 40.47 7 ARG J CA 1
ATOM 10043 C C . ARG I 1 11 ? 3.327 12.404 102.804 1.00 39.80 7 ARG J C 1
ATOM 10044 O O . ARG I 1 11 ? 3.763 11.519 103.550 1.00 42.98 7 ARG J O 1
ATOM 10065 N N . ARG I 1 12 ? 3.815 12.599 101.576 1.00 33.53 8 ARG J N 1
ATOM 10066 C CA . ARG I 1 12 ? 4.848 11.711 101.050 1.00 32.06 8 ARG J CA 1
ATOM 10067 C C . ARG I 1 12 ? 6.172 11.904 101.781 1.00 37.35 8 ARG J C 1
ATOM 10068 O O . ARG I 1 12 ? 6.901 10.933 102.018 1.00 35.93 8 ARG J O 1
ATOM 10089 N N . GLN I 1 13 ? 6.499 13.144 102.152 1.00 38.47 9 GLN J N 1
ATOM 10090 C CA . GLN I 1 13 ? 7.769 13.396 102.827 1.00 32.95 9 GLN J CA 1
ATOM 10091 C C . GLN I 1 13 ? 7.877 12.596 104.117 1.00 28.38 9 GLN J C 1
ATOM 10092 O O . GLN I 1 13 ? 8.959 12.110 104.465 1.00 27.84 9 GLN J O 1
ATOM 10106 N N . ALA I 1 14 ? 6.771 12.458 104.849 1.00 33.29 10 ALA J N 1
ATOM 10107 C CA . ALA I 1 14 ? 6.786 11.610 106.036 1.00 32.56 10 ALA J CA 1
ATOM 10108 C C . ALA I 1 14 ? 7.072 10.165 105.654 1.00 31.21 10 ALA J C 1
ATOM 10109 O O . ALA I 1 14 ? 7.912 9.498 106.270 1.00 31.81 10 ALA J O 1
ATOM 10116 N N . GLN I 1 15 ? 6.381 9.665 104.627 1.00 28.72 11 GLN J N 1
ATOM 10117 C CA . GLN I 1 15 ? 6.645 8.315 104.144 1.00 25.15 11 GLN J CA 1
ATOM 10118 C C . GLN I 1 15 ? 8.107 8.152 103.745 1.00 21.34 11 GLN J C 1
ATOM 10119 O O . GLN I 1 15 ? 8.732 7.133 104.059 1.00 19.25 11 GLN J O 1
ATOM 10133 N N . LEU I 1 16 ? 8.674 9.152 103.064 1.00 24.43 12 LEU J N 1
ATOM 10134 C CA . LEU I 1 16 ? 10.076 9.069 102.666 1.00 24.87 12 LEU J CA 1
ATOM 10135 C C . LEU I 1 16 ? 10.989 8.981 103.883 1.00 25.34 12 LEU J C 1
ATOM 10136 O O . LEU I 1 16 ? 11.938 8.189 103.899 1.00 28.43 12 LEU J O 1
ATOM 10152 N N . ARG I 1 17 ? 10.722 9.791 104.910 1.00 24.70 13 ARG J N 1
ATOM 10153 C CA . ARG I 1 17 ? 11.563 9.769 106.103 1.00 28.54 13 ARG J CA 1
ATOM 10154 C C . ARG I 1 17 ? 11.560 8.389 106.748 1.00 30.26 13 ARG J C 1
ATOM 10155 O O . ARG I 1 17 ? 12.611 7.888 107.167 1.00 32.96 13 ARG J O 1
ATOM 10176 N N . HIS I 1 18 ? 10.389 7.755 106.833 1.00 30.65 14 HIS J N 1
ATOM 10177 C CA . HIS I 1 18 ? 10.323 6.401 107.373 1.00 28.68 14 HIS J CA 1
ATOM 10178 C C . HIS I 1 18 ? 11.138 5.437 106.522 1.00 28.33 14 HIS J C 1
ATOM 10179 O O . HIS I 1 18 ? 11.874 4.595 107.051 1.00 26.49 14 HIS J O 1
ATOM 10193 N N . LEU I 1 19 ? 11.017 5.548 105.196 1.00 28.58 15 LEU J N 1
ATOM 10194 C CA . LEU I 1 19 ? 11.812 4.711 104.303 1.00 24.82 15 LEU J CA 1
ATOM 10195 C C . LEU I 1 19 ? 13.300 4.937 104.522 1.00 23.33 15 LEU J C 1
ATOM 10196 O O . LEU I 1 19 ? 14.079 3.978 104.586 1.00 24.71 15 LEU J O 1
ATOM 10212 N N . LEU I 1 20 ? 13.713 6.201 104.643 1.00 24.67 16 LEU J N 1
ATOM 10213 C CA . LEU I 1 20 ? 15.127 6.510 104.829 1.00 24.07 16 LEU J CA 1
ATOM 10214 C C . LEU I 1 20 ? 15.662 5.887 106.113 1.00 24.86 16 LEU J C 1
ATOM 10215 O O . LEU I 1 20 ? 16.749 5.294 106.121 1.00 23.59 16 LEU J O 1
ATOM 10231 N N . LEU I 1 21 ? 14.912 5.999 107.207 1.00 24.75 17 LEU J N 1
ATOM 10232 C CA . LEU I 1 21 ? 15.391 5.479 108.479 1.00 27.62 17 LEU J CA 1
ATOM 10233 C C . LEU I 1 21 ? 15.303 3.959 108.551 1.00 28.55 17 LEU J C 1
ATOM 10234 O O . LEU I 1 21 ? 16.147 3.324 109.194 1.00 29.84 17 LEU J O 1
ATOM 10250 N N . GLN I 1 22 ? 14.308 3.356 107.901 1.00 27.36 18 GLN J N 1
ATOM 10251 C CA . GLN I 1 22 ? 14.058 1.929 108.078 1.00 33.14 18 GLN J CA 1
ATOM 10252 C C . GLN I 1 22 ? 14.773 1.083 107.026 1.00 34.28 18 GLN J C 1
ATOM 10253 O O . GLN I 1 22 ? 15.608 0.241 107.369 1.00 33.49 18 GLN J O 1
ATOM 10267 N N . ASP I 1 23 ? 14.454 1.286 105.746 1.00 39.56 19 ASP J N 1
ATOM 10268 C CA . ASP I 1 23 ? 15.101 0.499 104.699 1.00 39.05 19 ASP J CA 1
ATOM 10269 C C . ASP I 1 23 ? 16.530 0.974 104.454 1.00 36.51 19 ASP J C 1
ATOM 10270 O O . ASP I 1 23 ? 17.489 0.219 104.650 1.00 38.81 19 ASP J O 1
ATOM 10279 N N . CYS I 1 24 ? 16.690 2.224 104.010 1.00 30.24 20 CYS J N 1
ATOM 10280 C CA . CYS I 1 24 ? 18.030 2.760 103.794 1.00 25.92 20 CYS J CA 1
ATOM 10281 C C . CYS I 1 24 ? 18.880 2.618 105.050 1.00 29.33 20 CYS J C 1
ATOM 10282 O O . CYS I 1 24 ? 20.051 2.227 104.979 1.00 28.01 20 CYS J O 1
ATOM 10289 N N . GLY I 1 25 ? 18.301 2.924 106.214 1.00 31.18 21 GLY J N 1
ATOM 10290 C CA . GLY I 1 25 ? 19.067 2.872 107.448 1.00 30.21 21 GLY J CA 1
ATOM 10291 C C . GLY I 1 25 ? 19.536 1.472 107.794 1.00 34.12 21 GLY J C 1
ATOM 10292 O O . GLY I 1 25 ? 20.644 1.288 108.305 1.00 38.01 21 GLY J O 1
ATOM 10296 N N . SER I 1 26 ? 18.702 0.466 107.520 1.00 33.35 22 SER J N 1
ATOM 10297 C CA . SER I 1 26 ? 19.054 -0.906 107.876 1.00 32.96 22 SER J CA 1
ATOM 10298 C C . SER I 1 26 ? 20.339 -1.348 107.187 1.00 31.53 22 SER J C 1
ATOM 10299 O O . SER I 1 26 ? 21.145 -2.084 107.767 1.00 33.29 22 SER J O 1
ATOM 10307 N N . CYS I 1 27 ? 20.542 -0.909 105.947 1.00 30.68 23 CYS J N 1
ATOM 10308 C CA . CYS I 1 27 ? 21.663 -1.338 105.120 1.00 32.72 23 CYS J CA 1
ATOM 10309 C C . CYS I 1 27 ? 22.844 -0.374 105.211 1.00 33.20 23 CYS J C 1
ATOM 10310 O O . CYS I 1 27 ? 23.982 -0.802 105.427 1.00 32.90 23 CYS J O 1
ATOM 10317 N N . HIS I 1 28 ? 22.590 0.925 105.043 1.00 28.35 24 HIS J N 1
ATOM 10318 C CA . HIS I 1 28 ? 23.640 1.924 105.194 1.00 30.63 24 HIS J CA 1
ATOM 10319 C C . HIS I 1 28 ? 24.005 2.172 106.651 1.00 36.09 24 HIS J C 1
ATOM 10320 O O . HIS I 1 28 ? 25.032 2.808 106.915 1.00 37.98 24 HIS J O 1
ATOM 10334 N N . GLY I 1 29 ? 23.201 1.694 107.590 1.00 38.91 25 GLY J N 1
ATOM 10335 C CA . GLY I 1 29 ? 23.513 1.838 109.002 1.00 38.18 25 GLY J CA 1
ATOM 10336 C C . GLY I 1 29 ? 23.037 3.158 109.571 1.00 35.53 25 GLY J C 1
ATOM 10337 O O . GLY I 1 29 ? 22.887 4.158 108.870 1.00 33.60 25 GLY J O 1
ATOM 10341 N N . LEU I 1 30 ? 22.792 3.155 110.879 1.00 37.56 26 LEU J N 1
ATOM 10342 C CA . LEU I 1 30 ? 22.411 4.351 111.615 1.00 34.79 26 LEU J CA 1
ATOM 10343 C C . LEU I 1 30 ? 23.367 4.562 112.780 1.00 34.49 26 LEU J C 1
ATOM 10344 O O . LEU I 1 30 ? 23.782 3.604 113.441 1.00 36.43 26 LEU J O 1
ATOM 10360 N N . ARG I 1 31 ? 23.715 5.823 113.023 1.00 31.78 27 ARG J N 1
ATOM 10361 C CA . ARG I 1 31 ? 24.590 6.184 114.125 1.00 33.76 27 ARG J CA 1
ATOM 10362 C C . ARG I 1 31 ? 24.274 7.603 114.567 1.00 37.03 27 ARG J C 1
ATOM 10363 O O . ARG I 1 31 ? 23.894 8.453 113.755 1.00 37.76 27 ARG J O 1
ATOM 10384 N N . LEU I 1 32 ? 24.431 7.849 115.865 1.00 37.12 28 LEU J N 1
ATOM 10385 C CA . LEU I 1 32 ? 24.325 9.189 116.441 1.00 33.46 28 LEU J CA 1
ATOM 10386 C C . LEU I 1 32 ? 25.755 9.707 116.572 1.00 35.45 28 LEU J C 1
ATOM 10387 O O . LEU I 1 32 ? 26.414 9.521 117.596 1.00 35.70 28 LEU J O 1
ATOM 10403 N N . THR I 1 33 ? 26.237 10.360 115.513 1.00 39.61 29 THR J N 1
ATOM 10404 C CA . THR I 1 33 ? 27.644 10.717 115.392 1.00 37.29 29 THR J CA 1
ATOM 10405 C C . THR I 1 33 ? 27.985 12.068 116.002 1.00 42.74 29 THR J C 1
ATOM 10406 O O . THR I 1 33 ? 29.173 12.383 116.131 1.00 42.74 29 THR J O 1
ATOM 10417 N N . GLY I 1 34 ? 26.996 12.870 116.362 1.00 43.85 30 GLY J N 1
ATOM 10418 C CA . GLY I 1 34 ? 27.251 14.144 116.994 1.00 36.86 30 GLY J CA 1
ATOM 10419 C C . GLY I 1 34 ? 26.817 15.314 116.123 1.00 34.60 30 GLY J C 1
ATOM 10420 O O . GLY I 1 34 ? 26.727 15.224 114.895 1.00 36.68 30 GLY J O 1
ATOM 10424 N N . GLY I 1 35 ? 26.543 16.429 116.793 1.00 32.82 31 GLY J N 1
ATOM 10425 C CA . GLY I 1 35 ? 26.061 17.641 116.162 1.00 32.80 31 GLY J CA 1
ATOM 10426 C C . GLY I 1 35 ? 26.073 18.751 117.191 1.00 31.98 31 GLY J C 1
ATOM 10427 O O . GLY I 1 35 ? 27.128 19.037 117.766 1.00 31.08 31 GLY J O 1
ATOM 10431 N N . LEU I 1 36 ? 24.921 19.376 117.453 1.00 33.75 32 LEU J N 1
ATOM 10432 C CA . LEU I 1 36 ? 24.829 20.271 118.604 1.00 36.40 32 LEU J CA 1
ATOM 10433 C C . LEU I 1 36 ? 25.324 19.562 119.862 1.00 36.18 32 LEU J C 1
ATOM 10434 O O . LEU I 1 36 ? 26.226 20.047 120.552 1.00 36.97 32 LEU J O 1
ATOM 10450 N N . GLY I 1 37 ? 24.760 18.390 120.152 1.00 33.67 33 GLY J N 1
ATOM 10451 C CA . GLY I 1 37 ? 25.208 17.572 121.252 1.00 28.73 33 GLY J CA 1
ATOM 10452 C C . GLY I 1 37 ? 26.249 16.565 120.808 1.00 26.34 33 GLY J C 1
ATOM 10453 O O . GLY I 1 37 ? 26.420 16.301 119.615 1.00 29.43 33 GLY J O 1
ATOM 10457 N N . PRO I 1 38 ? 26.961 15.975 121.764 1.00 29.07 34 PRO J N 1
ATOM 10458 C CA . PRO I 1 38 ? 28.074 15.085 121.409 1.00 29.28 34 PRO J CA 1
ATOM 10459 C C . PRO I 1 38 ? 27.615 13.802 120.741 1.00 35.51 34 PRO J C 1
ATOM 10460 O O . PRO I 1 38 ? 26.413 13.560 120.586 1.00 36.76 34 PRO J O 1
ATOM 10471 N N . ALA I 1 39 ? 28.575 12.973 120.341 1.00 38.28 35 ALA J N 1
ATOM 10472 C CA . ALA I 1 39 ? 28.269 11.683 119.746 1.00 36.62 35 ALA J CA 1
ATOM 10473 C C . ALA I 1 39 ? 27.827 10.700 120.820 1.00 34.45 35 ALA J C 1
ATOM 10474 O O . ALA I 1 39 ? 28.364 10.686 121.931 1.00 31.92 35 ALA J O 1
ATOM 10481 N N . LEU I 1 40 ? 26.836 9.878 120.480 1.00 35.37 36 LEU J N 1
ATOM 10482 C CA . LEU I 1 40 ? 26.362 8.832 121.377 1.00 31.99 36 LEU J CA 1
ATOM 10483 C C . LEU I 1 40 ? 26.678 7.467 120.779 1.00 33.23 36 LEU J C 1
ATOM 10484 O O . LEU I 1 40 ? 25.811 6.589 120.723 1.00 37.21 36 LEU J O 1
ATOM 10500 N N . THR I 1 41 ? 27.906 7.290 120.316 1.00 33.23 37 THR J N 1
ATOM 10501 C CA . THR I 1 41 ? 28.353 6.032 119.736 1.00 31.79 37 THR J CA 1
ATOM 10502 C C . THR I 1 41 ? 28.937 5.141 120.818 1.00 30.50 37 THR J C 1
ATOM 10503 O O . THR I 1 41 ? 29.216 5.585 121.934 1.00 34.49 37 THR J O 1
ATOM 10514 N N . PRO I 1 42 ? 29.134 3.855 120.525 1.00 28.36 38 PRO J N 1
ATOM 10515 C CA . PRO I 1 42 ? 29.827 2.998 121.500 1.00 30.22 38 PRO J CA 1
ATOM 10516 C C . PRO I 1 42 ? 31.238 3.470 121.793 1.00 38.49 38 PRO J C 1
ATOM 10517 O O . PRO I 1 42 ? 31.707 3.334 122.930 1.00 43.06 38 PRO J O 1
ATOM 10528 N N . GLU I 1 43 ? 31.926 4.033 120.797 1.00 40.99 39 GLU J N 1
ATOM 10529 C CA . GLU I 1 43 ? 33.287 4.512 121.013 1.00 37.81 39 GLU J CA 1
ATOM 10530 C C . GLU I 1 43 ? 33.306 5.751 121.900 1.00 33.70 39 GLU J C 1
ATOM 10531 O O . GLU I 1 43 ? 34.230 5.932 122.702 1.00 30.77 39 GLU J O 1
ATOM 10543 N N . ALA I 1 44 ? 32.297 6.615 121.773 1.00 28.89 40 ALA J N 1
ATOM 10544 C CA . ALA I 1 44 ? 32.263 7.848 122.548 1.00 28.47 40 ALA J CA 1
ATOM 10545 C C . ALA I 1 44 ? 31.779 7.638 123.977 1.00 34.82 40 ALA J C 1
ATOM 10546 O O . ALA I 1 44 ? 32.106 8.448 124.851 1.00 36.18 40 ALA J O 1
ATOM 10553 N N . LEU I 1 45 ? 31.013 6.579 124.234 1.00 40.23 41 LEU J N 1
ATOM 10554 C CA . LEU I 1 45 ? 30.472 6.296 125.557 1.00 41.44 41 LEU J CA 1
ATOM 10555 C C . LEU I 1 45 ? 31.216 5.175 126.269 1.00 43.32 41 LEU J C 1
ATOM 10556 O O . LEU I 1 45 ? 30.831 4.800 127.382 1.00 44.31 41 LEU J O 1
ATOM 10572 N N . ARG I 1 46 ? 32.277 4.648 125.658 1.00 44.89 42 ARG J N 1
ATOM 10573 C CA . ARG I 1 46 ? 32.903 3.419 126.135 1.00 47.59 42 ARG J CA 1
ATOM 10574 C C . ARG I 1 46 ? 33.286 3.493 127.607 1.00 51.35 42 ARG J C 1
ATOM 10575 O O . ARG I 1 46 ? 33.102 2.524 128.354 1.00 52.52 42 ARG J O 1
ATOM 10596 N N . GLY I 1 47 ? 33.828 4.625 128.045 1.00 47.43 43 GLY J N 1
ATOM 10597 C CA . GLY I 1 47 ? 34.353 4.721 129.393 1.00 46.12 43 GLY J CA 1
ATOM 10598 C C . GLY I 1 47 ? 33.375 5.207 130.434 1.00 41.44 43 GLY J C 1
ATOM 10599 O O . GLY I 1 47 ? 33.623 5.058 131.637 1.00 38.64 43 GLY J O 1
ATOM 10603 N N . LYS I 1 48 ? 32.260 5.777 130.009 1.00 41.24 44 LYS J N 1
ATOM 10604 C CA . LYS I 1 48 ? 31.385 6.454 130.957 1.00 36.37 44 LYS J CA 1
ATOM 10605 C C . LYS I 1 48 ? 30.579 5.425 131.750 1.00 35.28 44 LYS J C 1
ATOM 10606 O O . LYS I 1 48 ? 30.126 4.424 131.187 1.00 34.44 44 LYS J O 1
ATOM 10625 N N . PRO I 1 49 ? 30.373 5.638 133.052 1.00 35.71 45 PRO J N 1
ATOM 10626 C CA . PRO I 1 49 ? 29.590 4.667 133.825 1.00 35.04 45 PRO J CA 1
ATOM 10627 C C . PRO I 1 49 ? 28.121 4.740 133.445 1.00 39.63 45 PRO J C 1
ATOM 10628 O O . PRO I 1 49 ? 27.564 5.825 133.258 1.00 43.07 45 PRO J O 1
ATOM 10639 N N . ARG I 1 50 ? 27.495 3.567 133.329 1.00 38.83 46 ARG J N 1
ATOM 10640 C CA . ARG I 1 50 ? 26.108 3.513 132.880 1.00 36.86 46 ARG J CA 1
ATOM 10641 C C . ARG I 1 50 ? 25.219 4.433 133.708 1.00 34.86 46 ARG J C 1
ATOM 10642 O O . ARG I 1 50 ? 24.378 5.154 133.159 1.00 34.73 46 ARG J O 1
ATOM 10663 N N . GLU I 1 51 ? 25.386 4.422 135.032 1.00 36.23 47 GLU J N 1
ATOM 10664 C CA . GLU I 1 51 ? 24.534 5.244 135.885 1.00 43.75 47 GLU J CA 1
ATOM 10665 C C . GLU I 1 51 ? 24.674 6.724 135.548 1.00 36.16 47 GLU J C 1
ATOM 10666 O O . GLU I 1 51 ? 23.690 7.472 135.585 1.00 34.48 47 GLU J O 1
ATOM 10678 N N . SER I 1 52 ? 25.890 7.168 135.222 1.00 35.22 48 SER J N 1
ATOM 10679 C CA . SER I 1 52 ? 26.091 8.570 134.872 1.00 32.18 48 SER J CA 1
ATOM 10680 C C . SER I 1 52 ? 25.337 8.931 133.600 1.00 27.46 48 SER J C 1
ATOM 10681 O O . SER I 1 52 ? 24.700 9.988 133.523 1.00 25.60 48 SER J O 1
ATOM 10689 N N . LEU I 1 53 ? 25.403 8.065 132.587 1.00 25.89 49 LEU J N 1
ATOM 10690 C CA . LEU I 1 53 ? 24.653 8.301 131.359 1.00 21.03 49 LEU J CA 1
ATOM 10691 C C . LEU I 1 53 ? 23.154 8.321 131.634 1.00 18.08 49 LEU J C 1
ATOM 10692 O O . LEU I 1 53 ? 22.433 9.204 131.155 1.00 19.54 49 LEU J O 1
ATOM 10708 N N . VAL I 1 54 ? 22.668 7.350 132.409 1.00 14.33 50 VAL J N 1
ATOM 10709 C CA . VAL I 1 54 ? 21.247 7.302 132.737 1.00 15.19 50 VAL J CA 1
ATOM 10710 C C . VAL I 1 54 ? 20.832 8.566 133.478 1.00 19.68 50 VAL J C 1
ATOM 10711 O O . VAL I 1 54 ? 19.757 9.124 133.231 1.00 27.62 50 VAL J O 1
ATOM 10724 N N . ALA I 1 55 ? 21.673 9.036 134.400 1.00 17.59 51 ALA J N 1
ATOM 10725 C CA . ALA I 1 55 ? 21.360 10.270 135.110 1.00 18.10 51 ALA J CA 1
ATOM 10726 C C . ALA I 1 55 ? 21.261 11.444 134.146 1.00 20.49 51 ALA J C 1
ATOM 10727 O O . ALA I 1 55 ? 20.342 12.265 134.243 1.00 24.19 51 ALA J O 1
ATOM 10734 N N . THR I 1 56 ? 22.200 11.534 133.201 1.00 20.87 52 THR J N 1
ATOM 10735 C CA . THR I 1 56 ? 22.198 12.643 132.254 1.00 16.37 52 THR J CA 1
ATOM 10736 C C . THR I 1 56 ? 20.919 12.664 131.430 1.00 15.52 52 THR J C 1
ATOM 10737 O O . THR I 1 56 ? 20.367 13.735 131.152 1.00 17.02 52 THR J O 1
ATOM 10748 N N . VAL I 1 57 ? 20.434 11.491 131.025 1.00 14.17 53 VAL J N 1
ATOM 10749 C CA . VAL I 1 57 ? 19.212 11.427 130.231 1.00 13.65 53 VAL J CA 1
ATOM 10750 C C . VAL I 1 57 ? 18.017 11.896 131.054 1.00 17.42 53 VAL J C 1
ATOM 10751 O O . VAL I 1 57 ? 17.213 12.718 130.600 1.00 18.17 53 VAL J O 1
ATOM 10764 N N . LEU I 1 58 ? 17.889 11.384 132.281 1.00 22.11 54 LEU J N 1
ATOM 10765 C CA . LEU I 1 58 ? 16.703 11.662 133.083 1.00 22.66 54 LEU J CA 1
ATOM 10766 C C . LEU I 1 58 ? 16.699 13.084 133.628 1.00 25.52 54 LEU J C 1
ATOM 10767 O O . LEU I 1 58 ? 15.628 13.677 133.797 1.00 28.93 54 LEU J O 1
ATOM 10783 N N . MET I 1 59 ? 17.874 13.644 133.909 1.00 28.75 55 MET J N 1
ATOM 10784 C CA . MET I 1 59 ? 17.987 14.937 134.568 1.00 30.54 55 MET J CA 1
ATOM 10785 C C . MET I 1 59 ? 18.544 16.026 133.664 1.00 33.20 55 MET J C 1
ATOM 10786 O O . MET I 1 59 ? 18.705 17.164 134.117 1.00 39.60 55 MET J O 1
ATOM 10800 N N . GLY I 1 60 ? 18.831 15.718 132.404 1.00 32.30 56 GLY J N 1
ATOM 10801 C CA . GLY I 1 60 ? 19.468 16.696 131.553 1.00 35.34 56 GLY J CA 1
ATOM 10802 C C . GLY I 1 60 ? 20.859 17.034 132.076 1.00 35.00 56 GLY J C 1
ATOM 10803 O O . GLY I 1 60 ? 21.411 16.381 132.958 1.00 32.77 56 GLY J O 1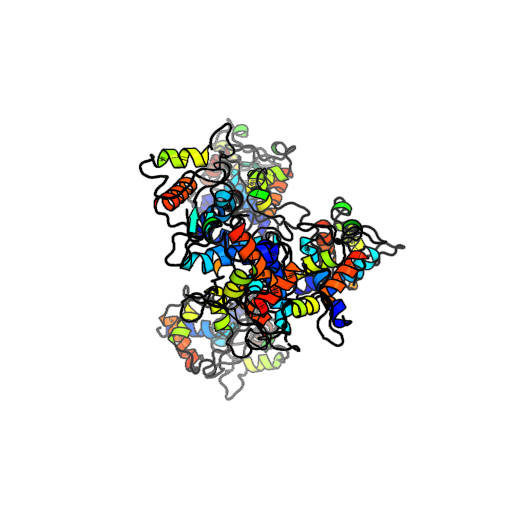
ATOM 10807 N N . ARG I 1 61 ? 21.424 18.078 131.484 1.00 37.61 57 ARG J N 1
ATOM 10808 C CA . ARG I 1 61 ? 22.649 18.695 131.994 1.00 43.62 57 ARG J CA 1
ATOM 10809 C C . ARG I 1 61 ? 22.356 20.167 132.243 1.00 48.88 57 ARG J C 1
ATOM 10810 O O . ARG I 1 61 ? 22.229 20.942 131.275 1.00 48.28 57 ARG J O 1
ATOM 10831 N N . PRO I 1 62 ? 22.211 20.593 133.496 1.00 49.77 58 PRO J N 1
ATOM 10832 C CA . PRO I 1 62 ? 21.848 21.990 133.767 1.00 49.69 58 PRO J CA 1
ATOM 10833 C C . PRO I 1 62 ? 22.756 22.968 133.034 1.00 44.46 58 PRO J C 1
ATOM 10834 O O . PRO I 1 62 ? 23.967 22.765 132.926 1.00 38.36 58 PRO J O 1
ATOM 10845 N N . GLN I 1 63 ? 22.148 24.041 132.521 1.00 47.92 59 GLN J N 1
ATOM 10846 C CA . GLN I 1 63 ? 22.856 25.098 131.801 1.00 51.72 59 GLN J CA 1
ATOM 10847 C C . GLN I 1 63 ? 23.411 24.609 130.467 1.00 50.25 59 GLN J C 1
ATOM 10848 O O . GLN I 1 63 ? 24.413 25.131 129.973 1.00 53.84 59 GLN J O 1
ATOM 10862 N N . THR I 1 64 ? 22.767 23.610 129.876 1.00 45.26 60 THR J N 1
ATOM 10863 C CA . THR I 1 64 ? 23.168 23.022 128.607 1.00 37.58 60 THR J CA 1
ATOM 10864 C C . THR I 1 64 ? 21.905 22.695 127.827 1.00 33.29 60 THR J C 1
ATOM 10865 O O . THR I 1 64 ? 20.852 22.459 128.432 1.00 33.08 60 THR J O 1
ATOM 10876 N N . PRO I 1 65 ? 21.965 22.686 126.490 1.00 38.68 61 PRO J N 1
ATOM 10877 C CA . PRO I 1 65 ? 20.765 22.332 125.717 1.00 39.78 61 PRO J CA 1
ATOM 10878 C C . PRO I 1 65 ? 20.302 20.899 125.916 1.00 38.14 61 PRO J C 1
ATOM 10879 O O . PRO I 1 65 ? 19.265 20.529 125.357 1.00 36.44 61 PRO J O 1
ATOM 10890 N N . MET I 1 66 ? 21.031 20.081 126.682 1.00 35.92 62 MET J N 1
ATOM 10891 C CA . MET I 1 66 ? 20.621 18.712 126.972 1.00 33.80 62 MET J CA 1
ATOM 10892 C C . MET I 1 66 ? 19.480 18.720 127.981 1.00 32.62 62 MET J C 1
ATOM 10893 O O . MET I 1 66 ? 19.717 18.946 129.174 1.00 35.50 62 MET J O 1
ATOM 10907 N N . PRO I 1 67 ? 18.242 18.467 127.563 1.00 28.69 63 PRO J N 1
ATOM 10908 C CA . PRO I 1 67 ? 17.111 18.623 128.478 1.00 24.00 63 PRO J CA 1
ATOM 10909 C C . PRO I 1 67 ? 16.866 17.358 129.279 1.00 26.19 63 PRO J C 1
ATOM 10910 O O . PRO I 1 67 ? 17.419 16.294 128.965 1.00 27.46 63 PRO J O 1
ATOM 10921 N N . PRO I 1 68 ? 16.048 17.438 130.331 1.00 24.95 64 PRO J N 1
ATOM 10922 C CA . PRO I 1 68 ? 15.685 16.240 131.097 1.00 21.81 64 PRO J CA 1
ATOM 10923 C C . PRO I 1 68 ? 14.499 15.516 130.483 1.00 18.03 64 PRO J C 1
ATOM 10924 O O . PRO I 1 68 ? 13.570 16.126 129.948 1.00 14.62 64 PRO J O 1
ATOM 10935 N N . TRP I 1 69 ? 14.538 14.184 130.573 1.00 18.62 65 TRP J N 1
ATOM 10936 C CA . TRP I 1 69 ? 13.543 13.325 129.941 1.00 20.74 65 TRP J CA 1
ATOM 10937 C C . TRP I 1 69 ? 12.796 12.450 130.939 1.00 21.32 65 TRP J C 1
ATOM 10938 O O . TRP I 1 69 ? 12.053 11.552 130.526 1.00 21.91 65 TRP J O 1
ATOM 10959 N N . ALA I 1 70 ? 12.953 12.705 132.240 1.00 25.47 66 ALA J N 1
ATOM 10960 C CA . ALA I 1 70 ? 12.410 11.801 133.249 1.00 24.56 66 ALA J CA 1
ATOM 10961 C C . ALA I 1 70 ? 10.892 11.696 133.159 1.00 32.38 66 ALA J C 1
ATOM 10962 O O . ALA I 1 70 ? 10.328 10.609 133.335 1.00 39.11 66 ALA J O 1
ATOM 10969 N N . GLY I 1 71 ? 10.207 12.811 132.910 1.00 30.44 67 GLY J N 1
ATOM 10970 C CA . GLY I 1 71 ? 8.762 12.745 132.757 1.00 34.39 67 GLY J CA 1
ATOM 10971 C C . GLY I 1 71 ? 8.341 11.749 131.696 1.00 36.30 67 GLY J C 1
ATOM 10972 O O . GLY I 1 71 ? 7.488 10.889 131.930 1.00 36.88 67 GLY J O 1
ATOM 10976 N N . LEU I 1 72 ? 8.953 11.837 130.515 1.00 35.74 68 LEU J N 1
ATOM 10977 C CA . LEU I 1 72 ? 8.584 10.954 129.419 1.00 33.26 68 LEU J CA 1
ATOM 10978 C C . LEU I 1 72 ? 9.127 9.544 129.609 1.00 29.92 68 LEU J C 1
ATOM 10979 O O . LEU I 1 72 ? 8.537 8.582 129.104 1.00 26.65 68 LEU J O 1
ATOM 10995 N N . LEU I 1 73 ? 10.243 9.401 130.321 1.00 27.99 69 LEU J N 1
ATOM 10996 C CA . LEU I 1 73 ? 10.974 8.145 130.397 1.00 25.17 69 LEU J CA 1
ATOM 10997 C C . LEU I 1 73 ? 11.105 7.696 131.844 1.00 24.55 69 LEU J C 1
ATOM 10998 O O . LEU I 1 73 ? 11.460 8.495 132.717 1.00 24.45 69 LEU J O 1
ATOM 11014 N N . SER I 1 74 ? 10.832 6.419 132.091 1.00 21.44 70 SER J N 1
ATOM 11015 C CA . SER I 1 74 ? 11.133 5.823 133.379 1.00 18.27 70 SER J CA 1
ATOM 11016 C C . SER I 1 74 ? 12.635 5.567 133.493 1.00 23.14 70 SER J C 1
ATOM 11017 O O . SER I 1 74 ? 13.395 5.721 132.534 1.00 29.03 70 SER J O 1
ATOM 11025 N N . ALA I 1 75 ? 13.065 5.174 134.693 1.00 21.56 71 ALA J N 1
ATOM 11026 C CA . ALA I 1 75 ? 14.465 4.814 134.877 1.00 17.49 71 ALA J CA 1
ATOM 11027 C C . ALA I 1 75 ? 14.824 3.567 134.080 1.00 25.45 71 ALA J C 1
ATOM 11028 O O . ALA I 1 75 ? 15.977 3.414 133.660 1.00 26.11 71 ALA J O 1
ATOM 11035 N N . ASP I 1 76 ? 13.855 2.673 133.856 1.00 30.67 72 ASP J N 1
ATOM 11036 C CA . ASP I 1 76 ? 14.111 1.491 133.039 1.00 26.98 72 ASP J CA 1
ATOM 11037 C C . ASP I 1 76 ? 14.189 1.853 131.562 1.00 22.98 72 ASP J C 1
ATOM 11038 O O . ASP I 1 76 ? 15.004 1.291 130.821 1.00 20.07 72 ASP J O 1
ATOM 11047 N N . ASP I 1 77 ? 13.344 2.784 131.114 1.00 23.47 73 ASP J N 1
ATOM 11048 C CA . ASP I 1 77 ? 13.434 3.259 129.738 1.00 24.72 73 ASP J CA 1
ATOM 11049 C C . ASP I 1 77 ? 14.800 3.876 129.469 1.00 26.89 73 ASP J C 1
ATOM 11050 O O . ASP I 1 77 ? 15.477 3.520 128.497 1.00 28.92 73 ASP J O 1
ATOM 11059 N N . ALA I 1 78 ? 15.223 4.809 130.324 1.00 23.14 74 ALA J N 1
ATOM 11060 C CA . ALA I 1 78 ? 16.538 5.418 130.157 1.00 24.35 74 ALA J CA 1
ATOM 11061 C C . ALA I 1 78 ? 17.636 4.363 130.191 1.00 21.04 74 ALA J C 1
ATOM 11062 O O . ALA I 1 78 ? 18.571 4.401 129.383 1.00 17.83 74 ALA J O 1
ATOM 11069 N N . GLY I 1 79 ? 17.540 3.411 131.120 1.00 23.58 75 GLY J N 1
ATOM 11070 C CA . GLY I 1 79 ? 18.536 2.356 131.183 1.00 28.00 75 GLY J CA 1
ATOM 11071 C C . GLY I 1 79 ? 18.595 1.538 129.909 1.00 36.25 75 GLY J C 1
ATOM 11072 O O . GLY I 1 79 ? 19.677 1.166 129.447 1.00 41.11 75 GLY J O 1
ATOM 11076 N N . TRP I 1 80 ? 17.435 1.250 129.318 1.00 36.45 76 TRP J N 1
ATOM 11077 C CA . TRP I 1 80 ? 17.413 0.465 128.090 1.00 34.24 76 TRP J CA 1
ATOM 11078 C C . TRP I 1 80 ? 17.992 1.259 126.925 1.00 32.13 76 TRP J C 1
ATOM 11079 O O . TRP I 1 80 ? 18.813 0.743 126.157 1.00 31.60 76 TRP J O 1
ATOM 11100 N N . LEU I 1 81 ? 17.581 2.521 126.779 1.00 32.82 77 LEU J N 1
ATOM 11101 C CA . LEU I 1 81 ? 18.154 3.366 125.737 1.00 28.82 77 LEU J CA 1
ATOM 11102 C C . LEU I 1 81 ? 19.667 3.474 125.889 1.00 35.55 77 LEU J C 1
ATOM 11103 O O . LEU I 1 81 ? 20.410 3.365 124.909 1.00 42.00 77 LEU J O 1
ATOM 11119 N N . VAL I 1 82 ? 20.141 3.702 127.119 1.00 34.94 78 VAL J N 1
ATOM 11120 C CA . VAL I 1 82 ? 21.580 3.795 127.352 1.00 30.92 78 VAL J CA 1
ATOM 11121 C C . VAL I 1 82 ? 22.268 2.504 126.938 1.00 35.00 78 VAL J C 1
ATOM 11122 O O . VAL I 1 82 ? 23.402 2.524 126.437 1.00 38.37 78 VAL J O 1
ATOM 11135 N N . ASP I 1 83 ? 21.603 1.365 127.128 1.00 32.03 79 ASP J N 1
ATOM 11136 C CA . ASP I 1 83 ? 22.206 0.090 126.760 1.00 33.80 79 ASP J CA 1
ATOM 11137 C C . ASP I 1 83 ? 22.273 -0.078 125.248 1.00 37.48 79 ASP J C 1
ATOM 11138 O O . ASP I 1 83 ? 23.270 -0.584 124.720 1.00 42.50 79 ASP J O 1
ATOM 11147 N N . ARG I 1 84 ? 21.225 0.337 124.531 1.00 35.68 80 ARG J N 1
ATOM 11148 C CA . ARG I 1 84 ? 21.275 0.269 123.074 1.00 35.89 80 ARG J CA 1
ATOM 11149 C C . ARG I 1 84 ? 22.380 1.163 122.525 1.00 39.65 80 ARG J C 1
ATOM 11150 O O . ARG I 1 84 ? 23.025 0.825 121.525 1.00 47.60 80 ARG J O 1
ATOM 11171 N N . LEU I 1 85 ? 22.612 2.312 123.163 1.00 36.92 81 LEU J N 1
ATOM 11172 C CA . LEU I 1 85 ? 23.680 3.198 122.713 1.00 38.98 81 LEU J CA 1
ATOM 11173 C C . LEU I 1 85 ? 25.049 2.578 122.970 1.00 45.72 81 LEU J C 1
ATOM 11174 O O . LEU I 1 85 ? 25.964 2.717 122.150 1.00 48.84 81 LEU J O 1
ATOM 11190 N N . ILE I 1 86 ? 25.205 1.886 124.101 1.00 47.78 82 ILE J N 1
ATOM 11191 C CA . ILE I 1 86 ? 26.457 1.189 124.383 1.00 49.53 82 ILE J CA 1
ATOM 11192 C C . ILE I 1 86 ? 26.639 0.012 123.432 1.00 58.23 82 ILE J C 1
ATOM 11193 O O . ILE I 1 86 ? 27.734 -0.210 122.900 1.00 62.77 82 ILE J O 1
ATOM 11209 N N . GLU I 1 87 ? 25.576 -0.763 123.203 1.00 58.06 83 GLU J N 1
ATOM 11210 C CA . GLU I 1 87 ? 25.675 -1.901 122.295 1.00 53.90 83 GLU J CA 1
ATOM 11211 C C . GLU I 1 87 ? 25.899 -1.444 120.859 1.00 48.89 83 GLU J C 1
ATOM 11212 O O . GLU I 1 87 ? 26.651 -2.079 120.111 1.00 49.57 83 GLU J O 1
ATOM 11224 N N . GLY I 1 88 ? 25.250 -0.355 120.454 1.00 46.25 84 GLY J N 1
ATOM 11225 C CA . GLY I 1 88 ? 25.469 0.242 119.151 1.00 49.42 84 GLY J CA 1
ATOM 11226 C C . GLY I 1 88 ? 24.370 0.010 118.140 1.00 51.37 84 GLY J C 1
ATOM 11227 O O . GLY I 1 88 ? 24.356 0.694 117.106 1.00 49.53 84 GLY J O 1
ATOM 11231 N N . GLU I 1 89 ? 23.452 -0.922 118.383 1.00 61.54 85 GLU J N 1
ATOM 11232 C CA . GLU I 1 89 ? 22.370 -1.206 117.444 1.00 64.71 85 GLU J CA 1
ATOM 11233 C C . GLU I 1 89 ? 21.169 -0.344 117.818 1.00 63.38 85 GLU J C 1
ATOM 11234 O O . GLU I 1 89 ? 20.499 -0.601 118.824 1.00 59.90 85 GLU J O 1
ATOM 11246 N N . ILE I 1 90 ? 20.896 0.672 117.001 1.00 63.09 86 ILE J N 1
ATOM 11247 C CA . ILE I 1 90 ? 19.856 1.650 117.294 1.00 61.60 86 ILE J CA 1
ATOM 11248 C C . ILE I 1 90 ? 18.836 1.685 116.162 1.00 63.55 86 ILE J C 1
ATOM 11249 O O . ILE I 1 90 ? 18.292 2.747 115.837 1.00 61.60 86 ILE J O 1
ATOM 11265 N N . ALA I 1 91 ? 18.569 0.525 115.557 1.00 64.64 87 ALA J N 1
ATOM 11266 C CA . ALA I 1 91 ? 17.655 0.457 114.427 1.00 60.34 87 ALA J CA 1
ATOM 11267 C C . ALA I 1 91 ? 16.290 1.032 114.806 1.00 59.08 87 ALA J C 1
ATOM 11268 O O . ALA I 1 91 ? 15.943 1.108 115.987 1.00 59.81 87 ALA J O 1
ATOM 11275 N N . PRO I 1 92 ? 15.492 1.454 113.809 1.00 61.56 88 PRO J N 1
ATOM 11276 C CA . PRO I 1 92 ? 14.192 2.069 114.108 1.00 62.32 88 PRO J CA 1
ATOM 11277 C C . PRO I 1 92 ? 13.132 1.065 114.548 1.00 68.13 88 PRO J C 1
ATOM 11278 O O . PRO I 1 92 ? 12.661 1.104 115.685 1.00 69.79 88 PRO J O 1
ATOM 11290 N N . PRO J 1 8 ? -34.144 14.286 122.122 1.00 42.38 4 PRO K N 1
ATOM 11291 C CA . PRO J 1 8 ? -33.704 13.025 121.512 1.00 38.65 4 PRO K CA 1
ATOM 11292 C C . PRO J 1 8 ? -34.716 12.483 120.504 1.00 39.68 4 PRO K C 1
ATOM 11293 O O . PRO J 1 8 ? -35.701 11.859 120.901 1.00 39.39 4 PRO K O 1
ATOM 11304 N N . ASP J 1 9 ? -34.475 12.718 119.215 1.00 39.45 5 ASP K N 1
ATOM 11305 C CA . ASP J 1 9 ? -35.426 12.312 118.192 1.00 41.12 5 ASP K CA 1
ATOM 11306 C C . ASP J 1 9 ? -35.370 10.800 117.969 1.00 43.85 5 ASP K C 1
ATOM 11307 O O . ASP J 1 9 ? -34.507 10.093 118.499 1.00 44.95 5 ASP K O 1
ATOM 11316 N N . ALA J 1 10 ? -36.313 10.310 117.157 1.00 42.46 6 ALA K N 1
ATOM 11317 C CA . ALA J 1 10 ? -36.498 8.871 116.994 1.00 39.63 6 ALA K CA 1
ATOM 11318 C C . ALA J 1 10 ? -35.202 8.170 116.610 1.00 39.29 6 ALA K C 1
ATOM 11319 O O . ALA J 1 10 ? -34.903 7.082 117.117 1.00 39.37 6 ALA K O 1
ATOM 11326 N N . ARG J 1 11 ? -34.424 8.768 115.705 1.00 39.53 7 ARG K N 1
ATOM 11327 C CA . ARG J 1 11 ? -33.152 8.162 115.324 1.00 39.30 7 ARG K CA 1
ATOM 11328 C C . ARG J 1 11 ? -32.212 8.087 116.519 1.00 33.32 7 ARG K C 1
ATOM 11329 O O . ARG J 1 11 ? -31.583 7.052 116.767 1.00 31.66 7 ARG K O 1
ATOM 11350 N N . ARG J 1 12 ? -32.116 9.175 117.286 1.00 28.37 8 ARG K N 1
ATOM 11351 C CA . ARG J 1 12 ? -31.242 9.179 118.454 1.00 21.00 8 ARG K CA 1
ATOM 11352 C C . ARG J 1 12 ? -31.693 8.153 119.486 1.00 21.22 8 ARG K C 1
ATOM 11353 O O . ARG J 1 12 ? -30.863 7.460 120.086 1.00 20.85 8 ARG K O 1
ATOM 11374 N N . GLN J 1 13 ? -33.004 8.046 119.716 1.00 23.63 9 GLN K N 1
ATOM 11375 C CA . GLN J 1 13 ? -33.501 7.067 120.676 1.00 27.52 9 GLN K CA 1
ATOM 11376 C C . GLN J 1 13 ? -33.054 5.660 120.303 1.00 29.68 9 GLN K C 1
ATOM 11377 O O . GLN J 1 13 ? -32.694 4.861 121.176 1.00 33.37 9 GLN K O 1
ATOM 11391 N N . ALA J 1 14 ? -33.079 5.335 119.008 1.00 29.33 10 ALA K N 1
ATOM 11392 C CA . ALA J 1 14 ? -32.615 4.024 118.567 1.00 27.30 10 ALA K CA 1
ATOM 11393 C C . ALA J 1 14 ? -31.134 3.843 118.868 1.00 24.73 10 ALA K C 1
ATOM 11394 O O . ALA J 1 14 ? -30.703 2.759 119.278 1.00 27.45 10 ALA K O 1
ATOM 11401 N N . GLN J 1 15 ? -30.338 4.895 118.672 1.00 22.27 11 GLN K N 1
ATOM 11402 C CA . GLN J 1 15 ? -28.929 4.843 119.041 1.00 20.79 11 GLN K CA 1
ATOM 11403 C C . GLN J 1 15 ? -28.766 4.558 120.528 1.00 20.86 11 GLN K C 1
ATOM 11404 O O . GLN J 1 15 ? -28.089 3.603 120.925 1.00 25.31 11 GLN K O 1
ATOM 11418 N N . LEU J 1 16 ? -29.382 5.391 121.371 1.00 18.16 12 LEU K N 1
ATOM 11419 C CA . LEU J 1 16 ? -29.236 5.228 122.813 1.00 16.41 12 LEU K CA 1
ATOM 11420 C C . LEU J 1 16 ? -29.666 3.837 123.258 1.00 19.85 12 LEU K C 1
ATOM 11421 O O . LEU J 1 16 ? -29.035 3.234 124.135 1.00 17.96 12 LEU K O 1
ATOM 11437 N N . ARG J 1 17 ? -30.743 3.314 122.666 1.00 23.60 13 ARG K N 1
ATOM 11438 C CA . ARG J 1 17 ? -31.227 1.988 123.033 1.00 23.65 13 ARG K CA 1
ATOM 11439 C C . ARG J 1 17 ? -30.111 0.956 122.958 1.00 22.45 13 ARG K C 1
ATOM 11440 O O . ARG J 1 17 ? -29.996 0.086 123.828 1.00 29.08 13 ARG K O 1
ATOM 11461 N N . HIS J 1 18 ? -29.270 1.046 121.928 1.00 19.71 14 HIS K N 1
ATOM 11462 C CA . HIS J 1 18 ? -28.218 0.053 121.745 1.00 21.09 14 HIS K CA 1
ATOM 11463 C C . HIS J 1 18 ? -27.103 0.224 122.767 1.00 21.24 14 HIS K C 1
ATOM 11464 O O . HIS J 1 18 ? -26.613 -0.764 123.327 1.00 22.67 14 HIS K O 1
ATOM 11478 N N . LEU J 1 19 ? -26.682 1.464 123.020 1.00 21.85 15 LEU K N 1
ATOM 11479 C CA . LEU J 1 19 ? -25.665 1.689 124.040 1.00 19.33 15 LEU K CA 1
ATOM 11480 C C . LEU J 1 19 ? -26.161 1.237 125.405 1.00 20.02 15 LEU K C 1
ATOM 11481 O O . LEU J 1 19 ? -25.385 0.728 126.222 1.00 18.90 15 LEU K O 1
ATOM 11497 N N . LEU J 1 20 ? -27.456 1.417 125.669 1.00 20.06 16 LEU K N 1
ATOM 11498 C CA . LEU J 1 20 ? -28.014 1.021 126.957 1.00 20.28 16 LEU K CA 1
ATOM 11499 C C . LEU J 1 20 ? -27.933 -0.488 127.149 1.00 23.93 16 LEU K C 1
ATOM 11500 O O . LEU J 1 20 ? -27.511 -0.971 128.206 1.00 25.58 16 LEU K O 1
ATOM 11516 N N . LEU J 1 21 ? -28.328 -1.251 126.132 1.00 23.38 17 LEU K N 1
ATOM 11517 C CA . LEU J 1 21 ? -28.394 -2.699 126.291 1.00 20.65 17 LEU K CA 1
ATOM 11518 C C . LEU J 1 21 ? -27.019 -3.347 126.188 1.00 19.41 17 LEU K C 1
ATOM 11519 O O . LEU J 1 21 ? -26.707 -4.266 126.952 1.00 26.06 17 LEU K O 1
ATOM 11535 N N . GLN J 1 22 ? -26.185 -2.888 125.255 1.00 15.59 18 GLN K N 1
ATOM 11536 C CA . GLN J 1 22 ? -24.911 -3.558 125.021 1.00 18.44 18 GLN K CA 1
ATOM 11537 C C . GLN J 1 22 ? -23.845 -3.106 126.014 1.00 14.73 18 GLN K C 1
ATOM 11538 O O . GLN J 1 22 ? -23.148 -3.937 126.605 1.00 13.56 18 GLN K O 1
ATOM 11552 N N . ASP J 1 23 ? -23.706 -1.793 126.208 1.00 17.34 19 ASP K N 1
ATOM 11553 C CA . ASP J 1 23 ? -22.631 -1.243 127.028 1.00 16.80 19 ASP K CA 1
ATOM 11554 C C . ASP J 1 23 ? -23.061 -0.994 128.471 1.00 21.25 19 ASP K C 1
ATOM 11555 O O . ASP J 1 23 ? -22.390 -1.447 129.400 1.00 22.61 19 ASP K O 1
ATOM 11564 N N . CYS J 1 24 ? -24.157 -0.266 128.686 1.00 23.02 20 CYS K N 1
ATOM 11565 C CA . CYS J 1 24 ? -24.628 -0.075 130.054 1.00 17.46 20 CYS K CA 1
ATOM 11566 C C . CYS J 1 24 ? -25.019 -1.407 130.678 1.00 15.22 20 CYS K C 1
ATOM 11567 O O . CYS J 1 24 ? -24.761 -1.647 131.863 1.00 14.42 20 CYS K O 1
ATOM 11574 N N . GLY J 1 25 ? -25.640 -2.291 129.893 1.00 18.89 21 GLY K N 1
ATOM 11575 C CA . GLY J 1 25 ? -25.964 -3.617 130.386 1.00 20.95 21 GLY K CA 1
ATOM 11576 C C . GLY J 1 25 ? -24.749 -4.462 130.699 1.00 19.93 21 GLY K C 1
ATOM 11577 O O . GLY J 1 25 ? -24.870 -5.464 131.412 1.00 18.48 21 GLY K O 1
ATOM 11581 N N . SER J 1 26 ? -23.580 -4.079 130.178 1.00 19.67 22 SER K N 1
ATOM 11582 C CA . SER J 1 26 ? -22.358 -4.825 130.458 1.00 20.40 22 SER K CA 1
ATOM 11583 C C . SER J 1 26 ? -22.099 -4.914 131.954 1.00 25.71 22 SER K C 1
ATOM 11584 O O . SER J 1 26 ? -21.697 -5.967 132.462 1.00 28.51 22 SER K O 1
ATOM 11592 N N . CYS J 1 27 ? -22.325 -3.818 132.677 1.00 28.75 23 CYS K N 1
ATOM 11593 C CA . CYS J 1 27 ? -22.130 -3.770 134.117 1.00 24.82 23 CYS K CA 1
ATOM 11594 C C . CYS J 1 27 ? -23.428 -3.789 134.906 1.00 28.53 23 CYS K C 1
ATOM 11595 O O . CYS J 1 27 ? -23.440 -4.268 136.041 1.00 33.72 23 CYS K O 1
ATOM 11602 N N . HIS J 1 28 ? -24.518 -3.287 134.330 1.00 28.09 24 HIS K N 1
ATOM 11603 C CA . HIS J 1 28 ? -25.764 -3.076 135.049 1.00 28.68 24 HIS K CA 1
ATOM 11604 C C . HIS J 1 28 ? -26.802 -4.114 134.657 1.00 33.03 24 HIS K C 1
ATOM 11605 O O . HIS J 1 28 ? -26.812 -4.631 133.541 1.00 39.04 24 HIS K O 1
ATOM 11619 N N . GLY J 1 29 ? -27.705 -4.407 135.610 1.00 32.11 25 GLY K N 1
ATOM 11620 C CA . GLY J 1 29 ? -28.780 -5.337 135.386 1.00 31.99 25 GLY K CA 1
ATOM 11621 C C . GLY J 1 29 ? -30.070 -4.615 135.045 1.00 35.52 25 GLY K C 1
ATOM 11622 O O . GLY J 1 29 ? -30.525 -3.750 135.795 1.00 38.39 25 GLY K O 1
ATOM 11626 N N . LEU J 1 30 ? -30.651 -4.981 133.908 1.00 35.59 26 LEU K N 1
ATOM 11627 C CA . LEU J 1 30 ? -31.909 -4.424 133.433 1.00 33.84 26 LEU K CA 1
ATOM 11628 C C . LEU J 1 30 ? -32.995 -5.491 133.506 1.00 34.68 26 LEU K C 1
ATOM 11629 O O . LEU J 1 30 ? -32.735 -6.657 133.812 1.00 35.80 26 LEU K O 1
ATOM 11645 N N . ARG J 1 31 ? -34.228 -5.082 133.219 1.00 39.20 27 ARG K N 1
ATOM 11646 C CA . ARG J 1 31 ? -35.379 -5.975 133.278 1.00 48.63 27 ARG K CA 1
ATOM 11647 C C . ARG J 1 31 ? -35.717 -6.450 131.870 1.00 53.46 27 ARG K C 1
ATOM 11648 O O . ARG J 1 31 ? -35.941 -5.631 130.970 1.00 55.58 27 ARG K O 1
ATOM 11669 N N . LEU J 1 32 ? -35.758 -7.770 131.686 1.00 52.25 28 LEU K N 1
ATOM 11670 C CA . LEU J 1 32 ? -36.035 -8.380 130.385 1.00 51.91 28 LEU K CA 1
ATOM 11671 C C . LEU J 1 32 ? -37.539 -8.345 130.145 1.00 53.16 28 LEU K C 1
ATOM 11672 O O . LEU J 1 32 ? -38.264 -9.298 130.436 1.00 55.40 28 LEU K O 1
ATOM 11676 N N . THR J 1 33 ? -38.013 -7.229 129.599 1.00 52.35 29 THR K N 1
ATOM 11677 C CA . THR J 1 33 ? -39.434 -7.032 129.352 1.00 54.19 29 THR K CA 1
ATOM 11678 C C . THR J 1 33 ? -39.596 -6.198 128.091 1.00 53.55 29 THR K C 1
ATOM 11679 O O . THR J 1 33 ? -38.802 -5.289 127.833 1.00 53.59 29 THR K O 1
ATOM 11690 N N . GLY J 1 34 ? -40.628 -6.512 127.313 1.00 49.78 30 GLY K N 1
ATOM 11691 C CA . GLY J 1 34 ? -40.881 -5.810 126.074 1.00 47.41 30 GLY K CA 1
ATOM 11692 C C . GLY J 1 34 ? -40.154 -6.364 124.875 1.00 47.37 30 GLY K C 1
ATOM 11693 O O . GLY J 1 34 ? -39.937 -5.629 123.905 1.00 49.09 30 GLY K O 1
ATOM 11697 N N . GLY J 1 35 ? -39.773 -7.638 124.906 1.00 44.51 31 GLY K N 1
ATOM 11698 C CA . GLY J 1 35 ? -39.057 -8.266 123.816 1.00 37.43 31 GLY K CA 1
ATOM 11699 C C . GLY J 1 35 ? -37.596 -8.525 124.098 1.00 31.57 31 GLY K C 1
ATOM 11700 O O . GLY J 1 35 ? -36.944 -9.211 123.301 1.00 36.93 31 GLY K O 1
ATOM 11704 N N . LEU J 1 36 ? -37.056 -8.004 125.195 1.00 31.65 32 LEU K N 1
ATOM 11705 C CA . LEU J 1 36 ? -35.653 -8.235 125.509 1.00 32.83 32 LEU K CA 1
ATOM 11706 C C . LEU J 1 36 ? -35.447 -9.672 125.970 1.00 35.52 32 LEU K C 1
ATOM 11707 O O . LEU J 1 36 ? -36.276 -10.236 126.691 1.00 40.99 32 LEU K O 1
ATOM 11723 N N . GLY J 1 37 ? -34.331 -10.261 125.551 1.00 28.62 33 GLY K N 1
ATOM 11724 C CA . GLY J 1 37 ? -34.045 -11.643 125.845 1.00 25.17 33 GLY K CA 1
ATOM 11725 C C . GLY J 1 37 ? -32.754 -11.830 126.615 1.00 21.29 33 GLY K C 1
ATOM 11726 O O . GLY J 1 37 ? -32.068 -10.868 126.975 1.00 21.37 33 GLY K O 1
ATOM 11730 N N . PRO J 1 38 ? -32.396 -13.085 126.869 1.00 18.68 34 PRO K N 1
ATOM 11731 C CA . PRO J 1 38 ? -31.204 -13.372 127.675 1.00 19.39 34 PRO K CA 1
ATOM 11732 C C . PRO J 1 38 ? -29.927 -12.936 126.972 1.00 24.76 34 PRO K C 1
ATOM 11733 O O . PRO J 1 38 ? -29.901 -12.611 125.785 1.00 30.74 34 PRO K O 1
ATOM 11744 N N . ALA J 1 39 ? -28.844 -12.948 127.744 1.00 27.07 35 ALA K N 1
ATOM 11745 C CA . ALA J 1 39 ? -27.535 -12.600 127.215 1.00 23.51 35 ALA K CA 1
ATOM 11746 C C . ALA J 1 39 ? -27.009 -13.709 126.313 1.00 23.04 35 ALA K C 1
ATOM 11747 O O . ALA J 1 39 ? -27.147 -14.897 126.617 1.00 23.67 35 ALA K O 1
ATOM 11754 N N . LEU J 1 40 ? -26.400 -13.311 125.200 1.00 19.08 36 LEU K N 1
ATOM 11755 C CA . LEU J 1 40 ? -25.755 -14.249 124.281 1.00 18.70 36 LEU K CA 1
ATOM 11756 C C . LEU J 1 40 ? -24.236 -14.166 124.429 1.00 22.69 36 LEU K C 1
ATOM 11757 O O . LEU J 1 40 ? -23.494 -13.923 123.477 1.00 19.42 36 LEU K O 1
ATOM 11773 N N . THR J 1 41 ? -23.786 -14.379 125.658 1.00 28.09 37 THR K N 1
ATOM 11774 C CA . THR J 1 41 ? -22.387 -14.318 126.049 1.00 28.02 37 THR K CA 1
ATOM 11775 C C . THR J 1 41 ? -21.938 -15.693 126.533 1.00 28.33 37 THR K C 1
ATOM 11776 O O . THR J 1 41 ? -22.773 -16.535 126.887 1.00 33.06 37 THR K O 1
ATOM 11787 N N . PRO J 1 42 ? -20.627 -15.969 126.543 1.00 23.46 38 PRO K N 1
ATOM 11788 C CA . PRO J 1 42 ? -20.185 -17.327 126.907 1.00 24.93 38 PRO K CA 1
ATOM 11789 C C . PRO J 1 42 ? -20.665 -17.788 128.272 1.00 27.50 38 PRO K C 1
ATOM 11790 O O . PRO J 1 42 ? -21.072 -18.948 128.418 1.00 32.01 38 PRO K O 1
ATOM 11801 N N . GLU J 1 43 ? -20.622 -16.919 129.283 1.00 26.83 39 GLU K N 1
ATOM 11802 C CA . GLU J 1 43 ? -21.059 -17.318 130.617 1.00 23.92 39 GLU K CA 1
ATOM 11803 C C . GLU J 1 43 ? -22.535 -17.700 130.618 1.00 28.32 39 GLU K C 1
ATOM 11804 O O . GLU J 1 43 ? -22.921 -18.739 131.164 1.00 35.40 39 GLU K O 1
ATOM 11808 N N . ALA J 1 44 ? -23.378 -16.866 130.003 1.00 25.23 40 ALA K N 1
ATOM 11809 C CA . ALA J 1 44 ? -24.811 -17.137 129.994 1.00 28.09 40 ALA K CA 1
ATOM 11810 C C . ALA J 1 44 ? -25.148 -18.387 129.191 1.00 30.71 40 ALA K C 1
ATOM 11811 O O . ALA J 1 44 ? -26.171 -19.030 129.449 1.00 34.67 40 ALA K O 1
ATOM 11818 N N . LEU J 1 45 ? -24.309 -18.746 128.222 1.00 31.84 41 LEU K N 1
ATOM 11819 C CA . LEU J 1 45 ? -24.556 -19.887 127.353 1.00 37.41 41 LEU K CA 1
ATOM 11820 C C . LEU J 1 45 ? -23.740 -21.113 127.745 1.00 43.63 41 LEU K C 1
ATOM 11821 O O . LEU J 1 45 ? -23.750 -22.111 127.017 1.00 47.06 41 LEU K O 1
ATOM 11837 N N . ARG J 1 46 ? -23.038 -21.062 128.875 1.00 45.87 42 ARG K N 1
ATOM 11838 C CA . ARG J 1 46 ? -22.236 -22.196 129.317 1.00 47.13 42 ARG K CA 1
ATOM 11839 C C . ARG J 1 46 ? -23.150 -23.348 129.719 1.00 42.78 42 ARG K C 1
ATOM 11840 O O . ARG J 1 46 ? -24.078 -23.166 130.513 1.00 37.39 42 ARG K O 1
ATOM 11861 N N . GLY J 1 47 ? -22.899 -24.533 129.162 1.00 43.59 43 GLY K N 1
ATOM 11862 C CA . GLY J 1 47 ? -23.672 -25.711 129.496 1.00 43.17 43 GLY K CA 1
ATOM 11863 C C . GLY J 1 47 ? -24.958 -25.889 128.716 1.00 42.31 43 GLY K C 1
ATOM 11864 O O . GLY J 1 47 ? -25.641 -26.906 128.903 1.00 43.04 43 GLY K O 1
ATOM 11868 N N . LYS J 1 48 ? -25.311 -24.943 127.847 1.00 40.32 44 LYS K N 1
ATOM 11869 C CA . LYS J 1 48 ? -26.549 -25.058 127.078 1.00 35.95 44 LYS K CA 1
ATOM 11870 C C . LYS J 1 48 ? -26.288 -25.823 125.784 1.00 33.45 44 LYS K C 1
ATOM 11871 O O . LYS J 1 48 ? -25.340 -25.495 125.062 1.00 30.47 44 LYS K O 1
ATOM 11890 N N . PRO J 1 49 ? -27.094 -26.836 125.452 1.00 32.37 45 PRO K N 1
ATOM 11891 C CA . PRO J 1 49 ? -26.753 -27.694 124.309 1.00 30.06 45 PRO K CA 1
ATOM 11892 C C . PRO J 1 49 ? -26.741 -26.927 122.995 1.00 30.98 45 PRO K C 1
ATOM 11893 O O . PRO J 1 49 ? -27.642 -26.140 122.698 1.00 33.32 45 PRO K O 1
ATOM 11904 N N . ARG J 1 50 ? -25.706 -27.194 122.197 1.00 30.48 46 ARG K N 1
ATOM 11905 C CA . ARG J 1 50 ? -25.510 -26.470 120.945 1.00 29.58 46 ARG K CA 1
ATOM 11906 C C . ARG J 1 50 ? -26.717 -26.608 120.022 1.00 28.11 46 ARG K C 1
ATOM 11907 O O . ARG J 1 50 ? -27.202 -25.615 119.468 1.00 30.40 46 ARG K O 1
ATOM 11928 N N . GLU J 1 51 ? -27.217 -27.835 119.838 1.00 26.46 47 GLU K N 1
ATOM 11929 C CA . GLU J 1 51 ? -28.323 -28.033 118.905 1.00 30.11 47 GLU K CA 1
ATOM 11930 C C . GLU J 1 51 ? -29.579 -27.307 119.376 1.00 27.92 47 GLU K C 1
ATOM 11931 O O . GLU J 1 51 ? -30.352 -26.796 118.558 1.00 28.09 47 GLU K O 1
ATOM 11943 N N . SER J 1 52 ? -29.810 -27.265 120.690 1.00 28.93 48 SER K N 1
ATOM 11944 C CA . SER J 1 52 ? -30.963 -26.535 121.209 1.00 27.07 48 SER K CA 1
ATOM 11945 C C . SER J 1 52 ? -30.897 -25.071 120.801 1.00 27.29 48 SER K C 1
ATOM 11946 O O . SER J 1 52 ? -31.882 -24.498 120.320 1.00 30.42 48 SER K O 1
ATOM 11954 N N . LEU J 1 53 ? -29.731 -24.450 120.985 1.00 26.43 49 LEU K N 1
ATOM 11955 C CA . LEU J 1 53 ? -29.567 -23.044 120.634 1.00 25.68 49 LEU K CA 1
ATOM 11956 C C . LEU J 1 53 ? -29.812 -22.820 119.147 1.00 22.99 49 LEU K C 1
ATOM 11957 O O . LEU J 1 53 ? -30.523 -21.886 118.757 1.00 20.71 49 LEU K O 1
ATOM 11973 N N . VAL J 1 54 ? -29.234 -23.674 118.299 1.00 24.20 50 VAL K N 1
ATOM 11974 C CA . VAL J 1 54 ? -29.410 -23.521 116.858 1.00 18.41 50 VAL K CA 1
ATOM 11975 C C . VAL J 1 54 ? -30.877 -23.679 116.481 1.00 23.18 50 VAL K C 1
ATOM 11976 O O . VAL J 1 54 ? -31.395 -22.954 115.623 1.00 26.53 50 VAL K O 1
ATOM 11989 N N . ALA J 1 55 ? -31.566 -24.637 117.104 1.00 22.92 51 ALA K N 1
ATOM 11990 C CA . ALA J 1 55 ? -32.997 -24.787 116.871 1.00 20.68 51 ALA K CA 1
ATOM 11991 C C . ALA J 1 55 ? -33.737 -23.506 117.232 1.00 22.35 51 ALA K C 1
ATOM 11992 O O . ALA J 1 55 ? -34.555 -23.003 116.453 1.00 23.65 51 ALA K O 1
ATOM 11999 N N . THR J 1 56 ? -33.450 -22.959 118.415 1.00 17.86 52 THR K N 1
ATOM 12000 C CA . THR J 1 56 ? -34.106 -21.728 118.842 1.00 22.08 52 THR K CA 1
ATOM 12001 C C . THR J 1 56 ? -33.874 -20.602 117.842 1.00 21.04 52 THR K C 1
ATOM 12002 O O . THR J 1 56 ? -34.766 -19.780 117.602 1.00 21.60 52 THR K O 1
ATOM 12013 N N . VAL J 1 57 ? -32.682 -20.545 117.251 1.00 23.06 53 VAL K N 1
ATOM 12014 C CA . VAL J 1 57 ? -32.393 -19.509 116.265 1.00 23.37 53 VAL K CA 1
ATOM 12015 C C . VAL J 1 57 ? -33.176 -19.766 114.983 1.00 25.30 53 VAL K C 1
ATOM 12016 O O . VAL J 1 57 ? -33.794 -18.854 114.421 1.00 31.13 53 VAL K O 1
ATOM 12029 N N . LEU J 1 58 ? -33.169 -21.013 114.505 1.00 23.07 54 LEU K N 1
ATOM 12030 C CA . LEU J 1 58 ? -33.899 -21.337 113.283 1.00 19.77 54 LEU K CA 1
ATOM 12031 C C . LEU J 1 58 ? -35.405 -21.339 113.523 1.00 19.80 54 LEU K C 1
ATOM 12032 O O . LEU J 1 58 ? -36.177 -20.902 112.661 1.00 21.57 54 LEU K O 1
ATOM 12048 N N . MET J 1 59 ? -35.841 -21.821 114.687 1.00 17.68 55 MET K N 1
ATOM 12049 C CA . MET J 1 59 ? -37.252 -21.849 115.071 1.00 23.39 55 MET K CA 1
ATOM 12050 C C . MET J 1 59 ? -37.375 -21.115 116.404 1.00 35.66 55 MET K C 1
ATOM 12051 O O . MET J 1 59 ? -37.014 -21.657 117.453 1.00 45.25 55 MET K O 1
ATOM 12065 N N . GLY J 1 60 ? -37.892 -19.891 116.374 1.00 36.34 56 GLY K N 1
ATOM 12066 C CA . GLY J 1 60 ? -37.990 -19.123 117.603 1.00 38.94 56 GLY K CA 1
ATOM 12067 C C . GLY J 1 60 ? -38.939 -19.780 118.590 1.00 43.86 56 GLY K C 1
ATOM 12068 O O . GLY J 1 60 ? -39.995 -20.296 118.217 1.00 50.42 56 GLY K O 1
ATOM 12072 N N . ARG J 1 61 ? -38.548 -19.768 119.867 1.00 48.24 57 ARG K N 1
ATOM 12073 C CA . ARG J 1 61 ? -39.400 -20.267 120.942 1.00 50.27 57 ARG K CA 1
ATOM 12074 C C . ARG J 1 61 ? -40.792 -19.666 120.785 1.00 54.07 57 ARG K C 1
ATOM 12075 O O . ARG J 1 61 ? -40.966 -18.452 120.947 1.00 55.42 57 ARG K O 1
ATOM 12096 N N . PRO J 1 62 ? -41.801 -20.473 120.457 1.00 54.78 58 PRO K N 1
ATOM 12097 C CA . PRO J 1 62 ? -43.096 -19.909 120.064 1.00 53.45 58 PRO K CA 1
ATOM 12098 C C . PRO J 1 62 ? -43.846 -19.290 121.231 1.00 49.50 58 PRO K C 1
ATOM 12099 O O . PRO J 1 62 ? -43.593 -19.576 122.404 1.00 44.21 58 PRO K O 1
ATOM 12110 N N . GLN J 1 63 ? -44.803 -18.431 120.876 1.00 57.30 59 GLN K N 1
ATOM 12111 C CA . GLN J 1 63 ? -45.574 -17.658 121.847 1.00 60.65 59 GLN K CA 1
ATOM 12112 C C . GLN J 1 63 ? -44.655 -16.807 122.721 1.00 54.33 59 GLN K C 1
ATOM 12113 O O . GLN J 1 63 ? -44.929 -16.583 123.903 1.00 51.86 59 GLN K O 1
ATOM 12127 N N . THR J 1 64 ? -43.559 -16.338 122.133 1.00 50.36 60 THR K N 1
ATOM 12128 C CA . THR J 1 64 ? -42.643 -15.407 122.777 1.00 46.15 60 THR K CA 1
ATOM 12129 C C . THR J 1 64 ? -42.107 -14.470 121.707 1.00 43.19 60 THR K C 1
ATOM 12130 O O . THR J 1 64 ? -42.386 -14.649 120.514 1.00 43.34 60 THR K O 1
ATOM 12141 N N . PRO J 1 65 ? -41.325 -13.459 122.096 1.00 42.04 61 PRO K N 1
ATOM 12142 C CA . PRO J 1 65 ? -40.824 -12.492 121.111 1.00 39.24 61 PRO K CA 1
ATOM 12143 C C . PRO J 1 65 ? -39.578 -12.935 120.357 1.00 37.54 61 PRO K C 1
ATOM 12144 O O . PRO J 1 65 ? -39.051 -12.146 119.565 1.00 36.70 61 PRO K O 1
ATOM 12155 N N . MET J 1 66 ? -39.085 -14.154 120.574 1.00 35.82 62 MET K N 1
ATOM 12156 C CA . MET J 1 66 ? -37.934 -14.659 119.832 1.00 32.31 62 MET K CA 1
ATOM 12157 C C . MET J 1 66 ? -38.424 -15.250 118.517 1.00 32.36 62 MET K C 1
ATOM 12158 O O . MET J 1 66 ? -39.099 -16.283 118.530 1.00 38.22 62 MET K O 1
ATOM 12172 N N . PRO J 1 67 ? -38.116 -14.640 117.373 1.00 32.11 63 PRO K N 1
ATOM 12173 C CA . PRO J 1 67 ? -38.698 -15.111 116.110 1.00 30.01 63 PRO K CA 1
ATOM 12174 C C . PRO J 1 67 ? -37.867 -16.216 115.486 1.00 26.66 63 PRO K C 1
ATOM 12175 O O . PRO J 1 67 ? -36.800 -16.578 116.004 1.00 22.73 63 PRO K O 1
ATOM 12186 N N . PRO J 1 68 ? -38.335 -16.791 114.378 1.00 24.66 64 PRO K N 1
ATOM 12187 C CA . PRO J 1 68 ? -37.519 -17.748 113.625 1.00 23.51 64 PRO K CA 1
ATOM 12188 C C . PRO J 1 68 ? -36.707 -17.060 112.539 1.00 20.30 64 PRO K C 1
ATOM 12189 O O . PRO J 1 68 ? -37.176 -16.147 111.858 1.00 18.92 64 PRO K O 1
ATOM 12200 N N . TRP J 1 69 ? -35.464 -17.518 112.379 1.00 19.20 65 TRP K N 1
ATOM 12201 C CA . TRP J 1 69 ? -34.548 -16.965 111.388 1.00 21.79 65 TRP K CA 1
ATOM 12202 C C . TRP J 1 69 ? -34.179 -17.968 110.306 1.00 27.44 65 TRP K C 1
ATOM 12203 O O . TRP J 1 69 ? -33.251 -17.712 109.527 1.00 32.41 65 TRP K O 1
ATOM 12224 N N . ALA J 1 70 ? -34.884 -19.096 110.225 1.00 31.51 66 ALA K N 1
ATOM 12225 C CA . ALA J 1 70 ? -34.510 -20.135 109.272 1.00 31.52 66 ALA K CA 1
ATOM 12226 C C . ALA J 1 70 ? -34.511 -19.611 107.842 1.00 32.13 66 ALA K C 1
ATOM 12227 O O . ALA J 1 70 ? -33.586 -19.888 107.071 1.00 37.87 66 ALA K O 1
ATOM 12234 N N . GLY J 1 71 ? -35.543 -18.856 107.465 1.00 34.34 67 GLY K N 1
ATOM 12235 C CA . GLY J 1 71 ? -35.615 -18.361 106.100 1.00 40.28 67 GLY K CA 1
ATOM 12236 C C . GLY J 1 71 ? -34.375 -17.583 105.700 1.00 41.76 67 GLY K C 1
ATOM 12237 O O . GLY J 1 71 ? -33.803 -17.805 104.630 1.00 46.91 67 GLY K O 1
ATOM 12241 N N . LEU J 1 72 ? -33.938 -16.670 106.566 1.00 39.83 68 LEU K N 1
ATOM 12242 C CA . LEU J 1 72 ? -32.799 -15.816 106.254 1.00 35.41 68 LEU K CA 1
ATOM 12243 C C . LEU J 1 72 ? -31.470 -16.501 106.546 1.00 29.83 68 LEU K C 1
ATOM 12244 O O . LEU J 1 72 ? -30.477 -16.229 105.863 1.00 29.83 68 LEU K O 1
ATOM 12260 N N . LEU J 1 73 ? -31.428 -17.389 107.536 1.00 26.53 69 LEU K N 1
ATOM 12261 C CA . LEU J 1 73 ? -30.192 -18.016 107.980 1.00 25.53 69 LEU K CA 1
ATOM 12262 C C . LEU J 1 73 ? -30.174 -19.488 107.597 1.00 28.35 69 LEU K C 1
ATOM 12263 O O . LEU J 1 73 ? -31.159 -20.203 107.806 1.00 32.65 69 LEU K O 1
ATOM 12279 N N . SER J 1 74 ? -29.050 -19.936 107.049 1.00 27.01 70 SER K N 1
ATOM 12280 C CA . SER J 1 74 ? -28.827 -21.355 106.845 1.00 23.78 70 SER K CA 1
ATOM 12281 C C . SER J 1 74 ? -28.704 -22.063 108.193 1.00 22.37 70 SER K C 1
ATOM 12282 O O . SER J 1 74 ? -28.668 -21.439 109.257 1.00 23.38 70 SER K O 1
ATOM 12290 N N . ALA J 1 75 ? -28.642 -23.394 108.141 1.00 19.04 71 ALA K N 1
ATOM 12291 C CA . ALA J 1 75 ? -28.295 -24.149 109.339 1.00 17.10 71 ALA K CA 1
ATOM 12292 C C . ALA J 1 75 ? -26.837 -23.919 109.715 1.00 17.74 71 ALA K C 1
ATOM 12293 O O . ALA J 1 75 ? -26.500 -23.821 110.901 1.00 14.02 71 ALA K O 1
ATOM 12300 N N . ASP J 1 76 ? -25.959 -23.822 108.715 1.00 21.54 72 ASP K N 1
ATOM 12301 C CA . ASP J 1 76 ? -24.559 -23.520 108.986 1.00 20.76 72 ASP K CA 1
ATOM 12302 C C . ASP J 1 76 ? -24.388 -22.083 109.465 1.00 20.97 72 ASP K C 1
ATOM 12303 O O . ASP J 1 76 ? -23.542 -21.807 110.324 1.00 23.48 72 ASP K O 1
ATOM 12312 N N . ASP J 1 77 ? -25.178 -21.152 108.922 1.00 19.47 73 ASP K N 1
ATOM 12313 C CA . ASP J 1 77 ? -25.143 -19.781 109.421 1.00 19.43 73 ASP K CA 1
ATOM 12314 C C . ASP J 1 77 ? -25.471 -19.739 110.907 1.00 17.25 73 ASP K C 1
ATOM 12315 O O . ASP J 1 77 ? -24.728 -19.155 111.705 1.00 18.96 73 ASP K O 1
ATOM 12324 N N . ALA J 1 78 ? -26.588 -20.356 111.299 1.00 14.34 74 ALA K N 1
ATOM 12325 C CA . ALA J 1 78 ? -26.980 -20.349 112.703 1.00 18.73 74 ALA K CA 1
ATOM 12326 C C . ALA J 1 78 ? -25.948 -21.062 113.564 1.00 24.13 74 ALA K C 1
ATOM 12327 O O . ALA J 1 78 ? -25.626 -20.606 114.668 1.00 29.15 74 ALA K O 1
ATOM 12334 N N . GLY J 1 79 ? -25.412 -22.181 113.076 1.00 23.24 75 GLY K N 1
ATOM 12335 C CA . GLY J 1 79 ? -24.415 -22.904 113.846 1.00 22.55 75 GLY K CA 1
ATOM 12336 C C . GLY J 1 79 ? -23.132 -22.117 114.020 1.00 22.18 75 GLY K C 1
ATOM 12337 O O . GLY J 1 79 ? -22.483 -22.192 115.067 1.00 22.99 75 GLY K O 1
ATOM 12341 N N . TRP J 1 80 ? -22.745 -21.353 112.998 1.00 23.56 76 TRP K N 1
ATOM 12342 C CA . TRP J 1 80 ? -21.561 -20.510 113.119 1.00 18.77 76 TRP K CA 1
ATOM 12343 C C . TRP J 1 80 ? -21.758 -19.461 114.205 1.00 19.59 76 TRP K C 1
ATOM 12344 O O . TRP J 1 80 ? -20.942 -19.343 115.126 1.00 20.79 76 TRP K O 1
ATOM 12365 N N . LEU J 1 81 ? -22.849 -18.695 114.119 1.00 22.80 77 LEU K N 1
ATOM 12366 C CA . LEU J 1 81 ? -23.126 -17.676 115.126 1.00 18.50 77 LEU K CA 1
ATOM 12367 C C . LEU J 1 81 ? -23.134 -18.276 116.526 1.00 14.80 77 LEU K C 1
ATOM 12368 O O . LEU J 1 81 ? -22.490 -17.757 117.444 1.00 17.09 77 LEU K O 1
ATOM 12384 N N . VAL J 1 82 ? -23.868 -19.376 116.707 1.00 17.05 78 VAL K N 1
ATOM 12385 C CA . VAL J 1 82 ? -23.987 -19.974 118.034 1.00 17.89 78 VAL K CA 1
ATOM 12386 C C . VAL J 1 82 ? -22.621 -20.417 118.544 1.00 19.93 78 VAL K C 1
ATOM 12387 O O . VAL J 1 82 ? -22.273 -20.183 119.707 1.00 19.52 78 VAL K O 1
ATOM 12400 N N . ASP J 1 83 ? -21.822 -21.056 117.685 1.00 22.64 79 ASP K N 1
ATOM 12401 C CA . ASP J 1 83 ? -20.475 -21.447 118.089 1.00 18.58 79 ASP K CA 1
ATOM 12402 C C . ASP J 1 83 ? -19.671 -20.234 118.540 1.00 22.99 79 ASP K C 1
ATOM 12403 O O . ASP J 1 83 ? -19.036 -20.254 119.600 1.00 26.59 79 ASP K O 1
ATOM 12412 N N . ARG J 1 84 ? -19.697 -19.161 117.747 1.00 24.05 80 ARG K N 1
ATOM 12413 C CA . ARG J 1 84 ? -18.914 -17.975 118.078 1.00 22.01 80 ARG K CA 1
ATOM 12414 C C . ARG J 1 84 ? -19.400 -17.332 119.370 1.00 23.20 80 ARG K C 1
ATOM 12415 O O . ARG J 1 84 ? -18.591 -16.900 120.199 1.00 21.67 80 ARG K O 1
ATOM 12436 N N . LEU J 1 85 ? -20.720 -17.255 119.559 1.00 27.85 81 LEU K N 1
ATOM 12437 C CA . LEU J 1 85 ? -21.258 -16.701 120.797 1.00 29.53 81 LEU K CA 1
ATOM 12438 C C . LEU J 1 85 ? -20.843 -17.538 122.000 1.00 30.01 81 LEU K C 1
ATOM 12439 O O . LEU J 1 85 ? -20.528 -16.997 123.067 1.00 28.26 81 LEU K O 1
ATOM 12455 N N . ILE J 1 86 ? -20.841 -18.862 121.844 1.00 30.45 82 ILE K N 1
ATOM 12456 C CA . ILE J 1 86 ? -20.544 -19.753 122.961 1.00 27.88 82 ILE K CA 1
ATOM 12457 C C . ILE J 1 86 ? -19.121 -19.542 123.458 1.00 30.10 82 ILE K C 1
ATOM 12458 O O . ILE J 1 86 ? -18.868 -19.521 124.669 1.00 36.48 82 ILE K O 1
ATOM 12474 N N . GLU J 1 87 ? -18.170 -19.384 122.539 1.00 27.97 83 GLU K N 1
ATOM 12475 C CA . GLU J 1 87 ? -16.768 -19.216 122.892 1.00 30.37 83 GLU K CA 1
ATOM 12476 C C . GLU J 1 87 ? -16.332 -17.755 122.885 1.00 33.26 83 GLU K C 1
ATOM 12477 O O . GLU J 1 87 ? -15.133 -17.476 122.983 1.00 34.58 83 GLU K O 1
ATOM 12489 N N . GLY J 1 88 ? -17.276 -16.821 122.785 1.00 35.72 84 GLY K N 1
ATOM 12490 C CA . GLY J 1 88 ? -16.966 -15.404 122.832 1.00 34.64 84 GLY K CA 1
ATOM 12491 C C . GLY J 1 88 ? -15.967 -14.963 121.784 1.00 32.99 84 GLY K C 1
ATOM 12492 O O . GLY J 1 88 ? -14.991 -14.276 122.098 1.00 30.49 84 GLY K O 1
ATOM 12496 N N . GLU J 1 89 ? -16.204 -15.344 120.532 1.00 41.30 85 GLU K N 1
ATOM 12497 C CA . GLU J 1 89 ? -15.301 -15.041 119.430 1.00 47.42 85 GLU K CA 1
ATOM 12498 C C . GLU J 1 89 ? -16.068 -14.495 118.237 1.00 45.13 85 GLU K C 1
ATOM 12499 O O . GLU J 1 89 ? -15.749 -14.791 117.081 1.00 42.60 85 GLU K O 1
ATOM 12511 N N . ILE J 1 90 ? -17.101 -13.692 118.498 1.00 44.89 86 ILE K N 1
ATOM 12512 C CA . ILE J 1 90 ? -17.834 -13.051 117.411 1.00 47.10 86 ILE K CA 1
ATOM 12513 C C . ILE J 1 90 ? -16.869 -12.337 116.473 1.00 53.48 86 ILE K C 1
ATOM 12514 O O . ILE J 1 90 ? -17.000 -12.409 115.245 1.00 54.32 86 ILE K O 1
ATOM 12530 N N . ALA J 1 91 ? -15.885 -11.635 117.040 1.00 55.49 87 ALA K N 1
ATOM 12531 C CA . ALA J 1 91 ? -14.852 -10.980 116.256 1.00 55.34 87 ALA K CA 1
ATOM 12532 C C . ALA J 1 91 ? -13.842 -12.010 115.750 1.00 65.14 87 ALA K C 1
ATOM 12533 O O . ALA J 1 91 ? -13.638 -13.052 116.379 1.00 62.83 87 ALA K O 1
ATOM 12540 N N . PRO J 1 92 ? -13.186 -11.740 114.610 1.00 80.15 88 PRO K N 1
ATOM 12541 C CA . PRO J 1 92 ? -12.309 -12.742 113.990 1.00 86.93 88 PRO K CA 1
ATOM 12542 C C . PRO J 1 92 ? -11.037 -13.021 114.785 1.00 94.47 88 PRO K C 1
ATOM 12543 O O . PRO J 1 92 ? -10.434 -12.116 115.364 1.00 96.62 88 PRO K O 1
ATOM 12555 N N . PRO K 1 8 ? 6.755 17.254 187.634 1.00 45.43 4 PRO I N 1
ATOM 12556 C CA . PRO K 1 8 ? 7.496 16.638 186.530 1.00 42.42 4 PRO I CA 1
ATOM 12557 C C . PRO K 1 8 ? 7.774 17.565 185.352 1.00 44.58 4 PRO I C 1
ATOM 12558 O O . PRO K 1 8 ? 7.146 18.612 185.195 1.00 47.33 4 PRO I O 1
ATOM 12569 N N . ASP K 1 9 ? 8.730 17.146 184.527 1.00 46.19 5 ASP I N 1
ATOM 12570 C CA . ASP K 1 9 ? 9.142 17.912 183.360 1.00 41.05 5 ASP I CA 1
ATOM 12571 C C . ASP K 1 9 ? 7.985 18.079 182.381 1.00 41.38 5 ASP I C 1
ATOM 12572 O O . ASP K 1 9 ? 7.099 17.226 182.279 1.00 44.58 5 ASP I O 1
ATOM 12581 N N . ALA K 1 10 ? 8.003 19.195 181.647 1.00 39.33 6 ALA I N 1
ATOM 12582 C CA . ALA K 1 10 ? 7.009 19.404 180.597 1.00 37.64 6 ALA I CA 1
ATOM 12583 C C . ALA K 1 10 ? 7.001 18.240 179.617 1.00 33.02 6 ALA I C 1
ATOM 12584 O O . ALA K 1 10 ? 5.941 17.815 179.143 1.00 27.87 6 ALA I O 1
ATOM 12591 N N . ARG K 1 11 ? 8.184 17.715 179.298 1.00 36.79 7 ARG I N 1
ATOM 12592 C CA . ARG K 1 11 ? 8.284 16.539 178.442 1.00 35.43 7 ARG I CA 1
ATOM 12593 C C . ARG K 1 11 ? 7.663 15.323 179.117 1.00 34.98 7 ARG I C 1
ATOM 12594 O O . ARG K 1 11 ? 6.884 14.584 178.503 1.00 37.83 7 ARG I O 1
ATOM 12615 N N . ARG K 1 12 ? 7.997 15.104 180.390 1.00 29.64 8 ARG I N 1
ATOM 12616 C CA . ARG K 1 12 ? 7.474 13.950 181.111 1.00 22.69 8 ARG I CA 1
ATOM 12617 C C . ARG K 1 12 ? 5.961 14.020 181.265 1.00 26.16 8 ARG I C 1
ATOM 12618 O O . ARG K 1 12 ? 5.296 12.979 181.306 1.00 31.07 8 ARG I O 1
ATOM 12639 N N . GLN K 1 13 ? 5.400 15.229 181.363 1.00 24.52 9 GLN I N 1
ATOM 12640 C CA . GLN K 1 13 ? 3.948 15.353 181.439 1.00 24.90 9 GLN I CA 1
ATOM 12641 C C . GLN K 1 13 ? 3.287 14.826 180.174 1.00 22.55 9 GLN I C 1
ATOM 12642 O O . GLN K 1 13 ? 2.165 14.311 180.225 1.00 25.03 9 GLN I O 1
ATOM 12656 N N . ALA K 1 14 ? 3.967 14.946 179.032 1.00 24.26 10 ALA I N 1
ATOM 12657 C CA . ALA K 1 14 ? 3.459 14.353 177.800 1.00 24.52 10 ALA I CA 1
ATOM 12658 C C . ALA K 1 14 ? 3.394 12.836 177.921 1.00 26.09 10 ALA I C 1
ATOM 12659 O O . ALA K 1 14 ? 2.388 12.212 177.565 1.00 29.42 10 ALA I O 1
ATOM 12666 N N . GLN K 1 15 ? 4.469 12.226 178.424 1.00 23.46 11 GLN I N 1
ATOM 12667 C CA . GLN K 1 15 ? 4.484 10.782 178.616 1.00 20.34 11 GLN I CA 1
ATOM 12668 C C . GLN K 1 15 ? 3.399 10.348 179.593 1.00 25.84 11 GLN I C 1
ATOM 12669 O O . GLN K 1 15 ? 2.591 9.463 179.289 1.00 30.29 11 GLN I O 1
ATOM 12683 N N . LEU K 1 16 ? 3.367 10.961 180.780 1.00 28.55 12 LEU I N 1
ATOM 12684 C CA . LEU K 1 16 ? 2.380 10.575 181.783 1.00 26.10 12 LEU I CA 1
ATOM 12685 C C . LEU K 1 16 ? 0.960 10.733 181.258 1.00 27.51 12 LEU I C 1
ATOM 12686 O O . LEU K 1 16 ? 0.078 9.937 181.602 1.00 29.34 12 LEU I O 1
ATOM 12702 N N . ARG K 1 17 ? 0.721 11.745 180.423 1.00 28.39 13 ARG I N 1
ATOM 12703 C CA . ARG K 1 17 ? -0.619 11.959 179.889 1.00 28.61 13 ARG I CA 1
ATOM 12704 C C . ARG K 1 17 ? -1.068 10.777 179.037 1.00 27.17 13 ARG I C 1
ATOM 12705 O O . ARG K 1 17 ? -2.237 10.378 179.087 1.00 26.38 13 ARG I O 1
ATOM 12726 N N . HIS K 1 18 ? -0.155 10.196 178.254 1.00 26.53 14 HIS I N 1
ATOM 12727 C CA . HIS K 1 18 ? -0.508 9.011 177.478 1.00 28.81 14 HIS I CA 1
ATOM 12728 C C . HIS K 1 18 ? -0.847 7.842 178.397 1.00 27.78 14 HIS I C 1
ATOM 12729 O O . HIS K 1 18 ? -1.853 7.152 178.198 1.00 28.75 14 HIS I O 1
ATOM 12743 N N . LEU K 1 19 ? -0.015 7.603 179.416 1.00 24.59 15 LEU I N 1
ATOM 12744 C CA . LEU K 1 19 ? -0.306 6.518 180.346 1.00 22.62 15 LEU I CA 1
ATOM 12745 C C . LEU K 1 19 ? -1.581 6.789 181.131 1.00 21.76 15 LEU I C 1
ATOM 12746 O O . LEU K 1 19 ? -2.288 5.849 181.511 1.00 22.03 15 LEU I O 1
ATOM 12762 N N . LEU K 1 20 ? -1.884 8.061 181.386 1.00 23.07 16 LEU I N 1
ATOM 12763 C CA . LEU K 1 20 ? -3.079 8.406 182.146 1.00 23.12 16 LEU I CA 1
ATOM 12764 C C . LEU K 1 20 ? -4.344 8.021 181.388 1.00 23.31 16 LEU I C 1
ATOM 12765 O O . LEU K 1 20 ? -5.217 7.334 181.929 1.00 25.52 16 LEU I O 1
ATOM 12781 N N . LEU K 1 21 ? -4.457 8.449 180.128 1.00 23.56 17 LEU I N 1
ATOM 12782 C CA . LEU K 1 21 ? -5.681 8.217 179.370 1.00 24.08 17 LEU I CA 1
ATOM 12783 C C . LEU K 1 21 ? -5.792 6.786 178.860 1.00 23.34 17 LEU I C 1
ATOM 12784 O O . LEU K 1 21 ? -6.906 6.267 178.723 1.00 26.48 17 LEU I O 1
ATOM 12800 N N . GLN K 1 22 ? -4.666 6.143 178.562 1.00 20.68 18 GLN I N 1
ATOM 12801 C CA . GLN K 1 22 ? -4.693 4.835 177.923 1.00 21.77 18 GLN I CA 1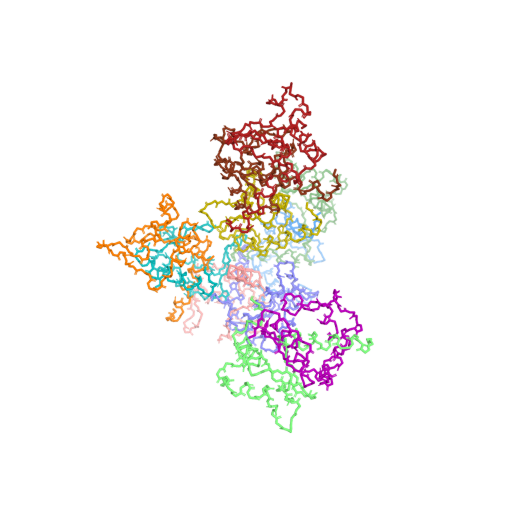
ATOM 12802 C C . GLN K 1 22 ? -4.681 3.691 178.927 1.00 27.15 18 GLN I C 1
ATOM 12803 O O . GLN K 1 22 ? -5.389 2.697 178.733 1.00 31.91 18 GLN I O 1
ATOM 12817 N N . ASP K 1 23 ? -3.899 3.805 180.000 1.00 30.12 19 ASP I N 1
ATOM 12818 C CA . ASP K 1 23 ? -3.819 2.752 181.006 1.00 33.69 19 ASP I CA 1
ATOM 12819 C C . ASP K 1 23 ? -4.668 3.056 182.236 1.00 38.28 19 ASP I C 1
ATOM 12820 O O . ASP K 1 23 ? -5.508 2.238 182.621 1.00 41.80 19 ASP I O 1
ATOM 12829 N N . CYS K 1 24 ? -4.480 4.223 182.858 1.00 41.14 20 CYS I N 1
ATOM 12830 C CA . CYS K 1 24 ? -5.285 4.557 184.029 1.00 39.40 20 CYS I CA 1
ATOM 12831 C C . CYS K 1 24 ? -6.743 4.780 183.646 1.00 43.36 20 CYS I C 1
ATOM 12832 O O . CYS K 1 24 ? -7.651 4.421 184.404 1.00 44.10 20 CYS I O 1
ATOM 12839 N N . GLY K 1 25 ? -6.989 5.366 182.472 1.00 43.15 21 GLY I N 1
ATOM 12840 C CA . GLY K 1 25 ? -8.351 5.639 182.052 1.00 43.82 21 GLY I CA 1
ATOM 12841 C C . GLY K 1 25 ? -9.141 4.405 181.673 1.00 44.29 21 GLY I C 1
ATOM 12842 O O . GLY K 1 25 ? -10.376 4.439 181.704 1.00 45.30 21 GLY I O 1
ATOM 12846 N N . SER K 1 26 ? -8.459 3.313 181.323 1.00 41.71 22 SER I N 1
ATOM 12847 C CA . SER K 1 26 ? -9.160 2.103 180.904 1.00 46.13 22 SER I CA 1
ATOM 12848 C C . SER K 1 26 ? -10.018 1.548 182.035 1.00 52.34 22 SER I C 1
ATOM 12849 O O . SER K 1 26 ? -11.182 1.184 181.829 1.00 58.33 22 SER I O 1
ATOM 12857 N N . CYS K 1 27 ? -9.457 1.472 183.241 1.00 55.13 23 CYS I N 1
ATOM 12858 C CA . CYS K 1 27 ? -10.193 0.989 184.401 1.00 49.65 23 CYS I CA 1
ATOM 12859 C C . CYS K 1 27 ? -10.860 2.122 185.168 1.00 53.65 23 CYS I C 1
ATOM 12860 O O . CYS K 1 27 ? -12.012 1.989 185.594 1.00 57.61 23 CYS I O 1
ATOM 12867 N N . HIS K 1 28 ? -10.154 3.232 185.361 1.00 52.14 24 HIS I N 1
ATOM 12868 C CA . HIS K 1 28 ? -10.687 4.360 186.103 1.00 51.72 24 HIS I CA 1
ATOM 12869 C C . HIS K 1 28 ? -11.435 5.306 185.164 1.00 56.63 24 HIS I C 1
ATOM 12870 O O . HIS K 1 28 ? -11.515 5.090 183.953 1.00 60.06 24 HIS I O 1
ATOM 12884 N N . GLY K 1 29 ? -11.990 6.368 185.734 1.00 56.70 25 GLY I N 1
ATOM 12885 C CA . GLY K 1 29 ? -12.716 7.354 184.961 1.00 55.82 25 GLY I CA 1
ATOM 12886 C C . GLY K 1 29 ? -12.180 8.746 185.218 1.00 56.39 25 GLY I C 1
ATOM 12887 O O . GLY K 1 29 ? -11.639 9.041 186.283 1.00 55.90 25 GLY I O 1
ATOM 12891 N N . LEU K 1 30 ? -12.343 9.609 184.216 1.00 59.11 26 LEU I N 1
ATOM 12892 C CA . LEU K 1 30 ? -11.798 10.959 184.268 1.00 64.10 26 LEU I CA 1
ATOM 12893 C C . LEU K 1 30 ? -12.750 11.923 183.573 1.00 66.75 26 LEU I C 1
ATOM 12894 O O . LEU K 1 30 ? -13.548 11.535 182.717 1.00 65.20 26 LEU I O 1
ATOM 12910 N N . ARG K 1 31 ? -12.654 13.196 183.956 1.00 71.13 27 ARG I N 1
ATOM 12911 C CA . ARG K 1 31 ? -13.519 14.238 183.418 1.00 73.99 27 ARG I CA 1
ATOM 12912 C C . ARG K 1 31 ? -12.932 14.780 182.120 1.00 76.74 27 ARG I C 1
ATOM 12913 O O . ARG K 1 31 ? -11.730 15.048 182.030 1.00 78.22 27 ARG I O 1
ATOM 12934 N N . LEU K 1 32 ? -13.795 14.942 181.114 1.00 74.02 28 LEU I N 1
ATOM 12935 C CA . LEU K 1 32 ? -13.367 15.285 179.757 1.00 71.45 28 LEU I CA 1
ATOM 12936 C C . LEU K 1 32 ? -13.329 16.803 179.599 1.00 71.77 28 LEU I C 1
ATOM 12937 O O . LEU K 1 32 ? -14.201 17.422 178.986 1.00 73.38 28 LEU I O 1
ATOM 12953 N N . THR K 1 33 ? -12.278 17.407 180.152 1.00 72.12 29 THR I N 1
ATOM 12954 C CA . THR K 1 33 ? -12.073 18.844 180.051 1.00 68.27 29 THR I CA 1
ATOM 12955 C C . THR K 1 33 ? -10.617 19.127 179.706 1.00 60.57 29 THR I C 1
ATOM 12956 O O . THR K 1 33 ? -9.743 18.270 179.850 1.00 61.37 29 THR I O 1
ATOM 12967 N N . GLY K 1 34 ? -10.369 20.349 179.241 1.00 52.71 30 GLY I N 1
ATOM 12968 C CA . GLY K 1 34 ? -9.014 20.774 178.953 1.00 48.39 30 GLY I CA 1
ATOM 12969 C C . GLY K 1 34 ? -8.405 20.160 177.717 1.00 48.70 30 GLY I C 1
ATOM 12970 O O . GLY K 1 34 ? -7.178 20.076 177.619 1.00 51.93 30 GLY I O 1
ATOM 12974 N N . GLY K 1 35 ? -9.227 19.733 176.761 1.00 47.48 31 GLY I N 1
ATOM 12975 C CA . GLY K 1 35 ? -8.752 19.082 175.558 1.00 43.59 31 GLY I CA 1
ATOM 12976 C C . GLY K 1 35 ? -8.994 17.592 175.526 1.00 39.15 31 GLY I C 1
ATOM 12977 O O . GLY K 1 35 ? -8.774 16.969 174.480 1.00 40.58 31 GLY I O 1
ATOM 12981 N N . LEU K 1 36 ? -9.436 17.000 176.630 1.00 36.11 32 LEU I N 1
ATOM 12982 C CA . LEU K 1 36 ? -9.715 15.573 176.660 1.00 35.78 32 LEU I CA 1
ATOM 12983 C C . LEU K 1 36 ? -11.029 15.295 175.945 1.00 40.25 32 LEU I C 1
ATOM 12984 O O . LEU K 1 36 ? -12.049 15.931 176.232 1.00 48.20 32 LEU I O 1
ATOM 13000 N N . GLY K 1 37 ? -11.000 14.351 175.012 1.00 37.45 33 GLY I N 1
ATOM 13001 C CA . GLY K 1 37 ? -12.165 14.024 174.230 1.00 35.18 33 GLY I CA 1
ATOM 13002 C C . GLY K 1 37 ? -12.786 12.710 174.651 1.00 31.37 33 GLY I C 1
ATOM 13003 O O . GLY K 1 37 ? -12.260 11.987 175.503 1.00 30.30 33 GLY I O 1
ATOM 13007 N N . PRO K 1 38 ? -13.928 12.377 174.055 1.00 27.70 34 PRO I N 1
ATOM 13008 C CA . PRO K 1 38 ? -14.585 11.107 174.378 1.00 30.20 34 PRO I CA 1
ATOM 13009 C C . PRO K 1 38 ? -13.717 9.917 173.996 1.00 32.75 34 PRO I C 1
ATOM 13010 O O . PRO K 1 38 ? -12.833 10.001 173.141 1.00 36.69 34 PRO I O 1
ATOM 13021 N N . ALA K 1 39 ? -13.988 8.791 174.648 1.00 33.80 35 ALA I N 1
ATOM 13022 C CA . ALA K 1 39 ? -13.279 7.558 174.341 1.00 29.71 35 ALA I CA 1
ATOM 13023 C C . ALA K 1 39 ? -13.639 7.084 172.940 1.00 29.97 35 ALA I C 1
ATOM 13024 O O . ALA K 1 39 ? -14.817 7.029 172.574 1.00 33.20 35 ALA I O 1
ATOM 13031 N N . LEU K 1 40 ? -12.622 6.742 172.157 1.00 27.03 36 LEU I N 1
ATOM 13032 C CA . LEU K 1 40 ? -12.818 6.226 170.803 1.00 31.59 36 LEU I CA 1
ATOM 13033 C C . LEU K 1 40 ? -12.691 4.703 170.797 1.00 33.82 36 LEU I C 1
ATOM 13034 O O . LEU K 1 40 ? -11.826 4.114 170.146 1.00 32.16 36 LEU I O 1
ATOM 13050 N N . THR K 1 41 ? -13.575 4.072 171.556 1.00 34.01 37 THR I N 1
ATOM 13051 C CA . THR K 1 41 ? -13.676 2.630 171.684 1.00 30.27 37 THR I CA 1
ATOM 13052 C C . THR K 1 41 ? -14.951 2.130 171.020 1.00 30.55 37 THR I C 1
ATOM 13053 O O . THR K 1 41 ? -15.860 2.911 170.719 1.00 31.23 37 THR I O 1
ATOM 13064 N N . PRO K 1 42 ? -15.056 0.820 170.776 1.00 33.11 38 PRO I N 1
ATOM 13065 C CA . PRO K 1 42 ? -16.276 0.309 170.126 1.00 37.36 38 PRO I CA 1
ATOM 13066 C C . PRO K 1 42 ? -17.529 0.581 170.933 1.00 44.45 38 PRO I C 1
ATOM 13067 O O . PRO K 1 42 ? -18.579 0.907 170.365 1.00 47.04 38 PRO I O 1
ATOM 13078 N N . GLU K 1 43 ? -17.439 0.460 172.259 1.00 48.50 39 GLU I N 1
ATOM 13079 C CA . GLU K 1 43 ? -18.610 0.653 173.104 1.00 52.02 39 GLU I CA 1
ATOM 13080 C C . GLU K 1 43 ? -19.035 2.116 173.124 1.00 50.19 39 GLU I C 1
ATOM 13081 O O . GLU K 1 43 ? -20.227 2.424 173.009 1.00 54.70 39 GLU I O 1
ATOM 13093 N N . ALA K 1 44 ? -18.073 3.033 173.259 1.00 39.98 40 ALA I N 1
ATOM 13094 C CA . ALA K 1 44 ? -18.405 4.453 173.297 1.00 38.51 40 ALA I CA 1
ATOM 13095 C C . ALA K 1 44 ? -18.911 4.952 171.950 1.00 39.06 40 ALA I C 1
ATOM 13096 O O . ALA K 1 44 ? -19.768 5.842 171.905 1.00 44.64 40 ALA I O 1
ATOM 13103 N N . LEU K 1 45 ? -18.399 4.400 170.852 1.00 34.56 41 LEU I N 1
ATOM 13104 C CA . LEU K 1 45 ? -18.780 4.816 169.510 1.00 33.66 41 LEU I CA 1
ATOM 13105 C C . LEU K 1 45 ? -19.946 4.009 168.952 1.00 38.45 41 LEU I C 1
ATOM 13106 O O . LEU K 1 45 ? -20.229 4.098 167.753 1.00 43.03 41 LEU I O 1
ATOM 13122 N N . ARG K 1 46 ? -20.639 3.245 169.799 1.00 41.11 42 ARG I N 1
ATOM 13123 C CA . ARG K 1 46 ? -21.623 2.284 169.310 1.00 45.13 42 ARG I CA 1
ATOM 13124 C C . ARG K 1 46 ? -22.795 2.960 168.608 1.00 45.83 42 ARG I C 1
ATOM 13125 O O . ARG K 1 46 ? -23.343 2.405 167.648 1.00 46.43 42 ARG I O 1
ATOM 13146 N N . GLY K 1 47 ? -23.192 4.147 169.057 1.00 45.87 43 GLY I N 1
ATOM 13147 C CA . GLY K 1 47 ? -24.388 4.774 168.528 1.00 47.63 43 GLY I CA 1
ATOM 13148 C C . GLY K 1 47 ? -24.167 5.741 167.383 1.00 47.99 43 GLY I C 1
ATOM 13149 O O . GLY K 1 47 ? -25.079 5.979 166.584 1.00 47.55 43 GLY I O 1
ATOM 13153 N N . LYS K 1 48 ? -22.965 6.291 167.279 1.00 48.58 44 LYS I N 1
ATOM 13154 C CA . LYS K 1 48 ? -22.755 7.460 166.433 1.00 49.95 44 LYS I CA 1
ATOM 13155 C C . LYS K 1 48 ? -22.536 7.047 164.977 1.00 47.85 44 LYS I C 1
ATOM 13156 O O . LYS K 1 48 ? -21.887 6.033 164.709 1.00 45.01 44 LYS I O 1
ATOM 13175 N N . PRO K 1 49 ? -23.070 7.810 164.019 1.00 49.52 45 PRO I N 1
ATOM 13176 C CA . PRO K 1 49 ? -22.935 7.416 162.609 1.00 44.84 45 PRO I CA 1
ATOM 13177 C C . PRO K 1 49 ? -21.511 7.574 162.093 1.00 40.31 45 PRO I C 1
ATOM 13178 O O . PRO K 1 49 ? -20.806 8.533 162.418 1.00 37.02 45 PRO I O 1
ATOM 13189 N N . ARG K 1 50 ? -21.108 6.616 161.256 1.00 37.64 46 ARG I N 1
ATOM 13190 C CA . ARG K 1 50 ? -19.733 6.556 160.773 1.00 36.15 46 ARG I CA 1
ATOM 13191 C C . ARG K 1 50 ? -19.324 7.851 160.079 1.00 41.24 46 ARG I C 1
ATOM 13192 O O . ARG K 1 50 ? -18.259 8.410 160.365 1.00 48.80 46 ARG I O 1
ATOM 13213 N N . GLU K 1 51 ? -20.154 8.341 159.155 1.00 38.82 47 GLU I N 1
ATOM 13214 C CA . GLU K 1 51 ? -19.769 9.516 158.379 1.00 36.96 47 GLU I CA 1
ATOM 13215 C C . GLU K 1 51 ? -19.643 10.754 159.258 1.00 31.59 47 GLU I C 1
ATOM 13216 O O . GLU K 1 51 ? -18.790 11.611 159.000 1.00 32.73 47 GLU I O 1
ATOM 13228 N N . SER K 1 52 ? -20.476 10.870 160.295 1.00 32.31 48 SER I N 1
ATOM 13229 C CA . SER K 1 52 ? -20.354 12.003 161.207 1.00 28.98 48 SER I CA 1
ATOM 13230 C C . SER K 1 52 ? -19.026 11.963 161.951 1.00 28.58 48 SER I C 1
ATOM 13231 O O . SER K 1 52 ? -18.400 13.004 162.180 1.00 29.13 48 SER I O 1
ATOM 13239 N N . LEU K 1 53 ? -18.580 10.767 162.341 1.00 29.51 49 LEU I N 1
ATOM 13240 C CA . LEU K 1 53 ? -17.259 10.632 162.945 1.00 29.11 49 LEU I CA 1
ATOM 13241 C C . LEU K 1 53 ? -16.171 11.068 161.970 1.00 30.55 49 LEU I C 1
ATOM 13242 O O . LEU K 1 53 ? -15.292 11.868 162.314 1.00 29.10 49 LEU I O 1
ATOM 13258 N N . VAL K 1 54 ? -16.218 10.550 160.741 1.00 29.41 50 VAL I N 1
ATOM 13259 C CA . VAL K 1 54 ? -15.219 10.915 159.741 1.00 26.71 50 VAL I CA 1
ATOM 13260 C C . VAL K 1 54 ? -15.183 12.426 159.553 1.00 26.72 50 VAL I C 1
ATOM 13261 O O . VAL K 1 54 ? -14.109 13.024 159.412 1.00 27.98 50 VAL I O 1
ATOM 13274 N N . ALA K 1 55 ? -16.353 13.067 159.548 1.00 28.52 51 ALA I N 1
ATOM 13275 C CA . ALA K 1 55 ? -16.396 14.517 159.390 1.00 26.68 51 ALA I CA 1
ATOM 13276 C C . ALA K 1 55 ? -15.646 15.212 160.518 1.00 26.75 51 ALA I C 1
ATOM 13277 O O . ALA K 1 55 ? -14.871 16.145 160.278 1.00 28.97 51 ALA I O 1
ATOM 13284 N N . THR K 1 56 ? -15.861 14.765 161.756 1.00 28.61 52 THR I N 1
ATOM 13285 C CA . THR K 1 56 ? -15.163 15.360 162.890 1.00 29.42 52 THR I CA 1
ATOM 13286 C C . THR K 1 56 ? -13.652 15.218 162.746 1.00 29.58 52 THR I C 1
ATOM 13287 O O . THR K 1 56 ? -12.902 16.148 163.058 1.00 28.04 52 THR I O 1
ATOM 13298 N N . VAL K 1 57 ? -13.184 14.061 162.277 1.00 29.76 53 VAL I N 1
ATOM 13299 C CA . VAL K 1 57 ? -11.746 13.856 162.131 1.00 26.06 53 VAL I CA 1
ATOM 13300 C C . VAL K 1 57 ? -11.172 14.833 161.112 1.00 22.91 53 VAL I C 1
ATOM 13301 O O . VAL K 1 57 ? -10.142 15.476 161.349 1.00 23.17 53 VAL I O 1
ATOM 13314 N N . LEU K 1 58 ? -11.830 14.955 159.959 1.00 19.81 54 LEU I N 1
ATOM 13315 C CA . LEU K 1 58 ? -11.261 15.741 158.871 1.00 25.30 54 LEU I CA 1
ATOM 13316 C C . LEU K 1 58 ? -11.344 17.233 159.162 1.00 26.10 54 LEU I C 1
ATOM 13317 O O . LEU K 1 58 ? -10.393 17.977 158.893 1.00 24.48 54 LEU I O 1
ATOM 13333 N N . MET K 1 59 ? -12.470 17.689 159.714 1.00 25.02 55 MET I N 1
ATOM 13334 C CA . MET K 1 59 ? -12.687 19.104 159.967 1.00 31.20 55 MET I CA 1
ATOM 13335 C C . MET K 1 59 ? -12.573 19.485 161.433 1.00 34.13 55 MET I C 1
ATOM 13336 O O . MET K 1 59 ? -12.401 20.671 161.732 1.00 29.36 55 MET I O 1
ATOM 13350 N N . GLY K 1 60 ? -12.649 18.524 162.343 1.00 41.38 56 GLY I N 1
ATOM 13351 C CA . GLY K 1 60 ? -12.675 18.838 163.750 1.00 37.16 56 GLY I CA 1
ATOM 13352 C C . GLY K 1 60 ? -14.039 19.356 164.153 1.00 31.89 56 GLY I C 1
ATOM 13353 O O . GLY K 1 60 ? -15.019 19.284 163.406 1.00 29.98 56 GLY I O 1
ATOM 13357 N N . ARG K 1 61 ? -14.098 19.883 165.371 1.00 32.08 57 ARG I N 1
ATOM 13358 C CA . ARG K 1 61 ? -15.261 20.628 165.831 1.00 34.74 57 ARG I CA 1
ATOM 13359 C C . ARG K 1 61 ? -14.822 22.055 166.121 1.00 41.43 57 ARG I C 1
ATOM 13360 O O . ARG K 1 61 ? -13.897 22.262 166.927 1.00 42.94 57 ARG I O 1
ATOM 13381 N N . PRO K 1 62 ? -15.414 23.060 165.480 1.00 45.54 58 PRO I N 1
ATOM 13382 C CA . PRO K 1 62 ? -14.969 24.438 165.708 1.00 47.03 58 PRO I CA 1
ATOM 13383 C C . PRO K 1 62 ? -15.293 24.894 167.119 1.00 51.17 58 PRO I C 1
ATOM 13384 O O . PRO K 1 62 ? -16.257 24.437 167.740 1.00 51.67 58 PRO I O 1
ATOM 13395 N N . GLN K 1 63 ? -14.462 25.802 167.627 1.00 53.72 59 GLN I N 1
ATOM 13396 C CA . GLN K 1 63 ? -14.584 26.339 168.977 1.00 56.63 59 GLN I CA 1
ATOM 13397 C C . GLN K 1 63 ? -14.308 25.289 170.046 1.00 49.58 59 GLN I C 1
ATOM 13398 O O . GLN K 1 63 ? -14.713 25.458 171.201 1.00 44.49 59 GLN I O 1
ATOM 13412 N N . THR K 1 64 ? -13.633 24.199 169.686 1.00 46.27 60 THR I N 1
ATOM 13413 C CA . THR K 1 64 ? -13.261 23.175 170.653 1.00 42.27 60 THR I CA 1
ATOM 13414 C C . THR K 1 64 ? -11.838 22.704 170.374 1.00 39.26 60 THR I C 1
ATOM 13415 O O . THR K 1 64 ? -11.284 22.997 169.306 1.00 40.39 60 THR I O 1
ATOM 13426 N N . PRO K 1 65 ? -11.216 21.969 171.301 1.00 38.32 61 PRO I N 1
ATOM 13427 C CA . PRO K 1 65 ? -9.816 21.561 171.102 1.00 37.70 61 PRO I CA 1
ATOM 13428 C C . PRO K 1 65 ? -9.615 20.522 170.007 1.00 31.57 61 PRO I C 1
ATOM 13429 O O . PRO K 1 65 ? -8.459 20.214 169.688 1.00 25.91 61 PRO I O 1
ATOM 13440 N N . MET K 1 66 ? -10.682 19.977 169.424 1.00 27.64 62 MET I N 1
ATOM 13441 C CA . MET K 1 66 ? -10.555 18.958 168.386 1.00 28.37 62 MET I CA 1
ATOM 13442 C C . MET K 1 66 ? -10.140 19.605 167.068 1.00 30.46 62 MET I C 1
ATOM 13443 O O . MET K 1 66 ? -10.923 20.361 166.478 1.00 31.12 62 MET I O 1
ATOM 13457 N N . PRO K 1 67 ? -8.937 19.333 166.567 1.00 27.64 63 PRO I N 1
ATOM 13458 C CA . PRO K 1 67 ? -8.465 20.020 165.361 1.00 29.35 63 PRO I CA 1
ATOM 13459 C C . PRO K 1 67 ? -8.834 19.259 164.102 1.00 33.39 63 PRO I C 1
ATOM 13460 O O . PRO K 1 67 ? -9.244 18.090 164.165 1.00 41.21 63 PRO I O 1
ATOM 13471 N N . PRO K 1 68 ? -8.704 19.890 162.933 1.00 25.22 64 PRO I N 1
ATOM 13472 C CA . PRO K 1 68 ? -8.901 19.174 161.668 1.00 23.97 64 PRO I CA 1
ATOM 13473 C C . PRO K 1 68 ? -7.635 18.471 161.206 1.00 21.46 64 PRO I C 1
ATOM 13474 O O . PRO K 1 68 ? -6.522 18.985 161.330 1.00 22.88 64 PRO I O 1
ATOM 13485 N N . TRP K 1 69 ? -7.818 17.274 160.650 1.00 20.30 65 TRP I N 1
ATOM 13486 C CA . TRP K 1 69 ? -6.715 16.452 160.171 1.00 17.76 65 TRP I CA 1
ATOM 13487 C C . TRP K 1 69 ? -6.726 16.278 158.660 1.00 17.85 65 TRP I C 1
ATOM 13488 O O . TRP K 1 69 ? -6.004 15.422 158.139 1.00 18.74 65 TRP I O 1
ATOM 13509 N N . ALA K 1 70 ? -7.501 17.095 157.943 1.00 24.40 66 ALA I N 1
ATOM 13510 C CA . ALA K 1 70 ? -7.742 16.850 156.525 1.00 25.01 66 ALA I CA 1
ATOM 13511 C C . ALA K 1 70 ? -6.443 16.817 155.728 1.00 28.98 66 ALA I C 1
ATOM 13512 O O . ALA K 1 70 ? -6.189 15.869 154.976 1.00 34.90 66 ALA I O 1
ATOM 13519 N N . GLY K 1 71 ? -5.613 17.850 155.860 1.00 25.42 67 GLY I N 1
ATOM 13520 C CA . GLY K 1 71 ? -4.378 17.884 155.091 1.00 29.77 67 GLY I CA 1
ATOM 13521 C C . GLY K 1 71 ? -3.555 16.620 155.246 1.00 25.93 67 GLY I C 1
ATOM 13522 O O . GLY K 1 71 ? -3.049 16.068 154.266 1.00 21.54 67 GLY I O 1
ATOM 13526 N N . LEU K 1 72 ? -3.430 16.132 156.478 1.00 32.75 68 LEU I N 1
ATOM 13527 C CA . LEU K 1 72 ? -2.578 14.984 156.761 1.00 31.57 68 LEU I CA 1
ATOM 13528 C C . LEU K 1 72 ? -3.252 13.664 156.410 1.00 29.26 68 LEU I C 1
ATOM 13529 O O . LEU K 1 72 ? -2.566 12.707 156.031 1.00 29.13 68 LEU I O 1
ATOM 13545 N N . LEU K 1 73 ? -4.576 13.593 156.522 1.00 23.25 69 LEU I N 1
ATOM 13546 C CA . LEU K 1 73 ? -5.325 12.366 156.295 1.00 20.41 69 LEU I CA 1
ATOM 13547 C C . LEU K 1 73 ? -6.253 12.533 155.102 1.00 20.15 69 LEU I C 1
ATOM 13548 O O . LEU K 1 73 ? -6.988 13.522 155.015 1.00 21.26 69 LEU I O 1
ATOM 13564 N N . SER K 1 74 ? -6.233 11.562 154.196 1.00 20.97 70 SER I N 1
ATOM 13565 C CA . SER K 1 74 ? -7.245 11.505 153.156 1.00 17.98 70 SER I CA 1
ATOM 13566 C C . SER K 1 74 ? -8.582 11.105 153.777 1.00 19.34 70 SER I C 1
ATOM 13567 O O . SER K 1 74 ? -8.684 10.811 154.971 1.00 22.76 70 SER I O 1
ATOM 13575 N N . ALA K 1 75 ? -9.632 11.102 152.956 1.00 22.68 71 ALA I N 1
ATOM 13576 C CA . ALA K 1 75 ? -10.917 10.603 153.432 1.00 20.42 71 ALA I CA 1
ATOM 13577 C C . ALA K 1 75 ? -10.842 9.109 153.717 1.00 17.25 71 ALA I C 1
ATOM 13578 O O . ALA K 1 75 ? -11.450 8.622 154.677 1.00 16.15 71 ALA I O 1
ATOM 13585 N N . ASP K 1 76 ? -10.099 8.366 152.893 1.00 19.92 72 ASP I N 1
ATOM 13586 C CA . ASP K 1 76 ? -9.874 6.953 153.176 1.00 18.97 72 ASP I CA 1
ATOM 13587 C C . ASP K 1 76 ? -9.110 6.776 154.480 1.00 21.66 72 ASP I C 1
ATOM 13588 O O . ASP K 1 76 ? -9.461 5.923 155.305 1.00 29.10 72 ASP I O 1
ATOM 13597 N N . ASP K 1 77 ? -8.056 7.569 154.682 1.00 17.59 73 ASP I N 1
ATOM 13598 C CA . ASP K 1 77 ? -7.312 7.518 155.935 1.00 20.81 73 ASP I CA 1
ATOM 13599 C C . ASP K 1 77 ? -8.253 7.646 157.128 1.00 20.49 73 ASP I C 1
ATOM 13600 O O . ASP K 1 77 ? -8.298 6.772 158.001 1.00 24.18 73 ASP I O 1
ATOM 13609 N N . ALA K 1 78 ? -9.023 8.736 157.172 1.00 20.47 74 ALA I N 1
ATOM 13610 C CA . ALA K 1 78 ? -9.943 8.947 158.285 1.00 18.33 74 ALA I CA 1
ATOM 13611 C C . ALA K 1 78 ? -10.985 7.839 158.356 1.00 18.64 74 ALA I C 1
ATOM 13612 O O . ALA K 1 78 ? -11.331 7.371 159.447 1.00 28.08 74 ALA I O 1
ATOM 13619 N N . GLY K 1 79 ? -11.500 7.405 157.206 1.00 17.22 75 GLY I N 1
ATOM 13620 C CA . GLY K 1 79 ? -12.481 6.332 157.212 1.00 21.14 75 GLY I CA 1
ATOM 13621 C C . GLY K 1 79 ? -11.912 5.026 157.730 1.00 22.34 75 GLY I C 1
ATOM 13622 O O . GLY K 1 79 ? -12.570 4.305 158.483 1.00 20.94 75 GLY I O 1
ATOM 13626 N N . TRP K 1 80 ? -10.680 4.702 157.333 1.00 25.65 76 TRP I N 1
ATOM 13627 C CA . TRP K 1 80 ? -10.039 3.487 157.825 1.00 26.25 76 TRP I CA 1
ATOM 13628 C C . TRP K 1 80 ? -9.867 3.539 159.337 1.00 25.03 76 TRP I C 1
ATOM 13629 O O . TRP K 1 80 ? -10.206 2.585 160.046 1.00 22.57 76 TRP I O 1
ATOM 13650 N N . LEU K 1 81 ? -9.347 4.657 159.851 1.00 26.08 77 LEU I N 1
ATOM 13651 C CA . LEU K 1 81 ? -9.159 4.793 161.291 1.00 25.68 77 LEU I CA 1
ATOM 13652 C C . LEU K 1 81 ? -10.482 4.648 162.032 1.00 26.83 77 LEU I C 1
ATOM 13653 O O . LEU K 1 81 ? -10.584 3.892 163.004 1.00 30.77 77 LEU I O 1
ATOM 13669 N N . VAL K 1 82 ? -11.509 5.377 161.589 1.00 28.31 78 VAL I N 1
ATOM 13670 C CA . VAL K 1 82 ? -12.818 5.266 162.227 1.00 30.01 78 VAL I CA 1
ATOM 13671 C C . VAL K 1 82 ? -13.314 3.828 162.168 1.00 26.68 78 VAL I C 1
ATOM 13672 O O . VAL K 1 82 ? -13.909 3.320 163.126 1.00 27.80 78 VAL I O 1
ATOM 13685 N N . ASP K 1 83 ? -13.071 3.145 161.048 1.00 25.90 79 ASP I N 1
ATOM 13686 C CA . ASP K 1 83 ? -13.482 1.750 160.934 1.00 28.06 79 ASP I CA 1
ATOM 13687 C C . ASP K 1 83 ? -12.800 0.892 161.993 1.00 26.81 79 ASP I C 1
ATOM 13688 O O . ASP K 1 83 ? -13.449 0.078 162.658 1.00 28.37 79 ASP I O 1
ATOM 13697 N N . ARG K 1 84 ? -11.487 1.064 162.168 1.00 26.36 80 ARG I N 1
ATOM 13698 C CA . ARG K 1 84 ? -10.777 0.274 163.171 1.00 29.39 80 ARG I CA 1
ATOM 13699 C C . ARG K 1 84 ? -11.275 0.605 164.573 1.00 32.30 80 ARG I C 1
ATOM 13700 O O . ARG K 1 84 ? -11.538 -0.293 165.381 1.00 34.51 80 ARG I O 1
ATOM 13721 N N . LEU K 1 85 ? -11.411 1.897 164.881 1.00 32.35 81 LEU I N 1
ATOM 13722 C CA . LEU K 1 85 ? -11.891 2.291 166.201 1.00 30.47 81 LEU I CA 1
ATOM 13723 C C . LEU K 1 85 ? -13.266 1.698 166.481 1.00 34.44 81 LEU I C 1
ATOM 13724 O O . LEU K 1 85 ? -13.526 1.205 167.585 1.00 38.45 81 LEU I O 1
ATOM 13740 N N . ILE K 1 86 ? -14.155 1.723 165.487 1.00 33.62 82 ILE I N 1
ATOM 13741 C CA . ILE K 1 86 ? -15.498 1.180 165.670 1.00 30.63 82 ILE I CA 1
ATOM 13742 C C . ILE K 1 86 ? -15.447 -0.327 165.889 1.00 30.95 82 ILE I C 1
ATOM 13743 O O . ILE K 1 86 ? -16.158 -0.867 166.745 1.00 30.64 82 ILE I O 1
ATOM 13759 N N . GLU K 1 87 ? -14.615 -1.029 165.127 1.00 35.64 83 GLU I N 1
ATOM 13760 C CA . GLU K 1 87 ? -14.519 -2.480 165.214 1.00 40.56 83 GLU I CA 1
ATOM 13761 C C . GLU K 1 87 ? -13.480 -2.948 166.225 1.00 40.84 83 GLU I C 1
ATOM 13762 O O . GLU K 1 87 ? -13.320 -4.159 166.410 1.00 39.95 83 GLU I O 1
ATOM 13774 N N . GLY K 1 88 ? -12.777 -2.028 166.879 1.00 41.16 84 GLY I N 1
ATOM 13775 C CA . GLY K 1 88 ? -11.780 -2.412 167.866 1.00 39.29 84 GLY I CA 1
ATOM 13776 C C . GLY K 1 88 ? -10.604 -3.170 167.290 1.00 40.14 84 GLY I C 1
ATOM 13777 O O . GLY K 1 88 ? -10.093 -4.099 167.929 1.00 40.14 84 GLY I O 1
ATOM 13781 N N . GLU K 1 89 ? -10.160 -2.794 166.094 1.00 39.90 85 GLU I N 1
ATOM 13782 C CA . GLU K 1 89 ? -9.017 -3.414 165.436 1.00 45.67 85 GLU I CA 1
ATOM 13783 C C . GLU K 1 89 ? -7.916 -2.389 165.197 1.00 42.46 85 GLU I C 1
ATOM 13784 O O . GLU K 1 89 ? -7.280 -2.361 164.140 1.00 36.19 85 GLU I O 1
ATOM 13796 N N . ILE K 1 90 ? -7.690 -1.518 166.185 1.00 50.79 86 ILE I N 1
ATOM 13797 C CA . ILE K 1 90 ? -6.561 -0.597 166.117 1.00 53.73 86 ILE I CA 1
ATOM 13798 C C . ILE K 1 90 ? -5.247 -1.363 166.070 1.00 50.78 86 ILE I C 1
ATOM 13799 O O . ILE K 1 90 ? -4.281 -0.920 165.437 1.00 44.39 86 ILE I O 1
ATOM 13815 N N . ALA K 1 91 ? -5.186 -2.520 166.727 1.00 53.70 87 ALA I N 1
ATOM 13816 C CA . ALA K 1 91 ? -3.959 -3.292 166.781 1.00 53.96 87 ALA I CA 1
ATOM 13817 C C . ALA K 1 91 ? -3.579 -3.793 165.389 1.00 55.90 87 ALA I C 1
ATOM 13818 O O . ALA K 1 91 ? -4.435 -3.939 164.513 1.00 57.03 87 ALA I O 1
ATOM 13825 N N . PRO K 1 92 ? -2.285 -4.064 165.159 1.00 57.03 88 PRO I N 1
ATOM 13826 C CA . PRO K 1 92 ? -1.831 -4.529 163.844 1.00 56.37 88 PRO I CA 1
ATOM 13827 C C . PRO K 1 92 ? -2.195 -5.984 163.580 1.00 58.64 88 PRO I C 1
ATOM 13828 O O . PRO K 1 92 ? -3.372 -6.337 163.499 1.00 59.99 88 PRO I O 1
#

Solvent-accessible surface area: 48888 Å² total; per-residue (Å²): 64,100,87,75,59,63,61,107,1,48,104,37,4,1,40,68,22,1,52,51,21,0,2,36,0,22,62,25,194,20,94,38,27,14,27,116,40,14,194,76,114,88,112,144,50,19,20,32,20,20,36,136,6,126,120,185,69,121,47,58,86,38,52,82,122,7,57,68,101,12,0,3,26,5,0,35,24,13,60,106,17,72,0,5,99,71,97,84,66,57,61,63,100,1,42,80,7,4,5,27,8,23,2,20,27,18,6,2,50,0,26,62,34,182,22,96,36,29,15,8,119,34,7,119,80,109,86,106,131,54,20,17,47,21,24,29,140,8,131,117,194,68,123,49,60,90,57,55,89,99,8,59,64,101,10,0,0,30,6,2,38,33,10,14,47,4,9,3,3,28,72,80,78,41,59,63,62,62,1,26,104,25,2,7,98,58,22,7,84,66,18,9,16,75,2,55,20,52,133,13,100,27,26,9,38,104,43,14,190,79,106,94,98,124,46,25,10,36,22,23,31,132,9,127,118,192,72,90,45,61,87,34,59,79,127,7,55,67,100,10,0,4,26,6,0,47,32,11,71,101,27,109,7,60,86,70,93,84,70,65,48,49,102,1,67,108,29,6,14,121,70,21,1,102,50,19,10,36,64,11,22,64,31,138,14,94,36,26,19,41,142,44,14,76,83,108,90,108,115,52,23,2,37,25,22,28,135,8,132,130,174,67,96,41,59,89,44,59,90,107,9,55,60,99,2,0,0,32,7,1,46,78,17,68,89,62,93,86,183,59,52,32,80,1,49,103,26,2,97,119,65,22,0,22,34,24,16,16,126,113,98,55,26,186,34,96,46,28,25,24,82,48,17,190,73,105,86,103,126,61,25,8,35,31,23,31,122,9,128,120,186,70,117,43,62,88,38,58,88,123,8,57,64,95,10,0,2,25,5,3,37,46,12,66,86,1,95,2,11,109,71,101,79,63,66,52,56,90,0,23,98,41,3,5,78,61,26,1,70,68,19,8,14,60,1,57,26,52,67,13,96,27,29,8,44,95,41,12,194,76,104,82,101,65,55,23,3,11,21,26,1,6,1,127,32,155,60,61,44,11,4,13,1,2,19,2,31,17,91,15,0,1,26,8,2,42,50,11,67,98,26,101,7,52,72,68,110,82,180,62,57,62,72,1,100,104,24,3,15,45,73,20,0,12,23,21,2,6,83,5,64,7,5,43,15,78,15,24,38,28,111,39,11,179,73,95,88,97,84,51,15,5,24,22,25,0,43,9,127,95,97,48,39,46,64,68,54,0,35,114,2,37,14,85,4,0,4,33,5,2,44,47,12,67,110,31,51,8,67,71,67,82,59,88,6,52,20,20,0,18,30,10,4,4,55,40,24,0,29,37,22,18,5,42,123,100,165,26,88,64,19,27,30,116,53,52,206,77,42,94,72,149,48,23,20,54,28,19,37,64,42,135,118,116,57,93,49,45,76,13,66,51,24,4,57,65,52,8,0,2,24,4,6,20,88,18,49,110,10,63,98,84,177,98,59,66,97,5,118,107,26,13,38,73,69,22,3,86,48,22,8,18,70,2,54,25,55,133,14,100,27,30,12,34,122,40,8,212,72,105,86,108,111,55,22,7,25,25,26,0,31,6,133,97,192,75,91,42,58,60,41,0,38,111,4,30,16,96,11,0,0,28,9,2,37,62,12,72,125,25,124,8,40,44,70,102,84,212,70,55,59,109,3,44,58,41,1,21,33,27,20,24,7,42,29,35,41,89,72,68,52,20,18,22,96,41,31,18,35,62,35,12,177,83,102,88,93,117,50,20,14,43,23,29,34,136,11,131,110,185,75,95,46,60,93,48,52,87,104,6,59,63,100,12,0,3,25,7,6,37,57,10,55,83,31,90,33,67,172,49,100,82,126,50,68,41,22,0,80,12,1,9,19,3,17,21,30,16,42,39,22,36,99,100,79,72,15,34,17,60,41,32,9,32,69,40,8,190,72,91,89,103,129,54,24,9,46,22,30,34,143,8,128,116,186,73,96,44,61,88,41,56,73,19,6,28,69,93,2,0,3,37,8,4,34,45,12,55,97,35,86,22,49,56

Sequence (924 aa):
PDARRQAQLRHLLLQDCGSCHGLRLTGGLGPALTPEALRGKPRESLVATVLMGRPQTPMPPWAGLLSADDAGWLVDRLIEGEIAPPDARRQAQLRHLLLQDCGSCHGLRLTGGLGPALTPEALRGKPRESLVATVLMGRPQTPMPPWAGLLSADDAGWLVDRLIEGEIAPPDARRQAQLRHLLLQDCGSCHGLRLTGGLGPALTPEALRGKPRESLVATVLMGRPQTPMPPWAGLLSADDAGWLVDRLIEGEIAPPDARRQAQLRHLLLQDCGSCHGLRLTGGLGPALTPEALRGKPRESLVATVLMGRPQTPMPPWAGLLSADDAGWLVDRLIEPDARRQAQLRHLLLQDCGSCHGLRLTGGLGPALTPEALRGKPRESLVATVLMGRPQTPMPPWAGLLSADDAGWLVDRLIEGEIAPPDARRQAQLRHLLLQDCGSCHGLRLTGGLGPALTPEALRGKPRESLVATVLMGRPQTPMPPWAGLLSADDAGWLVDRLIEGEIAPPDARRQAQLRHLLLQDCGSCHGLRLTGGLGPALTPEALRGKPRESLVATVLMGRPQTPMPPWAGLLSADDAGWLVDRLIEGEIAPPDARRQAQLRHLLLQDCGSCHGLRLTLGPALTPEALRGKPRESLVATVLMGRPQTPMPPWAGLLSADDAGWLVDRLIEGPDARRQAQLRHLLLQDCGSCHGLRLTGGLGPALTPEALRGKPRESLVATVLMGRPQTPMPPWAGLLSADDAGWLVDRLIEGEIAPPDARRQAQLRHLLLQDCGSCHGLRLTGGLGPALTPEALRGKPRESLVATVLMGRPQTPMPPWAGLLSADDAGWLVDRLIEGEIAPPDARRQAQLRHLLLQDCGSCHGLRLTGGLGPALTPEALRGKPRESLVATVLMGRPQTPMPPWAGLLSADDAGWLVDRLIEGEIAP

Organism: Pseudomonas aeruginosa (strain ATCC 15692 / DSM 22644 / CIP 104116 / JCM 14847 / LMG 12228 / 1C / PRS 101 / PAO1) (NCBI:txid208964)

InterPro domains:
  IPR009056 Cytochrome c-like domain [PF13442] (41-110)
  IPR009056 Cytochrome c-like domain [PS51007] (35-116)
  IPR036909 Cytochrome c-like domain superfamily [G3DSA:1.10.760.10] (29-111)
  IPR036909 Cytochrome c-like domain superfamily [SSF46626] (14-110)